Protein 4U19 (pdb70)

Nearest PDB structures (foldseek):
  4u19-assembly1_C  TM=1.004E+00  e=5.621E-50  Homo sapiens
  2f6q-assembly1_C  TM=1.003E+00  e=1.097E-46  Homo sapiens
  2f6q-assembly1_A  TM=9.952E-01  e=5.423E-47  Homo sapiens
  4u18-assembly1_B  TM=1.002E+00  e=2.221E-46  Homo sapiens
  4u1a-assembly1_B  TM=1.001E+00  e=5.054E-46  Homo sapiens

Secondary structure (DSSP, 8-state):
----BSEEE-SSEEEEEETTEEEEEE--GGGTT-B-HHHHHHHHHHHHHHHHSS-SEEEEEESTT-SB--B-SS---PPPTTHHHHHHHHHHHHHHHHHHHHHT--S-EEEEE-S-EETHHHHGGGG-SEEEEETT-EEE--TGGGT----TTHHHHHHHHH-HHHHHHHHTT-PPEEHHHHHHTTS-SEEE-TTTHHHHHHHHHHHHTTS-HHHHHHHHHHHHGGGHHHHHHHHHHHHHHHHHHHTSHHHHHH-/---SSEEEEEETTEEEEEE--GGGTT-B-HHHHHHHHHHHHHHHHSS-SEEEEEESTT-SB--B-TT--TTHHHHHHHHHHHHHHHHHHHHHH--S-EEEEE-S-EETHHHHGGGG-SEEEEETT-EEE--TTTTT----TTHHHHHHHHH-HHHHHHHHTT-PPEEHHHHHHTTS-SEEE-TTTHHHHHHHHHHHHTTS-HHHHHHHHHHHHGGGHHHHHHHHHHHHHHHHHHTTSHHHHHHHHHHHT-/--SSEEEEEETTEEEEEE--GGGTT-B-HHHHHHHHHHHHHHHHSS-SEEEEEESTT-SB--B-S---TT-HHHHHHHHHHHHHHHHHHHHH--S-EEEEE-S-EETHHHHGGGGSSEEEEETT-EEE--GGGGT----TTHHHHHHHHH-HHHHHHHHTS-PPEEHHHHHHTTS-SEEE-HHHHHHHHHHHHHHHTTS-HHHHHHHHHHHHHHHHHHHHHHHHHHHHHHHHHHTSHHHHH-

Organism: Homo sapiens (NCBI:txid9606)

Structure (mmCIF, N/CA/C/O backbone):
data_4U19
#
_entry.id   4U19
#
_cell.length_a   47.609
_cell.length_b   123.690
_cell.length_c   128.933
_cell.angle_alpha   90.00
_cell.angle_beta   90.00
_cell.angle_gamma   90.00
#
_symmetry.space_group_name_H-M   'P 21 21 21'
#
loop_
_entity.id
_entity.type
_entity.pdbx_description
1 polymer 'Enoyl-CoA delta isomerase 2'
2 non-polymer 'CHLORIDE ION'
3 non-polymer 1,2-ETHANEDIOL
4 water water
#
loop_
_atom_site.group_PDB
_atom_site.id
_atom_site.type_symbol
_atom_site.label_atom_id
_atom_site.label_alt_id
_atom_site.label_comp_id
_atom_site.label_asym_id
_atom_site.label_entity_id
_atom_site.label_seq_id
_atom_site.pdbx_PDB_ins_code
_atom_site.Cartn_x
_atom_site.Cartn_y
_atom_site.Cartn_z
_atom_site.occupancy
_atom_site.B_iso_or_equiv
_atom_site.auth_seq_id
_atom_site.auth_comp_id
_atom_site.auth_asym_id
_atom_site.auth_atom_id
_atom_site.pdbx_PDB_model_num
ATOM 1 N N . GLU A 1 16 ? -28.395 -3.812 -3.795 1.00 86.65 95 GLU A N 1
ATOM 2 C CA . GLU A 1 16 ? -27.001 -4.292 -4.071 1.00 88.79 95 GLU A CA 1
ATOM 3 C C . GLU A 1 16 ? -25.937 -3.465 -3.344 1.00 83.17 95 GLU A C 1
ATOM 4 O O . GLU A 1 16 ? -26.065 -2.241 -3.181 1.00 84.56 95 GLU A O 1
ATOM 10 N N . ASN A 1 17 ? -24.867 -4.140 -2.951 1.00 70.19 96 ASN A N 1
ATOM 11 C CA . ASN A 1 17 ? -23.684 -3.466 -2.457 1.00 65.03 96 ASN A CA 1
ATOM 12 C C . ASN A 1 17 ? -22.450 -3.930 -3.262 1.00 56.41 96 ASN A C 1
ATOM 13 O O . ASN A 1 17 ? -21.421 -4.286 -2.699 1.00 49.11 96 ASN A O 1
ATOM 18 N N . LEU A 1 18 ? -22.550 -3.922 -4.585 1.00 50.85 97 LEU A N 1
ATOM 19 C CA . LEU A 1 18 ? -21.363 -4.178 -5.400 1.00 49.63 97 LEU A CA 1
ATOM 20 C C . LEU A 1 18 ? -20.537 -2.896 -5.572 1.00 40.58 97 LEU A C 1
ATOM 21 O O . LEU A 1 18 ? -21.048 -1.815 -5.521 1.00 39.42 97 LEU A O 1
ATOM 26 N N . TYR A 1 19 ? -19.235 -3.036 -5.701 1.00 34.90 98 TYR A N 1
ATOM 27 C CA . TYR A 1 19 ? -18.381 -1.915 -5.961 1.00 35.51 98 TYR A CA 1
ATOM 28 C C . TYR A 1 19 ? -17.156 -2.403 -6.745 1.00 32.65 98 TYR A C 1
ATOM 29 O O . TYR A 1 19 ? -16.920 -3.588 -6.825 1.00 32.00 98 TYR A O 1
ATOM 38 N N . PHE A 1 20 ? -16.343 -1.493 -7.216 1.00 30.16 99 PHE A N 1
ATOM 39 C CA . PHE A 1 20 ? -15.140 -1.843 -7.945 1.00 28.77 99 PHE A CA 1
ATOM 40 C C . PHE A 1 20 ? -13.927 -1.162 -7.333 1.00 27.85 99 PHE A C 1
ATOM 41 O O . PHE A 1 20 ? -13.799 0.084 -7.362 1.00 26.68 99 PHE A O 1
ATOM 49 N N . GLN A 1 21 ? -13.042 -1.980 -6.755 1.00 28.60 100 GLN A N 1
ATOM 50 C CA . GLN A 1 21 ? -11.872 -1.565 -5.978 1.00 27.68 100 GLN A CA 1
ATOM 51 C C . GLN A 1 21 ? -12.111 -0.749 -4.702 1.00 30.47 100 GLN A C 1
ATOM 52 O O . GLN A 1 21 ? -11.404 -0.978 -3.721 1.00 29.47 100 GLN A O 1
ATOM 58 N N . SER A 1 22 ? -12.982 0.263 -4.767 1.00 30.25 101 SER A N 1
ATOM 59 C CA . SER A 1 22 ? -13.285 1.165 -3.663 1.00 30.85 101 SER A CA 1
ATOM 60 C C . SER A 1 22 ? -14.743 1.471 -3.700 1.00 33.47 101 SER A C 1
ATOM 61 O O . SER A 1 22 ? -15.331 1.554 -4.796 1.00 31.04 101 SER A O 1
ATOM 64 N N . MET A 1 23 ? -15.344 1.627 -2.511 1.00 28.59 102 MET A N 1
ATOM 65 C CA . MET A 1 23 ? -16.787 1.917 -2.387 1.00 31.43 102 MET A CA 1
ATOM 66 C C . MET A 1 23 ? -16.845 3.224 -1.667 1.00 31.51 102 MET A C 1
ATOM 67 O O . MET A 1 23 ? -16.131 3.439 -0.651 1.00 29.54 102 MET A O 1
ATOM 72 N N . GLY A 1 24 ? -17.614 4.151 -2.226 1.00 29.70 103 GLY A N 1
ATOM 73 C CA . GLY A 1 24 ? -17.605 5.483 -1.692 1.00 29.78 103 GLY A CA 1
ATOM 74 C C . GLY A 1 24 ? -18.484 5.613 -0.477 1.00 29.96 103 GLY A C 1
ATOM 75 O O . GLY A 1 24 ? -19.591 5.177 -0.497 1.00 28.80 103 GLY A O 1
ATOM 76 N N . PHE A 1 25 ? -17.960 6.239 0.577 1.00 29.93 104 PHE A N 1
ATOM 77 C CA . PHE A 1 25 ? -18.758 6.541 1.745 1.00 29.71 104 PHE A CA 1
ATOM 78 C C . PHE A 1 25 ? -18.433 7.934 2.220 1.00 29.37 104 PHE A C 1
ATOM 79 O O . PHE A 1 25 ? -17.405 8.525 1.869 1.00 27.79 104 PHE A O 1
ATOM 87 N N . GLU A 1 26 ? -19.266 8.427 3.124 1.00 31.83 105 GLU A N 1
ATOM 88 C CA . GLU A 1 26 ? -19.017 9.731 3.674 1.00 32.26 105 GLU A CA 1
ATOM 89 C C . GLU A 1 26 ? -18.184 9.760 4.933 1.00 31.87 105 GLU A C 1
ATOM 90 O O . GLU A 1 26 ? -17.538 10.759 5.155 1.00 31.63 105 GLU A O 1
ATOM 96 N N . THR A 1 27 ? -18.172 8.673 5.742 1.00 31.31 106 THR A N 1
ATOM 97 C CA . THR A 1 27 ? -17.396 8.625 6.985 1.00 30.97 106 THR A CA 1
ATOM 98 C C . THR A 1 27 ? -16.316 7.509 7.009 1.00 29.80 106 THR A C 1
ATOM 99 O O . THR A 1 27 ? -15.476 7.450 7.928 1.00 30.06 106 THR A O 1
ATOM 103 N N . LEU A 1 28 ? -16.284 6.708 5.949 1.00 28.10 107 LEU A N 1
ATOM 104 C CA . LEU A 1 28 ? -15.325 5.625 5.768 1.00 26.73 107 LEU A CA 1
ATOM 105 C C . LEU A 1 28 ? -14.547 5.697 4.433 1.00 28.62 107 LEU A C 1
ATOM 106 O O . LEU A 1 28 ? -14.992 6.348 3.477 1.00 28.40 107 LEU A O 1
ATOM 111 N N . VAL A 1 29 ? -13.430 4.974 4.384 1.00 30.18 108 VAL A N 1
ATOM 112 C CA . VAL A 1 29 ? -12.717 4.612 3.154 1.00 28.25 108 VAL A CA 1
ATOM 113 C C . VAL A 1 29 ? -12.751 3.128 3.120 1.00 30.84 108 VAL A C 1
ATOM 114 O O . VAL A 1 29 ? -12.282 2.474 4.117 1.00 27.01 108 VAL A O 1
ATOM 118 N N . VAL A 1 30 ? -13.363 2.581 2.053 1.00 25.75 109 VAL A N 1
ATOM 119 C CA . VAL A 1 30 ? -13.558 1.128 1.877 1.00 27.37 109 VAL A CA 1
ATOM 120 C C . VAL A 1 30 ? -12.840 0.665 0.580 1.00 31.22 109 VAL A C 1
ATOM 121 O O . VAL A 1 30 ? -13.252 1.076 -0.521 1.00 28.14 109 VAL A O 1
ATOM 125 N N . THR A 1 31 ? -11.755 -0.109 0.688 1.00 29.68 110 THR A N 1
ATOM 126 C CA . THR A 1 31 ? -10.967 -0.526 -0.492 1.00 27.63 110 THR A CA 1
ATOM 127 C C . THR A 1 31 ? -10.727 -2.021 -0.444 1.00 36.20 110 THR A C 1
ATOM 128 O O . THR A 1 31 ? -10.701 -2.615 0.649 1.00 34.19 110 THR A O 1
ATOM 132 N N . SER A 1 32 ? -10.496 -2.646 -1.608 1.00 29.58 111 SER A N 1
ATOM 133 C CA . SER A 1 32 ? -10.271 -4.075 -1.674 1.00 29.69 111 SER A CA 1
ATOM 134 C C . SER A 1 32 ? -9.142 -4.391 -2.684 1.00 34.27 111 SER A C 1
ATOM 135 O O . SER A 1 32 ? -9.343 -4.221 -3.849 1.00 32.48 111 SER A O 1
ATOM 138 N N . GLU A 1 33 ? -7.955 -4.741 -2.185 1.00 31.31 112 GLU A N 1
ATOM 139 C CA . GLU A 1 33 ? -6.788 -5.109 -2.964 1.00 34.90 112 GLU A CA 1
ATOM 140 C C . GLU A 1 33 ? -6.058 -6.285 -2.226 1.00 36.04 112 GLU A C 1
ATOM 141 O O . GLU A 1 33 ? -6.117 -6.403 -0.969 1.00 32.66 112 GLU A O 1
ATOM 147 N N . ASP A 1 34 ? -5.326 -7.092 -2.985 1.00 37.79 113 ASP A N 1
ATOM 148 C CA . ASP A 1 34 ? -4.519 -8.213 -2.439 1.00 38.90 113 ASP A CA 1
ATOM 149 C C . ASP A 1 34 ? -5.350 -9.208 -1.613 1.00 37.19 113 ASP A C 1
ATOM 150 O O . ASP A 1 34 ? -4.856 -9.750 -0.606 1.00 39.31 113 ASP A O 1
ATOM 155 N N . GLY A 1 35 ? -6.587 -9.438 -2.044 1.00 30.75 114 GLY A N 1
ATOM 156 C CA . GLY A 1 35 ? -7.509 -10.360 -1.405 1.00 32.18 114 GLY A CA 1
ATOM 157 C C . GLY A 1 35 ? -8.084 -9.838 -0.051 1.00 31.86 114 GLY A C 1
ATOM 158 O O . GLY A 1 35 ? -8.693 -10.605 0.697 1.00 32.27 114 GLY A O 1
ATOM 159 N N . ILE A 1 36 ? -7.869 -8.559 0.264 1.00 33.14 115 ILE A N 1
ATOM 160 C CA . ILE A 1 36 ? -8.228 -7.963 1.571 1.00 30.53 115 ILE A CA 1
ATOM 161 C C . ILE A 1 36 ? -9.067 -6.718 1.396 1.00 30.00 115 ILE A C 1
ATOM 162 O O . ILE A 1 36 ? -8.624 -5.741 0.755 1.00 28.70 115 ILE A O 1
ATOM 167 N N . THR A 1 37 ? -10.261 -6.750 1.972 1.00 26.83 116 THR A N 1
ATOM 168 C CA . THR A 1 37 ? -11.117 -5.581 2.038 1.00 27.24 116 THR A CA 1
ATOM 169 C C . THR A 1 37 ? -10.811 -4.821 3.306 1.00 27.86 116 THR A C 1
ATOM 170 O O . THR A 1 37 ? -10.878 -5.407 4.436 1.00 25.26 116 THR A O 1
ATOM 174 N N . LYS A 1 38 ? -10.461 -3.553 3.156 1.00 23.59 117 LYS A N 1
ATOM 175 C CA . LYS A 1 38 ? -10.034 -2.723 4.221 1.00 28.28 117 LYS A CA 1
ATOM 176 C C . LYS A 1 38 ? -11.100 -1.676 4.477 1.00 30.52 117 LYS A C 1
ATOM 177 O O . LYS A 1 38 ? -11.417 -0.874 3.597 1.00 31.41 117 LYS A O 1
ATOM 183 N N . ILE A 1 39 ? -11.694 -1.731 5.661 1.00 25.77 118 ILE A N 1
ATOM 184 C CA . ILE A 1 39 ? -12.687 -0.727 6.109 1.00 27.79 118 ILE A CA 1
ATOM 185 C C . ILE A 1 39 ? -12.027 0.203 7.078 1.00 28.28 118 ILE A C 1
ATOM 186 O O . ILE A 1 39 ? -11.577 -0.231 8.161 1.00 28.96 118 ILE A O 1
ATOM 191 N N . MET A 1 40 ? -11.910 1.472 6.687 1.00 26.18 119 MET A N 1
ATOM 192 C CA . MET A 1 40 ? -11.150 2.457 7.441 1.00 27.90 119 MET A CA 1
ATOM 193 C C . MET A 1 40 ? -12.068 3.573 7.968 1.00 29.94 119 MET A C 1
ATOM 194 O O . MET A 1 40 ? -12.735 4.263 7.207 1.00 29.92 119 MET A O 1
ATOM 199 N N . PHE A 1 41 ? -12.118 3.752 9.280 1.00 27.18 120 PHE A N 1
ATOM 200 C CA . PHE A 1 41 ? -12.867 4.908 9.813 1.00 27.47 120 PHE A CA 1
ATOM 201 C C . PHE A 1 41 ? -12.150 6.139 9.322 1.00 26.01 120 PHE A C 1
ATOM 202 O O . PHE A 1 41 ? -10.925 6.195 9.369 1.00 25.14 120 PHE A O 1
ATOM 210 N N . ASN A 1 42 ? -12.931 7.105 8.878 1.00 28.44 121 ASN A N 1
ATOM 211 C CA . ASN A 1 42 ? -12.411 8.297 8.282 1.00 30.73 121 ASN A CA 1
ATOM 212 C C . ASN A 1 42 ? -13.118 9.580 8.759 1.00 33.03 121 ASN A C 1
ATOM 213 O O . ASN A 1 42 ? -13.533 10.409 7.940 1.00 31.86 121 ASN A O 1
ATOM 218 N N . ARG A 1 43 ? -13.186 9.780 10.073 1.00 32.75 122 ARG A N 1
ATOM 219 C CA . ARG A 1 43 ? -13.431 11.111 10.634 1.00 28.45 122 ARG A CA 1
ATOM 220 C C . ARG A 1 43 ? -12.296 11.512 11.508 1.00 30.57 122 ARG A C 1
ATOM 221 O O . ARG A 1 43 ? -12.465 11.784 12.706 1.00 32.13 122 ARG A O 1
ATOM 229 N N . PRO A 1 44 ? -11.105 11.607 10.908 1.00 32.13 123 PRO A N 1
ATOM 230 C CA . PRO A 1 44 ? -9.898 11.764 11.678 1.00 33.73 123 PRO A CA 1
ATOM 231 C C . PRO A 1 44 ? -9.816 13.041 12.508 1.00 38.64 123 PRO A C 1
ATOM 232 O O . PRO A 1 44 ? -9.193 13.047 13.572 1.00 40.95 123 PRO A O 1
ATOM 236 N N . LYS A 1 45 ? -10.489 14.098 12.089 1.00 39.56 124 LYS A N 1
ATOM 237 C CA . LYS A 1 45 ? -10.511 15.340 12.877 1.00 43.85 124 LYS A CA 1
ATOM 238 C C . LYS A 1 45 ? -11.235 15.120 14.198 1.00 41.76 124 LYS A C 1
ATOM 239 O O . LYS A 1 45 ? -10.869 15.720 15.192 1.00 43.11 124 LYS A O 1
ATOM 245 N N . LYS A 1 46 ? -12.260 14.261 14.170 1.00 37.64 125 LYS A N 1
ATOM 246 C CA . LYS A 1 46 ? -13.064 13.891 15.324 1.00 38.36 125 LYS A CA 1
ATOM 247 C C . LYS A 1 46 ? -12.655 12.573 16.040 1.00 38.19 125 LYS A C 1
ATOM 248 O O . LYS A 1 46 ? -13.487 11.953 16.693 1.00 36.96 125 LYS A O 1
ATOM 254 N N . LYS A 1 47 ? -11.375 12.214 15.963 1.00 31.89 126 LYS A N 1
ATOM 255 C CA . LYS A 1 47 ? -10.821 10.951 16.453 1.00 35.40 126 LYS A CA 1
ATOM 256 C C . LYS A 1 47 ? -11.607 9.716 15.998 1.00 31.18 126 LYS A C 1
ATOM 257 O O . LYS A 1 47 ? -11.733 8.775 16.738 1.00 29.29 126 LYS A O 1
ATOM 263 N N . ASN A 1 48 ? -12.111 9.733 14.772 1.00 27.23 127 ASN A N 1
ATOM 264 C CA . ASN A 1 48 ? -12.899 8.655 14.245 1.00 28.20 127 ASN A CA 1
ATOM 265 C C . ASN A 1 48 ? -14.073 8.265 15.140 1.00 29.45 127 ASN A C 1
ATOM 266 O O . ASN A 1 48 ? -14.503 7.109 15.155 1.00 26.93 127 ASN A O 1
ATOM 271 N N . ALA A 1 49 ? -14.677 9.287 15.750 1.00 31.97 128 ALA A N 1
ATOM 272 C CA . ALA A 1 49 ? -15.896 9.149 16.536 1.00 28.47 128 ALA A CA 1
ATOM 273 C C . ALA A 1 49 ? -16.974 8.619 15.679 1.00 28.38 128 ALA A C 1
ATOM 274 O O . ALA A 1 49 ? -17.099 9.021 14.510 1.00 27.72 128 ALA A O 1
ATOM 276 N N . ILE A 1 50 ? -17.780 7.688 16.223 1.00 27.36 129 ILE A N 1
ATOM 277 C CA . ILE A 1 50 ? -18.781 7.008 15.468 1.00 25.16 129 ILE A CA 1
ATOM 278 C C . ILE A 1 50 ? -20.144 7.664 15.652 1.00 30.34 129 ILE A C 1
ATOM 279 O O . ILE A 1 50 ? -20.751 7.577 16.744 1.00 30.98 129 ILE A O 1
ATOM 284 N N . ASN A 1 51 ? -20.634 8.359 14.600 1.00 29.51 130 ASN A N 1
ATOM 285 C CA . ASN A 1 51 ? -21.936 8.987 14.657 1.00 31.86 130 ASN A CA 1
ATOM 286 C C . ASN A 1 51 ? -22.928 8.099 13.998 1.00 31.47 130 ASN A C 1
ATOM 287 O O . ASN A 1 51 ? -22.594 7.029 13.498 1.00 31.35 130 ASN A O 1
ATOM 292 N N . THR A 1 52 ? -24.175 8.500 14.045 1.00 30.65 131 THR A N 1
ATOM 293 C CA . THR A 1 52 ? -25.253 7.732 13.418 1.00 31.98 131 THR A CA 1
ATOM 294 C C . THR A 1 52 ? -24.946 7.393 11.997 1.00 31.64 131 THR A C 1
ATOM 295 O O . THR A 1 52 ? -25.106 6.250 11.590 1.00 33.20 131 THR A O 1
ATOM 299 N N . GLU A 1 53 ? -24.501 8.383 11.227 1.00 31.02 132 GLU A N 1
ATOM 300 C CA . GLU A 1 53 ? -24.111 8.094 9.845 1.00 31.31 132 GLU A CA 1
ATOM 301 C C . GLU A 1 53 ? -23.048 6.938 9.766 1.00 29.60 132 GLU A C 1
ATOM 302 O O . GLU A 1 53 ? -23.205 6.015 8.981 1.00 29.79 132 GLU A O 1
ATOM 308 N N . MET A 1 54 ? -21.994 6.988 10.589 1.00 30.80 133 MET A N 1
ATOM 309 C CA . MET A 1 54 ? -21.010 5.913 10.581 1.00 28.28 133 MET A CA 1
ATOM 310 C C . MET A 1 54 ? -21.487 4.530 11.025 1.00 30.26 133 MET A C 1
ATOM 311 O O . MET A 1 54 ? -21.021 3.534 10.416 1.00 30.77 133 MET A O 1
ATOM 316 N N . TYR A 1 55 ? -22.402 4.425 12.016 1.00 26.16 134 TYR A N 1
ATOM 317 C CA . TYR A 1 55 ? -23.068 3.127 12.336 1.00 28.33 134 TYR A CA 1
ATOM 318 C C . TYR A 1 55 ? -23.680 2.496 11.085 1.00 28.46 134 TYR A C 1
ATOM 319 O O . TYR A 1 55 ? -23.474 1.311 10.814 1.00 30.37 134 TYR A O 1
ATOM 328 N N . HIS A 1 56 ? -24.438 3.273 10.333 1.00 27.01 135 HIS A N 1
ATOM 329 C CA . HIS A 1 56 ? -25.082 2.771 9.144 1.00 28.40 135 HIS A CA 1
ATOM 330 C C . HIS A 1 56 ? -24.095 2.454 8.018 1.00 24.60 135 HIS A C 1
ATOM 331 O O . HIS A 1 56 ? -24.249 1.466 7.326 1.00 30.00 135 HIS A O 1
ATOM 338 N N . GLU A 1 57 ? -23.091 3.282 7.832 1.00 27.09 136 GLU A N 1
ATOM 339 C CA . GLU A 1 57 ? -22.165 3.038 6.742 1.00 28.67 136 GLU A CA 1
ATOM 340 C C . GLU A 1 57 ? -21.332 1.799 7.049 1.00 30.58 136 GLU A C 1
ATOM 341 O O . GLU A 1 57 ? -21.082 0.995 6.164 1.00 30.74 136 GLU A O 1
ATOM 347 N N . ILE A 1 58 ? -20.946 1.620 8.322 1.00 29.77 137 ILE A N 1
ATOM 348 C CA . ILE A 1 58 ? -20.224 0.425 8.734 1.00 25.50 137 ILE A CA 1
ATOM 349 C C . ILE A 1 58 ? -21.027 -0.803 8.475 1.00 21.87 137 ILE A C 1
ATOM 350 O O . ILE A 1 58 ? -20.502 -1.764 7.940 1.00 27.15 137 ILE A O 1
ATOM 355 N N . MET A 1 59 ? -22.281 -0.840 8.840 1.00 24.20 138 MET A N 1
ATOM 356 C CA . MET A 1 59 ? -23.091 -1.999 8.527 1.00 28.00 138 MET A CA 1
ATOM 357 C C . MET A 1 59 ? -23.163 -2.237 7.018 1.00 29.53 138 MET A C 1
ATOM 358 O O . MET A 1 59 ? -23.171 -3.390 6.572 1.00 26.45 138 MET A O 1
ATOM 363 N N . ARG A 1 60 ? -23.234 -1.155 6.239 1.00 31.60 139 ARG A N 1
ATOM 364 C CA . ARG A 1 60 ? -23.195 -1.296 4.766 1.00 34.78 139 ARG A CA 1
ATOM 365 C C . ARG A 1 60 ? -21.872 -1.849 4.264 1.00 31.03 139 ARG A C 1
ATOM 366 O O . ARG A 1 60 ? -21.832 -2.708 3.398 1.00 28.04 139 ARG A O 1
ATOM 374 N N . ALA A 1 61 ? -20.788 -1.377 4.838 1.00 27.77 140 ALA A N 1
ATOM 375 C CA . ALA A 1 61 ? -19.478 -1.824 4.421 1.00 28.92 140 ALA A CA 1
ATOM 376 C C . ALA A 1 61 ? -19.281 -3.305 4.749 1.00 34.44 140 ALA A C 1
ATOM 377 O O . ALA A 1 61 ? -18.727 -4.067 3.921 1.00 30.36 140 ALA A O 1
ATOM 379 N N . LEU A 1 62 ? -19.766 -3.729 5.928 1.00 31.29 141 LEU A N 1
ATOM 380 C CA . LEU A 1 62 ? -19.701 -5.142 6.289 1.00 31.60 141 LEU A CA 1
ATOM 381 C C . LEU A 1 62 ? -20.536 -5.986 5.363 1.00 31.07 141 LEU A C 1
ATOM 382 O O . LEU A 1 62 ? -20.134 -7.082 5.042 1.00 30.47 141 LEU A O 1
ATOM 387 N N . LYS A 1 63 ? -21.711 -5.522 4.971 1.00 32.93 142 LYS A N 1
ATOM 388 C CA . LYS A 1 63 ? -22.518 -6.280 4.035 1.00 36.40 142 LYS A CA 1
ATOM 389 C C . LYS A 1 63 ? -21.736 -6.423 2.707 1.00 32.48 142 LYS A C 1
ATOM 390 O O . LYS A 1 63 ? -21.582 -7.512 2.208 1.00 33.28 142 LYS A O 1
ATOM 396 N N . ALA A 1 64 ? -21.166 -5.328 2.211 1.00 33.98 143 ALA A N 1
ATOM 397 C CA . ALA A 1 64 ? -20.277 -5.322 1.005 1.00 32.80 143 ALA A CA 1
ATOM 398 C C . ALA A 1 64 ? -19.102 -6.283 1.125 1.00 32.15 143 ALA A C 1
ATOM 399 O O . ALA A 1 64 ? -18.835 -7.082 0.219 1.00 31.53 143 ALA A O 1
ATOM 401 N N . ALA A 1 65 ? -18.398 -6.224 2.249 1.00 30.18 144 ALA A N 1
ATOM 402 C CA . ALA A 1 65 ? -17.303 -7.097 2.469 1.00 28.99 144 ALA A CA 1
ATOM 403 C C . ALA A 1 65 ? -17.712 -8.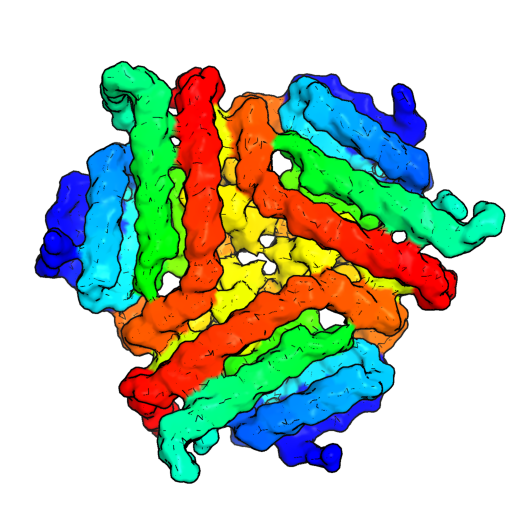526 2.541 1.00 31.24 144 ALA A C 1
ATOM 404 O O . ALA A 1 65 ? -16.925 -9.360 2.131 1.00 33.08 144 ALA A O 1
ATOM 406 N N . SER A 1 66 ? -18.891 -8.860 3.067 1.00 32.66 145 SER A N 1
ATOM 407 C CA . SER A 1 66 ? -19.187 -10.295 3.203 1.00 35.75 145 SER A CA 1
ATOM 408 C C . SER A 1 66 ? -19.441 -10.905 1.837 1.00 37.35 145 SER A C 1
ATOM 409 O O . SER A 1 66 ? -19.347 -12.115 1.686 1.00 36.41 145 SER A O 1
ATOM 412 N N . LYS A 1 67 ? -19.776 -10.062 0.865 1.00 36.90 146 LYS A N 1
ATOM 413 C CA . LYS A 1 67 ? -20.169 -10.515 -0.465 1.00 40.41 146 LYS A CA 1
ATOM 414 C C . LYS A 1 67 ? -19.147 -10.285 -1.531 1.00 38.69 146 LYS A C 1
ATOM 415 O O . LYS A 1 67 ? -19.368 -10.704 -2.628 1.00 46.30 146 LYS A O 1
ATOM 421 N N . ASP A 1 68 ? -18.036 -9.615 -1.248 1.00 37.32 147 ASP A N 1
ATOM 422 C CA . ASP A 1 68 ? -17.052 -9.330 -2.318 1.00 37.49 147 ASP A CA 1
ATOM 423 C C . ASP A 1 68 ? -16.094 -10.520 -2.427 1.00 40.28 147 ASP A C 1
ATOM 424 O O . ASP A 1 68 ? -16.321 -11.545 -1.753 1.00 38.59 147 ASP A O 1
ATOM 429 N N . ASP A 1 69 ? -15.031 -10.388 -3.222 1.00 37.12 148 ASP A N 1
ATOM 430 C CA . ASP A 1 69 ? -14.050 -11.491 -3.390 1.00 40.97 148 ASP A CA 1
ATOM 431 C C . ASP A 1 69 ? -12.856 -11.475 -2.429 1.00 36.48 148 ASP A C 1
ATOM 432 O O . ASP A 1 69 ? -11.937 -12.244 -2.602 1.00 36.92 148 ASP A O 1
ATOM 437 N N . SER A 1 70 ? -12.865 -10.600 -1.430 1.00 32.38 149 SER A N 1
ATOM 438 C CA . SER A 1 70 ? -11.844 -10.630 -0.433 1.00 32.17 149 SER A CA 1
ATOM 439 C C . SER A 1 70 ? -11.824 -11.985 0.282 1.00 27.93 149 SER A C 1
ATOM 440 O O . SER A 1 70 ? -12.843 -12.713 0.430 1.00 27.93 149 SER A O 1
ATOM 443 N N . ILE A 1 71 ? -10.656 -12.278 0.794 1.00 29.95 150 ILE A N 1
ATOM 444 C CA . ILE A 1 71 ? -10.486 -13.504 1.595 1.00 33.13 150 ILE A CA 1
ATOM 445 C C . ILE A 1 71 ? -10.631 -13.114 3.090 1.00 32.09 150 ILE A C 1
ATOM 446 O O . ILE A 1 71 ? -11.199 -13.872 3.889 1.00 32.31 150 ILE A O 1
ATOM 451 N N . ILE A 1 72 ? -10.074 -11.942 3.423 1.00 30.85 151 ILE A N 1
ATOM 452 C CA . ILE A 1 72 ? -9.990 -11.424 4.774 1.00 31.02 151 ILE A CA 1
ATOM 453 C C . ILE A 1 72 ? -10.512 -9.980 4.759 1.00 30.09 151 ILE A C 1
ATOM 454 O O . ILE A 1 72 ? -10.313 -9.269 3.746 1.00 27.87 151 ILE A O 1
ATOM 459 N N . THR A 1 73 ? -11.099 -9.528 5.867 1.00 25.97 152 THR A N 1
ATOM 460 C CA . THR A 1 73 ? -11.571 -8.139 6.028 1.00 27.65 152 THR A CA 1
ATOM 461 C C . THR A 1 73 ? -10.925 -7.461 7.262 1.00 30.90 152 THR A C 1
ATOM 462 O O . THR A 1 73 ? -10.768 -8.105 8.322 1.00 27.66 152 THR A O 1
ATOM 466 N N . VAL A 1 74 ? -10.519 -6.205 7.099 1.00 25.91 153 VAL A N 1
ATOM 467 C CA . VAL A 1 74 ? -9.799 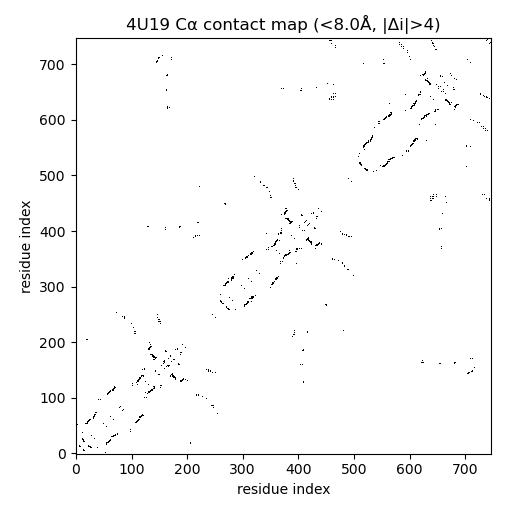-5.448 8.113 1.00 27.83 153 VAL A CA 1
ATOM 468 C C . VAL A 1 74 ? -10.659 -4.229 8.515 1.00 29.44 153 VAL A C 1
ATOM 469 O O . VAL A 1 74 ? -11.275 -3.553 7.659 1.00 25.73 153 VAL A O 1
ATOM 473 N N . LEU A 1 75 ? -10.703 -3.936 9.801 1.00 26.29 154 LEU A N 1
ATOM 474 C CA . LEU A 1 75 ? -11.240 -2.640 10.251 1.00 26.79 154 LEU A CA 1
ATOM 475 C C . LEU A 1 75 ? -10.071 -1.899 10.820 1.00 26.13 154 LEU A C 1
ATOM 476 O O . LEU A 1 75 ? -9.238 -2.496 11.535 1.00 27.16 154 LEU A O 1
ATOM 481 N N . THR A 1 76 ? -9.940 -0.617 10.499 1.00 21.71 155 THR A N 1
ATOM 482 C CA . THR A 1 76 ? -8.823 0.169 10.961 1.00 23.37 155 THR A CA 1
ATOM 483 C C . THR A 1 76 ? -9.247 1.624 10.945 1.00 24.75 155 THR A C 1
ATOM 484 O O . THR A 1 76 ? -10.320 1.915 10.480 1.00 24.54 155 THR A O 1
ATOM 488 N N . GLY A 1 77 ? -8.474 2.501 11.569 1.00 27.24 156 GLY A N 1
ATOM 489 C CA . GLY A 1 77 ? -8.805 3.938 11.558 1.00 29.99 156 GLY A CA 1
ATOM 490 C C . GLY A 1 77 ? -7.797 4.798 10.783 1.00 31.26 156 GLY A C 1
ATOM 491 O O . GLY A 1 77 ? -6.625 4.493 10.766 1.00 30.38 156 GLY A O 1
ATOM 492 N N . ASN A 1 78 ? -8.265 5.911 10.217 1.00 35.94 157 ASN A N 1
ATOM 493 C CA . ASN A 1 78 ? -7.368 6.879 9.629 1.00 36.00 157 ASN A CA 1
ATOM 494 C C . ASN A 1 78 ? -6.800 7.815 10.694 1.00 38.39 157 ASN A C 1
ATOM 495 O O . ASN A 1 78 ? -7.507 8.247 11.616 1.00 35.59 157 ASN A O 1
ATOM 500 N N . GLY A 1 79 ? -5.542 8.169 10.551 1.00 34.76 158 GLY A N 1
ATOM 501 C CA . GLY A 1 79 ? -4.954 9.202 11.377 1.00 34.76 158 GLY A CA 1
ATOM 502 C C . GLY A 1 79 ? -4.416 8.623 12.685 1.00 37.44 158 GLY A C 1
ATOM 503 O O . GLY A 1 79 ? -3.993 7.477 12.741 1.00 36.63 158 GLY A O 1
ATOM 504 N N . ASP A 1 80 ? -4.438 9.419 13.742 1.00 38.70 159 ASP A N 1
ATOM 505 C CA . ASP A 1 80 ? -3.788 9.035 14.975 1.00 39.13 159 ASP A CA 1
ATOM 506 C C . ASP A 1 80 ? -4.593 8.064 15.855 1.00 38.11 159 ASP A C 1
ATOM 507 O O . ASP A 1 80 ? -4.049 7.559 16.833 1.00 34.92 159 ASP A O 1
ATOM 512 N N . TYR A 1 81 ? -5.873 7.870 15.560 1.00 35.45 160 TYR A N 1
ATOM 513 C CA . TYR A 1 81 ? -6.791 7.149 16.481 1.00 36.77 160 TYR A CA 1
ATOM 514 C C . TYR A 1 81 ? -7.384 6.030 15.706 1.00 33.33 160 TYR A C 1
ATOM 515 O O . TYR A 1 81 ? -7.574 6.143 14.469 1.00 32.79 160 TYR A O 1
ATOM 524 N N . TYR A 1 82 ? -7.660 4.931 16.387 1.00 29.38 161 TYR A N 1
ATOM 525 C CA . TYR A 1 82 ? -8.500 3.917 15.794 1.00 25.60 161 TYR A CA 1
ATOM 526 C C . TYR A 1 82 ? -9.901 4.485 15.875 1.00 30.08 161 TYR A C 1
ATOM 527 O O . TYR A 1 82 ? -10.477 4.841 14.869 1.00 28.25 161 TYR A O 1
ATOM 536 N N . SER A 1 83 ? -10.437 4.652 17.080 1.00 27.37 162 SER A N 1
ATOM 537 C CA . SER A 1 83 ? -11.762 5.263 17.204 1.00 28.55 162 SER A CA 1
ATOM 538 C C . SER A 1 83 ? -12.024 5.680 18.624 1.00 29.64 162 SER A C 1
ATOM 539 O O . SER A 1 83 ? -11.751 4.890 19.537 1.00 26.37 162 SER A O 1
ATOM 542 N N . SER A 1 84 ? -12.556 6.893 18.822 1.00 29.05 163 SER A N 1
ATOM 543 C CA . SER A 1 84 ? -12.974 7.359 20.155 1.00 29.60 163 SER A CA 1
ATOM 544 C C . SER A 1 84 ? -14.317 6.798 20.542 1.00 30.31 163 SER A C 1
ATOM 545 O O . SER A 1 84 ? -14.884 7.196 21.559 1.00 26.86 163 SER A O 1
ATOM 548 N N . GLY A 1 85 ? -14.843 5.862 19.753 1.00 27.50 164 GLY A N 1
ATOM 549 C CA . GLY A 1 85 ? -16.136 5.294 19.999 1.00 28.44 164 GLY A CA 1
ATOM 550 C C . GLY A 1 85 ? -17.312 6.211 19.736 1.00 33.04 164 GLY A C 1
ATOM 551 O O . GLY A 1 85 ? -17.227 7.139 18.915 1.00 32.00 164 GLY A O 1
ATOM 552 N N . ASN A 1 86 ? -18.414 5.975 20.445 1.00 29.24 165 ASN A N 1
ATOM 553 C CA . ASN A 1 86 ? -19.651 6.628 20.125 1.00 31.98 165 ASN A CA 1
ATOM 554 C C . ASN A 1 86 ? -19.475 8.140 20.191 1.00 30.84 165 ASN A C 1
ATOM 555 O O . ASN A 1 86 ? -18.797 8.636 21.041 1.00 30.20 165 ASN A O 1
ATOM 560 N N . ASP A 1 87 ? -20.035 8.857 19.229 1.00 28.88 166 ASP A N 1
ATOM 561 C CA . ASP A 1 87 ? -19.826 10.301 19.109 1.00 36.06 166 ASP A CA 1
ATOM 562 C C . ASP A 1 87 ? -20.828 10.983 20.038 1.00 34.92 166 ASP A C 1
ATOM 563 O O . ASP A 1 87 ? -22.027 10.905 19.814 1.00 38.18 166 ASP A O 1
ATOM 568 N N . LEU A 1 88 ? -20.345 11.628 21.083 1.00 38.90 167 LEU A N 1
ATOM 569 C CA . LEU A 1 88 ? -21.239 12.279 22.069 1.00 46.98 167 LEU A CA 1
ATOM 570 C C . LEU A 1 88 ? -21.608 13.712 21.692 1.00 49.55 167 LEU A C 1
ATOM 571 O O . LEU A 1 88 ? -22.473 14.290 22.319 1.00 58.40 167 LEU A O 1
ATOM 576 N N . THR A 1 89 ? -20.944 14.283 20.684 1.00 50.30 168 THR A N 1
ATOM 577 C CA . THR A 1 89 ? -21.365 15.568 20.111 1.00 57.96 168 THR A CA 1
ATOM 578 C C . THR A 1 89 ? -22.572 15.341 19.207 1.00 65.17 168 THR A C 1
ATOM 579 O O . THR A 1 89 ? -23.348 16.253 18.991 1.00 75.23 168 THR A O 1
ATOM 583 N N . ASN A 1 90 ? -22.743 14.121 18.697 1.00 73.23 169 ASN A N 1
ATOM 584 C CA . ASN A 1 90 ? -23.863 13.789 17.816 1.00 75.43 169 ASN A CA 1
ATOM 585 C C . ASN A 1 90 ? -25.210 13.883 18.564 1.00 81.82 169 ASN A C 1
ATOM 586 O O . ASN A 1 90 ? -25.780 12.868 18.977 1.00 85.20 169 ASN A O 1
ATOM 591 N N . PHE A 1 91 ? -25.698 15.116 18.736 1.00 82.57 170 PHE A N 1
ATOM 592 C CA . PHE A 1 91 ? -26.908 15.403 19.527 1.00 87.04 170 PHE A CA 1
ATOM 593 C C . PHE A 1 91 ? -28.115 15.281 18.630 1.00 81.59 170 PHE A C 1
ATOM 594 O O . PHE A 1 91 ? -28.117 15.832 17.533 1.00 82.37 170 PHE A O 1
ATOM 602 N N . THR A 1 92 ? -29.146 14.590 19.110 1.00 76.91 171 THR A N 1
ATOM 603 C CA . THR A 1 92 ? -30.282 14.203 18.271 1.00 69.97 171 THR A CA 1
ATOM 604 C C . THR A 1 92 ? -31.570 14.758 18.851 1.00 62.50 171 THR A C 1
ATOM 605 O O . THR A 1 92 ? -31.788 14.749 20.062 1.00 56.77 171 THR A O 1
ATOM 609 N N . ASP A 1 93 ? -32.431 15.237 17.969 1.00 55.76 172 ASP A N 1
ATOM 610 C CA . ASP A 1 93 ? -33.752 15.646 18.384 1.00 53.31 172 ASP A CA 1
ATOM 611 C C . ASP A 1 93 ? -34.549 14.507 19.001 1.00 51.00 172 ASP A C 1
ATOM 612 O O . ASP A 1 93 ? -34.329 13.319 18.723 1.00 50.69 172 ASP A O 1
ATOM 617 N N . ILE A 1 94 ? -35.463 14.895 19.867 1.00 41.95 173 ILE A N 1
ATOM 618 C CA . ILE A 1 94 ? -36.325 13.954 20.480 1.00 40.04 173 ILE A CA 1
ATOM 619 C C . ILE A 1 94 ? -37.493 13.704 19.521 1.00 46.60 173 ILE A C 1
ATOM 620 O O . ILE A 1 94 ? -38.067 14.651 18.967 1.00 41.84 173 ILE A O 1
ATOM 625 N N . PRO A 1 95 ? -37.814 12.420 19.279 1.00 44.06 174 PRO A N 1
ATOM 626 C CA . PRO A 1 95 ? -38.929 12.087 18.391 1.00 41.84 174 PRO A CA 1
ATOM 627 C C . PRO A 1 95 ? -40.250 12.099 19.170 1.00 40.72 174 PRO A C 1
ATOM 628 O O . PRO A 1 95 ? -40.239 12.214 20.406 1.00 41.88 174 PRO A O 1
ATOM 632 N N . PRO A 1 96 ? -41.375 11.951 18.457 1.00 45.07 175 PRO A N 1
ATOM 633 C CA . PRO A 1 96 ? -42.727 12.043 19.036 1.00 48.09 175 PRO A CA 1
ATOM 634 C C . PRO A 1 96 ? -42.965 11.207 20.307 1.00 53.13 175 PRO A C 1
ATOM 635 O O . PRO A 1 96 ? -43.547 11.718 21.278 1.00 62.78 175 PRO A O 1
ATOM 639 N N . GLY A 1 97 ? -42.501 9.966 20.347 1.00 44.58 176 GLY A N 1
ATOM 640 C CA . GLY A 1 97 ? -42.637 9.226 21.582 1.00 41.36 176 GLY A CA 1
ATOM 641 C C . GLY A 1 97 ? -41.652 9.592 22.679 1.00 40.32 176 GLY A C 1
ATOM 642 O O . GLY A 1 97 ? -41.527 8.826 23.646 1.00 36.62 176 GLY A O 1
ATOM 643 N N . GLY A 1 98 ? -40.925 10.713 22.552 1.00 34.96 177 GLY A N 1
ATOM 644 C CA . GLY A 1 98 ? -40.124 11.216 23.685 1.00 35.30 177 GLY A CA 1
ATOM 645 C C . GLY A 1 98 ? -38.718 10.592 23.798 1.00 39.24 177 GLY A C 1
ATOM 646 O O . GLY A 1 98 ? -38.256 9.789 22.930 1.00 33.48 177 GLY A O 1
ATOM 647 N N . VAL A 1 99 ? -38.007 10.963 24.850 1.00 36.03 178 VAL A N 1
ATOM 648 C CA . VAL A 1 99 ? -36.674 10.356 25.115 1.00 38.29 178 VAL A CA 1
ATOM 649 C C . VAL A 1 99 ? -36.759 8.833 25.249 1.00 35.92 178 VAL A C 1
ATOM 650 O O . VAL A 1 99 ? -35.857 8.138 24.859 1.00 38.59 178 VAL A O 1
ATOM 654 N N . GLU A 1 100 ? -37.853 8.322 25.789 1.00 40.66 179 GLU A N 1
ATOM 655 C CA . GLU A 1 100 ? -38.068 6.871 25.832 1.00 43.48 179 GLU A CA 1
ATOM 656 C C . GLU A 1 100 ? -37.989 6.215 24.452 1.00 40.97 179 GLU A C 1
ATOM 657 O O . GLU A 1 100 ? -37.286 5.189 24.269 1.00 34.59 179 GLU A O 1
ATOM 663 N N . GLU A 1 101 ? -38.756 6.767 23.513 1.00 34.66 180 GLU A N 1
ATOM 664 C CA . GLU A 1 101 ? -38.750 6.278 22.132 1.00 37.18 180 GLU A CA 1
ATOM 665 C C . GLU A 1 101 ? -37.350 6.447 21.538 1.00 35.44 180 GLU A C 1
ATOM 666 O O . GLU A 1 101 ? -36.848 5.567 20.824 1.00 35.87 180 GLU A O 1
ATOM 672 N N . LYS A 1 102 ? -36.707 7.563 21.847 1.00 33.97 181 LYS A N 1
ATOM 673 C CA . LYS A 1 102 ? -35.329 7.771 21.411 1.00 35.05 181 LYS A CA 1
ATOM 674 C C . LYS A 1 102 ? -34.324 6.691 21.923 1.00 32.53 181 LYS A C 1
ATOM 675 O O . LYS A 1 102 ? -33.449 6.223 21.144 1.00 29.79 181 LYS A O 1
ATOM 681 N N . ALA A 1 103 ? -34.392 6.376 23.228 1.00 30.02 182 ALA A N 1
ATOM 682 C CA . ALA A 1 103 ? -33.579 5.298 23.837 1.00 30.74 182 ALA A CA 1
ATOM 683 C C . ALA A 1 103 ? -33.898 3.926 23.130 1.00 34.18 182 ALA A C 1
ATOM 684 O O . ALA A 1 103 ? -32.978 3.159 22.843 1.00 33.10 182 ALA A O 1
ATOM 686 N N . LYS A 1 104 ? -35.172 3.651 22.822 1.00 32.09 183 LYS A N 1
ATOM 687 C CA . LYS A 1 104 ? -35.572 2.398 22.118 1.00 32.85 183 LYS A CA 1
ATOM 688 C C . LYS A 1 104 ? -34.992 2.337 20.730 1.00 31.85 183 LYS A C 1
ATOM 689 O O . LYS A 1 104 ? -34.398 1.330 20.347 1.00 31.88 183 LYS A O 1
ATOM 695 N N . ASN A 1 105 ? -35.191 3.407 19.969 1.00 30.62 184 ASN A N 1
ATOM 696 C CA . ASN A 1 105 ? -34.570 3.553 18.652 1.00 32.48 184 ASN A CA 1
ATOM 697 C C . ASN A 1 105 ? -33.072 3.313 18.642 1.00 30.29 184 ASN A C 1
ATOM 698 O O . ASN A 1 105 ? -32.582 2.585 17.794 1.00 29.91 184 ASN A O 1
ATOM 703 N N . ASN A 1 106 ? -32.358 3.946 19.562 1.00 28.94 185 ASN A N 1
ATOM 704 C CA . ASN A 1 106 ? -30.933 3.769 19.663 1.00 28.95 185 ASN A CA 1
ATOM 705 C C . ASN A 1 106 ? -30.516 2.355 20.040 1.00 28.87 185 ASN A C 1
ATOM 706 O O . ASN A 1 106 ? -29.537 1.852 19.508 1.00 27.02 185 ASN A O 1
ATOM 711 N N . ALA A 1 107 ? -31.300 1.714 20.901 1.00 28.59 186 ALA A N 1
ATOM 712 C CA . ALA A 1 107 ? -31.065 0.336 21.322 1.00 30.33 186 ALA A CA 1
ATOM 713 C C . ALA A 1 107 ? -31.231 -0.642 20.176 1.00 31.22 186 ALA A C 1
ATOM 714 O O . ALA A 1 107 ? -30.456 -1.614 20.093 1.00 26.70 186 ALA A O 1
ATOM 716 N N . VAL A 1 108 ? -32.240 -0.400 19.325 1.00 31.90 187 VAL A N 1
ATOM 717 C CA . VAL A 1 108 ? -32.490 -1.247 18.164 1.00 32.49 187 VAL A CA 1
ATOM 718 C C . VAL A 1 108 ? -31.306 -1.107 17.194 1.00 33.40 187 VAL A C 1
ATOM 719 O O . VAL A 1 108 ? -30.815 -2.109 16.669 1.00 28.94 187 VAL A O 1
ATOM 723 N N . LEU A 1 109 ? -30.812 0.116 17.024 1.00 30.93 188 LEU A N 1
ATOM 724 C CA . LEU A 1 109 ? -29.713 0.340 16.119 1.00 31.79 188 LEU A CA 1
ATOM 725 C C . LEU A 1 109 ? -28.407 -0.315 16.626 1.00 33.14 188 LEU A C 1
ATOM 726 O O . LEU A 1 109 ? -27.648 -0.918 15.832 1.00 28.97 188 LEU A O 1
ATOM 731 N N . LEU A 1 110 ? -28.069 -0.111 17.898 1.00 26.67 189 LEU A N 1
ATOM 732 C CA . LEU A 1 110 ? -26.913 -0.789 18.455 1.00 27.53 189 LEU A CA 1
ATOM 733 C C . LEU A 1 110 ? -26.987 -2.321 18.316 1.00 24.62 189 LEU A C 1
ATOM 734 O O . LEU A 1 110 ? -26.041 -2.924 17.915 1.00 28.53 189 LEU A O 1
ATOM 739 N N . ARG A 1 111 ? -28.129 -2.911 18.602 1.00 24.97 190 ARG A N 1
ATOM 740 C CA . ARG A 1 111 ? -28.333 -4.350 18.548 1.00 28.07 190 ARG A CA 1
ATOM 741 C C . ARG A 1 111 ? -28.061 -4.832 17.139 1.00 29.53 190 ARG A C 1
ATOM 742 O O . ARG A 1 111 ? -27.407 -5.835 16.886 1.00 24.41 190 ARG A O 1
ATOM 750 N N . GLU A 1 112 ? -28.579 -4.080 16.189 1.00 26.82 191 GLU A N 1
ATOM 751 C CA . GLU A 1 112 ? -28.386 -4.439 14.812 1.00 28.73 191 GLU A CA 1
ATOM 752 C C . GLU A 1 112 ? -26.928 -4.295 14.368 1.00 24.05 191 GLU A C 1
ATOM 753 O O . GLU A 1 112 ? -26.398 -5.198 13.730 1.00 29.11 191 GLU A O 1
ATOM 759 N N . PHE A 1 113 ? -26.261 -3.215 14.776 1.00 22.85 192 PHE A N 1
ATOM 760 C CA . PHE A 1 113 ? -24.860 -2.982 14.477 1.00 23.19 192 PHE A CA 1
ATOM 761 C C . PHE A 1 113 ? -23.971 -4.126 15.027 1.00 25.46 192 PHE A C 1
ATOM 762 O O . PHE A 1 113 ? -23.142 -4.742 14.296 1.00 25.60 192 PHE A O 1
ATOM 770 N N . VAL A 1 114 ? -24.181 -4.478 16.296 1.00 25.62 193 VAL A N 1
ATOM 771 C CA . VAL A 1 114 ? -23.367 -5.539 16.925 1.00 25.23 193 VAL A CA 1
ATOM 772 C C . VAL A 1 114 ? -23.655 -6.849 16.227 1.00 28.15 193 VAL A C 1
ATOM 773 O O . VAL A 1 114 ? -22.748 -7.649 16.001 1.00 25.76 193 VAL A O 1
ATOM 777 N N . GLY A 1 115 ? -24.932 -7.089 15.913 1.00 27.26 194 GLY A N 1
ATOM 778 C CA . GLY A 1 115 ? -25.353 -8.280 15.209 1.00 28.10 194 GLY A CA 1
ATOM 779 C C . GLY A 1 115 ? -24.600 -8.518 13.885 1.00 27.49 194 GLY A C 1
ATOM 780 O O . GLY A 1 115 ? -24.298 -9.640 13.555 1.00 30.56 194 GLY A O 1
ATOM 781 N N . CYS A 1 116 ? -24.241 -7.463 13.181 1.00 29.48 195 CYS A N 1
ATOM 782 C CA . CYS A 1 116 ? -23.430 -7.551 11.949 1.00 30.04 195 CYS A CA 1
ATOM 783 C C . CYS A 1 116 ? -22.012 -8.103 12.210 1.00 32.73 195 CYS A C 1
ATOM 784 O O . CYS A 1 116 ? -21.439 -8.821 11.371 1.00 28.09 195 CYS A O 1
ATOM 787 N N . PHE A 1 117 ? -21.450 -7.805 13.385 1.00 29.58 196 PHE A N 1
ATOM 788 C CA . PHE A 1 117 ? -20.174 -8.359 13.733 1.00 28.00 196 PHE A CA 1
ATOM 789 C C . PHE A 1 117 ? -20.288 -9.791 14.165 1.00 28.30 196 PHE A C 1
ATOM 790 O O . PHE A 1 117 ? -19.403 -10.597 13.861 1.00 27.89 196 PHE A O 1
ATOM 798 N N . ILE A 1 118 ? -21.314 -10.091 14.945 1.00 23.70 197 ILE A N 1
ATOM 799 C CA . ILE A 1 118 ? -21.592 -11.463 15.326 1.00 24.45 197 ILE A CA 1
ATOM 800 C C . ILE A 1 118 ? -21.678 -12.376 14.098 1.00 27.15 197 ILE A C 1
ATOM 801 O O . ILE A 1 118 ? -21.110 -13.473 14.115 1.00 25.55 197 ILE A O 1
ATOM 806 N N . ASP A 1 119 ? -22.393 -11.919 13.064 1.00 27.38 198 ASP A N 1
ATOM 807 C CA . ASP A 1 119 ? -22.647 -12.709 11.901 1.00 30.47 198 ASP A CA 1
ATOM 808 C C . ASP A 1 119 ? -21.637 -12.602 10.745 1.00 29.91 198 ASP A C 1
ATOM 809 O O . ASP A 1 119 ? -21.829 -13.249 9.720 1.00 32.45 198 ASP A O 1
ATOM 814 N N . PHE A 1 120 ? -20.608 -11.788 10.847 1.00 27.31 199 PHE A N 1
ATOM 815 C CA . PHE A 1 120 ? -19.733 -11.611 9.734 1.00 26.68 199 PHE A CA 1
ATOM 816 C C . PHE A 1 120 ? -18.944 -12.920 9.394 1.00 29.88 199 PHE A C 1
ATOM 817 O O . PHE A 1 120 ? -18.251 -13.533 10.250 1.00 24.91 199 PHE A O 1
ATOM 825 N N . PRO A 1 121 ? -19.071 -13.378 8.130 1.00 29.69 200 PRO A N 1
ATOM 826 C CA . PRO A 1 121 ? -18.624 -14.786 7.876 1.00 31.93 200 PRO A CA 1
ATOM 827 C C . PRO A 1 121 ? -17.141 -14.957 7.481 1.00 32.84 200 PRO A C 1
ATOM 828 O O . PRO A 1 121 ? -16.645 -16.071 7.462 1.00 36.26 200 PRO A O 1
ATOM 832 N N . LYS A 1 122 ? -16.416 -13.890 7.184 1.00 28.72 201 LYS A N 1
ATOM 833 C CA . LYS A 1 122 ? -15.010 -14.062 6.801 1.00 30.33 201 LYS A CA 1
ATOM 834 C C . LYS A 1 122 ? -14.106 -13.679 7.955 1.00 31.60 201 LYS A C 1
ATOM 835 O O . LYS A 1 122 ? -14.542 -12.995 8.874 1.00 31.60 201 LYS A O 1
ATOM 841 N N . PRO A 1 123 ? -12.842 -14.114 7.925 1.00 29.33 202 PRO A N 1
ATOM 842 C CA . PRO A 1 123 ? -11.915 -13.684 8.951 1.00 29.53 202 PRO A CA 1
ATOM 843 C C . PRO A 1 123 ? -11.895 -12.151 9.006 1.00 28.81 202 PRO A C 1
ATOM 844 O O . PRO A 1 123 ? -11.875 -11.463 7.942 1.00 25.99 202 PRO A O 1
ATOM 848 N N . LEU A 1 124 ? -12.053 -11.642 10.219 1.00 27.16 203 LEU A N 1
ATOM 849 C CA . LEU A 1 124 ? -12.205 -10.226 10.453 1.00 25.77 203 LEU A CA 1
ATOM 850 C C . LEU A 1 124 ? -11.127 -9.787 11.420 1.00 26.56 203 LEU A C 1
ATOM 851 O O . LEU A 1 124 ? -11.002 -10.285 12.573 1.00 27.01 203 LEU A O 1
ATOM 856 N N . ILE A 1 125 ? -10.308 -8.868 10.943 1.00 22.22 204 ILE A N 1
ATOM 857 C CA . ILE A 1 125 ? -9.158 -8.452 11.631 1.00 24.45 204 ILE A CA 1
ATOM 858 C C . ILE A 1 125 ? -9.203 -6.992 11.955 1.00 24.97 204 ILE A C 1
ATOM 859 O O . ILE A 1 125 ? -9.512 -6.168 11.092 1.00 26.32 204 ILE A O 1
ATOM 864 N N . ALA A 1 126 ? -8.768 -6.659 13.162 1.00 23.34 205 ALA A N 1
ATOM 865 C CA . ALA A 1 126 ? -8.651 -5.294 13.565 1.00 26.67 205 ALA A CA 1
ATOM 866 C C . ALA A 1 126 ? -7.233 -4.850 13.509 1.00 26.36 205 ALA A C 1
ATOM 867 O O . ALA A 1 126 ? -6.368 -5.499 14.093 1.00 26.31 205 ALA A O 1
ATOM 869 N N . VAL A 1 127 ? -6.984 -3.706 12.869 1.00 24.65 206 VAL A N 1
ATOM 870 C CA . VAL A 1 127 ? -5.599 -3.139 12.814 1.00 24.23 206 VAL A CA 1
ATOM 871 C C . VAL A 1 127 ? -5.705 -1.895 13.633 1.00 25.95 206 VAL A C 1
ATOM 872 O O . VAL A 1 127 ? -6.275 -0.873 13.179 1.00 27.40 206 VAL A O 1
ATOM 876 N N . VAL A 1 128 ? -5.218 -1.966 14.887 1.00 25.63 207 VAL A N 1
ATOM 877 C CA . VAL A 1 128 ? -5.528 -0.936 15.834 1.00 26.31 207 VAL A CA 1
ATOM 878 C C . VAL A 1 128 ? -4.354 0.029 15.831 1.00 27.55 207 VAL A C 1
ATOM 879 O O . VAL A 1 128 ? -3.346 -0.172 16.507 1.00 26.76 207 VAL A O 1
ATOM 883 N N . ASN A 1 129 ? -4.534 1.118 15.081 1.00 31.22 208 ASN A N 1
ATOM 884 C CA . ASN A 1 129 ? -3.447 2.047 14.749 1.00 32.06 208 ASN A CA 1
ATOM 885 C C . ASN A 1 129 ? -3.143 3.070 15.857 1.00 31.44 208 ASN A C 1
ATOM 886 O O . ASN A 1 129 ? -2.065 3.588 15.896 1.00 33.78 208 ASN A O 1
ATOM 891 N N . GLY A 1 130 ? -4.068 3.302 16.789 1.00 27.57 209 GLY A N 1
ATOM 892 C CA . GLY A 1 130 ? -3.925 4.304 17.841 1.00 29.68 209 GLY A CA 1
ATOM 893 C C . GLY A 1 130 ? -5.019 4.063 18.892 1.00 30.59 209 GLY A C 1
ATOM 894 O O . GLY A 1 130 ? -5.663 3.007 18.889 1.00 29.79 209 GLY A O 1
ATOM 895 N N . PRO A 1 131 ? -5.254 5.043 19.758 1.00 30.78 210 PRO A N 1
ATOM 896 C CA . PRO A 1 131 ? -6.261 4.826 20.822 1.00 32.10 210 PRO A CA 1
ATOM 897 C C . PRO A 1 131 ? -7.619 4.385 20.337 1.00 29.08 210 PRO A C 1
ATOM 898 O O . PRO A 1 131 ? -8.081 4.820 19.269 1.00 27.40 210 PRO A O 1
ATOM 902 N N . ALA A 1 132 ? -8.219 3.487 21.112 1.00 24.96 211 ALA A N 1
ATOM 903 C CA . ALA A 1 132 ? -9.537 2.891 20.839 1.00 22.39 211 ALA A CA 1
ATOM 904 C C . ALA A 1 132 ? -10.356 3.005 22.129 1.00 23.61 211 ALA A C 1
ATOM 905 O O . ALA A 1 132 ? -9.828 2.752 23.261 1.00 25.76 211 ALA A O 1
ATOM 907 N N . VAL A 1 133 ? -11.596 3.444 21.999 1.00 23.55 212 VAL A N 1
ATOM 908 C CA . VAL A 1 133 ? -12.489 3.732 23.149 1.00 27.28 212 VAL A CA 1
ATOM 909 C C . VAL A 1 133 ? -13.857 3.110 22.897 1.00 26.76 212 VAL A C 1
ATOM 910 O O . VAL A 1 133 ? -14.378 3.109 21.755 1.00 26.23 212 VAL A O 1
ATOM 914 N N . GLY A 1 134 ? -14.461 2.572 23.948 1.00 26.52 213 GLY A N 1
ATOM 915 C CA . GLY A 1 134 ? -15.870 2.224 23.885 1.00 22.44 213 GLY A CA 1
ATOM 916 C C . GLY A 1 134 ? -16.289 1.063 23.050 1.00 22.29 213 GLY A C 1
ATOM 917 O O . GLY A 1 134 ? -15.712 -0.034 23.120 1.00 24.32 213 GLY A O 1
ATOM 918 N N . ILE A 1 135 ? -17.327 1.274 22.247 1.00 24.29 214 ILE A N 1
ATOM 919 C CA . ILE A 1 135 ? -17.864 0.232 21.397 1.00 26.25 214 ILE A CA 1
ATOM 920 C C . ILE A 1 135 ? -16.791 -0.315 20.418 1.00 28.02 214 ILE A C 1
ATOM 921 O O . ILE A 1 135 ? -16.829 -1.521 20.095 1.00 24.70 214 ILE A O 1
ATOM 926 N N . SER A 1 136 ? -15.777 0.512 20.085 1.00 24.85 215 SER A N 1
ATOM 927 C CA . SER A 1 136 ? -14.758 0.068 19.143 1.00 27.31 215 SER A CA 1
ATOM 928 C C . SER A 1 136 ? -13.802 -0.892 19.858 1.00 28.15 215 SER A C 1
ATOM 929 O O . SER A 1 136 ? -13.146 -1.717 19.209 1.00 27.02 215 SER A O 1
ATOM 932 N N . VAL A 1 137 ? -13.716 -0.770 21.187 1.00 25.05 216 VAL A N 1
ATOM 933 C CA . VAL A 1 137 ? -13.000 -1.762 21.974 1.00 25.71 216 VAL A CA 1
ATOM 934 C C . VAL A 1 137 ? -13.837 -3.020 22.267 1.00 25.08 216 VAL A C 1
ATOM 935 O O . VAL A 1 137 ? -13.318 -4.097 22.133 1.00 24.80 216 VAL A O 1
ATOM 939 N N . THR A 1 138 ? -15.086 -2.894 22.687 1.00 23.14 217 THR A N 1
ATOM 940 C CA . THR A 1 138 ? -15.860 -4.049 23.053 1.00 26.70 217 THR A CA 1
ATOM 941 C C . THR A 1 138 ? -16.069 -4.973 21.884 1.00 26.47 217 THR A C 1
ATOM 942 O O . THR A 1 138 ? -16.056 -6.189 22.049 1.00 26.18 217 THR A O 1
ATOM 946 N N . LEU A 1 139 ? -16.221 -4.405 20.686 1.00 28.26 218 LEU A N 1
ATOM 947 C CA . LEU A 1 139 ? -16.388 -5.241 19.498 1.00 30.02 218 LEU A CA 1
ATOM 948 C C . LEU A 1 139 ? -15.203 -6.143 19.249 1.00 27.14 218 LEU A C 1
ATOM 949 O O . LEU A 1 139 ? -15.365 -7.202 18.619 1.00 25.79 218 LEU A O 1
ATOM 954 N N . LEU A 1 140 ? -14.046 -5.805 19.820 1.00 24.59 219 LEU A N 1
ATOM 955 C CA . LEU A 1 140 ? -12.857 -6.612 19.579 1.00 26.05 219 LEU A CA 1
ATOM 956 C C . LEU A 1 140 ? -12.963 -8.067 20.018 1.00 24.71 219 LEU A C 1
ATOM 957 O O . LEU A 1 140 ? -12.261 -8.944 19.517 1.00 23.65 219 LEU A O 1
ATOM 962 N N . GLY A 1 141 ? -13.854 -8.326 20.956 1.00 25.32 220 GLY A N 1
ATOM 963 C CA . GLY A 1 141 ? -14.170 -9.676 21.365 1.00 25.88 220 GLY A CA 1
ATOM 964 C C . GLY A 1 141 ? -14.889 -10.509 20.353 1.00 28.17 220 GLY A C 1
ATOM 965 O O . GLY A 1 141 ? -14.987 -11.703 20.532 1.00 28.77 220 GLY A O 1
ATOM 966 N N . LEU A 1 142 ? -15.389 -9.903 19.280 1.00 28.18 221 LEU A N 1
ATOM 967 C CA . LEU A 1 142 ? -16.036 -10.629 18.198 1.00 26.47 221 LEU A CA 1
ATOM 968 C C . LEU A 1 142 ? -15.124 -10.773 17.000 1.00 27.99 221 LEU A C 1
ATOM 969 O O . LEU A 1 142 ? -15.527 -11.357 15.992 1.00 29.09 221 LEU A O 1
ATOM 974 N N . PHE A 1 143 ? -13.902 -10.262 17.097 1.00 26.21 222 PHE A N 1
ATOM 975 C CA . PHE A 1 143 ? -12.997 -10.303 15.964 1.00 25.94 222 PHE A CA 1
ATOM 976 C C . PHE A 1 143 ? -12.199 -11.589 15.958 1.00 27.03 222 PHE A C 1
ATOM 977 O O . PHE A 1 143 ? -12.040 -12.238 16.968 1.00 26.67 222 PHE A O 1
ATOM 985 N N . ASP A 1 144 ? -11.627 -11.923 14.826 1.00 24.61 223 ASP A N 1
ATOM 986 C CA . ASP A 1 144 ? -10.785 -13.127 14.758 1.00 26.46 223 ASP A CA 1
ATOM 987 C C . ASP A 1 144 ? -9.357 -12.868 15.110 1.00 30.07 223 ASP A C 1
ATOM 988 O O . ASP A 1 144 ? -8.726 -13.724 15.710 1.00 32.12 223 ASP A O 1
ATOM 993 N N . ALA A 1 145 ? -8.838 -11.692 14.765 1.00 26.78 224 ALA A N 1
ATOM 994 C CA . ALA A 1 145 ? -7.487 -11.291 15.179 1.00 26.09 224 ALA A CA 1
ATOM 995 C C . ALA A 1 145 ? -7.457 -9.790 15.376 1.00 25.13 224 ALA A C 1
ATOM 996 O O . ALA A 1 145 ? -8.304 -9.054 14.825 1.00 24.82 224 ALA A O 1
ATOM 998 N N . VAL A 1 146 ? -6.510 -9.329 16.176 1.00 24.37 225 VAL A N 1
ATOM 999 C CA . VAL A 1 146 ? -6.424 -7.934 16.492 1.00 25.24 225 VAL A CA 1
ATOM 1000 C C . VAL A 1 146 ? -4.947 -7.612 16.559 1.00 27.64 225 VAL A C 1
ATOM 1001 O O . VAL A 1 146 ? -4.234 -8.163 17.410 1.00 30.01 225 VAL A O 1
ATOM 1005 N N . TYR A 1 147 ? -4.461 -6.753 15.661 1.00 25.32 226 TYR A N 1
ATOM 1006 C CA . TYR A 1 147 ? -3.083 -6.310 15.717 1.00 26.57 226 TYR A CA 1
ATOM 1007 C C . TYR A 1 147 ? -2.987 -4.874 16.162 1.00 28.39 226 TYR A C 1
ATOM 1008 O O . TYR A 1 147 ? -3.761 -4.050 15.719 1.00 29.77 226 TYR A O 1
ATOM 1017 N N . ALA A 1 148 ? -2.041 -4.549 17.052 1.00 28.40 227 ALA A N 1
ATOM 1018 C CA . ALA A 1 148 ? -1.992 -3.208 17.621 1.00 29.66 227 ALA A CA 1
ATOM 1019 C C . ALA A 1 148 ? -0.632 -2.604 17.531 1.00 32.43 227 ALA A C 1
ATOM 1020 O O . ALA A 1 148 ? 0.366 -3.277 17.805 1.00 33.36 227 ALA A O 1
ATOM 1022 N N . SER A 1 149 ? -0.635 -1.300 17.293 1.00 32.06 228 SER A N 1
ATOM 1023 C CA . SER A 1 149 ? 0.520 -0.460 17.549 1.00 31.43 228 SER A CA 1
ATOM 1024 C C . SER A 1 149 ? 0.790 -0.337 19.036 1.00 33.90 228 SER A C 1
ATOM 1025 O O . SER A 1 149 ? -0.149 -0.324 19.861 1.00 33.31 228 SER A O 1
ATOM 1028 N N . ASP A 1 150 ? 2.059 -0.211 19.401 1.00 33.80 229 ASP A N 1
ATOM 1029 C CA . ASP A 1 150 ? 2.376 -0.021 20.793 1.00 39.91 229 ASP A CA 1
ATOM 1030 C C . ASP A 1 150 ? 1.915 1.325 21.311 1.00 39.31 229 ASP A C 1
ATOM 1031 O O . ASP A 1 150 ? 1.912 1.542 22.505 1.00 39.85 229 ASP A O 1
ATOM 1036 N N . ARG A 1 151 ? 1.453 2.211 20.456 1.00 39.55 230 ARG A N 1
ATOM 1037 C CA . ARG A 1 151 ? 0.785 3.381 21.004 1.00 43.45 230 ARG A CA 1
ATOM 1038 C C . ARG A 1 151 ? -0.752 3.293 21.018 1.00 38.60 230 ARG A C 1
ATOM 1039 O O . ARG A 1 151 ? -1.413 4.233 21.420 1.00 35.38 230 ARG A O 1
ATOM 1047 N N . ALA A 1 152 ? -1.333 2.165 20.602 1.00 34.21 231 ALA A N 1
ATOM 1048 C CA . ALA A 1 152 ? -2.746 2.001 20.819 1.00 31.80 231 ALA A CA 1
ATOM 1049 C C . ALA A 1 152 ? -2.951 1.831 22.331 1.00 32.25 231 ALA A C 1
ATOM 1050 O O . ALA A 1 152 ? -2.103 1.286 23.058 1.00 31.62 231 ALA A O 1
ATOM 1052 N N . THR A 1 153 ? -4.089 2.302 22.777 1.00 32.68 232 THR A N 1
ATOM 1053 C CA . THR A 1 153 ? -4.595 2.044 24.116 1.00 32.46 232 THR A CA 1
ATOM 1054 C C . THR A 1 153 ? -6.037 1.581 23.995 1.00 30.22 232 THR A C 1
ATOM 1055 O O . THR A 1 153 ? -6.691 1.795 22.964 1.00 26.64 232 THR A O 1
ATOM 1059 N N . PHE A 1 154 ? -6.567 0.998 25.079 1.00 30.23 233 PHE A N 1
ATOM 1060 C CA . PHE A 1 154 ? -7.934 0.440 25.057 1.00 27.00 233 PHE A CA 1
ATOM 1061 C C . PHE A 1 154 ? -8.649 0.854 26.328 1.00 29.19 233 PHE A C 1
ATOM 1062 O O . PHE A 1 154 ? -8.202 0.518 27.430 1.00 25.04 233 PHE A O 1
ATOM 1070 N N . HIS A 1 155 ? -9.812 1.485 26.164 1.00 28.67 234 HIS A N 1
ATOM 1071 C CA . HIS A 1 155 ? -10.533 2.120 27.255 1.00 27.74 234 HIS A CA 1
ATOM 1072 C C . HIS A 1 155 ? -12.034 1.902 27.064 1.00 27.02 234 HIS A C 1
ATOM 1073 O O . HIS A 1 155 ? -12.550 2.216 26.001 1.00 29.38 234 HIS A O 1
ATOM 1080 N N . THR A 1 156 ? -12.724 1.378 28.091 1.00 23.40 235 THR A N 1
ATOM 1081 C CA . THR A 1 156 ? -14.170 1.199 28.071 1.00 25.91 235 THR A CA 1
ATOM 1082 C C . THR A 1 156 ? -14.812 1.908 29.308 1.00 30.18 235 THR A C 1
ATOM 1083 O O . THR A 1 156 ? -15.192 1.277 30.291 1.00 27.17 235 THR A O 1
ATOM 1087 N N . PRO A 1 157 ? -14.933 3.240 29.260 1.00 32.33 236 PRO A N 1
ATOM 1088 C CA . PRO A 1 157 ? -15.325 3.986 30.478 1.00 30.31 236 PRO A CA 1
ATOM 1089 C C . PRO A 1 157 ? -16.830 4.116 30.655 1.00 30.51 236 PRO A C 1
ATOM 1090 O O . PRO A 1 157 ? -17.321 5.172 31.046 1.00 33.53 236 PRO A O 1
ATOM 1094 N N . PHE A 1 158 ? -17.537 3.021 30.451 1.00 30.16 237 PHE A N 1
ATOM 1095 C CA . PHE A 1 158 ? -18.999 2.919 30.526 1.00 31.95 237 PHE A CA 1
ATOM 1096 C C . PHE A 1 158 ? -19.513 3.397 31.872 1.00 28.73 237 PHE A C 1
ATOM 1097 O O . PHE A 1 158 ? -20.404 4.226 31.896 1.00 30.10 237 PHE A O 1
ATOM 1105 N N . SER A 1 159 ? -18.942 2.911 32.971 1.00 28.50 238 SER A N 1
ATOM 1106 C CA A SER A 1 159 ? -19.457 3.291 34.300 0.50 27.71 238 SER A CA 1
ATOM 1107 C CA B SER A 1 159 ? -19.393 3.290 34.330 0.50 28.83 238 SER A CA 1
ATOM 1108 C C . SER A 1 159 ? -19.334 4.798 34.574 1.00 27.98 238 SER A C 1
ATOM 1109 O O . SER A 1 159 ? -20.269 5.397 35.138 1.00 28.71 238 SER A O 1
ATOM 1114 N N . HIS A 1 160 ? -18.247 5.416 34.119 1.00 30.51 239 HIS A N 1
ATOM 1115 C CA A HIS A 1 160 ? -18.012 6.853 34.241 0.50 33.37 239 HIS A CA 1
ATOM 1116 C CA B HIS A 1 160 ? -18.037 6.863 34.278 0.50 32.94 239 HIS A CA 1
ATOM 1117 C C . HIS A 1 160 ? -19.144 7.645 33.562 1.00 36.23 239 HIS A C 1
ATOM 1118 O O . HIS A 1 160 ? -19.532 8.730 34.006 1.00 34.14 239 HIS A O 1
ATOM 1131 N N . LEU A 1 161 ? -19.721 7.073 32.516 1.00 34.62 240 LEU A N 1
ATOM 1132 C CA . LEU A 1 161 ? -20.811 7.730 31.757 1.00 38.88 240 LEU A CA 1
ATOM 1133 C C . LEU A 1 161 ? -22.173 7.281 32.191 1.00 35.14 240 LEU A C 1
ATOM 1134 O O . LEU A 1 161 ? -23.154 7.655 31.553 1.00 36.27 240 LEU A O 1
ATOM 1139 N N . GLY A 1 162 ? -22.233 6.473 33.252 1.00 30.68 241 GLY A N 1
ATOM 1140 C CA . GLY A 1 162 ? -23.499 6.051 33.826 1.00 33.54 241 GLY A CA 1
ATOM 1141 C C . GLY A 1 162 ? -24.174 4.939 33.036 1.00 34.73 241 GLY A C 1
ATOM 1142 O O . GLY A 1 162 ? -25.331 4.652 33.225 1.00 37.01 241 GLY A O 1
ATOM 1143 N N . GLN A 1 163 ? -23.390 4.263 32.211 1.00 34.26 242 GLN A N 1
ATOM 1144 C CA . GLN A 1 163 ? -23.869 3.191 31.361 1.00 36.37 242 GLN A CA 1
ATOM 1145 C C . GLN A 1 163 ? -23.317 1.805 31.721 1.00 33.23 242 GLN A C 1
ATOM 1146 O O . GLN A 1 163 ? -22.549 1.653 32.679 1.00 34.62 242 GLN A O 1
ATOM 1152 N N . SER A 1 164 ? -23.717 0.825 30.904 1.00 28.84 243 SER A N 1
ATOM 1153 C CA . SER A 1 164 ? -23.410 -0.557 31.053 1.00 28.95 243 SER A CA 1
ATOM 1154 C C . SER A 1 164 ? -22.731 -1.127 29.744 1.00 30.46 243 SER A C 1
ATOM 1155 O O . SER A 1 164 ? -22.765 -0.481 28.714 1.00 28.71 243 SER A O 1
ATOM 1158 N N . PRO A 1 165 ? -22.102 -2.314 29.805 1.00 27.93 244 PRO A N 1
ATOM 1159 C CA . PRO A 1 165 ? -21.332 -2.833 28.673 1.00 27.36 244 PRO A CA 1
ATOM 1160 C C . PRO A 1 165 ? -22.179 -3.216 27.443 1.00 27.95 244 PRO A C 1
ATOM 1161 O O . PRO A 1 165 ? -23.354 -3.571 27.543 1.00 28.05 244 PRO A O 1
ATOM 1165 N N . GLU A 1 166 ? -21.555 -3.141 26.293 1.00 23.96 245 GLU A N 1
ATOM 1166 C CA . GLU A 1 166 ? -22.210 -3.561 25.100 1.00 25.70 245 GLU A CA 1
ATOM 1167 C C . GLU A 1 166 ? -21.177 -4.292 24.193 1.00 23.49 245 GLU A C 1
ATOM 1168 O O . GLU A 1 166 ? -20.018 -4.632 24.630 1.00 24.98 245 GLU A O 1
ATOM 1174 N N . GLY A 1 167 ? -21.589 -4.589 22.967 1.00 22.41 246 GLY A N 1
ATOM 1175 C CA . GLY A 1 167 ? -20.708 -5.248 22.026 1.00 22.60 246 GLY A CA 1
ATOM 1176 C C . GLY A 1 167 ? -20.522 -6.722 22.368 1.00 22.06 246 GLY A C 1
ATOM 1177 O O . GLY A 1 167 ? -19.616 -7.346 21.849 1.00 22.22 246 GLY A O 1
ATOM 1178 N N . CYS A 1 168 ? -21.372 -7.281 23.244 1.00 24.18 247 CYS A N 1
ATOM 1179 C CA . CYS A 1 168 ? -21.210 -8.619 23.850 1.00 23.26 247 CYS A CA 1
ATOM 1180 C C . CYS A 1 168 ? -20.080 -8.737 24.883 1.00 22.70 247 CYS A C 1
ATOM 1181 O O . CYS A 1 168 ? -19.815 -9.845 25.357 1.00 22.51 247 CYS A O 1
ATOM 1184 N N . SER A 1 169 ? -19.425 -7.638 25.208 1.00 21.83 248 SER A N 1
ATOM 1185 C CA . SER A 1 169 ? -18.335 -7.603 26.167 1.00 20.78 248 SER A CA 1
ATOM 1186 C C . SER A 1 169 ? -18.729 -8.140 27.553 1.00 22.69 248 SER A C 1
ATOM 1187 O O . SER A 1 169 ? -17.883 -8.659 28.250 1.00 22.72 248 SER A O 1
ATOM 1190 N N . SER A 1 170 ? -20.003 -8.038 27.949 1.00 24.05 249 SER A N 1
ATOM 1191 C CA . SER A 1 170 ? -20.410 -8.527 29.290 1.00 25.45 249 SER A CA 1
ATOM 1192 C C . SER A 1 170 ? -20.203 -10.060 29.359 1.00 26.50 249 SER A C 1
ATOM 1193 O O . SER A 1 170 ? -20.006 -10.610 30.439 1.00 26.62 249 SER A O 1
ATOM 1196 N N . TYR A 1 171 ? -20.197 -10.700 28.193 1.00 26.20 250 TYR A N 1
ATOM 1197 C CA . TYR A 1 171 ? -19.907 -12.161 28.040 1.00 28.04 250 TYR A CA 1
ATOM 1198 C C . TYR A 1 171 ? -18.481 -12.461 27.619 1.00 27.84 250 TYR A C 1
ATOM 1199 O O . TYR A 1 171 ? -17.728 -13.258 28.279 1.00 25.92 250 TYR A O 1
ATOM 1208 N N . THR A 1 172 ? -18.036 -11.797 26.560 1.00 24.78 251 THR A N 1
ATOM 1209 C CA . THR A 1 172 ? -16.723 -12.101 26.020 1.00 23.80 251 THR A CA 1
ATOM 1210 C C . THR A 1 172 ? -15.551 -11.647 26.866 1.00 24.08 251 THR A C 1
ATOM 1211 O O . THR A 1 172 ? -14.537 -12.348 26.961 1.00 22.24 251 THR A O 1
ATOM 1215 N N . PHE A 1 173 ? -15.617 -10.467 27.459 1.00 22.83 252 PHE A N 1
ATOM 1216 C CA . PHE A 1 173 ? -14.416 -10.004 28.156 1.00 23.21 252 PHE A CA 1
ATOM 1217 C C . PHE A 1 173 ? -13.969 -10.857 29.358 1.00 23.64 252 PHE A C 1
ATOM 1218 O O . PHE A 1 173 ? -12.800 -11.134 29.470 1.00 25.10 252 PHE A O 1
ATOM 1226 N N . PRO A 1 174 ? -14.903 -11.280 30.237 1.00 24.98 253 PRO A N 1
ATOM 1227 C CA . PRO A 1 174 ? -14.566 -12.148 31.357 1.00 26.04 253 PRO A CA 1
ATOM 1228 C C . PRO A 1 174 ? -13.975 -13.417 30.906 1.00 26.65 253 PRO A C 1
ATOM 1229 O O . PRO A 1 174 ? -13.060 -13.875 31.562 1.00 26.30 253 PRO A O 1
ATOM 1233 N N . LYS A 1 175 ? -14.490 -13.955 29.802 1.00 27.66 254 LYS A N 1
ATOM 1234 C CA . LYS A 1 175 ? -13.999 -15.227 29.283 1.00 32.00 254 LYS A CA 1
ATOM 1235 C C . LYS A 1 175 ? -12.626 -15.084 28.669 1.00 29.78 254 LYS A C 1
ATOM 1236 O O . LYS A 1 175 ? -11.821 -15.961 28.796 1.00 28.43 254 LYS A O 1
ATOM 1242 N N . ILE A 1 176 ? -12.357 -13.947 28.009 1.00 25.94 255 ILE A N 1
ATOM 1243 C CA . ILE A 1 176 ? -11.099 -13.762 27.274 1.00 26.72 255 ILE A CA 1
ATOM 1244 C C . ILE A 1 176 ? -10.011 -13.344 28.251 1.00 28.94 255 ILE A C 1
ATOM 1245 O O . ILE A 1 176 ? -8.897 -13.854 28.203 1.00 26.97 255 ILE A O 1
ATOM 1250 N N . MET A 1 177 ? -10.327 -12.379 29.116 1.00 26.56 256 MET A N 1
ATOM 1251 C CA . MET A 1 177 ? -9.340 -11.719 29.981 1.00 25.66 256 MET A CA 1
ATOM 1252 C C . MET A 1 177 ? -9.204 -12.317 31.417 1.00 26.01 256 MET A C 1
ATOM 1253 O O . MET A 1 177 ? -8.231 -11.996 32.115 1.00 26.76 256 MET A O 1
ATOM 1258 N N . SER A 1 178 ? -10.176 -13.126 31.819 1.00 25.34 257 SER A N 1
ATOM 1259 C CA . SER A 1 178 ? -10.484 -13.515 33.236 1.00 25.97 257 SER A CA 1
ATOM 1260 C C . SER A 1 178 ? -11.384 -12.480 33.885 1.00 25.57 257 SER A C 1
ATOM 1261 O O . SER A 1 178 ? -11.273 -11.291 33.581 1.00 27.83 257 SER A O 1
ATOM 1264 N N . PRO A 1 179 ? -12.314 -12.907 34.767 1.00 25.99 258 PRO A N 1
ATOM 1265 C CA . PRO A 1 179 ? -13.125 -11.936 35.485 1.00 26.53 258 PRO A CA 1
ATOM 1266 C C . PRO A 1 179 ? -12.306 -10.917 36.229 1.00 25.17 258 PRO A C 1
ATOM 1267 O O . PRO A 1 179 ? -12.607 -9.765 36.188 1.00 28.18 258 PRO A O 1
ATOM 1271 N N . ALA A 1 180 ? -11.217 -11.313 36.861 1.00 26.29 259 ALA A N 1
ATOM 1272 C CA . ALA A 1 180 ? -10.476 -10.368 37.666 1.00 25.74 259 ALA A CA 1
ATOM 1273 C C . ALA A 1 180 ? -9.791 -9.235 36.884 1.00 35.02 259 ALA A C 1
ATOM 1274 O O . ALA A 1 180 ? -9.515 -8.179 37.487 1.00 36.05 259 ALA A O 1
ATOM 1276 N N . LYS A 1 181 ? -9.484 -9.455 35.591 1.00 33.50 260 LYS A N 1
ATOM 1277 C CA . LYS A 1 181 ? -8.997 -8.394 34.697 1.00 32.70 260 LYS A CA 1
ATOM 1278 C C . LYS A 1 181 ? -10.157 -7.696 33.966 1.00 28.80 260 LYS A C 1
ATOM 1279 O O . LYS A 1 181 ? -10.136 -6.478 33.795 1.00 29.63 260 LYS A O 1
ATOM 1285 N N . ALA A 1 182 ? -11.187 -8.423 33.562 1.00 24.35 261 ALA A N 1
ATOM 1286 C CA . ALA A 1 182 ? -12.295 -7.786 32.877 1.00 25.74 261 ALA A CA 1
ATOM 1287 C C . ALA A 1 182 ? -13.035 -6.741 33.748 1.00 29.98 261 ALA A C 1
ATOM 1288 O O . ALA A 1 182 ? -13.544 -5.717 33.252 1.00 26.60 261 ALA A O 1
ATOM 1290 N N . THR A 1 183 ? -13.102 -7.006 35.051 1.00 27.89 262 THR A N 1
ATOM 1291 C CA . THR A 1 183 ? -13.756 -6.086 35.914 1.00 26.74 262 THR A CA 1
ATOM 1292 C C . THR A 1 183 ? -13.127 -4.739 35.899 1.00 25.05 262 THR A C 1
ATOM 1293 O O . THR A 1 183 ? -13.831 -3.724 35.837 1.00 24.61 262 THR A O 1
ATOM 1297 N N . GLU A 1 184 ? -11.815 -4.697 36.063 1.00 24.75 263 GLU A N 1
ATOM 1298 C CA . GLU A 1 184 ? -11.114 -3.434 36.065 1.00 27.39 263 GLU A CA 1
ATOM 1299 C C . GLU A 1 184 ? -11.377 -2.647 34.803 1.00 27.57 263 GLU A C 1
ATOM 1300 O O . GLU A 1 184 ? -11.556 -1.444 34.838 1.00 24.75 263 GLU A O 1
ATOM 1306 N N . MET A 1 185 ? -11.498 -3.340 33.686 1.00 30.61 264 MET A N 1
ATOM 1307 C CA . MET A 1 185 ? -11.678 -2.617 32.456 1.00 29.60 264 MET A CA 1
ATOM 1308 C C . MET A 1 185 ? -13.119 -2.174 32.236 1.00 27.48 264 MET A C 1
ATOM 1309 O O . MET A 1 185 ? -13.394 -0.973 31.957 1.00 29.47 264 MET A O 1
ATOM 1314 N N . LEU A 1 186 ? -14.040 -3.096 32.426 1.00 24.25 265 LEU A N 1
ATOM 1315 C CA . LEU A 1 186 ? -15.442 -2.883 32.124 1.00 27.24 265 LEU A CA 1
ATOM 1316 C C . LEU A 1 186 ? -16.236 -2.164 33.219 1.00 29.77 265 LEU A C 1
ATOM 1317 O O . LEU A 1 186 ? -17.169 -1.415 32.917 1.00 31.76 265 LEU A O 1
ATOM 1322 N N . ILE A 1 187 ? -15.944 -2.467 34.478 1.00 27.67 266 ILE A N 1
ATOM 1323 C CA . ILE A 1 187 ? -16.777 -1.904 35.556 1.00 29.94 266 ILE A CA 1
ATOM 1324 C C . ILE A 1 187 ? -16.123 -0.647 36.091 1.00 29.39 266 ILE A C 1
ATOM 1325 O O . ILE A 1 187 ? -16.825 0.342 36.397 1.00 31.77 266 ILE A O 1
ATOM 1330 N N . PHE A 1 188 ? -14.807 -0.661 36.160 1.00 26.99 267 PHE A N 1
ATOM 1331 C CA . PHE A 1 188 ? -14.058 0.436 36.748 1.00 30.30 267 PHE A CA 1
ATOM 1332 C C . PHE A 1 188 ? -13.315 1.303 35.773 1.00 33.33 267 PHE A C 1
ATOM 1333 O O . PHE A 1 188 ? -12.678 2.233 36.195 1.00 36.68 267 PHE A O 1
ATOM 1341 N N . GLY A 1 189 ? -13.395 1.053 34.472 1.00 31.39 268 GLY A N 1
ATOM 1342 C CA . GLY A 1 189 ? -12.904 2.049 33.512 1.00 29.12 268 GLY A CA 1
ATOM 1343 C C . GLY A 1 189 ? -11.428 2.195 33.433 1.00 28.93 268 GLY A C 1
ATOM 1344 O O . GLY A 1 189 ? -10.932 3.233 33.068 1.00 31.40 268 GLY A O 1
ATOM 1345 N N . LYS A 1 190 ? -10.689 1.148 33.714 1.00 28.69 269 LYS A N 1
ATOM 1346 C CA . LYS A 1 190 ? -9.275 1.256 33.582 1.00 33.52 269 LYS A CA 1
ATOM 1347 C C . LYS A 1 190 ? -8.871 1.166 32.115 1.00 34.04 269 LYS A C 1
ATOM 1348 O O . LYS A 1 190 ? -9.392 0.352 31.373 1.00 31.55 269 LYS A O 1
ATOM 1354 N N . LYS A 1 191 ? -7.932 2.019 31.737 1.00 32.29 270 LYS A N 1
ATOM 1355 C CA . LYS A 1 191 ? -7.432 2.116 30.367 1.00 34.50 270 LYS A CA 1
ATOM 1356 C C . LYS A 1 191 ? -6.251 1.225 30.199 1.00 27.98 270 LYS A C 1
ATOM 1357 O O . LYS A 1 191 ? -5.376 1.259 31.008 1.00 33.14 270 LYS A O 1
ATOM 1363 N N . LEU A 1 192 ? -6.237 0.345 29.210 1.00 28.60 271 LEU A N 1
ATOM 1364 C CA . LEU A 1 192 ? -5.102 -0.557 29.042 1.00 29.70 271 LEU A CA 1
ATOM 1365 C C . LEU A 1 192 ? -4.113 -0.087 28.013 1.00 32.35 271 LEU A C 1
ATOM 1366 O O . LEU A 1 192 ? -4.514 0.473 26.994 1.00 27.95 271 LEU A O 1
ATOM 1371 N N . THR A 1 193 ? -2.842 -0.415 28.215 1.00 31.49 272 THR A N 1
ATOM 1372 C CA . THR A 1 193 ? -1.855 -0.226 27.140 1.00 32.73 272 THR A CA 1
ATOM 1373 C C . THR A 1 193 ? -2.007 -1.356 26.176 1.00 31.83 272 THR A C 1
ATOM 1374 O O . THR A 1 193 ? -2.665 -2.360 26.474 1.00 27.63 272 THR A O 1
ATOM 1378 N N . ALA A 1 194 ? -1.340 -1.237 25.033 1.00 31.14 273 ALA A N 1
ATOM 1379 C CA . ALA A 1 194 ? -1.349 -2.287 24.062 1.00 29.55 273 ALA A CA 1
ATOM 1380 C C . ALA A 1 194 ? -0.744 -3.575 24.621 1.00 28.93 273 ALA A C 1
ATOM 1381 O O . ALA A 1 194 ? -1.271 -4.654 24.423 1.00 28.39 273 ALA A O 1
ATOM 1383 N N . GLY A 1 195 ? 0.377 -3.455 25.310 1.00 33.23 274 GLY A N 1
ATOM 1384 C CA . GLY A 1 195 ? 1.001 -4.588 26.030 1.00 33.39 274 GLY A CA 1
ATOM 1385 C C . GLY A 1 195 ? 0.050 -5.280 27.014 1.00 30.74 274 GLY A C 1
ATOM 1386 O O . GLY A 1 195 ? -0.048 -6.450 26.993 1.00 31.94 274 GLY A O 1
ATOM 1387 N N . GLU A 1 196 ? -0.684 -4.525 27.829 1.00 31.90 275 GLU A N 1
ATOM 1388 C CA . GLU A 1 196 ? -1.699 -5.121 28.714 1.00 31.19 275 GLU A CA 1
ATOM 1389 C C . GLU A 1 196 ? -2.809 -5.785 27.940 1.00 28.01 275 GLU A C 1
ATOM 1390 O O . GLU A 1 196 ? -3.193 -6.892 28.274 1.00 28.38 275 GLU A O 1
ATOM 1396 N N . ALA A 1 197 ? -3.350 -5.115 26.913 1.00 28.06 276 ALA A N 1
ATOM 1397 C CA . ALA A 1 197 ? -4.418 -5.709 26.131 1.00 27.54 276 ALA A CA 1
ATOM 1398 C C . ALA A 1 197 ? -3.988 -7.015 25.521 1.00 27.05 276 ALA A C 1
ATOM 1399 O O . ALA A 1 197 ? -4.780 -7.924 25.461 1.00 27.98 276 ALA A O 1
ATOM 1401 N N . CYS A 1 198 ? -2.697 -7.152 25.150 1.00 28.47 277 CYS A N 1
ATOM 1402 C CA . CYS A 1 198 ? -2.154 -8.384 24.525 1.00 28.81 277 CYS A CA 1
ATOM 1403 C C . CYS A 1 198 ? -1.917 -9.474 25.564 1.00 25.92 277 CYS A C 1
ATOM 1404 O O . CYS A 1 198 ? -2.327 -10.613 25.396 1.00 26.54 277 CYS A O 1
ATOM 1407 N N . ALA A 1 199 ? -1.324 -9.085 26.682 1.00 29.09 278 ALA A N 1
ATOM 1408 C CA . ALA A 1 199 ? -1.249 -9.972 27.842 1.00 31.86 278 ALA A CA 1
ATOM 1409 C C . ALA A 1 199 ? -2.629 -10.493 28.242 1.00 31.66 278 ALA A C 1
ATOM 1410 O O . ALA A 1 199 ? -2.743 -11.624 28.581 1.00 29.90 278 ALA A O 1
ATOM 1412 N N . GLN A 1 200 ? -3.684 -9.682 28.167 1.00 29.40 279 GLN A N 1
ATOM 1413 C CA . GLN A 1 200 ? -4.982 -10.118 28.673 1.00 29.87 279 GLN A CA 1
ATOM 1414 C C . GLN A 1 200 ? -5.883 -10.771 27.638 1.00 30.11 279 GLN A C 1
ATOM 1415 O O . GLN A 1 200 ? -7.068 -11.016 27.900 1.00 30.98 279 GLN A O 1
ATOM 1421 N N . GLY A 1 201 ? -5.333 -11.040 26.466 1.00 25.07 280 GLY A N 1
ATOM 1422 C CA . GLY A 1 201 ? -6.029 -11.786 25.432 1.00 25.48 280 GLY A CA 1
ATOM 1423 C C . GLY A 1 201 ? -6.817 -11.053 24.372 1.00 24.70 280 GLY A C 1
ATOM 1424 O O . GLY A 1 201 ? -7.374 -11.688 23.453 1.00 27.88 280 GLY A O 1
ATOM 1425 N N . LEU A 1 202 ? -6.932 -9.729 24.481 1.00 28.54 281 LEU A N 1
ATOM 1426 C CA . LEU A 1 202 ? -7.778 -8.989 23.555 1.00 27.70 281 LEU A CA 1
ATOM 1427 C C . LEU A 1 202 ? -7.035 -8.724 22.188 1.00 27.12 281 LEU A C 1
ATOM 1428 O O . LEU A 1 202 ? -7.629 -8.569 21.151 1.00 25.12 281 LEU A O 1
ATOM 1433 N N . VAL A 1 203 ? -5.736 -8.613 22.282 1.00 26.10 282 VAL A N 1
ATOM 1434 C CA . VAL A 1 203 ? -4.861 -8.294 21.182 1.00 26.17 282 VAL A CA 1
ATOM 1435 C C . VAL A 1 203 ? -4.037 -9.521 20.834 1.00 27.15 282 VAL A C 1
ATOM 1436 O O . VAL A 1 203 ? -3.517 -10.215 21.697 1.00 27.38 282 VAL A O 1
ATOM 1440 N N . THR A 1 204 ? -3.920 -9.772 19.547 1.00 28.54 283 THR A N 1
ATOM 1441 C CA . THR A 1 204 ? -3.144 -10.899 19.021 1.00 28.44 283 THR A CA 1
ATOM 1442 C C . THR A 1 204 ? -1.657 -10.604 19.192 1.00 29.46 283 THR A C 1
ATOM 1443 O O . THR A 1 204 ? -0.912 -11.381 19.805 1.00 26.87 283 THR A O 1
ATOM 1447 N N . GLU A 1 205 ? -1.221 -9.485 18.658 1.00 27.13 284 GLU A N 1
ATOM 1448 C CA . GLU A 1 205 ? 0.164 -9.102 18.744 1.00 27.32 284 GLU A CA 1
ATOM 1449 C C . GLU A 1 205 ? 0.329 -7.577 18.686 1.00 27.43 284 GLU A C 1
ATOM 1450 O O . GLU A 1 205 ? -0.461 -6.888 18.030 1.00 27.64 284 GLU A O 1
ATOM 1456 N N . VAL A 1 206 ? 1.316 -7.052 19.414 1.00 25.23 285 VAL A N 1
ATOM 1457 C CA . VAL A 1 206 ? 1.674 -5.639 19.409 1.00 31.34 285 VAL A CA 1
ATOM 1458 C C . VAL A 1 206 ? 2.990 -5.449 18.581 1.00 37.14 285 VAL A C 1
ATOM 1459 O O . VAL A 1 206 ? 3.900 -6.258 18.675 1.00 36.07 285 VAL A O 1
ATOM 1463 N N . PHE A 1 207 ? 3.092 -4.372 17.818 1.00 35.28 286 PHE A N 1
ATOM 1464 C CA . PHE A 1 207 ? 4.324 -4.045 17.044 1.00 36.20 286 PHE A CA 1
ATOM 1465 C C . PHE A 1 207 ? 4.773 -2.629 17.360 1.00 37.37 286 PHE A C 1
ATOM 1466 O O . PHE A 1 207 ? 3.940 -1.798 17.662 1.00 39.70 286 PHE A O 1
ATOM 1474 N N . PRO A 1 208 ? 6.082 -2.318 17.254 1.00 42.55 287 PRO A N 1
ATOM 1475 C CA . PRO A 1 208 ? 6.468 -0.903 17.410 1.00 39.69 287 PRO A CA 1
ATOM 1476 C C . PRO A 1 208 ? 5.747 0.024 16.408 1.00 39.02 287 PRO A C 1
ATOM 1477 O O . PRO A 1 208 ? 5.553 -0.331 15.233 1.00 37.29 287 PRO A O 1
ATOM 1481 N N . ASP A 1 209 ? 5.348 1.201 16.860 1.00 35.99 288 ASP A N 1
ATOM 1482 C CA . ASP A 1 209 ? 4.548 2.087 15.988 1.00 43.48 288 ASP A CA 1
ATOM 1483 C C . ASP A 1 209 ? 5.206 2.397 14.636 1.00 44.40 288 ASP A C 1
ATOM 1484 O O . ASP A 1 209 ? 4.513 2.549 13.625 1.00 45.43 288 ASP A O 1
ATOM 1489 N N . SER A 1 210 ? 6.532 2.496 14.635 1.00 41.76 289 SER A N 1
ATOM 1490 C CA . SER A 1 210 ? 7.291 2.996 13.468 1.00 45.04 289 SER A CA 1
ATOM 1491 C C . SER A 1 210 ? 7.309 1.983 12.355 1.00 46.73 289 SER A C 1
ATOM 1492 O O . SER A 1 210 ? 7.253 2.340 11.183 1.00 52.49 289 SER A O 1
ATOM 1495 N N . THR A 1 211 ? 7.344 0.707 12.695 1.00 50.11 290 THR A N 1
ATOM 1496 C CA . THR A 1 211 ? 7.172 -0.315 11.669 1.00 46.62 290 THR A CA 1
ATOM 1497 C C . THR A 1 211 ? 5.856 -1.061 11.749 1.00 46.25 290 THR A C 1
ATOM 1498 O O . THR A 1 211 ? 5.700 -2.038 11.019 1.00 38.89 290 THR A O 1
ATOM 1502 N N . PHE A 1 212 ? 4.910 -0.607 12.597 1.00 38.08 291 PHE A N 1
ATOM 1503 C CA . PHE A 1 212 ? 3.575 -1.245 12.677 1.00 37.19 291 PHE A CA 1
ATOM 1504 C C . PHE A 1 212 ? 2.917 -1.549 11.319 1.00 36.80 291 PHE A C 1
ATOM 1505 O O . PHE A 1 212 ? 2.580 -2.697 11.059 1.00 33.41 291 PHE A O 1
ATOM 1513 N N . GLN A 1 213 ? 2.677 -0.546 10.477 1.00 35.12 292 GLN A N 1
ATOM 1514 C CA . GLN A 1 213 ? 1.864 -0.803 9.265 1.00 39.19 292 GLN A CA 1
ATOM 1515 C C . GLN A 1 213 ? 2.559 -1.790 8.347 1.00 39.52 292 GLN A C 1
ATOM 1516 O O . GLN A 1 213 ? 1.933 -2.650 7.740 1.00 38.08 292 GLN A O 1
ATOM 1522 N N . LYS A 1 214 ? 3.870 -1.635 8.226 1.00 45.85 293 LYS A N 1
ATOM 1523 C CA . LYS A 1 214 ? 4.647 -2.517 7.340 1.00 47.45 293 LYS A CA 1
ATOM 1524 C C . LYS A 1 214 ? 4.449 -3.974 7.772 1.00 45.38 293 LYS A C 1
ATOM 1525 O O . LYS A 1 214 ? 4.037 -4.843 6.983 1.00 35.78 293 LYS A O 1
ATOM 1531 N N . GLU A 1 215 ? 4.687 -4.212 9.060 1.00 44.21 294 GLU A N 1
ATOM 1532 C CA . GLU A 1 215 ? 4.738 -5.603 9.556 1.00 45.02 294 GLU A CA 1
ATOM 1533 C C . GLU A 1 215 ? 3.384 -6.289 9.487 1.00 39.53 294 GLU A C 1
ATOM 1534 O O . GLU A 1 215 ? 3.312 -7.454 9.139 1.00 36.58 294 GLU A O 1
ATOM 1540 N N . VAL A 1 216 ? 2.326 -5.551 9.830 1.00 35.28 295 VAL A N 1
ATOM 1541 C CA . VAL A 1 216 ? 0.991 -6.111 9.838 1.00 34.07 295 VAL A CA 1
ATOM 1542 C C . VAL A 1 216 ? 0.524 -6.378 8.444 1.00 29.64 295 VAL A C 1
ATOM 1543 O O . VAL A 1 216 ? -0.027 -7.432 8.149 1.00 27.73 295 VAL A O 1
ATOM 1547 N N . TRP A 1 217 ? 0.681 -5.413 7.560 1.00 32.91 296 TRP A N 1
ATOM 1548 C CA . TRP A 1 217 ? 0.210 -5.650 6.180 1.00 29.79 296 TRP A CA 1
ATOM 1549 C C . TRP A 1 217 ? 0.999 -6.750 5.462 1.00 31.00 296 TRP A C 1
ATOM 1550 O O . TRP A 1 217 ? 0.413 -7.527 4.691 1.00 31.23 296 TRP A O 1
ATOM 1561 N N . THR A 1 218 ? 2.264 -6.923 5.811 1.00 34.42 297 THR A N 1
ATOM 1562 C CA . THR A 1 218 ? 3.077 -8.037 5.222 1.00 36.21 297 THR A CA 1
ATOM 1563 C C . THR A 1 218 ? 2.456 -9.348 5.635 1.00 35.41 297 THR A C 1
ATOM 1564 O O . THR A 1 218 ? 2.216 -10.237 4.870 1.00 32.71 297 THR A O 1
ATOM 1568 N N . ARG A 1 219 ? 2.135 -9.439 6.914 1.00 38.70 298 ARG A N 1
ATOM 1569 C CA . ARG A 1 219 ? 1.481 -10.612 7.438 1.00 33.63 298 ARG A CA 1
ATOM 1570 C C . ARG A 1 219 ? 0.097 -10.808 6.832 1.00 28.40 298 ARG A C 1
ATOM 1571 O O . ARG A 1 219 ? -0.262 -11.903 6.370 1.00 31.13 298 ARG A O 1
ATOM 1579 N N . LEU A 1 220 ? -0.729 -9.781 6.820 1.00 29.11 299 LEU A N 1
ATOM 1580 C CA . LEU A 1 220 ? -2.082 -10.013 6.281 1.00 28.12 299 LEU A CA 1
ATOM 1581 C C . LEU A 1 220 ? -2.110 -10.440 4.807 1.00 29.34 299 LEU A C 1
ATOM 1582 O O . LEU A 1 220 ? -2.960 -11.237 4.371 1.00 27.99 299 LEU A O 1
ATOM 1587 N N . LYS A 1 221 ? -1.206 -9.872 4.020 1.00 33.19 300 LYS A N 1
ATOM 1588 C CA . LYS A 1 221 ? -1.162 -10.204 2.598 1.00 37.63 300 LYS A CA 1
ATOM 1589 C C . LYS A 1 221 ? -0.763 -11.640 2.422 1.00 34.24 300 LYS A C 1
ATOM 1590 O O . LYS A 1 221 ? -1.315 -12.298 1.567 1.00 37.83 300 LYS A O 1
ATOM 1596 N N . ALA A 1 222 ? 0.159 -12.137 3.263 1.00 33.98 301 ALA A N 1
ATOM 1597 C CA . ALA A 1 222 ? 0.465 -13.582 3.313 1.00 33.87 301 ALA A CA 1
ATOM 1598 C C . ALA A 1 222 ? -0.756 -14.450 3.678 1.00 35.14 301 ALA A C 1
ATOM 1599 O O . ALA A 1 222 ? -1.134 -15.406 2.948 1.00 32.44 301 ALA A O 1
ATOM 1601 N N . PHE A 1 223 ? -1.408 -14.109 4.791 1.00 33.76 302 PHE A N 1
ATOM 1602 C CA . PHE A 1 223 ? -2.615 -14.835 5.167 1.00 32.39 302 PHE A CA 1
ATOM 1603 C C . PHE A 1 223 ? -3.616 -14.877 4.044 1.00 30.02 302 PHE A C 1
ATOM 1604 O O . PHE A 1 223 ? -4.303 -15.871 3.879 1.00 32.27 302 PHE A O 1
ATOM 1612 N N . ALA A 1 224 ? -3.778 -13.773 3.299 1.00 31.64 303 ALA A N 1
ATOM 1613 C CA . ALA A 1 224 ? -4.842 -13.765 2.277 1.00 32.32 303 ALA A CA 1
ATOM 1614 C C . ALA A 1 224 ? -4.545 -14.717 1.116 1.00 36.04 303 ALA A C 1
ATOM 1615 O O . ALA A 1 224 ? -5.438 -14.999 0.319 1.00 34.87 303 ALA A O 1
ATOM 1617 N N . LYS A 1 225 ? -3.301 -15.192 1.014 1.00 36.07 304 LYS A N 1
ATOM 1618 C CA . LYS A 1 225 ? -2.954 -16.203 0.008 1.00 39.01 304 LYS A CA 1
ATOM 1619 C C . LYS A 1 225 ? -3.203 -17.631 0.450 1.00 41.66 304 LYS A C 1
ATOM 1620 O O . LYS A 1 225 ? -2.852 -18.555 -0.296 1.00 36.75 304 LYS A O 1
ATOM 1626 N N . LEU A 1 226 ? -3.756 -17.850 1.653 1.00 40.76 305 LEU A N 1
ATOM 1627 C CA . LEU A 1 226 ? -4.050 -19.211 2.131 1.00 37.05 305 LEU A CA 1
ATOM 1628 C C . LEU A 1 226 ? -5.300 -19.730 1.469 1.00 36.86 305 LEU A C 1
ATOM 1629 O O . LEU A 1 226 ? -6.102 -18.943 0.983 1.00 37.59 305 LEU A O 1
ATOM 1634 N N . PRO A 1 227 ? -5.464 -21.068 1.405 1.00 37.75 306 PRO A N 1
ATOM 1635 C CA . PRO A 1 227 ? -6.620 -21.649 0.721 1.00 37.56 306 PRO A CA 1
ATOM 1636 C C . PRO A 1 227 ? -7.887 -20.941 1.191 1.00 43.98 306 PRO A C 1
ATOM 1637 O O . PRO A 1 227 ? -8.234 -21.012 2.369 1.00 42.46 306 PRO A O 1
ATOM 1641 N N . PRO A 1 228 ? -8.541 -20.195 0.287 1.00 45.35 307 PRO A N 1
ATOM 1642 C CA . PRO A 1 228 ? -9.609 -19.269 0.680 1.00 41.83 307 PRO A CA 1
ATOM 1643 C C . PRO A 1 228 ? -10.804 -19.902 1.358 1.00 42.62 307 PRO A C 1
ATOM 1644 O O . PRO A 1 228 ? -11.335 -19.332 2.337 1.00 42.85 307 PRO A O 1
ATOM 1648 N N . ASN A 1 229 ? -11.241 -21.057 0.867 1.00 38.42 308 ASN A N 1
ATOM 1649 C CA . ASN A 1 229 ? -12.436 -21.656 1.419 1.00 39.25 308 ASN A CA 1
ATOM 1650 C C . ASN A 1 229 ? -12.130 -22.303 2.782 1.00 42.26 308 ASN A C 1
ATOM 1651 O O . ASN A 1 229 ? -12.957 -22.289 3.674 1.00 39.41 308 ASN A O 1
ATOM 1656 N N . ALA A 1 230 ? -10.954 -22.901 2.915 1.00 36.71 309 ALA A N 1
ATOM 1657 C CA . ALA A 1 230 ? -10.551 -23.468 4.196 1.00 35.66 309 ALA A CA 1
ATOM 1658 C C . ALA A 1 230 ? -10.547 -22.397 5.303 1.00 36.60 309 ALA A C 1
ATOM 1659 O O . ALA A 1 230 ? -11.031 -22.662 6.396 1.00 34.93 309 ALA A O 1
ATOM 1661 N N . LEU A 1 231 ? -10.019 -21.209 5.012 1.00 33.33 310 LEU A N 1
ATOM 1662 C CA . LEU A 1 231 ? -10.068 -20.101 5.957 1.00 38.28 310 LEU A CA 1
ATOM 1663 C C . LEU A 1 231 ? -11.470 -19.872 6.463 1.00 37.92 310 LEU A C 1
ATOM 1664 O O . LEU A 1 231 ? -11.711 -19.857 7.663 1.00 35.79 310 LEU A O 1
ATOM 1669 N N . ARG A 1 232 ? -12.376 -19.710 5.521 1.00 41.49 311 ARG A N 1
ATOM 1670 C CA . ARG A 1 232 ? -13.769 -19.456 5.788 1.00 42.28 311 ARG A CA 1
ATOM 1671 C C . ARG A 1 232 ? -14.484 -20.571 6.518 1.00 37.04 311 ARG A C 1
ATOM 1672 O O . ARG A 1 232 ? -15.256 -20.338 7.437 1.00 36.00 311 ARG A O 1
ATOM 1680 N N . ILE A 1 233 ? -14.292 -21.790 6.078 1.00 33.70 312 ILE A N 1
ATOM 1681 C CA . ILE A 1 233 ? -14.947 -22.926 6.749 1.00 32.67 312 ILE A CA 1
ATOM 1682 C C . ILE A 1 233 ? -14.409 -23.128 8.181 1.00 30.59 312 ILE A C 1
ATOM 1683 O O . ILE A 1 233 ? -15.152 -23.459 9.080 1.00 28.86 312 ILE A O 1
ATOM 1688 N N . SER A 1 234 ? -13.117 -22.953 8.383 1.00 29.59 313 SER A N 1
ATOM 1689 C CA . SER A 1 234 ? -12.565 -23.064 9.747 1.00 32.75 313 SER A CA 1
ATOM 1690 C C . SER A 1 234 ? -13.160 -21.969 10.680 1.00 33.55 313 SER A C 1
ATOM 1691 O O . SER A 1 234 ? -13.512 -22.243 11.821 1.00 30.90 313 SER A O 1
ATOM 1694 N N . LYS A 1 235 ? -13.242 -20.729 10.206 1.00 32.90 314 LYS A N 1
ATOM 1695 C CA . LYS A 1 235 ? -13.880 -19.720 11.033 1.00 33.62 314 LYS A CA 1
ATOM 1696 C C . LYS A 1 235 ? -15.311 -20.121 11.356 1.00 31.49 314 LYS A C 1
ATOM 1697 O O . LYS A 1 235 ? -15.780 -19.972 12.503 1.00 33.67 314 LYS A O 1
ATOM 1703 N N . GLU A 1 236 ? -15.999 -20.699 10.384 1.00 31.15 315 GLU A N 1
ATOM 1704 C CA . GLU A 1 236 ? -17.376 -21.074 10.590 1.00 31.40 315 GLU A CA 1
ATOM 1705 C C . GLU A 1 236 ? -17.499 -22.185 11.645 1.00 31.20 315 GLU A C 1
ATOM 1706 O O . GLU A 1 236 ? -18.413 -22.158 12.468 1.00 30.36 315 GLU A O 1
ATOM 1712 N N . VAL A 1 237 ? -16.622 -23.195 11.599 1.00 29.91 316 VAL A N 1
ATOM 1713 C CA . VAL A 1 237 ? -16.668 -24.255 12.607 1.00 31.22 316 VAL A CA 1
ATOM 1714 C C . VAL A 1 237 ? -16.367 -23.735 14.029 1.00 29.71 316 VAL A C 1
ATOM 1715 O O . VAL A 1 237 ? -16.906 -24.236 14.977 1.00 29.71 316 VAL A O 1
ATOM 1719 N N . ILE A 1 238 ? -15.442 -22.779 14.145 1.00 32.50 317 ILE A N 1
ATOM 1720 C CA . ILE A 1 238 ? -15.177 -22.050 15.423 1.00 31.81 317 ILE A CA 1
ATOM 1721 C C . ILE A 1 238 ? -16.388 -21.190 15.908 1.00 32.57 317 ILE A C 1
ATOM 1722 O O . ILE A 1 238 ? -16.787 -21.239 17.059 1.00 32.31 317 ILE A O 1
ATOM 1727 N N . ARG A 1 239 ? -17.008 -20.443 15.009 1.00 34.53 318 ARG A N 1
ATOM 1728 C CA . ARG A 1 239 ? -17.934 -19.364 15.417 1.00 35.09 318 ARG A CA 1
ATOM 1729 C C . ARG A 1 239 ? -19.363 -19.758 15.372 1.00 33.53 318 ARG A C 1
ATOM 1730 O O . ARG A 1 239 ? -20.172 -19.222 16.120 1.00 32.85 318 ARG A O 1
ATOM 1738 N N . LYS A 1 240 ? -19.733 -20.666 14.469 1.00 36.21 319 LYS A N 1
ATOM 1739 C CA . LYS A 1 240 ? -21.164 -20.885 14.245 1.00 36.47 319 LYS A CA 1
ATOM 1740 C C . LYS A 1 240 ? -21.932 -21.307 15.502 1.00 35.33 319 LYS A C 1
ATOM 1741 O O . LYS A 1 240 ? -22.988 -20.747 15.803 1.00 38.05 319 LYS A O 1
ATOM 1747 N N . ARG A 1 241 ? -21.428 -22.283 16.228 1.00 30.63 320 ARG A N 1
ATOM 1748 C CA . ARG A 1 241 ? -22.131 -22.745 17.412 1.00 32.33 320 ARG A CA 1
ATOM 1749 C C . ARG A 1 241 ? -22.295 -21.691 18.538 1.00 29.13 320 ARG A C 1
ATOM 1750 O O . ARG A 1 241 ? -23.083 -21.916 19.418 1.00 30.57 320 ARG A O 1
ATOM 1758 N N . GLU A 1 242 ? -21.564 -20.586 18.528 1.00 30.63 321 GLU A N 1
ATOM 1759 C CA . GLU A 1 242 ? -21.672 -19.582 19.580 1.00 33.55 321 GLU A CA 1
ATOM 1760 C C . GLU A 1 242 ? -22.655 -18.446 19.212 1.00 32.31 321 GLU A C 1
ATOM 1761 O O . GLU A 1 242 ? -23.068 -17.682 20.084 1.00 29.75 321 GLU A O 1
ATOM 1767 N N . ARG A 1 243 ? -22.995 -18.299 17.935 1.00 29.90 322 ARG A N 1
ATOM 1768 C CA . ARG A 1 243 ? -23.683 -17.102 17.498 1.00 28.34 322 ARG A CA 1
ATOM 1769 C C . ARG A 1 243 ? -25.014 -16.875 18.232 1.00 30.43 322 ARG A C 1
ATOM 1770 O O . ARG A 1 243 ? -25.393 -15.735 18.470 1.00 28.15 322 ARG A O 1
ATOM 1778 N N . GLU A 1 244 ? -25.746 -17.951 18.504 1.00 32.62 323 GLU A N 1
ATOM 1779 C CA . GLU A 1 244 ? -27.035 -17.867 19.138 1.00 32.29 323 GLU A CA 1
ATOM 1780 C C . GLU A 1 244 ? -26.892 -17.229 20.519 1.00 29.25 323 GLU A C 1
ATOM 1781 O O . GLU A 1 244 ? -27.622 -16.319 20.879 1.00 31.55 323 GLU A O 1
ATOM 1787 N N . LYS A 1 245 ? -25.940 -17.698 21.281 1.00 27.59 324 LYS A N 1
ATOM 1788 C CA . LYS A 1 245 ? -25.676 -17.114 22.560 1.00 30.20 324 LYS A CA 1
ATOM 1789 C C . LYS A 1 245 ? -25.243 -15.661 22.449 1.00 27.66 324 LYS A C 1
ATOM 1790 O O . LYS A 1 245 ? -25.723 -14.843 23.220 1.00 26.79 324 LYS A O 1
ATOM 1796 N N . LEU A 1 246 ? -24.320 -15.361 21.528 1.00 24.40 325 LEU A N 1
ATOM 1797 C CA . LEU A 1 246 ? -23.871 -13.981 21.314 1.00 26.06 325 LEU A CA 1
ATOM 1798 C C . LEU A 1 246 ? -25.031 -13.051 21.006 1.00 27.95 325 LEU A C 1
ATOM 1799 O O . LEU A 1 246 ? -25.066 -11.935 21.539 1.00 27.14 325 LEU A O 1
ATOM 1804 N N . HIS A 1 247 ? -25.951 -13.487 20.136 1.00 27.83 326 HIS A N 1
ATOM 1805 C CA . HIS A 1 247 ? -27.116 -12.705 19.793 1.00 27.94 326 HIS A CA 1
ATOM 1806 C C . HIS A 1 247 ? -27.967 -12.430 21.031 1.00 28.45 326 HIS A C 1
ATOM 1807 O O . HIS A 1 247 ? -28.473 -11.318 21.225 1.00 27.47 326 HIS A O 1
ATOM 1814 N N . ALA A 1 248 ? -28.142 -13.442 21.862 1.00 32.23 327 ALA A N 1
ATOM 1815 C CA . ALA A 1 248 ? -28.908 -13.275 23.071 1.00 30.62 327 ALA A CA 1
ATOM 1816 C C . ALA A 1 248 ? -28.161 -12.328 24.034 1.00 29.83 327 ALA A C 1
ATOM 1817 O O . ALA A 1 248 ? -28.776 -11.494 24.700 1.00 27.86 327 ALA A O 1
ATOM 1819 N N . VAL A 1 249 ? -26.848 -12.455 24.130 1.00 26.34 328 VAL A N 1
ATOM 1820 C CA . VAL A 1 249 ? -26.123 -11.549 24.998 1.00 27.90 328 VAL A CA 1
ATOM 1821 C C . VAL A 1 249 ? -26.304 -10.067 24.551 1.00 25.93 328 VAL A C 1
ATOM 1822 O O . VAL A 1 249 ? -26.627 -9.188 25.361 1.00 22.04 328 VAL A O 1
ATOM 1826 N N . ASN A 1 250 ? -26.121 -9.826 23.254 1.00 27.28 329 ASN A N 1
ATOM 1827 C CA . ASN A 1 250 ? -26.304 -8.507 22.655 1.00 29.24 329 ASN A CA 1
ATOM 1828 C C . ASN A 1 250 ? -27.692 -7.946 22.963 1.00 27.93 329 ASN A C 1
ATOM 1829 O O . ASN A 1 250 ? -27.821 -6.786 23.343 1.00 26.47 329 ASN A O 1
ATOM 1834 N N . ALA A 1 251 ? -28.725 -8.758 22.774 1.00 28.12 330 ALA A N 1
ATOM 1835 C CA . ALA A 1 251 ? -30.089 -8.305 23.031 1.00 27.98 330 ALA A CA 1
ATOM 1836 C C . ALA A 1 251 ? -30.275 -7.902 24.494 1.00 29.34 330 ALA A C 1
ATOM 1837 O O . ALA A 1 251 ? -30.881 -6.861 24.769 1.00 27.87 330 ALA A O 1
ATOM 1839 N N . GLU A 1 252 ? -29.713 -8.685 25.407 1.00 26.97 331 GLU A N 1
ATOM 1840 C CA . GLU A 1 252 ? -29.802 -8.406 26.820 1.00 29.22 331 GLU A CA 1
ATOM 1841 C C . GLU A 1 252 ? -29.019 -7.128 27.141 1.00 25.68 331 GLU A C 1
ATOM 1842 O O . GLU A 1 252 ? -29.566 -6.251 27.802 1.00 25.97 331 GLU A O 1
ATOM 1848 N N . GLU A 1 253 ? -27.811 -6.943 26.593 1.00 26.22 332 GLU A N 1
ATOM 1849 C CA . GLU A 1 253 ? -27.061 -5.692 26.846 1.00 24.96 332 GLU A CA 1
ATOM 1850 C C . GLU A 1 253 ? -27.801 -4.448 26.354 1.00 25.58 332 GLU A C 1
ATOM 1851 O O . GLU A 1 253 ? -27.826 -3.405 27.030 1.00 27.17 332 GLU A O 1
ATOM 1857 N N . CYS A 1 254 ? -28.405 -4.556 25.169 1.00 26.21 333 CYS A N 1
ATOM 1858 C CA . CYS A 1 254 ? -29.176 -3.467 24.602 1.00 26.82 333 CYS A CA 1
ATOM 1859 C C . CYS A 1 254 ? -30.442 -3.139 25.414 1.00 24.70 333 CYS A C 1
ATOM 1860 O O . CYS A 1 254 ? -30.765 -1.976 25.584 1.00 26.27 333 CYS A O 1
ATOM 1863 N N . ASN A 1 255 ? -31.157 -4.137 25.889 1.00 28.26 334 ASN A N 1
ATOM 1864 C CA A ASN A 1 255 ? -32.268 -3.880 26.796 0.50 29.19 334 ASN A CA 1
ATOM 1865 C CA B ASN A 1 255 ? -32.271 -3.916 26.810 0.50 28.85 334 ASN A CA 1
ATOM 1866 C C . ASN A 1 255 ? -31.806 -3.154 28.060 1.00 30.51 334 ASN A C 1
ATOM 1867 O O . ASN A 1 255 ? -32.411 -2.159 28.446 1.00 31.88 334 ASN A O 1
ATOM 1876 N N . VAL A 1 256 ? -30.684 -3.568 28.664 1.00 31.58 335 VAL A N 1
ATOM 1877 C CA . VAL A 1 256 ? -30.173 -2.891 29.899 1.00 29.68 335 VAL A CA 1
ATOM 1878 C C . VAL A 1 256 ? -29.793 -1.434 29.679 1.00 32.57 335 VAL A C 1
ATOM 1879 O O . VAL A 1 256 ? -30.147 -0.520 30.453 1.00 30.65 335 VAL A O 1
ATOM 1883 N N . LEU A 1 257 ? -29.105 -1.215 28.574 1.00 30.44 336 LEU A N 1
ATOM 1884 C CA . LEU A 1 257 ? -28.589 0.076 28.213 1.00 29.57 336 LEU A CA 1
ATOM 1885 C C . LEU A 1 257 ? -29.707 1.068 27.865 1.00 31.06 336 LEU A C 1
ATOM 1886 O O . LEU A 1 257 ? -29.620 2.256 28.110 1.00 29.91 336 LEU A O 1
ATOM 1891 N N . GLN A 1 258 ? -30.781 0.545 27.326 1.00 33.25 337 GLN A N 1
ATOM 1892 C CA . GLN A 1 258 ? -31.934 1.325 27.035 1.00 31.29 337 GLN A CA 1
ATOM 1893 C C . GLN A 1 258 ? -32.470 1.994 28.310 1.00 39.45 337 GLN A C 1
ATOM 1894 O O . GLN A 1 258 ? -32.828 3.206 28.290 1.00 36.97 337 GLN A O 1
ATOM 1900 N N . GLY A 1 259 ? -32.517 1.224 29.408 1.00 35.21 338 GLY A N 1
ATOM 1901 C CA . GLY A 1 259 ? -32.811 1.770 30.732 1.00 35.42 338 GLY A CA 1
ATOM 1902 C C . GLY A 1 259 ? -31.745 2.726 31.281 1.00 35.73 338 GLY A C 1
ATOM 1903 O O . GLY A 1 259 ? -32.090 3.754 31.795 1.00 40.37 338 GLY A O 1
ATOM 1904 N N . ARG A 1 260 ? -30.461 2.418 31.137 1.00 34.49 339 ARG A N 1
ATOM 1905 C CA . ARG A 1 260 ? -29.356 3.287 31.628 1.00 33.90 339 ARG A CA 1
ATOM 1906 C C . ARG A 1 260 ? -29.297 4.657 30.932 1.00 38.63 339 ARG A C 1
ATOM 1907 O O . ARG A 1 260 ? -28.952 5.652 31.542 1.00 37.23 339 ARG A O 1
ATOM 1915 N N . TRP A 1 261 ? -29.621 4.689 29.647 1.00 38.67 340 TRP A N 1
ATOM 1916 C CA . TRP A 1 261 ? -29.632 5.956 28.923 1.00 42.23 340 TRP A CA 1
ATOM 1917 C C . TRP A 1 261 ? -30.700 6.917 29.425 1.00 40.29 340 TRP A C 1
ATOM 1918 O O . TRP A 1 261 ? -30.545 8.102 29.266 1.00 43.74 340 TRP A O 1
ATOM 1929 N N . LEU A 1 262 ? -31.759 6.409 30.037 1.00 41.80 341 LEU A N 1
ATOM 1930 C CA . LEU A 1 262 ? -32.805 7.236 30.632 1.00 42.74 341 LEU A CA 1
ATOM 1931 C C . LEU A 1 262 ? -32.495 7.607 32.085 1.00 46.82 341 LEU A C 1
ATOM 1932 O O . LEU A 1 262 ? -33.212 8.396 32.662 1.00 47.03 341 LEU A O 1
ATOM 1937 N N . SER A 1 263 ? -31.442 7.044 32.683 1.00 42.17 342 SER A N 1
ATOM 1938 C CA . SER A 1 263 ? -31.138 7.289 34.092 1.00 42.50 342 SER A CA 1
ATOM 1939 C C . SER A 1 263 ? -30.470 8.675 34.355 1.00 44.70 342 SER A C 1
ATOM 1940 O O . SER A 1 263 ? -29.762 9.263 33.500 1.00 41.50 342 SER A O 1
ATOM 1943 N N . ASP A 1 264 ? -30.650 9.148 35.589 1.00 50.23 343 ASP A N 1
ATOM 1944 C CA . ASP A 1 264 ? -29.961 10.340 36.090 1.00 51.45 343 ASP A CA 1
ATOM 1945 C C . ASP A 1 264 ? -28.476 10.271 35.888 1.00 50.83 343 ASP A C 1
ATOM 1946 O O . ASP A 1 264 ? -27.847 11.241 35.413 1.00 48.28 343 ASP A O 1
ATOM 1951 N N . GLU A 1 265 ? -27.885 9.123 36.244 1.00 42.40 344 GLU A N 1
ATOM 1952 C CA . GLU A 1 265 ? -26.438 9.045 36.220 1.00 40.75 344 GLU A CA 1
ATOM 1953 C C . GLU A 1 265 ? -25.967 9.255 34.814 1.00 39.35 344 GLU A C 1
ATOM 1954 O O . GLU A 1 265 ? -24.924 9.871 34.605 1.00 41.58 344 GLU A O 1
ATOM 1960 N N . CYS A 1 266 ? -26.723 8.710 33.846 1.00 38.04 345 CYS A N 1
ATOM 1961 C CA . CYS A 1 266 ? -26.333 8.838 32.475 1.00 42.77 345 CYS A CA 1
ATOM 1962 C C . CYS A 1 266 ? -26.489 10.291 32.020 1.00 47.14 345 CYS A C 1
ATOM 1963 O O . CYS A 1 266 ? -25.581 10.838 31.398 1.00 42.92 345 CYS A O 1
ATOM 1966 N N . THR A 1 267 ? -27.631 10.907 32.310 1.00 53.43 346 THR A N 1
ATOM 1967 C CA . THR A 1 267 ? -27.820 12.325 31.969 1.00 64.09 346 THR A CA 1
ATOM 1968 C C . THR A 1 267 ? -26.650 13.176 32.467 1.00 68.34 346 THR A C 1
ATOM 1969 O O . THR A 1 267 ? -25.934 13.787 31.661 1.00 71.13 346 THR A O 1
ATOM 1973 N N . ASN A 1 268 ? -26.457 13.166 33.795 1.00 71.80 347 ASN A N 1
ATOM 1974 C CA . ASN A 1 268 ? -25.464 13.996 34.478 1.00 68.20 347 ASN A CA 1
ATOM 1975 C C . ASN A 1 268 ? -24.093 13.847 33.869 1.00 74.38 347 ASN A C 1
ATOM 1976 O O . ASN A 1 268 ? -23.360 14.828 33.744 1.00 74.29 347 ASN A O 1
ATOM 1981 N N . ALA A 1 269 ? -23.755 12.611 33.494 1.00 73.41 348 ALA A N 1
ATOM 1982 C CA . ALA A 1 269 ? -22.434 12.284 32.975 1.00 73.71 348 ALA A CA 1
ATOM 1983 C C . ALA A 1 269 ? -22.096 12.947 31.626 1.00 78.33 348 ALA A C 1
ATOM 1984 O O . ALA A 1 269 ? -20.973 13.395 31.434 1.00 78.34 348 ALA A O 1
ATOM 1986 N N . ALA A 1 270 ? -23.050 12.981 30.693 1.00 79.97 349 ALA A N 1
ATOM 1987 C CA . ALA A 1 270 ? -22.827 13.496 29.325 1.00 83.75 349 ALA A CA 1
ATOM 1988 C C . ALA A 1 270 ? -21.390 13.987 29.010 1.00 82.80 349 ALA A C 1
ATOM 1989 O O . ALA A 1 270 ? -21.174 15.098 28.501 1.00 79.28 349 ALA A O 1
ATOM 1991 N N . MET B 1 23 ? -3.834 -57.170 22.260 1.00 83.81 102 MET B N 1
ATOM 1992 C CA . MET B 1 23 ? -2.741 -56.799 23.212 1.00 83.53 102 MET B CA 1
ATOM 1993 C C . MET B 1 23 ? -1.385 -57.128 22.572 1.00 79.39 102 MET B C 1
ATOM 1994 O O . MET B 1 23 ? -1.199 -58.243 22.128 1.00 84.00 102 MET B O 1
ATOM 1999 N N . GLY B 1 24 ? -0.456 -56.160 22.522 1.00 76.15 103 GLY B N 1
ATOM 2000 C CA . GLY B 1 24 ? 0.838 -56.260 21.762 1.00 66.11 103 GLY B CA 1
ATOM 2001 C C . GLY B 1 24 ? 0.850 -55.163 20.680 1.00 60.12 103 GLY B C 1
ATOM 2002 O O . GLY B 1 24 ? -0.085 -55.097 19.897 1.00 58.84 103 GLY B O 1
ATOM 2003 N N . PHE B 1 25 ? 1.857 -54.285 20.629 1.00 48.79 104 PHE B N 1
ATOM 2004 C CA . PHE B 1 25 ? 1.744 -53.049 19.812 1.00 43.89 104 PHE B CA 1
ATOM 2005 C C . PHE B 1 25 ? 2.800 -52.868 18.732 1.00 46.37 104 PHE B C 1
ATOM 2006 O O . PHE B 1 25 ? 4.001 -52.822 19.013 1.00 44.38 104 PHE B O 1
ATOM 2014 N N . GLU B 1 26 ? 2.341 -52.668 17.501 1.00 47.89 105 GLU B N 1
ATOM 2015 C CA . GLU B 1 26 ? 3.236 -52.298 16.387 1.00 50.82 105 GLU B CA 1
ATOM 2016 C C . GLU B 1 26 ? 3.771 -50.879 16.423 1.00 53.50 105 GLU B C 1
ATOM 2017 O O . GLU B 1 26 ? 4.926 -50.655 16.050 1.00 49.94 105 GLU B O 1
ATOM 2023 N N . THR B 1 27 ? 2.932 -49.894 16.775 1.00 46.51 106 THR B N 1
ATOM 2024 C CA . THR B 1 27 ? 3.358 -48.480 16.615 1.00 46.04 106 THR B CA 1
ATOM 2025 C C . THR B 1 27 ? 3.592 -47.741 17.951 1.00 45.42 106 THR B C 1
ATOM 2026 O O . THR B 1 27 ? 4.080 -46.622 17.962 1.00 40.83 106 THR B O 1
ATOM 2030 N N . LEU B 1 28 ? 3.258 -48.387 19.065 1.00 43.19 107 LEU B N 1
ATOM 2031 C CA . LEU B 1 28 ? 3.455 -47.826 20.428 1.00 42.99 107 LEU B CA 1
ATOM 2032 C C . LEU B 1 28 ? 4.332 -48.724 21.314 1.00 43.32 107 LEU B C 1
ATOM 2033 O O . LEU B 1 28 ? 4.322 -49.931 21.151 1.00 43.51 107 LEU B O 1
ATOM 2038 N N . VAL B 1 29 ? 4.989 -48.123 22.295 1.00 40.23 108 VAL B N 1
ATOM 2039 C CA . VAL B 1 29 ? 5.516 -48.816 23.458 1.00 37.54 108 VAL B CA 1
ATOM 2040 C C . VAL B 1 29 ? 4.737 -48.391 24.718 1.00 40.96 108 VAL B C 1
ATOM 2041 O O . VAL B 1 29 ? 4.854 -47.240 25.153 1.00 37.85 108 VAL B O 1
ATOM 2045 N N . VAL B 1 30 ? 3.995 -49.321 25.327 1.00 37.93 109 VAL B N 1
ATOM 2046 C CA . VAL B 1 30 ? 3.212 -49.050 26.538 1.00 37.70 109 VAL B CA 1
ATOM 2047 C C . VAL B 1 30 ? 3.811 -49.765 27.738 1.00 43.44 109 VAL B C 1
ATOM 2048 O O . VAL B 1 30 ? 3.919 -51.010 27.711 1.00 43.78 109 VAL B O 1
ATOM 2052 N N . THR B 1 31 ? 4.241 -48.987 28.738 1.00 37.73 110 THR B N 1
ATOM 2053 C CA . THR B 1 31 ? 4.772 -49.461 30.008 1.00 38.56 110 THR B CA 1
ATOM 2054 C C . THR B 1 31 ? 3.968 -48.883 31.160 1.00 42.48 110 THR B C 1
ATOM 2055 O O . THR B 1 31 ? 3.215 -47.902 31.017 1.00 37.62 110 THR B O 1
ATOM 2059 N N . SER B 1 32 ? 4.160 -49.477 32.317 1.00 37.17 111 SER B N 1
ATOM 2060 C CA . SER B 1 32 ? 3.446 -49.095 33.495 1.00 39.25 111 SER B CA 1
ATOM 2061 C C . SER B 1 32 ? 4.274 -49.311 34.776 1.00 45.01 111 SER B C 1
ATOM 2062 O O . SER B 1 32 ? 4.620 -50.434 35.115 1.00 39.53 111 SER B O 1
ATOM 2065 N N . GLU B 1 33 ? 4.597 -48.237 35.482 1.00 44.90 112 GLU B N 1
ATOM 2066 C CA . GLU B 1 33 ? 5.318 -48.345 36.748 1.00 50.52 112 GLU B CA 1
ATOM 2067 C C . GLU B 1 33 ? 5.216 -47.084 37.629 1.00 47.98 112 GLU B C 1
ATOM 2068 O O . GLU B 1 33 ? 4.888 -46.005 37.155 1.00 47.07 112 GLU B O 1
ATOM 2074 N N . ASP B 1 34 ? 5.500 -47.224 38.916 1.00 44.04 113 ASP B N 1
ATOM 2075 C CA . ASP B 1 34 ? 5.424 -46.095 39.858 1.00 43.92 113 ASP B CA 1
ATOM 2076 C C . ASP B 1 34 ? 4.048 -45.403 39.794 1.00 42.49 113 ASP B C 1
ATOM 2077 O O . ASP B 1 34 ? 3.936 -44.195 40.059 1.00 44.81 113 ASP B O 1
ATOM 2082 N N . GLY B 1 35 ? 3.020 -46.173 39.415 1.00 36.60 114 GLY B N 1
ATOM 2083 C CA . GLY B 1 35 ? 1.636 -45.699 39.391 1.00 39.08 114 GLY B CA 1
ATOM 2084 C C . GLY B 1 35 ? 1.268 -44.896 38.139 1.00 36.86 114 GLY B C 1
ATOM 2085 O O . GLY B 1 35 ? 0.195 -44.252 38.112 1.00 35.88 114 GLY B O 1
ATOM 2086 N N . ILE B 1 36 ? 2.133 -44.986 37.121 1.00 34.88 115 ILE B N 1
ATOM 2087 C CA . ILE B 1 36 ? 2.048 -44.256 35.849 1.00 32.95 115 ILE B CA 1
ATOM 2088 C C . ILE B 1 36 ? 2.109 -45.193 34.647 1.00 35.99 115 ILE B C 1
ATOM 2089 O O . ILE B 1 36 ? 3.082 -45.967 34.477 1.00 35.27 115 ILE B O 1
ATOM 2094 N N . THR B 1 37 ? 1.051 -45.171 33.846 1.00 32.37 116 THR B N 1
ATOM 2095 C CA . THR B 1 37 ? 1.031 -45.855 32.573 1.00 33.16 116 THR B CA 1
ATOM 2096 C C . THR B 1 37 ? 1.510 -44.866 31.504 1.00 37.40 116 THR B C 1
ATOM 2097 O O . THR B 1 37 ? 0.883 -43.796 31.296 1.00 33.54 116 THR B O 1
ATOM 2101 N N . LYS B 1 38 ? 2.620 -45.238 30.837 1.00 32.39 117 LYS B N 1
ATOM 2102 C CA . LYS B 1 38 ? 3.280 -44.454 29.793 1.00 35.08 117 LYS B CA 1
ATOM 2103 C C . LYS B 1 38 ? 3.016 -45.050 28.396 1.00 36.95 117 LYS B C 1
ATOM 2104 O O . LYS B 1 38 ? 3.420 -46.192 28.118 1.00 34.80 117 LYS B O 1
ATOM 2110 N N . ILE B 1 39 ? 2.337 -44.285 27.535 1.00 30.33 118 ILE B N 1
ATOM 2111 C CA . ILE B 1 39 ? 2.035 -44.660 26.174 1.00 29.92 118 ILE B CA 1
ATOM 2112 C C . ILE B 1 39 ? 2.923 -43.856 25.239 1.00 36.09 118 ILE B C 1
ATOM 2113 O O . ILE B 1 39 ? 2.790 -42.610 25.148 1.00 36.97 118 ILE B O 1
ATOM 2118 N N . MET B 1 40 ? 3.851 -44.529 24.562 1.00 31.22 119 MET B N 1
ATOM 2119 C CA . MET B 1 40 ? 4.820 -43.821 23.779 1.00 35.65 119 MET B CA 1
ATOM 2120 C C . MET B 1 40 ? 4.714 -44.088 22.280 1.00 38.10 119 MET B C 1
ATOM 2121 O O . MET B 1 40 ? 4.792 -45.230 21.838 1.00 37.63 119 MET B O 1
ATOM 2126 N N . PHE B 1 41 ? 4.546 -43.021 21.507 1.00 36.89 120 PHE B N 1
ATOM 2127 C CA . PHE B 1 41 ? 4.479 -43.119 20.046 1.00 39.03 120 PHE B CA 1
ATOM 2128 C C . PHE B 1 41 ? 5.831 -43.686 19.592 1.00 38.27 120 PHE B C 1
ATOM 2129 O O . PHE B 1 41 ? 6.881 -43.219 20.031 1.00 38.75 120 PHE B O 1
ATOM 2137 N N . ASN B 1 42 ? 5.790 -44.669 18.705 1.00 41.19 121 ASN B N 1
ATOM 2138 C CA . ASN B 1 42 ? 7.009 -45.410 18.343 1.00 45.67 121 ASN B CA 1
ATOM 2139 C C . ASN B 1 42 ? 7.182 -45.659 16.853 1.00 46.82 121 ASN B C 1
ATOM 2140 O O . ASN B 1 42 ? 7.356 -46.802 16.438 1.00 51.97 121 ASN B O 1
ATOM 2145 N N . ARG B 1 43 ? 7.163 -44.585 16.058 1.00 42.44 122 ARG B N 1
ATOM 2146 C CA . ARG B 1 43 ? 7.568 -44.636 14.660 1.00 37.82 122 ARG B CA 1
ATOM 2147 C C . ARG B 1 43 ? 8.512 -43.519 14.467 1.00 36.65 122 ARG B C 1
ATOM 2148 O O . ARG B 1 43 ? 8.261 -42.646 13.664 1.00 41.44 122 ARG B O 1
ATOM 2156 N N . PRO B 1 44 ? 9.605 -43.511 15.209 1.00 37.27 123 PRO B N 1
ATOM 2157 C CA . PRO B 1 44 ? 10.481 -42.343 15.162 1.00 42.10 123 PRO B CA 1
ATOM 2158 C C . PRO B 1 44 ? 11.173 -42.065 13.836 1.00 49.04 123 PRO B C 1
ATOM 2159 O O . PRO B 1 44 ? 11.737 -40.982 13.670 1.00 49.75 123 PRO B O 1
ATOM 2163 N N . LYS B 1 45 ? 11.163 -43.021 12.918 1.00 45.04 124 LYS B N 1
ATOM 2164 C CA . LYS B 1 45 ? 11.760 -42.791 11.617 1.00 50.33 124 LYS B CA 1
ATOM 2165 C C . LYS B 1 45 ? 10.789 -42.040 10.696 1.00 54.20 124 LYS B C 1
ATOM 2166 O O . LYS B 1 45 ? 11.173 -41.546 9.629 1.00 47.38 124 LYS B O 1
ATOM 2172 N N . LYS B 1 46 ? 9.537 -41.934 11.137 1.00 50.56 125 LYS B N 1
ATOM 2173 C CA . LYS B 1 46 ? 8.537 -41.119 10.465 1.00 51.64 125 LYS B CA 1
ATOM 2174 C C . LYS B 1 46 ? 8.115 -39.948 11.354 1.00 47.08 125 LYS B C 1
ATOM 2175 O O . LYS B 1 46 ? 6.998 -39.459 11.194 1.00 47.30 125 LYS B O 1
ATOM 2181 N N . LYS B 1 47 ? 8.976 -39.542 12.294 1.00 45.10 126 LYS B N 1
ATOM 2182 C CA . LYS B 1 47 ? 8.686 -38.454 13.228 1.00 45.07 126 LYS B CA 1
ATOM 2183 C C . LYS B 1 47 ? 7.376 -38.727 14.004 1.00 40.70 126 LYS B C 1
ATOM 2184 O O . LYS B 1 47 ? 6.550 -37.813 14.201 1.00 39.21 126 LYS B O 1
ATOM 2190 N N . ASN B 1 48 ? 7.170 -39.990 14.346 1.00 34.18 127 ASN B N 1
ATOM 2191 C CA . ASN B 1 48 ? 5.962 -40.506 15.012 1.00 34.86 127 ASN B CA 1
ATOM 2192 C C . ASN B 1 48 ? 4.651 -40.123 14.351 1.00 39.47 127 ASN B C 1
ATOM 2193 O O . ASN B 1 48 ? 3.647 -39.918 15.031 1.00 37.39 127 ASN B O 1
ATOM 2198 N N . ALA B 1 49 ? 4.656 -40.060 13.024 1.00 37.03 128 ALA B N 1
ATOM 2199 C CA . ALA B 1 49 ? 3.416 -39.871 12.280 1.00 40.04 128 ALA B CA 1
ATOM 2200 C C . ALA B 1 49 ? 2.374 -40.881 12.651 1.00 39.26 128 ALA B C 1
ATOM 2201 O O . ALA B 1 49 ? 2.665 -42.045 12.884 1.00 41.99 128 ALA B O 1
ATOM 2203 N N . ILE B 1 50 ? 1.124 -40.453 12.699 1.00 38.31 129 ILE B N 1
ATOM 2204 C CA . ILE B 1 50 ? 0.057 -41.328 13.154 1.00 34.51 129 ILE B CA 1
ATOM 2205 C C . ILE B 1 50 ? -0.644 -41.929 11.975 1.00 38.36 129 ILE B C 1
ATOM 2206 O O . ILE B 1 50 ? -1.331 -41.259 11.257 1.00 36.15 129 ILE B O 1
ATOM 2211 N N . ASN B 1 51 ? -0.454 -43.228 11.781 1.00 39.85 130 ASN B N 1
ATOM 2212 C CA . ASN B 1 51 ? -1.066 -43.899 10.667 1.00 41.68 130 ASN B CA 1
ATOM 2213 C C . ASN B 1 51 ? -2.268 -44.603 11.188 1.00 41.39 130 ASN B C 1
ATOM 2214 O O . ASN B 1 51 ? -2.491 -44.607 12.409 1.00 41.65 130 ASN B O 1
ATOM 2219 N N . THR B 1 52 ? -3.067 -45.159 10.280 1.00 42.80 131 THR B N 1
ATOM 2220 C CA . THR B 1 52 ? -4.330 -45.822 10.646 1.00 38.80 131 THR B CA 1
ATOM 2221 C C . THR B 1 52 ? -4.121 -46.819 11.744 1.00 42.33 131 THR B C 1
ATOM 2222 O O . THR B 1 52 ? -4.931 -46.934 12.653 1.00 42.01 131 THR B O 1
ATOM 2226 N N . GLU B 1 53 ? -3.024 -47.552 11.658 1.00 48.59 132 GLU B N 1
ATOM 2227 C CA . GLU B 1 53 ? -2.728 -48.546 12.670 1.00 51.86 132 GLU B CA 1
ATOM 2228 C C . GLU B 1 53 ? -2.532 -47.834 14.033 1.00 48.37 132 GLU B C 1
ATOM 2229 O O . GLU B 1 53 ? -3.062 -48.278 15.066 1.00 43.63 132 GLU B O 1
ATOM 2235 N N . MET B 1 54 ? -1.784 -46.735 14.052 1.00 43.01 133 MET B N 1
ATOM 2236 C CA . MET B 1 54 ? -1.565 -46.052 15.338 1.00 41.31 133 MET B CA 1
ATOM 2237 C C . MET B 1 54 ? -2.870 -45.478 15.938 1.00 40.31 133 MET B C 1
ATOM 2238 O O . MET B 1 54 ? -3.010 -45.467 17.150 1.00 37.82 133 MET B O 1
ATOM 2243 N N . TYR B 1 55 ? -3.841 -45.068 15.104 1.00 43.21 134 TYR B N 1
ATOM 2244 C CA . TYR B 1 55 ? -5.169 -44.632 15.617 1.00 40.80 134 TYR B CA 1
ATOM 2245 C C . TYR B 1 55 ? -5.783 -45.705 16.446 1.00 42.28 134 TYR B C 1
ATOM 2246 O O . TYR B 1 55 ? -6.192 -45.446 17.580 1.00 37.52 134 TYR B O 1
ATOM 2255 N N . HIS B 1 56 ? -5.888 -46.911 15.870 1.00 39.95 135 HIS B N 1
ATOM 2256 C CA . HIS B 1 56 ? -6.515 -48.023 16.565 1.00 37.03 135 HIS B CA 1
ATOM 2257 C C . HIS B 1 56 ? -5.717 -48.433 17.793 1.00 33.80 135 HIS B C 1
ATOM 2258 O O . HIS B 1 56 ? -6.313 -48.718 18.822 1.00 32.39 135 HIS B O 1
ATOM 2265 N N . GLU B 1 57 ? -4.378 -48.448 17.699 1.00 31.51 136 GLU B N 1
ATOM 2266 C CA . GLU B 1 57 ? -3.548 -48.784 18.860 1.00 32.99 136 GLU B CA 1
ATOM 2267 C C . GLU B 1 57 ? -3.697 -47.791 20.031 1.00 39.03 136 GLU B C 1
ATOM 2268 O O . GLU B 1 57 ? -3.719 -48.200 21.226 1.00 33.87 136 GLU B O 1
ATOM 2274 N N . ILE B 1 58 ? -3.738 -46.489 19.712 1.00 35.59 137 ILE B N 1
ATOM 2275 C CA . ILE B 1 58 ? -3.809 -45.503 20.779 1.00 33.04 137 ILE B CA 1
ATOM 2276 C C . ILE B 1 58 ? -5.111 -45.738 21.507 1.00 30.12 137 ILE B C 1
ATOM 2277 O O . ILE B 1 58 ? -5.121 -45.752 22.715 1.00 31.71 137 ILE B O 1
ATOM 2282 N N . MET B 1 59 ? -6.201 -45.973 20.782 1.00 30.02 138 MET B N 1
ATOM 2283 C CA . MET B 1 59 ? -7.509 -46.256 21.411 1.00 33.55 138 MET B CA 1
ATOM 2284 C C . MET B 1 59 ? -7.518 -47.506 22.309 1.00 36.02 138 MET B C 1
ATOM 2285 O O . MET B 1 59 ? -8.077 -47.515 23.423 1.00 35.25 138 MET B O 1
ATOM 2290 N N . ARG B 1 60 ? -6.894 -48.580 21.840 1.00 40.40 139 ARG B N 1
ATOM 2291 C CA . ARG B 1 60 ? -6.739 -49.802 22.688 1.00 39.96 139 ARG B CA 1
ATOM 2292 C C . ARG B 1 60 ? -5.838 -49.481 23.858 1.00 29.84 139 ARG B C 1
ATOM 2293 O O . ARG B 1 60 ? -6.070 -49.920 24.948 1.00 28.56 139 ARG B O 1
ATOM 2301 N N . ALA B 1 61 ? -4.778 -48.727 23.650 1.00 30.96 140 ALA B N 1
ATOM 2302 C CA . ALA B 1 61 ? -3.918 -48.430 24.817 1.00 32.07 140 ALA B CA 1
ATOM 2303 C C . ALA B 1 61 ? -4.636 -47.618 25.919 1.00 35.57 140 ALA B C 1
ATOM 2304 O O . ALA B 1 61 ? -4.404 -47.805 27.105 1.00 30.19 140 ALA B O 1
ATOM 2306 N N . LEU B 1 62 ? -5.527 -46.711 25.497 1.00 35.53 141 LEU B N 1
ATOM 2307 C CA . LEU B 1 62 ? -6.189 -45.784 26.402 1.00 33.58 141 LEU B CA 1
ATOM 2308 C C . LEU B 1 62 ? -7.267 -46.528 27.109 1.00 33.07 141 LEU B C 1
ATOM 2309 O O . LEU B 1 62 ? -7.508 -46.339 28.324 1.00 33.72 141 LEU B O 1
ATOM 2314 N N . LYS B 1 63 ? -7.954 -47.370 26.353 1.00 31.71 142 LYS B N 1
ATOM 2315 C CA . LYS B 1 63 ? -8.892 -48.320 26.978 1.00 34.70 142 LYS B CA 1
ATOM 2316 C C . LYS B 1 63 ? -8.242 -49.156 28.101 1.00 35.24 142 LYS B C 1
ATOM 2317 O O . LYS B 1 63 ? -8.779 -49.258 29.185 1.00 33.76 142 LYS B O 1
ATOM 2323 N N . ALA B 1 64 ? -7.068 -49.732 27.839 1.00 34.47 143 ALA B N 1
ATOM 2324 C CA . ALA B 1 64 ? -6.397 -50.540 28.869 1.00 38.97 143 ALA B CA 1
ATOM 2325 C C . ALA B 1 64 ? -5.921 -49.675 30.015 1.00 36.14 143 ALA B C 1
ATOM 2326 O O . ALA B 1 64 ? -6.093 -50.035 31.182 1.00 33.02 143 ALA B O 1
ATOM 2328 N N . ALA B 1 65 ? -5.306 -48.534 29.689 1.00 36.38 144 ALA B N 1
ATOM 2329 C CA . ALA B 1 65 ? -4.823 -47.636 30.759 1.00 33.45 144 ALA B CA 1
ATOM 2330 C C . ALA B 1 65 ? -5.966 -47.186 31.670 1.00 36.30 144 ALA B C 1
ATOM 2331 O O . ALA B 1 65 ? -5.769 -46.992 32.887 1.00 36.09 144 ALA B O 1
ATOM 2333 N N . SER B 1 66 ? -7.169 -47.042 31.105 1.00 35.01 145 SER B N 1
ATOM 2334 C CA . SER B 1 66 ? -8.341 -46.615 31.872 1.00 36.01 145 SER B CA 1
ATOM 2335 C C . SER B 1 66 ? -8.769 -47.683 32.871 1.00 37.92 145 SER B C 1
ATOM 2336 O O . SER B 1 66 ? -9.405 -47.379 33.877 1.00 40.26 145 SER B O 1
ATOM 2339 N N . LYS B 1 67 ? -8.417 -48.932 32.610 1.00 40.07 146 LYS B N 1
ATOM 2340 C CA . LYS B 1 67 ? -8.776 -50.011 33.523 1.00 45.64 146 LYS B CA 1
ATOM 2341 C C . LYS B 1 67 ? -7.625 -50.522 34.358 1.00 47.22 146 LYS B C 1
ATOM 2342 O O . LYS B 1 67 ? -7.857 -51.290 35.298 1.00 47.03 146 LYS B O 1
ATOM 2348 N N . ASP B 1 68 ? -6.390 -50.141 34.031 1.00 40.72 147 ASP B N 1
ATOM 2349 C CA . ASP B 1 68 ? -5.262 -50.696 34.793 1.00 39.27 147 ASP B CA 1
ATOM 2350 C C . ASP B 1 68 ? -5.180 -50.054 36.152 1.00 37.06 147 ASP B C 1
ATOM 2351 O O . ASP B 1 68 ? -6.054 -49.258 36.518 1.00 36.16 147 ASP B O 1
ATOM 2356 N N . ASP B 1 69 ? -4.175 -50.403 36.937 1.00 35.11 148 ASP B N 1
ATOM 2357 C CA . ASP B 1 69 ? -4.109 -49.862 38.306 1.00 36.62 148 ASP B CA 1
ATOM 2358 C C . ASP B 1 69 ? -3.191 -48.644 38.458 1.00 32.68 148 ASP B C 1
ATOM 2359 O O . ASP B 1 69 ? -2.806 -48.301 39.576 1.00 31.91 148 ASP B O 1
ATOM 2364 N N . SER B 1 70 ? -2.819 -48.032 37.334 1.00 33.36 149 SER B N 1
ATOM 2365 C CA . SER B 1 70 ? -2.099 -46.748 37.352 1.00 33.77 149 SER B CA 1
ATOM 2366 C C . SER B 1 70 ? -3.014 -45.640 37.826 1.00 34.47 149 SER B C 1
ATOM 2367 O O . SER B 1 70 ? -4.231 -45.671 37.612 1.00 37.09 149 SER B O 1
ATOM 2370 N N . ILE B 1 71 ? -2.402 -44.631 38.416 1.00 33.48 150 ILE B N 1
ATOM 2371 C CA . ILE B 1 71 ? -3.111 -43.448 38.881 1.00 37.20 150 ILE B CA 1
ATOM 2372 C C . ILE B 1 71 ? -3.143 -42.367 37.776 1.00 34.47 150 ILE B C 1
ATOM 2373 O O . ILE B 1 71 ? -4.142 -41.670 37.599 1.00 36.63 150 ILE B O 1
ATOM 2378 N N . ILE B 1 72 ? -2.051 -42.259 37.030 1.00 30.94 151 ILE B N 1
ATOM 2379 C CA . ILE B 1 72 ? -1.826 -41.218 36.008 1.00 33.90 151 ILE B CA 1
ATOM 2380 C C . ILE B 1 72 ? -1.479 -41.920 34.738 1.00 31.18 151 ILE B C 1
ATOM 2381 O O . ILE B 1 72 ? -0.824 -42.983 34.810 1.00 26.44 151 ILE B O 1
ATOM 2386 N N . THR B 1 73 ? -1.897 -41.371 33.593 1.00 26.49 152 THR B N 1
ATOM 2387 C CA . THR B 1 73 ? -1.493 -41.891 32.310 1.00 30.09 152 THR B CA 1
ATOM 2388 C C . THR B 1 73 ? -0.748 -40.774 31.543 1.00 30.19 152 THR B C 1
ATOM 2389 O O . THR B 1 73 ? -1.181 -39.621 31.566 1.00 30.10 152 THR B O 1
ATOM 2393 N N . VAL B 1 74 ? 0.333 -41.128 30.862 1.00 29.36 153 VAL B N 1
ATOM 2394 C CA . VAL B 1 74 ? 1.183 -40.224 30.109 1.00 29.72 153 VAL B CA 1
ATOM 2395 C C . VAL B 1 74 ? 1.274 -40.637 28.639 1.00 33.71 153 VAL B C 1
ATOM 2396 O O . VAL B 1 74 ? 1.273 -41.829 28.311 1.00 30.04 153 VAL B O 1
ATOM 2400 N N . LEU B 1 75 ? 1.307 -39.640 27.749 1.00 30.23 154 LEU B N 1
ATOM 2401 C CA . LEU B 1 75 ? 1.518 -39.865 26.354 1.00 30.49 154 LEU B CA 1
ATOM 2402 C C . LEU B 1 75 ? 2.728 -39.097 25.956 1.00 32.74 154 LEU B C 1
ATOM 2403 O O . LEU B 1 75 ? 2.845 -37.917 26.281 1.00 32.06 154 LEU B O 1
ATOM 2408 N N . THR B 1 76 ? 3.619 -39.740 25.214 1.00 29.20 155 THR B N 1
ATOM 2409 C CA . THR B 1 76 ? 4.849 -39.067 24.803 1.00 33.40 155 THR B CA 1
ATOM 2410 C C . THR B 1 76 ? 5.292 -39.721 23.501 1.00 32.82 155 THR B C 1
ATOM 2411 O O . THR B 1 76 ? 4.658 -40.660 23.057 1.00 31.05 155 THR B O 1
ATOM 2415 N N . GLY B 1 77 ? 6.340 -39.189 22.908 1.00 34.81 156 GLY B N 1
ATOM 2416 C CA . GLY B 1 77 ? 6.846 -39.684 21.634 1.00 37.56 156 GLY B CA 1
ATOM 2417 C C . GLY B 1 77 ? 8.283 -40.139 21.798 1.00 38.08 156 GLY B C 1
ATOM 2418 O O . GLY B 1 77 ? 8.996 -39.662 22.650 1.00 35.56 156 GLY B O 1
ATOM 2419 N N . ASN B 1 78 ? 8.667 -41.103 20.989 1.00 43.11 157 ASN B N 1
ATOM 2420 C CA . ASN B 1 78 ? 9.992 -41.674 21.006 1.00 47.52 157 ASN B CA 1
ATOM 2421 C C . ASN B 1 78 ? 10.895 -40.899 20.052 1.00 43.26 157 ASN B C 1
ATOM 2422 O O . ASN B 1 78 ? 10.525 -40.605 18.922 1.00 45.87 157 ASN B O 1
ATOM 2427 N N . GLY B 1 79 ? 12.081 -40.555 20.517 1.00 43.93 158 GLY B N 1
ATOM 2428 C CA . GLY B 1 79 ? 13.095 -39.958 19.661 1.00 52.21 158 GLY B CA 1
ATOM 2429 C C . GLY B 1 79 ? 12.964 -38.457 19.674 1.00 53.26 158 GLY B C 1
ATOM 2430 O O . GLY B 1 79 ? 12.788 -37.868 20.719 1.00 53.96 158 GLY B O 1
ATOM 2431 N N . ASP B 1 80 ? 13.034 -37.842 18.511 1.00 50.39 159 ASP B N 1
ATOM 2432 C CA . ASP B 1 80 ? 13.138 -36.401 18.454 1.00 51.43 159 ASP B CA 1
ATOM 2433 C C . ASP B 1 80 ? 11.822 -35.620 18.408 1.00 43.58 159 ASP B C 1
ATOM 2434 O O . ASP B 1 80 ? 11.810 -34.459 18.805 1.00 40.82 159 ASP B O 1
ATOM 2439 N N . TYR B 1 81 ? 10.756 -36.259 17.922 1.00 41.72 160 TYR B N 1
ATOM 2440 C CA . TYR B 1 81 ? 9.421 -35.677 17.775 1.00 42.67 160 TYR B CA 1
ATOM 2441 C C . TYR B 1 81 ? 8.461 -36.213 18.798 1.00 40.99 160 TYR B C 1
ATOM 2442 O O . TYR B 1 81 ? 8.601 -37.360 19.259 1.00 38.37 160 TYR B O 1
ATOM 2451 N N . TYR B 1 82 ? 7.455 -35.393 19.116 1.00 32.26 161 TYR B N 1
ATOM 2452 C CA . TYR B 1 82 ? 6.312 -35.865 19.848 1.00 30.75 161 TYR B CA 1
ATOM 2453 C C . TYR B 1 82 ? 5.549 -36.609 18.778 1.00 32.15 161 TYR B C 1
ATOM 2454 O O . TYR B 1 82 ? 5.404 -37.848 18.772 1.00 31.45 161 TYR B O 1
ATOM 2463 N N . SER B 1 83 ? 5.121 -35.844 17.800 1.00 34.72 162 SER B N 1
ATOM 2464 C CA . SER B 1 83 ? 4.434 -36.406 16.674 1.00 33.76 162 SER B CA 1
ATOM 2465 C C . SER B 1 83 ? 4.270 -35.405 15.572 1.00 36.52 162 SER B C 1
ATOM 2466 O O . SER B 1 83 ? 3.874 -34.266 15.819 1.00 37.96 162 SER B O 1
ATOM 2469 N N . SER B 1 84 ? 4.589 -35.800 14.346 1.00 35.81 163 SER B N 1
ATOM 2470 C CA . SER B 1 84 ? 4.318 -34.949 13.187 1.00 37.17 163 SER B CA 1
ATOM 2471 C C . SER B 1 84 ? 2.811 -35.073 12.783 1.00 36.63 163 SER B C 1
ATOM 2472 O O . SER B 1 84 ? 2.385 -34.552 11.763 1.00 37.30 163 SER B O 1
ATOM 2475 N N . GLY B 1 85 ? 2.012 -35.807 13.549 1.00 38.58 164 GLY B N 1
ATOM 2476 C CA . GLY B 1 85 ? 0.586 -35.838 13.322 1.00 35.66 164 GLY B CA 1
ATOM 2477 C C . GLY B 1 85 ? 0.198 -36.817 12.243 1.00 42.58 164 GLY B C 1
ATOM 2478 O O . GLY B 1 85 ? 0.932 -37.766 11.982 1.00 40.08 164 GLY B O 1
ATOM 2479 N N . ASN B 1 86 ? -0.969 -36.627 11.636 1.00 41.38 165 ASN B N 1
ATOM 2480 C CA . ASN B 1 86 ? -1.431 -37.576 10.652 1.00 45.73 165 ASN B CA 1
ATOM 2481 C C . ASN B 1 86 ? -0.474 -37.944 9.537 1.00 46.64 165 ASN B C 1
ATOM 2482 O O . ASN B 1 86 ? 0.208 -37.079 8.962 1.00 44.57 165 ASN B O 1
ATOM 2487 N N . ASP B 1 87 ? -0.433 -39.249 9.264 1.00 46.88 166 ASP B N 1
ATOM 2488 C CA . ASP B 1 87 ? 0.373 -39.794 8.191 1.00 47.05 166 ASP B CA 1
ATOM 2489 C C . ASP B 1 87 ? -0.364 -39.614 6.876 1.00 42.14 166 ASP B C 1
ATOM 2490 O O . ASP B 1 87 ? -1.404 -40.206 6.683 1.00 38.72 166 ASP B O 1
ATOM 2495 N N . LEU B 1 88 ? 0.195 -38.804 5.970 1.00 52.33 167 LEU B N 1
ATOM 2496 C CA . LEU B 1 88 ? -0.421 -38.520 4.649 1.00 61.12 167 LEU B CA 1
ATOM 2497 C C . LEU B 1 88 ? -0.434 -39.708 3.662 1.00 62.04 167 LEU B C 1
ATOM 2498 O O . LEU B 1 88 ? -1.204 -39.695 2.699 1.00 70.92 167 LEU B O 1
ATOM 2503 N N . THR B 1 89 ? 0.392 -40.727 3.908 1.00 62.99 168 THR B N 1
ATOM 2504 C CA . THR B 1 89 ? 0.306 -42.023 3.197 1.00 62.94 168 THR B CA 1
ATOM 2505 C C . THR B 1 89 ? -1.079 -42.661 3.297 1.00 67.47 168 THR B C 1
ATOM 2506 O O . THR B 1 89 ? -1.502 -43.346 2.369 1.00 80.65 168 THR B O 1
ATOM 2510 N N . ASN B 1 90 ? -1.779 -42.426 4.414 1.00 69.89 169 ASN B N 1
ATOM 2511 C CA . ASN B 1 90 ? -3.142 -42.938 4.628 1.00 68.58 169 ASN B CA 1
ATOM 2512 C C . ASN B 1 90 ? -4.022 -42.725 3.396 1.00 76.18 169 ASN B C 1
ATOM 2513 O O . ASN B 1 90 ? -5.075 -42.085 3.479 1.00 70.12 169 ASN B O 1
ATOM 2518 N N . PRO B 1 95 ? -11.120 -47.306 -1.178 1.00 103.65 174 PRO B N 1
ATOM 2519 C CA . PRO B 1 95 ? -11.169 -48.603 -1.839 1.00 101.67 174 PRO B CA 1
ATOM 2520 C C . PRO B 1 95 ? -12.611 -49.080 -2.189 1.00 103.26 174 PRO B C 1
ATOM 2521 O O . PRO B 1 95 ? -13.058 -48.793 -3.295 1.00 96.17 174 PRO B O 1
ATOM 2525 N N . PRO B 1 96 ? -13.354 -49.756 -1.271 1.00 109.26 175 PRO B N 1
ATOM 2526 C CA . PRO B 1 96 ? -14.538 -50.454 -1.825 1.00 112.17 175 PRO B CA 1
ATOM 2527 C C . PRO B 1 96 ? -15.671 -49.560 -2.391 1.00 104.66 175 PRO B C 1
ATOM 2528 O O . PRO B 1 96 ? -16.331 -49.953 -3.359 1.00 104.15 175 PRO B O 1
ATOM 2532 N N . GLY B 1 97 ? -15.892 -48.388 -1.792 1.00 99.06 176 GLY B N 1
ATOM 2533 C CA . GLY B 1 97 ? -16.845 -47.390 -2.319 1.00 90.56 176 GLY B CA 1
ATOM 2534 C C . GLY B 1 97 ? -16.153 -46.105 -2.756 1.00 83.48 176 GLY B C 1
ATOM 2535 O O . GLY B 1 97 ? -16.757 -45.017 -2.707 1.00 78.00 176 GLY B O 1
ATOM 2536 N N . GLY B 1 98 ? -14.887 -46.237 -3.179 1.00 71.82 177 GLY B N 1
ATOM 2537 C CA . GLY B 1 98 ? -14.057 -45.109 -3.599 1.00 69.95 177 GLY B CA 1
ATOM 2538 C C . GLY B 1 98 ? -13.807 -44.066 -2.516 1.00 72.38 177 GLY B C 1
ATOM 2539 O O . GLY B 1 98 ? -14.033 -44.311 -1.318 1.00 71.16 177 GLY B O 1
ATOM 2540 N N . VAL B 1 99 ? -13.364 -42.890 -2.961 1.00 72.77 178 VAL B N 1
ATOM 2541 C CA . VAL B 1 99 ? -13.047 -41.757 -2.074 1.00 73.18 178 VAL B CA 1
ATOM 2542 C C . VAL B 1 99 ? -14.227 -41.216 -1.253 1.00 71.51 178 VAL B C 1
ATOM 2543 O O . VAL B 1 99 ? -14.013 -40.474 -0.304 1.00 73.70 178 VAL B O 1
ATOM 2547 N N . GLU B 1 100 ? -15.454 -41.581 -1.615 1.00 76.48 179 GLU B N 1
ATOM 2548 C CA . GLU B 1 100 ? -16.641 -41.094 -0.923 1.00 75.07 179 GLU B CA 1
ATOM 2549 C C . GLU B 1 100 ? -16.745 -41.849 0.378 1.00 74.51 179 GLU B C 1
ATOM 2550 O O . GLU B 1 100 ? -16.609 -41.270 1.462 1.00 60.95 179 GLU B O 1
ATOM 2556 N N . GLU B 1 101 ? -16.941 -43.157 0.267 1.00 75.13 180 GLU B N 1
ATOM 2557 C CA . GLU B 1 101 ? -17.064 -44.023 1.437 1.00 78.11 180 GLU B CA 1
ATOM 2558 C C . GLU B 1 101 ? -15.767 -44.073 2.318 1.00 75.97 180 GLU B C 1
ATOM 2559 O O . GLU B 1 101 ? -15.855 -44.415 3.503 1.00 77.78 180 GLU B O 1
ATOM 2565 N N . LYS B 1 102 ? -14.597 -43.707 1.770 1.00 67.74 181 LYS B N 1
ATOM 2566 C CA . LYS B 1 102 ? -13.334 -43.691 2.537 1.00 66.80 181 LYS B CA 1
ATOM 2567 C C . LYS B 1 102 ? -13.254 -42.513 3.563 1.00 70.25 181 LYS B C 1
ATOM 2568 O O . LYS B 1 102 ? -12.984 -42.713 4.761 1.00 54.55 181 LYS B O 1
ATOM 2574 N N . ALA B 1 103 ? -13.453 -41.294 3.057 1.00 62.74 182 ALA B N 1
ATOM 2575 C CA . ALA B 1 103 ? -13.598 -40.098 3.884 1.00 60.64 182 ALA B CA 1
ATOM 2576 C C . ALA B 1 103 ? -14.660 -40.309 4.990 1.00 59.77 182 ALA B C 1
ATOM 2577 O O . ALA B 1 103 ? -14.530 -39.805 6.103 1.00 51.07 182 ALA B O 1
ATOM 2579 N N . LYS B 1 104 ? -15.712 -41.052 4.672 1.00 58.13 183 LYS B N 1
ATOM 2580 C CA . LYS B 1 104 ? -16.690 -41.473 5.675 1.00 60.30 183 LYS B CA 1
ATOM 2581 C C . LYS B 1 104 ? -16.081 -42.343 6.769 1.00 54.70 183 LYS B C 1
ATOM 2582 O O . LYS B 1 104 ? -16.400 -42.165 7.926 1.00 56.48 183 LYS B O 1
ATOM 2588 N N . ASN B 1 105 ? -15.232 -43.293 6.388 1.00 49.25 184 ASN B N 1
ATOM 2589 C CA . ASN B 1 105 ? -14.638 -44.220 7.339 1.00 52.51 184 ASN B CA 1
ATOM 2590 C C . ASN B 1 105 ? -13.635 -43.507 8.200 1.00 43.74 184 ASN B C 1
ATOM 2591 O O . ASN B 1 105 ? -13.586 -43.708 9.384 1.00 47.96 184 ASN B O 1
ATOM 2596 N N . ASN B 1 106 ? -12.827 -42.692 7.566 1.00 41.62 185 ASN B N 1
ATOM 2597 C CA . ASN B 1 106 ? -11.860 -41.918 8.268 1.00 43.81 185 ASN B CA 1
ATOM 2598 C C . ASN B 1 106 ? -12.472 -40.907 9.291 1.00 39.72 185 ASN B C 1
ATOM 2599 O O . ASN B 1 106 ? -11.882 -40.640 10.306 1.00 40.73 185 ASN B O 1
ATOM 2604 N N . ALA B 1 107 ? -13.603 -40.302 8.942 1.00 41.08 186 ALA B N 1
ATOM 2605 C CA . ALA B 1 107 ? -14.323 -39.363 9.812 1.00 40.64 186 ALA B CA 1
ATOM 2606 C C . ALA B 1 107 ? -14.981 -40.106 10.987 1.00 41.68 186 ALA B C 1
ATOM 2607 O O . ALA B 1 107 ? -15.009 -39.596 12.110 1.00 36.37 186 ALA B O 1
ATOM 2609 N N . VAL B 1 108 ? -15.493 -41.312 10.730 1.00 39.56 187 VAL B N 1
ATOM 2610 C CA . VAL B 1 108 ? -15.969 -42.198 11.802 1.00 39.44 187 VAL B CA 1
ATOM 2611 C C . VAL B 1 108 ? -14.828 -42.605 12.772 1.00 38.80 187 VAL B C 1
ATOM 2612 O O . VAL B 1 108 ? -15.022 -42.621 13.962 1.00 40.80 187 VAL B O 1
ATOM 2616 N N . LEU B 1 109 ? -13.648 -42.901 12.248 1.00 37.42 188 LEU B N 1
ATOM 2617 C CA . LEU B 1 109 ? -12.518 -43.285 13.062 1.00 39.94 188 LEU B CA 1
ATOM 2618 C C . LEU B 1 109 ? -11.960 -42.076 13.826 1.00 39.30 188 LEU B C 1
ATOM 2619 O O . LEU B 1 109 ? -11.511 -42.201 14.954 1.00 35.69 188 LEU B O 1
ATOM 2624 N N . LEU B 1 110 ? -11.856 -40.947 13.136 1.00 37.59 189 LEU B N 1
ATOM 2625 C CA . LEU B 1 110 ? -11.408 -39.727 13.796 1.00 36.88 189 LEU B CA 1
ATOM 2626 C C . LEU B 1 110 ? -12.318 -39.455 14.975 1.00 34.34 189 LEU B C 1
ATOM 2627 O O . LEU B 1 110 ? -11.854 -39.284 16.076 1.00 31.80 189 LEU B O 1
ATOM 2632 N N . ARG B 1 111 ? -13.617 -39.460 14.739 1.00 35.77 190 ARG B N 1
ATOM 2633 C CA . ARG B 1 111 ? -14.574 -39.234 15.789 1.00 38.70 190 ARG B CA 1
ATOM 2634 C C . ARG B 1 111 ? -14.429 -40.138 17.001 1.00 39.92 190 ARG B C 1
ATOM 2635 O O . ARG B 1 111 ? -14.536 -39.680 18.171 1.00 33.06 190 ARG B O 1
ATOM 2643 N N . GLU B 1 112 ? -14.208 -41.424 16.749 1.00 33.35 191 GLU B N 1
ATOM 2644 C CA . GLU B 1 112 ? -14.052 -42.383 17.851 1.00 37.23 191 GLU B CA 1
ATOM 2645 C C . GLU B 1 112 ? -12.765 -42.162 18.588 1.00 28.80 191 GLU B C 1
ATOM 2646 O O . GLU B 1 112 ? -12.719 -42.269 19.784 1.00 28.67 191 GLU B O 1
ATOM 2652 N N . PHE B 1 113 ? -11.732 -41.843 17.845 1.00 27.91 192 PHE B N 1
ATOM 2653 C CA . PHE B 1 113 ? -10.432 -41.573 18.404 1.00 30.59 192 PHE B CA 1
ATOM 2654 C C . PHE B 1 113 ? -10.490 -40.377 19.378 1.00 29.94 192 PHE B C 1
ATOM 2655 O O . PHE B 1 113 ? -10.092 -40.456 20.553 1.00 27.97 192 PHE B O 1
ATOM 2663 N N . VAL B 1 114 ? -11.068 -39.295 18.893 1.00 27.93 193 VAL B N 1
ATOM 2664 C CA . VAL B 1 114 ? -11.162 -38.070 19.717 1.00 27.58 193 VAL B CA 1
ATOM 2665 C C . VAL B 1 114 ? -12.037 -38.331 20.930 1.00 28.25 193 VAL B C 1
ATOM 2666 O O . VAL B 1 114 ? -11.721 -37.923 22.042 1.00 27.89 193 VAL B O 1
ATOM 2670 N N . GLY B 1 115 ? -13.095 -39.094 20.736 1.00 28.19 194 GLY B N 1
ATOM 2671 C CA . GLY B 1 115 ? -13.962 -39.507 21.844 1.00 26.56 194 GLY B CA 1
ATOM 2672 C C . GLY B 1 115 ? -13.326 -40.229 23.023 1.00 27.01 194 GLY B C 1
ATOM 2673 O O . GLY B 1 115 ? -13.756 -40.030 24.157 1.00 28.41 194 GLY B O 1
ATOM 2674 N N . CYS B 1 116 ? -12.282 -41.016 22.781 1.00 28.99 195 CYS B N 1
ATOM 2675 C CA . CYS B 1 116 ? -11.510 -41.651 23.863 1.00 32.71 195 CYS B CA 1
ATOM 2676 C C . CYS B 1 116 ? -10.745 -40.668 24.763 1.00 30.94 195 CYS B C 1
ATOM 2677 O O . CYS B 1 116 ? -10.652 -40.865 25.971 1.00 31.11 195 CYS B O 1
ATOM 2680 N N . PHE B 1 117 ? -10.201 -39.621 24.167 1.00 29.49 196 PHE B N 1
ATOM 2681 C CA . PHE B 1 117 ? -9.626 -38.544 24.933 1.00 28.83 196 PHE B CA 1
ATOM 2682 C C . PHE B 1 117 ? -10.695 -37.794 25.734 1.00 28.92 196 PHE B C 1
ATOM 2683 O O . PHE B 1 117 ? -10.544 -37.621 26.926 1.00 33.03 196 PHE B O 1
ATOM 2691 N N . ILE B 1 118 ? -11.790 -37.408 25.101 1.00 27.45 197 ILE B N 1
ATOM 2692 C CA . ILE B 1 118 ? -12.882 -36.751 25.822 1.00 28.92 197 ILE B CA 1
ATOM 2693 C C . ILE B 1 118 ? -13.289 -37.573 27.033 1.00 31.51 197 ILE B C 1
ATOM 2694 O O . ILE B 1 118 ? -13.618 -37.002 28.068 1.00 29.15 197 ILE B O 1
ATOM 2699 N N . ASP B 1 119 ? -13.326 -38.906 26.920 1.00 31.27 198 ASP B N 1
ATOM 2700 C CA . ASP B 1 119 ? -13.921 -39.694 27.998 1.00 33.99 198 ASP B CA 1
ATOM 2701 C C . ASP B 1 119 ? -12.922 -40.271 28.973 1.00 34.29 198 ASP B C 1
ATOM 2702 O O . ASP B 1 119 ? -13.313 -40.898 29.953 1.00 35.06 198 ASP B O 1
ATOM 2707 N N . PHE B 1 120 ? -11.632 -40.089 28.711 1.00 30.74 199 PHE B N 1
ATOM 2708 C CA . PHE B 1 120 ? -10.648 -40.732 29.518 1.00 31.12 199 PHE B CA 1
ATOM 2709 C C . PHE B 1 120 ? -10.743 -40.293 30.982 1.00 31.89 199 PHE B C 1
ATOM 2710 O O . PHE B 1 120 ? -10.786 -39.106 31.273 1.00 32.64 199 PHE B O 1
ATOM 2718 N N . PRO B 1 121 ? -10.817 -41.257 31.905 1.00 31.65 200 PRO B N 1
ATOM 2719 C CA . PRO B 1 121 ? -11.213 -40.915 33.272 1.00 29.15 200 PRO B CA 1
ATOM 2720 C C . PRO B 1 121 ? -10.118 -40.625 34.273 1.00 29.61 200 PRO B C 1
ATOM 2721 O O . PRO B 1 121 ? -10.386 -40.104 35.325 1.00 35.65 200 PRO B O 1
ATOM 2725 N N . LYS B 1 122 ? -8.888 -40.897 33.959 1.00 29.31 201 LYS B N 1
ATOM 2726 C CA . LYS B 1 122 ? -7.848 -40.680 34.920 1.00 30.47 201 LYS B CA 1
ATOM 2727 C C . LYS B 1 122 ? -7.089 -39.435 34.483 1.00 28.40 201 LYS B C 1
ATOM 2728 O O . LYS B 1 122 ? -7.246 -39.042 33.339 1.00 26.41 201 LYS B O 1
ATOM 2734 N N . PRO B 1 123 ? -6.253 -38.841 35.375 1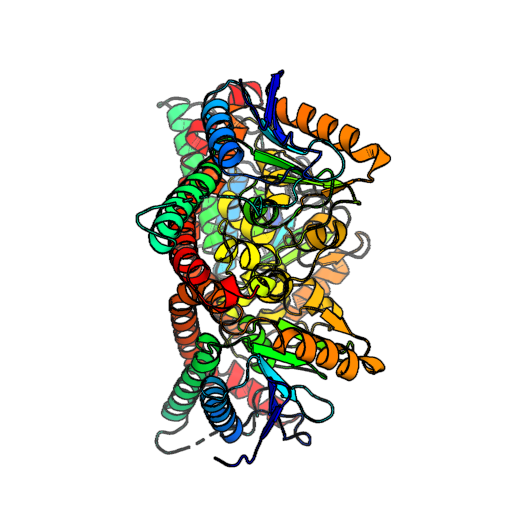.00 25.99 202 PRO B N 1
ATOM 2735 C CA . PRO B 1 123 ? -5.427 -37.729 34.885 1.00 27.03 202 PRO B CA 1
ATOM 2736 C C . PRO B 1 123 ? -4.553 -38.138 33.701 1.00 30.86 202 PRO B C 1
ATOM 2737 O O . PRO B 1 123 ? -3.791 -39.131 33.772 1.00 30.55 202 PRO B O 1
ATOM 2741 N N . LEU B 1 124 ? -4.696 -37.378 32.625 1.00 26.38 203 LEU B N 1
ATOM 2742 C CA . LEU B 1 124 ? -4.015 -37.625 31.359 1.00 26.51 203 LEU B CA 1
ATOM 2743 C C . LEU B 1 124 ? -3.005 -36.509 31.099 1.00 29.22 203 LEU B C 1
ATOM 2744 O O . LEU B 1 124 ? -3.396 -35.330 30.987 1.00 26.17 203 LEU B O 1
ATOM 2749 N N . ILE B 1 125 ? -1.721 -36.878 31.016 1.00 25.95 204 ILE B N 1
ATOM 2750 C CA . ILE B 1 125 ? -0.620 -35.933 30.839 1.00 27.45 204 ILE B CA 1
ATOM 2751 C C . ILE B 1 125 ? 0.167 -36.129 29.572 1.00 27.65 204 ILE B C 1
ATOM 2752 O O . ILE B 1 125 ? 0.492 -37.259 29.228 1.00 29.27 204 ILE B O 1
ATOM 2757 N N . ALA B 1 126 ? 0.479 -35.025 28.875 1.00 24.86 205 ALA B N 1
ATOM 2758 C CA . ALA B 1 126 ? 1.340 -35.048 27.708 1.00 24.60 205 ALA B CA 1
ATOM 2759 C C . ALA B 1 126 ? 2.720 -34.650 28.097 1.00 30.01 205 ALA B C 1
ATOM 2760 O O . ALA B 1 126 ? 2.962 -33.637 28.808 1.00 30.43 205 ALA B O 1
ATOM 2762 N N . VAL B 1 127 ? 3.661 -35.464 27.645 1.00 28.74 206 VAL B N 1
ATOM 2763 C CA . VAL B 1 127 ? 5.063 -35.157 27.841 1.00 32.04 206 VAL B CA 1
ATOM 2764 C C . VAL B 1 127 ? 5.599 -34.882 26.431 1.00 34.11 206 VAL B C 1
ATOM 2765 O O . VAL B 1 127 ? 5.885 -35.811 25.635 1.00 30.20 206 VAL B O 1
ATOM 2769 N N . VAL B 1 128 ? 5.672 -33.588 26.108 1.00 33.04 207 VAL B N 1
ATOM 2770 C CA . VAL B 1 128 ? 5.924 -33.173 24.732 1.00 34.87 207 VAL B CA 1
ATOM 2771 C C . VAL B 1 128 ? 7.428 -32.981 24.550 1.00 35.41 207 VAL B C 1
ATOM 2772 O O . VAL B 1 128 ? 8.009 -31.939 24.831 1.00 30.72 207 VAL B O 1
ATOM 2776 N N . ASN B 1 129 ? 8.034 -34.034 24.028 1.00 37.39 208 ASN B N 1
ATOM 2777 C CA . ASN B 1 129 ? 9.497 -34.167 23.962 1.00 37.19 208 ASN B CA 1
ATOM 2778 C C . ASN B 1 129 ? 10.133 -33.403 22.772 1.00 39.27 208 ASN B C 1
ATOM 2779 O O . ASN B 1 129 ? 11.301 -33.037 22.818 1.00 39.89 208 ASN B O 1
ATOM 2784 N N . GLY B 1 130 ? 9.355 -33.159 21.722 1.00 36.84 209 GLY B N 1
ATOM 2785 C CA . GLY B 1 130 ? 9.802 -32.287 20.628 1.00 36.85 209 GLY B CA 1
ATOM 2786 C C . GLY B 1 130 ? 8.598 -31.816 19.841 1.00 37.25 209 GLY B C 1
ATOM 2787 O O . GLY B 1 130 ? 7.492 -31.784 20.382 1.00 36.60 209 GLY B O 1
ATOM 2788 N N . PRO B 1 131 ? 8.792 -31.465 18.564 1.00 37.88 210 PRO B N 1
ATOM 2789 C CA . PRO B 1 131 ? 7.710 -30.923 17.721 1.00 37.05 210 PRO B CA 1
ATOM 2790 C C . PRO B 1 131 ? 6.458 -31.756 17.616 1.00 35.33 210 PRO B C 1
ATOM 2791 O O . PRO B 1 131 ? 6.499 -32.982 17.492 1.00 37.27 210 PRO B O 1
ATOM 2795 N N . ALA B 1 132 ? 5.334 -31.052 17.737 1.00 31.19 211 ALA B N 1
ATOM 2796 C CA . ALA B 1 132 ? 4.047 -31.641 17.642 1.00 27.74 211 ALA B CA 1
ATOM 2797 C C . ALA B 1 132 ? 3.325 -30.920 16.519 1.00 25.81 211 ALA B C 1
ATOM 2798 O O . ALA B 1 132 ? 3.450 -29.700 16.339 1.00 29.42 211 ALA B O 1
ATOM 2800 N N . VAL B 1 133 ? 2.512 -31.643 15.813 1.00 29.49 212 VAL B N 1
ATOM 2801 C CA . VAL B 1 133 ? 1.792 -31.131 14.680 1.00 32.00 212 VAL B CA 1
ATOM 2802 C C . VAL B 1 133 ? 0.435 -31.772 14.610 1.00 33.69 212 VAL B C 1
ATOM 2803 O O . VAL B 1 133 ? 0.295 -32.914 14.958 1.00 32.66 212 VAL B O 1
ATOM 2807 N N . GLY B 1 134 ? -0.557 -31.010 14.115 1.00 35.24 213 GLY B N 1
ATOM 2808 C CA . GLY B 1 134 ? -1.841 -31.560 13.652 1.00 30.60 213 GLY B CA 1
ATOM 2809 C C . GLY B 1 134 ? -2.648 -32.036 14.824 1.00 31.32 213 GLY B C 1
ATOM 2810 O O . GLY B 1 134 ? -2.637 -31.403 15.908 1.00 32.85 213 GLY B O 1
ATOM 2811 N N . ILE B 1 135 ? -3.249 -33.212 14.657 1.00 31.36 214 ILE B N 1
ATOM 2812 C CA . ILE B 1 135 ? -4.070 -33.854 15.702 1.00 31.35 214 ILE B CA 1
ATOM 2813 C C . ILE B 1 135 ? -3.318 -34.038 17.027 1.00 31.08 214 ILE B C 1
ATOM 2814 O O . ILE B 1 135 ? -3.922 -33.987 18.094 1.00 30.32 214 ILE B O 1
ATOM 2819 N N . SER B 1 136 ? -2.004 -34.164 16.983 1.00 30.45 215 SER B N 1
ATOM 2820 C CA . SER B 1 136 ? -1.258 -34.305 18.241 1.00 31.77 215 SER B CA 1
ATOM 2821 C C . SER B 1 136 ? -1.252 -33.044 19.108 1.00 28.98 215 SER B C 1
ATOM 2822 O O . SER B 1 136 ? -1.104 -33.110 20.325 1.00 30.68 215 SER B O 1
ATOM 2825 N N . VAL B 1 137 ? -1.427 -31.909 18.449 1.00 27.90 216 VAL B N 1
ATOM 2826 C CA . VAL B 1 137 ? -1.525 -30.613 19.084 1.00 28.34 216 VAL B CA 1
ATOM 2827 C C . VAL B 1 137 ? -2.923 -30.348 19.546 1.00 27.55 216 VAL B C 1
ATOM 2828 O O . VAL B 1 137 ? -3.114 -30.013 20.681 1.00 26.69 216 VAL B O 1
ATOM 2832 N N . THR B 1 138 ? -3.898 -30.521 18.672 1.00 30.30 217 THR B N 1
ATOM 2833 C CA . THR B 1 138 ? -5.257 -30.207 19.009 1.00 29.20 217 THR B CA 1
ATOM 2834 C C . THR B 1 138 ? -5.789 -31.051 20.165 1.00 32.63 217 THR B C 1
ATOM 2835 O O . THR B 1 138 ? -6.532 -30.537 21.010 1.00 30.27 217 THR B O 1
ATOM 2839 N N . LEU B 1 139 ? -5.400 -32.324 20.246 1.00 27.54 218 LEU B N 1
ATOM 2840 C CA . LEU B 1 139 ? -5.814 -33.121 21.373 1.00 28.69 218 LEU B CA 1
ATOM 2841 C C . LEU B 1 139 ? -5.370 -32.565 22.744 1.00 27.46 218 LEU B C 1
ATOM 2842 O O . LEU B 1 139 ? -5.970 -32.883 23.778 1.00 24.68 218 LEU B O 1
ATOM 2847 N N . LEU B 1 140 ? -4.348 -31.716 22.756 1.00 28.34 219 LEU B N 1
ATOM 2848 C CA . LEU B 1 140 ? -3.827 -31.213 24.015 1.00 28.12 219 LEU B CA 1
ATOM 2849 C C . LEU B 1 140 ? -4.853 -30.388 24.784 1.00 28.98 219 LEU B C 1
ATOM 2850 O O . LEU B 1 140 ? -4.740 -30.293 26.004 1.00 24.98 219 LEU B O 1
ATOM 2855 N N . GLY B 1 141 ? -5.884 -29.870 24.108 1.00 27.58 220 GLY B N 1
ATOM 2856 C CA . GLY B 1 141 ? -6.979 -29.165 24.786 1.00 27.55 220 GLY B CA 1
ATOM 2857 C C . GLY B 1 141 ? -7.820 -30.087 25.612 1.00 30.15 220 GLY B C 1
ATOM 2858 O O . GLY B 1 141 ? -8.657 -29.628 26.392 1.00 29.88 220 GLY B O 1
ATOM 2859 N N . LEU B 1 142 ? -7.612 -31.408 25.466 1.00 30.38 221 LEU B N 1
ATOM 2860 C CA . LEU B 1 142 ? -8.377 -32.407 26.223 1.00 29.55 221 LEU B CA 1
ATOM 2861 C C . LEU B 1 142 ? -7.530 -33.054 27.281 1.00 29.10 221 LEU B C 1
ATOM 2862 O O . LEU B 1 142 ? -7.983 -33.933 27.957 1.00 29.18 221 LEU B O 1
ATOM 2867 N N . PHE B 1 143 ? -6.298 -32.640 27.409 1.00 27.36 222 PHE B N 1
ATOM 2868 C CA . PHE B 1 143 ? -5.412 -33.217 28.444 1.00 26.42 222 PHE B CA 1
ATOM 2869 C C . PHE B 1 143 ? -5.518 -32.477 29.745 1.00 28.18 222 PHE B C 1
ATOM 2870 O O . PHE B 1 143 ? -6.036 -31.372 29.785 1.00 27.36 222 PHE B O 1
ATOM 2878 N N . ASP B 1 144 ? -5.047 -33.083 30.823 1.00 26.83 223 ASP B N 1
ATOM 2879 C CA . ASP B 1 144 ? -5.110 -32.473 32.121 1.00 28.14 223 ASP B CA 1
ATOM 2880 C C . ASP B 1 144 ? -3.953 -31.594 32.408 1.00 28.52 223 ASP B C 1
ATOM 2881 O O . ASP B 1 144 ? -4.148 -30.470 32.940 1.00 28.31 223 ASP B O 1
ATOM 2886 N N . ALA B 1 145 ? -2.763 -32.064 32.010 1.00 26.79 224 ALA B N 1
ATOM 2887 C CA . ALA B 1 145 ? -1.566 -31.287 32.062 1.00 26.03 224 ALA B CA 1
ATOM 2888 C C . ALA B 1 145 ? -0.705 -31.575 30.859 1.00 25.33 224 ALA B C 1
ATOM 2889 O O . ALA B 1 145 ? -0.776 -32.672 30.260 1.00 27.13 224 ALA B O 1
ATOM 2891 N N . VAL B 1 146 ? 0.171 -30.637 30.534 1.00 25.27 225 VAL B N 1
ATOM 2892 C CA . VAL B 1 146 ? 1.032 -30.732 29.367 1.00 25.73 225 VAL B CA 1
ATOM 2893 C C . VAL B 1 146 ? 2.421 -30.169 29.707 1.00 29.77 225 VAL B C 1
ATOM 2894 O O . VAL B 1 146 ? 2.568 -28.978 30.028 1.00 28.80 225 VAL B O 1
ATOM 2898 N N . TYR B 1 147 ? 3.469 -30.998 29.648 1.00 27.59 226 TYR B N 1
ATOM 2899 C CA . TYR B 1 147 ? 4.801 -30.504 29.986 1.00 27.38 226 TYR B CA 1
ATOM 2900 C C . TYR B 1 147 ? 5.624 -30.597 28.752 1.00 30.41 226 TYR B C 1
ATOM 2901 O O . TYR B 1 147 ? 5.587 -31.622 28.116 1.00 30.20 226 TYR B O 1
ATOM 2910 N N . ALA B 1 148 ? 6.353 -29.518 28.405 1.00 30.27 227 ALA B N 1
ATOM 2911 C CA . ALA B 1 148 ? 7.105 -29.448 27.166 1.00 30.71 227 ALA B CA 1
ATOM 2912 C C . ALA B 1 148 ? 8.602 -29.193 27.392 1.00 32.92 227 ALA B C 1
ATOM 2913 O O . ALA B 1 148 ? 8.972 -28.461 28.285 1.00 32.11 227 ALA B O 1
ATOM 2915 N N . SER B 1 149 ? 9.449 -29.787 26.535 1.00 35.25 228 SER B N 1
ATOM 2916 C CA . SER B 1 149 ? 10.824 -29.370 26.414 1.00 35.82 228 SER B CA 1
ATOM 2917 C C . SER B 1 149 ? 10.834 -28.032 25.672 1.00 35.56 228 SER B C 1
ATOM 2918 O O . SER B 1 149 ? 10.038 -27.816 24.745 1.00 32.34 228 SER B O 1
ATOM 2921 N N . ASP B 1 150 ? 11.770 -27.152 26.012 1.00 34.52 229 ASP B N 1
ATOM 2922 C CA . ASP B 1 150 ? 11.919 -25.933 25.226 1.00 38.28 229 ASP B CA 1
ATOM 2923 C C . ASP B 1 150 ? 12.275 -26.169 23.731 1.00 41.96 229 ASP B C 1
ATOM 2924 O O . ASP B 1 150 ? 12.220 -25.256 22.927 1.00 45.16 229 ASP B O 1
ATOM 2929 N N . ARG B 1 151 ? 12.574 -27.402 23.355 1.00 39.09 230 ARG B N 1
ATOM 2930 C CA . ARG B 1 151 ? 12.771 -27.765 21.970 1.00 43.68 230 ARG B CA 1
ATOM 2931 C C . ARG B 1 151 ? 11.465 -28.055 21.277 1.00 38.74 230 ARG B C 1
ATOM 2932 O O . ARG B 1 151 ? 11.437 -28.157 20.075 1.00 41.45 230 ARG B O 1
ATOM 2940 N N . ALA B 1 152 ? 10.385 -28.265 22.036 1.00 35.79 231 ALA B N 1
ATOM 2941 C CA . ALA B 1 152 ? 9.094 -28.616 21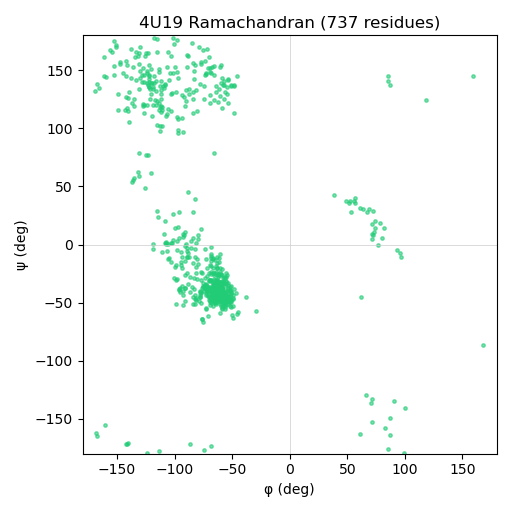.457 1.00 31.93 231 ALA B CA 1
ATOM 2942 C C . ALA B 1 152 ? 8.505 -27.395 20.775 1.00 30.97 231 ALA B C 1
ATOM 2943 O O . ALA B 1 152 ? 8.748 -26.274 21.231 1.00 34.74 231 ALA B O 1
ATOM 2945 N N . THR B 1 153 ? 7.774 -27.622 19.680 1.00 32.97 232 THR B N 1
ATOM 2946 C CA . THR B 1 153 ? 6.968 -26.592 19.003 1.00 33.92 232 THR B CA 1
ATOM 2947 C C . THR B 1 153 ? 5.609 -27.106 18.693 1.00 31.92 232 THR B C 1
ATOM 2948 O O . THR B 1 153 ? 5.390 -28.298 18.693 1.00 32.66 232 THR B O 1
ATOM 2952 N N . PHE B 1 154 ? 4.687 -26.214 18.346 1.00 31.16 233 PHE B N 1
ATOM 2953 C CA . PHE B 1 154 ? 3.310 -26.592 18.158 1.00 27.33 233 PHE B CA 1
ATOM 2954 C C . PHE B 1 154 ? 2.778 -25.936 16.937 1.00 30.14 233 PHE B C 1
ATOM 2955 O O . PHE B 1 154 ? 2.758 -24.693 16.830 1.00 33.32 233 PHE B O 1
ATOM 2963 N N . HIS B 1 155 ? 2.317 -26.770 16.033 1.00 31.74 234 HIS B N 1
ATOM 2964 C CA . HIS B 1 155 ? 1.902 -26.319 14.739 1.00 33.03 234 HIS B CA 1
ATOM 2965 C C . HIS B 1 155 ? 0.646 -27.063 14.315 1.00 29.16 234 HIS B C 1
ATOM 2966 O O . HIS B 1 155 ? 0.625 -28.283 14.313 1.00 32.13 234 HIS B O 1
ATOM 2973 N N . THR B 1 156 ? -0.393 -26.312 13.952 1.00 27.08 235 THR B N 1
ATOM 2974 C CA . THR B 1 156 ? -1.621 -26.844 13.363 1.00 30.08 235 THR B CA 1
ATOM 2975 C C . THR B 1 156 ? -1.921 -26.202 11.989 1.00 37.75 235 THR B C 1
ATOM 2976 O O . THR B 1 156 ? -2.836 -25.361 11.834 1.00 37.47 235 THR B O 1
ATOM 2980 N N . PRO B 1 157 ? -1.188 -26.647 10.942 1.00 39.09 236 PRO B N 1
ATOM 2981 C CA . PRO B 1 157 ? -1.292 -25.980 9.638 1.00 39.00 236 PRO B CA 1
ATOM 2982 C C . PRO B 1 157 ? -2.489 -26.425 8.787 1.00 39.95 236 PRO B C 1
ATOM 2983 O O . PRO B 1 157 ? -2.366 -26.543 7.574 1.00 40.69 236 PRO B O 1
ATOM 2987 N N . PHE B 1 158 ? -3.631 -26.642 9.418 1.00 37.28 237 PHE B N 1
ATOM 2988 C CA . PHE B 1 158 ? -4.832 -27.119 8.781 1.00 38.06 237 PHE B CA 1
ATOM 2989 C C . PHE B 1 158 ? -5.238 -26.329 7.546 1.00 41.93 237 PHE B C 1
ATOM 2990 O O . PHE B 1 158 ? -5.710 -26.925 6.573 1.00 39.85 237 PHE B O 1
ATOM 2998 N N . SER B 1 159 ? -5.147 -24.992 7.599 1.00 37.18 238 SER B N 1
ATOM 2999 C CA . SER B 1 159 ? -5.610 -24.187 6.472 1.00 37.52 238 SER B CA 1
ATOM 3000 C C . SER B 1 159 ? -4.731 -24.405 5.213 1.00 34.85 238 SER B C 1
ATOM 3001 O O . SER B 1 159 ? -5.249 -24.628 4.115 1.00 37.03 238 SER B O 1
ATOM 3004 N N . HIS B 1 160 ? -3.416 -24.245 5.392 1.00 40.28 239 HIS B N 1
ATOM 3005 C CA . HIS B 1 160 ? -2.341 -24.606 4.426 1.00 47.89 239 HIS B CA 1
ATOM 3006 C C . HIS B 1 160 ? -2.680 -25.915 3.711 1.00 42.74 239 HIS B C 1
ATOM 3007 O O . HIS B 1 160 ? -2.598 -25.991 2.509 1.00 42.46 239 HIS B O 1
ATOM 3014 N N . LEU B 1 161 ? -3.135 -26.907 4.460 1.00 43.65 240 LEU B N 1
ATOM 3015 C CA . LEU B 1 161 ? -3.557 -28.210 3.908 1.00 42.60 240 LEU B CA 1
ATOM 3016 C C . LEU B 1 161 ? -4.977 -28.268 3.323 1.00 40.39 240 LEU B C 1
ATOM 3017 O O . LEU B 1 161 ? -5.456 -29.339 2.899 1.00 38.74 240 LEU B O 1
ATOM 3022 N N . GLY B 1 162 ? -5.687 -27.151 3.328 1.00 40.51 241 GLY B N 1
ATOM 3023 C CA . GLY B 1 162 ? -7.064 -27.155 2.804 1.00 39.86 241 GLY B CA 1
ATOM 3024 C C . GLY B 1 162 ? -8.080 -27.826 3.709 1.00 41.18 241 GLY B C 1
ATOM 3025 O O . GLY B 1 162 ? -9.164 -28.226 3.245 1.00 42.69 241 GLY B O 1
ATOM 3026 N N . GLN B 1 163 ? -7.741 -27.955 4.998 1.00 40.29 242 GLN B N 1
ATOM 3027 C CA . GLN B 1 163 ? -8.597 -28.660 5.956 1.00 42.78 242 GLN B CA 1
ATOM 3028 C C . GLN B 1 163 ? -9.143 -27.723 7.050 1.00 41.74 242 GLN B C 1
ATOM 3029 O O . GLN B 1 163 ? -8.800 -26.538 7.100 1.00 40.99 242 GLN B O 1
ATOM 3035 N N . SER B 1 164 ? -9.980 -28.301 7.921 1.00 38.21 243 SER B N 1
ATOM 3036 C CA . SER B 1 164 ? -10.590 -27.599 9.048 1.00 35.74 243 SER B CA 1
ATOM 3037 C C . SER B 1 164 ? -10.155 -28.223 10.409 1.00 37.26 243 SER B C 1
ATOM 3038 O O . SER B 1 164 ? -9.422 -29.222 10.438 1.00 36.33 243 SER B O 1
ATOM 3041 N N . PRO B 1 165 ? -10.603 -27.637 11.541 1.00 35.47 244 PRO B N 1
ATOM 3042 C CA . PRO B 1 165 ? -10.054 -28.139 12.800 1.00 32.47 244 PRO B CA 1
ATOM 3043 C C . PRO B 1 165 ? -10.729 -29.349 13.354 1.00 31.35 244 PRO B C 1
ATOM 3044 O O . PRO B 1 165 ? -11.894 -29.634 13.039 1.00 34.36 244 PRO B O 1
ATOM 3048 N N . GLU B 1 166 ? -9.968 -30.080 14.165 1.00 31.07 245 GLU B N 1
ATOM 3049 C CA . GLU B 1 166 ? -10.464 -31.259 14.867 1.00 33.22 245 GLU B CA 1
ATOM 3050 C C . GLU B 1 166 ? -9.881 -31.379 16.281 1.00 29.40 245 GLU B C 1
ATOM 3051 O O . GLU B 1 166 ? -9.200 -30.445 16.764 1.00 27.00 245 GLU B O 1
ATOM 3057 N N . GLY B 1 167 ? -10.136 -32.516 16.936 1.00 27.67 246 GLY B N 1
ATOM 3058 C CA . GLY B 1 167 ? -9.677 -32.716 18.321 1.00 28.77 246 GLY B CA 1
ATOM 3059 C C . GLY B 1 167 ? -10.442 -31.866 19.321 1.00 28.10 246 GLY B C 1
ATOM 3060 O O . GLY B 1 167 ? -10.088 -31.842 20.508 1.00 27.99 246 GLY B O 1
ATOM 3061 N N . CYS B 1 168 ? -11.525 -31.220 18.848 1.00 27.30 247 CYS B N 1
ATOM 3062 C CA . CYS B 1 168 ? -12.319 -30.297 19.638 1.00 27.98 247 CYS B CA 1
ATOM 3063 C C . CYS B 1 168 ? -11.660 -28.924 19.716 1.00 27.96 247 CYS B C 1
ATOM 3064 O O . CYS B 1 168 ? -12.197 -28.037 20.394 1.00 27.12 247 CYS B O 1
ATOM 3067 N N . SER B 1 169 ? -10.553 -28.725 18.994 1.00 26.13 248 SER B N 1
ATOM 3068 C CA . SER B 1 169 ? -9.825 -27.464 19.030 1.00 26.65 248 SER B CA 1
ATOM 3069 C C . SER B 1 169 ? -10.692 -26.251 18.628 1.00 26.05 248 SER B C 1
ATOM 3070 O O . SER B 1 169 ? -10.385 -25.118 19.026 1.00 25.79 248 SER B O 1
ATOM 3073 N N . SER B 1 170 ? -11.701 -26.442 17.773 1.00 25.03 249 SER B N 1
ATOM 3074 C CA . SER B 1 170 ? -12.563 -25.314 17.339 1.00 26.51 249 SER B CA 1
ATOM 3075 C C . SER B 1 170 ? -13.292 -24.651 18.541 1.00 28.38 249 SER B C 1
ATOM 3076 O O . SER B 1 170 ? -13.525 -23.447 18.526 1.00 29.16 249 SER B O 1
ATOM 3079 N N . TYR B 1 171 ? -13.603 -25.458 19.531 1.00 27.03 250 TYR B N 1
ATOM 3080 C CA . TYR B 1 171 ? -14.156 -25.050 20.818 1.00 27.49 250 TYR B CA 1
ATOM 3081 C C . TYR B 1 171 ? -13.084 -24.769 21.870 1.00 28.09 250 TYR B C 1
ATOM 3082 O O . TYR B 1 171 ? -13.095 -23.732 22.517 1.00 27.89 250 TYR B O 1
ATOM 3091 N N . THR B 1 172 ? -12.127 -25.668 22.042 1.00 24.33 251 THR B N 1
ATOM 3092 C CA . THR B 1 172 ? -11.228 -25.573 23.143 1.00 22.53 251 THR B CA 1
ATOM 3093 C C . THR B 1 172 ? -10.155 -24.531 23.043 1.00 23.83 251 THR B C 1
ATOM 3094 O O . THR B 1 172 ? -9.799 -23.911 24.059 1.00 24.74 251 THR B O 1
ATOM 3098 N N . PHE B 1 173 ? -9.616 -24.319 21.850 1.00 22.26 252 PHE B N 1
ATOM 3099 C CA . PHE B 1 173 ? -8.529 -23.394 21.711 1.00 24.42 252 PHE B CA 1
ATOM 3100 C C . PHE B 1 173 ? -8.949 -21.936 21.879 1.00 23.85 252 PHE B C 1
ATOM 3101 O O . PHE B 1 173 ? -8.224 -21.187 22.508 1.00 26.27 252 PHE B O 1
ATOM 3109 N N . PRO B 1 174 ? -10.110 -21.526 21.343 1.00 27.27 253 PRO B N 1
ATOM 3110 C CA . PRO B 1 174 ? -10.449 -20.113 21.659 1.00 28.27 253 PRO B CA 1
ATOM 3111 C C . PRO B 1 174 ? -10.653 -19.853 23.158 1.00 30.13 253 PRO B C 1
ATOM 3112 O O . PRO B 1 174 ? -10.294 -18.781 23.651 1.00 29.07 253 PRO B O 1
ATOM 3116 N N . LYS B 1 175 ? -11.148 -20.862 23.874 1.00 29.52 254 LYS B N 1
ATOM 3117 C CA . LYS B 1 175 ? -11.368 -20.720 25.295 1.00 32.14 254 LYS B CA 1
ATOM 3118 C C . LYS B 1 175 ? -10.101 -20.744 26.086 1.00 32.00 254 LYS B C 1
ATOM 3119 O O . LYS B 1 175 ? -9.997 -20.044 27.070 1.00 34.91 254 LYS B O 1
ATOM 3125 N N . ILE B 1 176 ? -9.145 -21.580 25.682 1.00 28.61 255 ILE B N 1
ATOM 3126 C CA . ILE B 1 176 ? -7.899 -21.676 26.394 1.00 25.90 255 ILE B CA 1
ATOM 3127 C C . ILE B 1 176 ? -6.954 -20.528 26.085 1.00 27.37 255 ILE B C 1
ATOM 3128 O O . ILE B 1 176 ? -6.212 -20.039 26.986 1.00 25.30 255 ILE B O 1
ATOM 3133 N N . MET B 1 177 ? -6.907 -20.133 24.809 1.00 26.67 256 MET B N 1
ATOM 3134 C CA . MET B 1 177 ? -5.856 -19.265 24.343 1.00 28.29 256 MET B CA 1
ATOM 3135 C C . MET B 1 177 ? -6.316 -17.815 24.162 1.00 27.64 256 MET B C 1
ATOM 3136 O O . MET B 1 177 ? -5.453 -16.942 24.097 1.00 30.48 256 MET B O 1
ATOM 3141 N N . SER B 1 178 ? -7.622 -17.606 24.141 1.00 25.53 257 SER B N 1
ATOM 3142 C CA . SER B 1 178 ? -8.277 -16.388 23.638 1.00 28.72 257 SER B CA 1
ATOM 3143 C C . SER B 1 178 ? -8.508 -16.512 22.123 1.00 28.18 257 SER B C 1
ATOM 3144 O O . SER B 1 178 ? -7.621 -17.019 21.409 1.00 26.95 257 SER B O 1
ATOM 3147 N N . PRO B 1 179 ? -9.693 -16.099 21.633 1.00 26.73 258 PRO B N 1
ATOM 3148 C CA . PRO B 1 179 ? -9.942 -16.057 20.201 1.00 28.65 258 PRO B CA 1
ATOM 3149 C C . PRO B 1 179 ? -8.861 -15.441 19.384 1.00 27.84 258 PRO B C 1
ATOM 3150 O O . PRO B 1 179 ? -8.508 -16.006 18.361 1.00 34.41 258 PRO B O 1
ATOM 3154 N N . ALA B 1 180 ? -8.287 -14.337 19.858 1.00 29.07 259 ALA B N 1
ATOM 3155 C CA . ALA B 1 180 ? -7.245 -13.598 19.153 1.00 31.50 259 ALA B CA 1
ATOM 3156 C C . ALA B 1 180 ? -5.959 -14.380 18.920 1.00 38.73 259 ALA B C 1
ATOM 3157 O O . ALA B 1 180 ? -5.256 -14.109 17.935 1.00 37.59 259 ALA B O 1
ATOM 3159 N N . LYS B 1 181 ? -5.634 -15.300 19.839 1.00 30.95 260 LYS B N 1
ATOM 3160 C CA . LYS B 1 181 ? -4.461 -16.149 19.684 1.00 32.18 260 LYS B CA 1
ATOM 3161 C C . LYS B 1 181 ? -4.813 -17.449 19.031 1.00 30.32 260 LYS B C 1
ATOM 3162 O O . LYS B 1 181 ? -4.050 -17.941 18.226 1.00 36.25 260 LYS B O 1
ATOM 3168 N N . ALA B 1 182 ? -5.987 -18.006 19.322 1.00 28.30 261 ALA B N 1
ATOM 3169 C CA . ALA B 1 182 ? -6.389 -19.248 18.698 1.00 29.43 261 ALA B CA 1
ATOM 3170 C C . ALA B 1 182 ? -6.465 -19.130 17.163 1.00 31.63 261 ALA B C 1
ATOM 3171 O O . ALA B 1 182 ? -6.154 -20.077 16.439 1.00 31.48 261 ALA B O 1
ATOM 3173 N N . THR B 1 183 ? -6.885 -17.965 16.693 1.00 30.20 262 THR B N 1
ATOM 3174 C CA . THR B 1 183 ? -7.031 -17.687 15.304 1.00 30.43 262 THR B CA 1
ATOM 3175 C C . THR B 1 183 ? -5.708 -17.816 14.582 1.00 29.26 262 THR B C 1
ATOM 3176 O O . THR B 1 183 ? -5.648 -18.465 13.529 1.00 29.09 262 THR B O 1
ATOM 3180 N N . GLU B 1 184 ? -4.675 -17.190 15.125 1.00 30.07 263 GLU B N 1
ATOM 3181 C CA . GLU B 1 184 ? -3.371 -17.246 14.514 1.00 35.43 263 GLU B CA 1
ATOM 3182 C C . GLU B 1 184 ? -2.910 -18.697 14.381 1.00 35.13 263 GLU B C 1
ATOM 3183 O O . GLU B 1 184 ? -2.261 -19.045 13.403 1.00 32.11 263 GLU B O 1
ATOM 3189 N N . MET B 1 185 ? -3.311 -19.554 15.303 1.00 32.80 264 MET B N 1
ATOM 3190 C CA . MET B 1 185 ? -2.863 -20.935 15.248 1.00 31.42 264 MET B CA 1
ATOM 3191 C C . MET B 1 185 ? -3.660 -21.757 14.308 1.00 29.69 264 MET B C 1
ATOM 3192 O O . MET B 1 185 ? -3.091 -22.426 13.434 1.00 30.93 264 MET B O 1
ATOM 3197 N N . LEU B 1 186 ? -4.976 -21.691 14.476 1.00 28.45 265 LEU B N 1
ATOM 3198 C CA . LEU B 1 186 ? -5.888 -22.627 13.881 1.00 30.44 265 LEU B CA 1
ATOM 3199 C C . LEU B 1 186 ? -6.241 -22.223 12.448 1.00 34.53 265 LEU B C 1
ATOM 3200 O O . LEU B 1 186 ? -6.428 -23.064 11.560 1.00 34.46 265 LEU B O 1
ATOM 3205 N N . ILE B 1 187 ? -6.354 -20.924 12.227 1.00 33.60 266 ILE B N 1
ATOM 3206 C CA . ILE B 1 187 ? -6.795 -20.432 10.928 1.00 32.88 266 ILE B CA 1
ATOM 3207 C C . ILE B 1 187 ? -5.603 -20.092 10.060 1.00 30.76 266 ILE B C 1
ATOM 3208 O O . ILE B 1 187 ? -5.619 -20.368 8.868 1.00 32.94 266 ILE B O 1
ATOM 3213 N N . PHE B 1 188 ? -4.591 -19.478 10.643 1.00 30.94 267 PHE B N 1
ATOM 3214 C CA . PHE B 1 188 ? -3.489 -18.891 9.893 1.00 31.55 267 PHE B CA 1
ATOM 3215 C C . PHE B 1 188 ? -2.176 -19.700 10.036 1.00 33.95 267 PHE B C 1
ATOM 3216 O O . PHE B 1 188 ? -1.190 -19.297 9.524 1.00 36.09 267 PHE B O 1
ATOM 3224 N N . GLY B 1 189 ? -2.170 -20.815 10.765 1.00 35.91 268 GLY B N 1
ATOM 3225 C CA . GLY B 1 189 ? -1.032 -21.706 10.789 1.00 32.78 268 GLY B CA 1
ATOM 3226 C C . GLY B 1 189 ? 0.230 -21.211 11.451 1.00 36.24 268 GLY B C 1
ATOM 3227 O O . GLY B 1 189 ? 1.306 -21.644 11.087 1.00 38.34 268 GLY B O 1
ATOM 3228 N N . LYS B 1 190 ? 0.126 -20.348 12.453 1.00 34.80 269 LYS B N 1
ATOM 3229 C CA . LYS B 1 190 ? 1.318 -19.952 13.194 1.00 37.90 269 LYS B CA 1
ATOM 3230 C C . LYS B 1 190 ? 1.828 -21.120 14.002 1.00 38.57 269 LYS B C 1
ATOM 3231 O O . LYS B 1 190 ? 1.094 -21.714 14.773 1.00 36.28 269 LYS B O 1
ATOM 3237 N N . LYS B 1 191 ? 3.106 -21.399 13.841 1.00 39.91 270 LYS B N 1
ATOM 3238 C CA . LYS B 1 191 ? 3.824 -22.354 14.660 1.00 40.34 270 LYS B CA 1
ATOM 3239 C C . LYS B 1 191 ? 4.319 -21.698 15.950 1.00 39.02 270 LYS B C 1
ATOM 3240 O O . LYS B 1 191 ? 5.019 -20.694 15.920 1.00 42.88 270 LYS B O 1
ATOM 3246 N N . LEU B 1 192 ? 3.961 -22.280 17.095 1.00 36.98 271 LEU B N 1
ATOM 3247 C CA . LEU B 1 192 ? 4.333 -21.718 18.365 1.00 32.15 271 LEU B CA 1
ATOM 3248 C C . LEU B 1 192 ? 5.572 -22.349 18.964 1.00 32.76 271 LEU B C 1
ATOM 3249 O O . LEU B 1 192 ? 5.742 -23.536 18.911 1.00 32.87 271 LEU B O 1
ATOM 3254 N N . THR B 1 193 ? 6.403 -21.556 19.613 1.00 30.29 272 THR B N 1
ATOM 3255 C CA . THR B 1 193 ? 7.420 -22.114 20.455 1.00 34.70 272 THR B CA 1
ATOM 3256 C C . THR B 1 193 ? 6.746 -22.678 21.710 1.00 34.74 272 THR B C 1
ATOM 3257 O O . THR B 1 193 ? 5.538 -22.409 21.984 1.00 34.99 272 THR B O 1
ATOM 3261 N N . ALA B 1 194 ? 7.536 -23.440 22.453 1.00 33.78 273 ALA B N 1
ATOM 3262 C CA . ALA B 1 194 ? 7.132 -24.017 23.722 1.00 34.05 273 ALA B CA 1
ATOM 3263 C C . ALA B 1 194 ? 6.765 -22.902 24.663 1.00 33.31 273 ALA B C 1
ATOM 3264 O O . ALA B 1 194 ? 5.753 -22.969 25.334 1.00 31.64 273 ALA B O 1
ATOM 3266 N N . GLY B 1 195 ? 7.574 -21.852 24.687 1.00 35.17 274 GLY B N 1
ATOM 3267 C CA . GLY B 1 195 ? 7.314 -20.682 25.543 1.00 35.47 274 GLY B CA 1
ATOM 3268 C C . GLY B 1 195 ? 6.014 -19.953 25.237 1.00 31.11 274 GLY B C 1
ATOM 3269 O O . GLY B 1 195 ? 5.290 -19.550 26.151 1.00 34.62 274 GLY B O 1
ATOM 3270 N N . GLU B 1 196 ? 5.689 -19.845 23.964 1.00 31.83 275 GLU B N 1
ATOM 3271 C CA . GLU B 1 196 ? 4.417 -19.251 23.514 1.00 32.40 275 GLU B CA 1
ATOM 3272 C C . GLU B 1 196 ? 3.153 -20.114 23.861 1.00 32.85 275 GLU B C 1
ATOM 3273 O O . GLU B 1 196 ? 2.125 -19.635 24.387 1.00 32.11 275 GLU B O 1
ATOM 3279 N N . ALA B 1 197 ? 3.265 -21.396 23.576 1.00 27.93 276 ALA B N 1
ATOM 3280 C CA . ALA B 1 197 ? 2.224 -22.346 23.919 1.00 30.80 276 ALA B CA 1
ATOM 3281 C C . ALA B 1 197 ? 1.958 -22.302 25.404 1.00 27.28 276 ALA B C 1
ATOM 3282 O O . ALA B 1 197 ? 0.832 -22.329 25.790 1.00 27.43 276 ALA B O 1
ATOM 3284 N N . CYS B 1 198 ? 2.992 -22.160 26.234 1.00 28.32 277 CYS B N 1
ATOM 3285 C CA . CYS B 1 198 ? 2.833 -22.104 27.675 1.00 30.15 277 CYS B CA 1
ATOM 3286 C C . CYS B 1 198 ? 2.153 -20.791 28.109 1.00 32.48 277 CYS B C 1
ATOM 3287 O O . CYS B 1 198 ? 1.206 -20.795 28.925 1.00 28.43 277 CYS B O 1
ATOM 3290 N N . ALA B 1 199 ? 2.625 -19.686 27.533 1.00 34.61 278 ALA B N 1
ATOM 3291 C CA . ALA B 1 199 ? 2.032 -18.353 27.760 1.00 37.62 278 ALA B CA 1
ATOM 3292 C C . ALA B 1 199 ? 0.594 -18.321 27.334 1.00 33.03 278 ALA B C 1
ATOM 3293 O O . ALA B 1 199 ? -0.215 -17.724 28.004 1.00 33.54 278 ALA B O 1
ATOM 3295 N N . GLN B 1 200 ? 0.247 -19.030 26.283 1.00 32.92 279 GLN B N 1
ATOM 3296 C CA . GLN B 1 200 ? -1.124 -19.048 25.800 1.00 30.01 279 GLN B CA 1
ATOM 3297 C C . GLN B 1 200 ? -2.013 -20.145 26.368 1.00 32.16 279 GLN B C 1
ATOM 3298 O O . GLN B 1 200 ? -3.088 -20.358 25.872 1.00 32.50 279 GLN B O 1
ATOM 3304 N N . GLY B 1 201 ? -1.572 -20.861 27.392 1.00 27.93 280 GLY B N 1
ATOM 3305 C CA . GLY B 1 201 ? -2.486 -21.747 28.112 1.00 27.55 280 GLY B CA 1
ATOM 3306 C C . GLY B 1 201 ? -2.471 -23.208 27.697 1.00 27.94 280 GLY B C 1
ATOM 3307 O O . GLY B 1 201 ? -3.064 -24.038 28.361 1.00 26.38 280 GLY B O 1
ATOM 3308 N N . LEU B 1 202 ? -1.810 -23.519 26.587 1.00 29.90 281 LEU B N 1
ATOM 3309 C CA . LEU B 1 202 ? -1.817 -24.876 26.067 1.00 31.11 281 LEU B CA 1
ATOM 3310 C C . LEU B 1 202 ? -0.931 -25.783 26.872 1.00 27.55 281 LEU B C 1
ATOM 3311 O O . LEU B 1 202 ? -1.192 -26.968 26.966 1.00 27.97 281 LEU B O 1
ATOM 3316 N N . VAL B 1 203 ? 0.150 -25.230 27.385 1.00 27.58 282 VAL B N 1
ATOM 3317 C CA . VAL B 1 203 ? 1.185 -26.002 28.019 1.00 29.44 282 VAL B CA 1
ATOM 3318 C C . VAL B 1 203 ? 1.228 -25.580 29.438 1.00 28.49 282 VAL B C 1
ATOM 3319 O O . VAL B 1 203 ? 1.161 -24.398 29.714 1.00 27.33 282 VAL B O 1
ATOM 3323 N N . THR B 1 204 ? 1.428 -26.549 30.345 1.00 26.71 283 THR B N 1
ATOM 3324 C CA . THR B 1 204 ? 1.577 -26.286 31.766 1.00 25.72 283 THR B CA 1
ATOM 3325 C C . THR B 1 204 ? 2.868 -25.582 32.104 1.00 27.03 283 THR B C 1
ATOM 3326 O O . THR B 1 204 ? 2.893 -24.554 32.834 1.00 28.20 283 THR B O 1
ATOM 3330 N N . GLU B 1 205 ? 3.953 -26.138 31.641 1.00 28.77 284 GLU B N 1
ATOM 3331 C CA . GLU B 1 205 ? 5.295 -25.677 32.029 1.00 32.52 284 GLU B CA 1
ATOM 3332 C C . GLU B 1 205 ? 6.293 -26.197 30.995 1.00 33.00 284 GLU B C 1
ATOM 3333 O O . GLU B 1 205 ? 6.116 -27.282 30.433 1.00 31.47 284 GLU B O 1
ATOM 3339 N N . VAL B 1 206 ? 7.303 -25.392 30.725 1.00 32.36 285 VAL B N 1
ATOM 3340 C CA . VAL B 1 206 ? 8.334 -25.705 29.745 1.00 34.92 285 VAL B CA 1
ATOM 3341 C C . VAL B 1 206 ? 9.604 -25.909 30.540 1.00 35.78 285 VAL B C 1
ATOM 3342 O O . VAL B 1 206 ? 9.799 -25.248 31.553 1.00 35.16 285 VAL B O 1
ATOM 3346 N N . PHE B 1 207 ? 10.418 -26.883 30.149 1.00 33.77 286 PHE B N 1
ATOM 3347 C CA . PHE B 1 207 ? 11.674 -27.128 30.836 1.00 36.86 286 PHE B CA 1
ATOM 3348 C C . PHE B 1 207 ? 12.786 -27.161 29.816 1.00 34.81 286 PHE B C 1
ATOM 3349 O O . PHE B 1 207 ? 12.565 -27.628 28.694 1.00 35.63 286 PHE B O 1
ATOM 3357 N N . PRO B 1 208 ? 13.992 -26.676 30.198 1.00 40.31 287 PRO B N 1
ATOM 3358 C CA . PRO B 1 208 ? 15.201 -26.894 29.363 1.00 45.82 287 PRO B CA 1
ATOM 3359 C C . PRO B 1 208 ? 15.342 -28.371 28.946 1.00 42.12 287 PRO B C 1
ATOM 3360 O O . PRO B 1 208 ? 15.113 -29.274 29.775 1.00 41.62 287 PRO B O 1
ATOM 3364 N N . ASP B 1 209 ? 15.696 -28.583 27.685 1.00 39.06 288 ASP B N 1
ATOM 3365 C CA . ASP B 1 209 ? 15.696 -29.901 27.083 1.00 43.94 288 ASP B CA 1
ATOM 3366 C C . ASP B 1 209 ? 16.581 -30.869 27.806 1.00 44.21 288 ASP B C 1
ATOM 3367 O O . ASP B 1 209 ? 16.280 -32.055 27.832 1.00 42.17 288 ASP B O 1
ATOM 3372 N N . SER B 1 210 ? 17.660 -30.365 28.391 1.00 48.16 289 SER B N 1
ATOM 3373 C CA . SER B 1 210 ? 18.636 -31.213 29.051 1.00 50.22 289 SER B CA 1
ATOM 3374 C C . SER B 1 210 ? 18.126 -31.764 30.387 1.00 48.13 289 SER B C 1
ATOM 3375 O O . SER B 1 210 ? 18.548 -32.842 30.813 1.00 50.07 289 SER B O 1
ATOM 3378 N N . THR B 1 211 ? 17.246 -31.034 31.058 1.00 44.79 290 THR B N 1
ATOM 3379 C CA . THR B 1 211 ? 16.679 -31.495 32.326 1.00 44.75 290 THR B CA 1
ATOM 3380 C C . THR B 1 211 ? 15.228 -31.985 32.247 1.00 42.99 290 THR B C 1
ATOM 3381 O O . THR B 1 211 ? 14.667 -32.430 33.242 1.00 43.35 290 THR B O 1
ATOM 3385 N N . PHE B 1 212 ? 14.652 -31.951 31.054 1.00 44.88 291 PHE B N 1
ATOM 3386 C CA . PHE B 1 212 ? 13.224 -32.099 30.868 1.00 39.97 291 PHE B CA 1
ATOM 3387 C C . PHE B 1 212 ? 12.710 -33.444 31.434 1.00 42.00 291 PHE B C 1
ATOM 3388 O O . PHE B 1 212 ? 11.813 -33.491 32.303 1.00 36.74 291 PHE B O 1
ATOM 3396 N N . GLN B 1 213 ? 13.330 -34.526 30.978 1.00 41.75 292 GLN B N 1
ATOM 3397 C CA . GLN B 1 213 ? 12.923 -35.875 31.350 1.00 39.82 292 GLN B CA 1
ATOM 3398 C C . GLN B 1 213 ? 12.966 -36.062 32.829 1.00 41.65 292 GLN B C 1
ATOM 3399 O O . GLN B 1 213 ? 11.999 -36.537 33.407 1.00 42.04 292 GLN B O 1
ATOM 3405 N N . LYS B 1 214 ? 14.076 -35.670 33.446 1.00 44.72 293 LYS B N 1
ATOM 3406 C CA . LYS B 1 214 ? 14.229 -35.859 34.851 1.00 44.56 293 LYS B CA 1
ATOM 3407 C C . LYS B 1 214 ? 13.245 -34.996 35.640 1.00 43.15 293 LYS B C 1
ATOM 3408 O O . LYS B 1 214 ? 12.592 -35.471 36.586 1.00 44.84 293 LYS B O 1
ATOM 3414 N N . GLU B 1 215 ? 13.130 -33.728 35.266 1.00 42.32 294 GLU B N 1
ATOM 3415 C CA . GLU B 1 215 ? 12.233 -32.821 35.966 1.00 41.50 294 GLU B CA 1
ATOM 3416 C C . GLU B 1 215 ? 10.762 -33.264 35.902 1.00 39.64 294 GLU B C 1
ATOM 3417 O O . GLU B 1 215 ? 10.057 -33.276 36.903 1.00 39.44 294 GLU B O 1
ATOM 3423 N N . VAL B 1 216 ? 10.328 -33.691 34.725 1.00 36.96 295 VAL B N 1
ATOM 3424 C CA . VAL B 1 216 ? 8.956 -34.100 34.525 1.00 38.40 295 VAL B CA 1
ATOM 3425 C C . VAL B 1 216 ? 8.642 -35.372 35.278 1.00 36.72 295 VAL B C 1
ATOM 3426 O O . VAL B 1 216 ? 7.676 -35.426 36.071 1.00 33.47 295 VAL B O 1
ATOM 3430 N N . TRP B 1 217 ? 9.485 -36.378 35.095 1.00 34.74 296 TRP B N 1
ATOM 3431 C CA . TRP B 1 217 ? 9.225 -37.674 35.736 1.00 38.44 296 TRP B CA 1
ATOM 3432 C C . TRP B 1 217 ? 9.292 -37.658 37.244 1.00 35.81 296 TRP B C 1
ATOM 3433 O O . TRP B 1 217 ? 8.522 -38.374 37.885 1.00 34.63 296 TRP B O 1
ATOM 3444 N N . THR B 1 218 ? 10.163 -36.828 37.812 1.00 35.98 297 THR B N 1
ATOM 3445 C CA . THR B 1 218 ? 10.185 -36.618 39.260 1.00 38.67 297 THR B CA 1
ATOM 3446 C C . THR B 1 218 ? 8.854 -36.075 39.757 1.00 38.21 297 THR B C 1
ATOM 3447 O O . THR B 1 218 ? 8.310 -36.536 40.757 1.00 37.69 297 THR B O 1
ATOM 3451 N N . ARG B 1 219 ? 8.337 -35.081 39.040 1.00 35.27 298 ARG B N 1
ATOM 3452 C CA . ARG B 1 219 ? 7.068 -34.478 39.401 1.00 35.15 298 ARG B CA 1
ATOM 3453 C C . ARG B 1 219 ? 5.938 -35.468 39.265 1.00 32.00 298 ARG B C 1
ATOM 3454 O O . ARG B 1 219 ? 5.139 -35.628 40.183 1.00 27.54 298 ARG B O 1
ATOM 3462 N N . LEU B 1 220 ? 5.881 -36.123 38.105 1.00 33.87 299 LEU B N 1
ATOM 3463 C CA . LEU B 1 220 ? 4.826 -37.092 37.841 1.00 34.49 299 LEU B CA 1
ATOM 3464 C C . LEU B 1 220 ? 4.834 -38.238 38.875 1.00 35.15 299 LEU B C 1
ATOM 3465 O O . LEU B 1 220 ? 3.767 -38.707 39.305 1.00 30.69 299 LEU B O 1
ATOM 3470 N N . LYS B 1 221 ? 6.034 -38.661 39.281 1.00 36.97 300 LYS B N 1
ATOM 3471 C CA . LYS B 1 221 ? 6.175 -39.726 40.286 1.00 37.27 300 LYS B CA 1
ATOM 3472 C C . LYS B 1 221 ? 5.643 -39.287 41.635 1.00 36.73 300 LYS B C 1
ATOM 3473 O O . LYS B 1 221 ? 5.007 -40.089 42.298 1.00 36.48 300 LYS B O 1
ATOM 3479 N N . ALA B 1 222 ? 5.873 -38.030 42.021 1.00 38.69 301 ALA B N 1
ATOM 3480 C CA . ALA B 1 222 ? 5.250 -37.458 43.233 1.00 38.14 301 ALA B CA 1
ATOM 3481 C C . ALA B 1 222 ? 3.757 -37.341 43.121 1.00 37.19 301 ALA B C 1
ATOM 3482 O O . ALA B 1 222 ? 3.047 -37.640 44.074 1.00 40.89 301 ALA B O 1
ATOM 3484 N N . PHE B 1 223 ? 3.274 -36.914 41.950 1.00 35.61 302 PHE B N 1
ATOM 3485 C CA . PHE B 1 223 ? 1.844 -36.799 41.715 1.00 32.47 302 PHE B CA 1
ATOM 3486 C C . PHE B 1 223 ? 1.137 -38.133 41.914 1.00 33.38 302 PHE B C 1
ATOM 3487 O O . PHE B 1 223 ? 0.062 -38.184 42.493 1.00 31.77 302 PHE B O 1
ATOM 3495 N N . ALA B 1 224 ? 1.733 -39.206 41.379 1.00 33.61 303 ALA B N 1
ATOM 3496 C CA . ALA B 1 224 ? 1.161 -40.557 41.448 1.00 34.15 303 ALA B CA 1
ATOM 3497 C C . ALA B 1 224 ? 1.025 -41.089 42.864 1.00 37.45 303 ALA B C 1
ATOM 3498 O O . ALA B 1 224 ? 0.389 -42.113 43.059 1.00 38.01 303 ALA B O 1
ATOM 3500 N N . LYS B 1 225 ? 1.616 -40.401 43.830 1.00 37.17 304 LYS B N 1
ATOM 3501 C CA . LYS B 1 225 ? 1.495 -40.771 45.233 1.00 38.12 304 LYS B CA 1
ATOM 3502 C C . LYS B 1 225 ? 0.408 -40.055 45.980 1.00 36.58 304 LYS B C 1
ATOM 3503 O O . LYS B 1 225 ? 0.149 -40.384 47.104 1.00 35.88 304 LYS B O 1
ATOM 3509 N N . LEU B 1 226 ? -0.248 -39.088 45.369 1.00 37.39 305 LEU B N 1
ATOM 3510 C CA . LEU B 1 226 ? -1.379 -38.465 46.004 1.00 35.95 305 LEU B CA 1
ATOM 3511 C C . LEU B 1 226 ? -2.571 -39.439 46.069 1.00 39.28 305 LEU B C 1
ATOM 3512 O O . LEU B 1 226 ? -2.630 -40.383 45.307 1.00 40.05 305 LEU B O 1
ATOM 3517 N N . PRO B 1 227 ? -3.548 -39.164 46.947 1.00 37.07 306 PRO B N 1
ATOM 3518 C CA . PRO B 1 227 ? -4.670 -40.041 47.146 1.00 39.08 306 PRO B CA 1
ATOM 3519 C C . PRO B 1 227 ? -5.496 -40.283 45.880 1.00 38.47 306 PRO B C 1
ATOM 3520 O O . PRO B 1 227 ? -6.108 -39.359 45.361 1.00 35.47 306 PRO B O 1
ATOM 3524 N N . PRO B 1 228 ? -5.545 -41.545 45.426 1.00 37.00 307 PRO B N 1
ATOM 3525 C CA . PRO B 1 228 ? -5.907 -41.802 44.035 1.00 34.00 307 PRO B CA 1
ATOM 3526 C C . PRO B 1 228 ? -7.343 -41.561 43.724 1.00 34.13 307 PRO B C 1
ATOM 3527 O O . PRO B 1 228 ? -7.616 -41.052 42.640 1.00 35.89 307 PRO B O 1
ATOM 3531 N N . ASN B 1 229 ? -8.246 -41.894 44.648 1.00 33.34 308 ASN B N 1
ATOM 3532 C CA . ASN B 1 229 ? -9.647 -41.582 44.488 1.00 34.64 308 ASN B CA 1
ATOM 3533 C C . ASN B 1 229 ? -9.909 -40.046 44.453 1.00 32.46 308 ASN B C 1
ATOM 3534 O O . ASN B 1 229 ? -10.699 -39.590 43.646 1.00 36.63 308 ASN B O 1
ATOM 3539 N N . ALA B 1 230 ? -9.246 -39.293 45.316 1.00 34.10 309 ALA B N 1
ATOM 3540 C CA . ALA B 1 230 ? -9.302 -37.813 45.256 1.00 32.57 309 ALA B CA 1
ATOM 3541 C C . ALA B 1 230 ? -8.826 -37.290 43.907 1.00 30.09 309 ALA B C 1
ATOM 3542 O O . ALA B 1 230 ? -9.494 -36.435 43.311 1.00 29.97 309 ALA B O 1
ATOM 3544 N N . LEU B 1 231 ? -7.714 -37.817 43.382 1.00 31.20 310 LEU B N 1
ATOM 3545 C CA . LEU B 1 231 ? -7.284 -37.443 42.018 1.00 32.18 310 LEU B CA 1
ATOM 3546 C C . LEU B 1 231 ? -8.344 -37.718 40.962 1.00 33.73 310 LEU B C 1
ATOM 3547 O O . LEU B 1 231 ? -8.686 -36.855 40.165 1.00 33.60 310 LEU B O 1
ATOM 3552 N N . ARG B 1 232 ? -8.866 -38.951 40.969 1.00 32.49 311 ARG B N 1
ATOM 3553 C CA A ARG B 1 232 ? -9.834 -39.374 39.979 0.50 33.91 311 ARG B CA 1
ATOM 3554 C CA B ARG B 1 232 ? -9.856 -39.417 40.015 0.50 32.78 311 ARG B CA 1
ATOM 3555 C C . ARG B 1 232 ? -11.168 -38.635 40.099 1.00 29.97 311 ARG B C 1
ATOM 3556 O O . ARG B 1 232 ? -11.768 -38.259 39.089 1.00 29.41 311 ARG B O 1
ATOM 3571 N N . ILE B 1 233 ? -11.633 -38.440 41.311 1.00 29.61 312 ILE B N 1
ATOM 3572 C CA . ILE B 1 233 ? -12.910 -37.796 41.529 1.00 32.58 312 ILE B CA 1
ATOM 3573 C C . ILE B 1 233 ? -12.877 -36.255 41.259 1.00 29.40 312 ILE B C 1
ATOM 3574 O O . ILE B 1 233 ? -13.838 -35.707 40.766 1.00 28.30 312 ILE B O 1
ATOM 3579 N N . SER B 1 234 ? -11.776 -35.613 41.631 1.00 29.29 313 SER B N 1
ATOM 3580 C CA . SER B 1 234 ? -11.477 -34.207 41.247 1.00 29.39 313 SER B CA 1
ATOM 3581 C C . SER B 1 234 ? -11.549 -34.017 39.758 1.00 27.89 313 SER B C 1
ATOM 3582 O O . SER B 1 234 ? -12.186 -33.102 39.323 1.00 29.32 313 SER B O 1
ATOM 3585 N N . LYS B 1 235 ? -10.976 -34.944 38.979 1.00 28.69 314 LYS B N 1
ATOM 3586 C CA . LYS B 1 235 ? -10.985 -34.849 37.549 1.00 28.13 314 LYS B CA 1
ATOM 3587 C C . LYS B 1 235 ? -12.378 -34.984 37.052 1.00 29.66 314 LYS B C 1
ATOM 3588 O O . LYS B 1 235 ? -12.800 -34.224 36.141 1.00 27.28 314 LYS B O 1
ATOM 3594 N N . GLU B 1 236 ? -13.093 -35.933 37.652 1.00 28.47 315 GLU B N 1
ATOM 3595 C CA . GLU B 1 236 ? -14.472 -36.158 37.311 1.00 32.31 315 GLU B CA 1
ATOM 3596 C C . GLU B 1 236 ? -15.371 -34.929 37.580 1.00 26.89 315 GLU B C 1
ATOM 3597 O O . GLU B 1 236 ? -16.227 -34.612 36.748 1.00 30.90 315 GLU B O 1
ATOM 3603 N N . VAL B 1 237 ? -15.231 -34.262 38.714 1.00 27.14 316 VAL B N 1
ATOM 3604 C CA . VAL B 1 237 ? -16.077 -33.115 38.978 1.00 32.70 316 VAL B CA 1
ATOM 3605 C C . VAL B 1 237 ? -15.742 -31.943 38.017 1.00 29.66 316 VAL B C 1
ATOM 3606 O O . VAL B 1 237 ? -16.620 -31.185 37.619 1.00 31.07 316 VAL B O 1
ATOM 3610 N N . ILE B 1 238 ? -14.478 -31.860 37.609 1.00 29.29 317 ILE B N 1
ATOM 3611 C CA . ILE B 1 238 ? -14.027 -30.901 36.579 1.00 30.23 317 ILE B CA 1
ATOM 3612 C C . ILE B 1 238 ? -14.596 -31.224 35.179 1.00 32.11 317 ILE B C 1
ATOM 3613 O O . ILE B 1 238 ? -15.119 -30.343 34.520 1.00 32.69 317 ILE B O 1
ATOM 3618 N N . ARG B 1 239 ? -14.513 -32.481 34.729 1.00 29.50 318 ARG B N 1
ATOM 3619 C CA . ARG B 1 239 ? -14.696 -32.789 33.326 1.00 31.15 318 ARG B CA 1
ATOM 3620 C C . ARG B 1 239 ? -16.052 -33.256 32.945 1.00 29.13 318 ARG B C 1
ATOM 3621 O O . ARG B 1 239 ? -16.502 -33.066 31.795 1.00 29.40 318 ARG B O 1
ATOM 3629 N N . LYS B 1 240 ? -16.725 -33.906 33.871 1.00 31.23 319 LYS B N 1
ATOM 3630 C CA . LYS B 1 240 ? -17.929 -34.651 33.502 1.00 33.73 319 LYS B CA 1
ATOM 3631 C C . LYS B 1 240 ? -18.955 -33.790 32.828 1.00 36.01 319 LYS B C 1
ATOM 3632 O O . LYS B 1 240 ? -19.510 -34.159 31.772 1.00 35.87 319 LYS B O 1
ATOM 3638 N N . ARG B 1 241 ? -19.211 -32.612 33.398 1.00 35.41 320 ARG B N 1
ATOM 3639 C CA . ARG B 1 241 ? -20.319 -31.781 32.901 1.00 31.41 320 ARG B CA 1
ATOM 3640 C C . ARG B 1 241 ? -20.006 -31.160 31.561 1.00 31.47 320 ARG B C 1
ATOM 3641 O O . ARG B 1 241 ? -20.882 -30.603 30.913 1.00 33.59 320 ARG B O 1
ATOM 3649 N N . GLU B 1 242 ? -18.757 -31.220 31.140 1.00 34.39 321 GLU B N 1
ATOM 3650 C CA . GLU B 1 242 ? -18.377 -30.670 29.833 1.00 33.83 321 GLU B CA 1
ATOM 3651 C C . GLU B 1 242 ? -18.397 -31.687 28.695 1.00 32.03 321 GLU B C 1
ATOM 3652 O O . GLU B 1 242 ? -18.440 -31.300 27.547 1.00 29.71 321 GLU B O 1
ATOM 3658 N N . ARG B 1 243 ? -18.340 -32.981 29.013 1.00 33.25 322 ARG B N 1
ATOM 3659 C CA . ARG B 1 243 ? -18.186 -34.045 28.020 1.00 31.02 322 ARG B CA 1
ATOM 3660 C C . ARG B 1 243 ? -19.222 -34.068 26.882 1.00 31.66 322 ARG B C 1
ATOM 3661 O O . ARG B 1 243 ? -18.867 -34.268 25.723 1.00 29.85 322 ARG B O 1
ATOM 3669 N N . GLU B 1 244 ? -20.484 -33.894 27.229 1.00 32.17 323 GLU B N 1
ATOM 3670 C CA . GLU B 1 244 ? -21.570 -33.828 26.237 1.00 36.49 323 GLU B CA 1
ATOM 3671 C C . GLU B 1 244 ? -21.282 -32.820 25.140 1.00 33.71 323 GLU B C 1
ATOM 3672 O O . GLU B 1 244 ? -21.323 -33.131 23.937 1.00 32.16 323 GLU B O 1
ATOM 3678 N N . LYS B 1 245 ? -20.979 -31.603 25.568 1.00 30.35 324 LYS B N 1
ATOM 3679 C CA . LYS B 1 245 ? -20.607 -30.544 24.680 1.00 32.96 324 LYS B CA 1
ATOM 3680 C C . LYS B 1 245 ? -19.410 -30.924 23.805 1.00 26.42 324 LYS B C 1
ATOM 3681 O O . LYS B 1 245 ? -19.405 -30.673 22.613 1.00 25.13 324 LYS B O 1
ATOM 3687 N N . LEU B 1 246 ? -18.377 -31.461 24.418 1.00 26.47 325 LEU B N 1
ATOM 3688 C CA . LEU B 1 246 ? -17.191 -31.864 23.691 1.00 24.24 325 LEU B CA 1
ATOM 3689 C C . LEU B 1 246 ? -17.519 -32.889 22.600 1.00 25.53 325 LEU B C 1
ATOM 3690 O O . LEU B 1 246 ? -17.051 -32.777 21.454 1.00 24.84 325 LEU B O 1
ATOM 3695 N N . HIS B 1 247 ? -18.319 -33.894 22.957 1.00 28.95 326 HIS B N 1
ATOM 3696 C CA . HIS B 1 247 ? -18.757 -34.929 21.994 1.00 31.57 326 HIS B CA 1
ATOM 3697 C C . HIS B 1 247 ? -19.550 -34.302 20.873 1.00 32.73 326 HIS B C 1
ATOM 3698 O O . HIS B 1 247 ? -19.363 -34.666 19.727 1.00 34.80 326 HIS B O 1
ATOM 3705 N N . ALA B 1 248 ? -20.368 -33.291 21.159 1.00 33.97 327 ALA B N 1
ATOM 3706 C CA . ALA B 1 248 ? -21.081 -32.596 20.062 1.00 33.56 327 ALA B CA 1
ATOM 3707 C C . ALA B 1 248 ? -20.131 -31.847 19.133 1.00 34.95 327 ALA B C 1
ATOM 3708 O O . ALA B 1 248 ? -20.310 -31.848 17.906 1.00 31.78 327 ALA B O 1
ATOM 3710 N N . VAL B 1 249 ? -19.115 -31.193 19.722 1.00 32.72 328 VAL B N 1
ATOM 3711 C CA . VAL B 1 249 ? -18.155 -30.398 18.978 1.00 29.08 328 VAL B CA 1
ATOM 3712 C C . VAL B 1 249 ? -17.344 -31.314 18.077 1.00 27.84 328 VAL B C 1
ATOM 3713 O O . VAL B 1 249 ? -17.129 -31.002 16.909 1.00 29.56 328 VAL B O 1
ATOM 3717 N N . ASN B 1 250 ? -16.889 -32.434 18.638 1.00 29.36 329 ASN B N 1
ATOM 3718 C CA . ASN B 1 250 ? -16.189 -33.496 17.894 1.00 28.84 329 ASN B CA 1
ATOM 3719 C C . ASN B 1 250 ? -16.970 -33.958 16.677 1.00 29.43 329 ASN B C 1
ATOM 3720 O O . ASN B 1 250 ? -16.435 -33.920 15.543 1.00 31.41 329 ASN B O 1
ATOM 3725 N N . ALA B 1 251 ? -18.253 -34.260 16.896 1.00 29.23 330 ALA B N 1
ATOM 3726 C CA . ALA B 1 251 ? -19.147 -34.713 15.797 1.00 33.02 330 ALA B CA 1
ATOM 3727 C C . ALA B 1 251 ? -19.296 -33.691 14.720 1.00 30.39 330 ALA B C 1
ATOM 3728 O O . ALA B 1 251 ? -19.172 -34.012 13.544 1.00 34.22 330 ALA B O 1
ATOM 3730 N N . GLU B 1 252 ? -19.499 -32.448 15.103 1.00 29.51 331 GLU B N 1
ATOM 3731 C CA . GLU B 1 252 ? -19.642 -31.357 14.131 1.00 32.32 331 GLU B CA 1
ATOM 3732 C C . GLU B 1 252 ? -18.319 -31.149 13.335 1.00 33.27 331 GLU B C 1
ATOM 3733 O O . GLU B 1 252 ? -18.325 -30.926 12.114 1.00 31.22 331 GLU B O 1
ATOM 3739 N N . GLU B 1 253 ? -17.176 -31.228 14.008 1.00 29.96 332 GLU B N 1
ATOM 3740 C CA . GLU B 1 253 ? -15.878 -31.017 13.368 1.00 29.78 332 GLU B CA 1
ATOM 3741 C C . GLU B 1 253 ? -15.551 -32.104 12.315 1.00 29.26 332 GLU B C 1
ATOM 3742 O O . GLU B 1 253 ? -14.925 -31.800 11.260 1.00 29.96 332 GLU B O 1
ATOM 3748 N N . CYS B 1 254 ? -15.926 -33.333 12.649 1.00 31.31 333 CYS B N 1
ATOM 3749 C CA . CYS B 1 254 ? -15.664 -34.514 11.793 1.00 32.73 333 CYS B CA 1
ATOM 3750 C C . CYS B 1 254 ? -16.566 -34.462 10.551 1.00 32.73 333 CYS B C 1
ATOM 3751 O O . CYS B 1 254 ? -16.107 -34.721 9.425 1.00 36.46 333 CYS B O 1
ATOM 3754 N N . ASN B 1 255 ? -17.807 -34.045 10.741 1.00 35.31 334 ASN B N 1
ATOM 3755 C CA . ASN B 1 255 ? -18.691 -33.771 9.606 1.00 36.84 334 ASN B CA 1
ATOM 3756 C C . ASN B 1 255 ? -18.142 -32.773 8.605 1.00 39.91 334 ASN B C 1
ATOM 3757 O O . ASN B 1 255 ? -18.153 -33.002 7.410 1.00 40.57 334 ASN B O 1
ATOM 3762 N N . VAL B 1 256 ? -17.617 -31.668 9.081 1.00 36.56 335 VAL B N 1
ATOM 3763 C CA . VAL B 1 256 ? -17.091 -30.656 8.195 1.00 38.80 335 VAL B CA 1
ATOM 3764 C C . VAL B 1 256 ? -15.866 -31.169 7.511 1.00 38.18 335 VAL B C 1
ATOM 3765 O O . VAL B 1 256 ? -15.592 -30.881 6.328 1.00 35.38 335 VAL B O 1
ATOM 3769 N N . LEU B 1 257 ? -15.082 -31.902 8.276 1.00 38.85 336 LEU B N 1
ATOM 3770 C CA . LEU B 1 257 ? -13.776 -32.313 7.823 1.00 38.40 336 LEU B CA 1
ATOM 3771 C C . LEU B 1 257 ? -13.971 -33.427 6.771 1.00 40.52 336 LEU B C 1
ATOM 3772 O O . LEU B 1 257 ? -13.234 -33.505 5.780 1.00 40.37 336 LEU B O 1
ATOM 3777 N N . GLN B 1 258 ? -14.992 -34.253 6.966 1.00 40.02 337 GLN B N 1
ATOM 3778 C CA . GLN B 1 258 ? -15.375 -35.234 5.949 1.00 43.49 337 GLN B CA 1
ATOM 3779 C C . GLN B 1 258 ? -15.563 -34.600 4.564 1.00 47.34 337 GLN B C 1
ATOM 3780 O O . GLN B 1 258 ? -15.221 -35.215 3.546 1.00 56.73 337 GLN B O 1
ATOM 3786 N N . GLY B 1 259 ? -16.093 -33.376 4.518 1.00 44.87 338 GLY B N 1
ATOM 3787 C CA . GLY B 1 259 ? -16.240 -32.635 3.281 1.00 39.32 338 GLY B CA 1
ATOM 3788 C C . GLY B 1 259 ? -14.941 -32.027 2.786 1.00 47.74 338 GLY B C 1
ATOM 3789 O O . GLY B 1 259 ? -14.592 -32.136 1.597 1.00 46.11 338 GLY B O 1
ATOM 3790 N N . ARG B 1 260 ? -14.245 -31.323 3.677 1.00 41.54 339 ARG B N 1
ATOM 3791 C CA . ARG B 1 260 ? -12.955 -30.722 3.357 1.00 43.86 339 ARG B CA 1
ATOM 3792 C C . ARG B 1 260 ? -11.963 -31.680 2.654 1.00 47.39 339 ARG B C 1
ATOM 3793 O O . ARG B 1 260 ? -11.196 -31.268 1.772 1.00 45.76 339 ARG B O 1
ATOM 3801 N N . TRP B 1 261 ? -11.975 -32.946 3.085 1.00 47.02 340 TRP B N 1
ATOM 3802 C CA . TRP B 1 261 ? -11.132 -33.979 2.503 1.00 47.97 340 TRP B CA 1
ATOM 3803 C C . TRP B 1 261 ? -11.470 -34.265 1.012 1.00 53.36 340 TRP B C 1
ATOM 3804 O O . TRP B 1 261 ? -10.644 -34.866 0.304 1.00 54.37 340 TRP B O 1
ATOM 3815 N N . LEU B 1 262 ? -12.656 -33.858 0.552 1.00 48.20 341 LEU B N 1
ATOM 3816 C CA . LEU B 1 262 ? -13.062 -34.053 -0.840 1.00 51.97 341 LEU B CA 1
ATOM 3817 C C . LEU B 1 262 ? -13.091 -32.747 -1.628 1.00 53.60 341 LEU B C 1
ATOM 3818 O O . LEU B 1 262 ? -13.709 -32.692 -2.682 1.00 56.45 341 LEU B O 1
ATOM 3823 N N . SER B 1 263 ? -12.393 -31.721 -1.151 1.00 44.27 342 SER B N 1
ATOM 3824 C CA . SER B 1 263 ? -12.355 -30.448 -1.823 1.00 45.10 342 SER B CA 1
ATOM 3825 C C . SER B 1 263 ? -11.075 -30.321 -2.642 1.00 43.89 342 SER B C 1
ATOM 3826 O O . SER B 1 263 ? -10.068 -30.916 -2.326 1.00 45.08 342 SER B O 1
ATOM 3829 N N . ASP B 1 264 ? -11.150 -29.530 -3.699 1.00 46.95 343 ASP B N 1
ATOM 3830 C CA . ASP B 1 264 ? -9.995 -29.159 -4.527 1.00 53.59 343 ASP B CA 1
ATOM 3831 C C . ASP B 1 264 ? -8.822 -28.631 -3.697 1.00 51.92 343 ASP B C 1
ATOM 3832 O O . ASP B 1 264 ? -7.670 -28.935 -4.001 1.00 45.55 343 ASP B O 1
ATOM 3837 N N . GLU B 1 265 ? -9.093 -27.807 -2.674 1.00 49.83 344 GLU B N 1
ATOM 3838 C CA . GLU B 1 265 ? -7.978 -27.211 -1.902 1.00 45.97 344 GLU B CA 1
ATOM 3839 C C . GLU B 1 265 ? -7.171 -28.251 -1.137 1.00 44.91 344 GLU B C 1
ATOM 3840 O O . GLU B 1 265 ? -5.967 -28.086 -0.993 1.00 48.33 344 GLU B O 1
ATOM 3846 N N . CYS B 1 266 ? -7.852 -29.287 -0.623 1.00 50.55 345 CYS B N 1
ATOM 3847 C CA . CYS B 1 266 ? -7.234 -30.395 0.124 1.00 55.20 345 CYS B CA 1
ATOM 3848 C C . CYS B 1 266 ? -6.567 -31.428 -0.840 1.00 55.20 345 CYS B C 1
ATOM 3849 O O . CYS B 1 266 ? -5.403 -31.846 -0.617 1.00 48.71 345 CYS B O 1
ATOM 3852 N N . THR B 1 267 ? -7.322 -31.830 -1.863 1.00 53.52 346 THR B N 1
ATOM 3853 C CA . THR B 1 267 ? -6.863 -32.777 -2.906 1.00 61.83 346 THR B CA 1
ATOM 3854 C C . THR B 1 267 ? -5.521 -32.289 -3.401 1.00 65.25 346 THR B C 1
ATOM 3855 O O . THR B 1 267 ? -4.479 -32.934 -3.220 1.00 63.96 346 THR B O 1
ATOM 3859 N N . ASN B 1 268 ? -5.596 -31.098 -3.974 1.00 69.67 347 ASN B N 1
ATOM 3860 C CA . ASN B 1 268 ? -4.475 -30.292 -4.392 1.00 70.93 347 ASN B CA 1
ATOM 3861 C C . ASN B 1 268 ? -3.356 -30.062 -3.335 1.00 72.46 347 ASN B C 1
ATOM 3862 O O . ASN B 1 268 ? -2.180 -30.211 -3.652 1.00 72.22 347 ASN B O 1
ATOM 3867 N N . ALA B 1 269 ? -3.683 -29.686 -2.095 1.00 64.03 348 ALA B N 1
ATOM 3868 C CA . ALA B 1 269 ? -2.618 -29.509 -1.094 1.00 70.60 348 ALA B CA 1
ATOM 3869 C C . ALA B 1 269 ? -1.896 -30.844 -0.766 1.00 75.43 348 ALA B C 1
ATOM 3870 O O . ALA B 1 269 ? -0.667 -30.864 -0.646 1.00 75.45 348 ALA B O 1
ATOM 3872 N N . ALA B 1 270 ? -2.658 -31.941 -0.621 1.00 70.50 349 ALA B N 1
ATOM 3873 C CA . ALA B 1 270 ? -2.098 -33.260 -0.256 1.00 67.67 349 ALA B CA 1
ATOM 3874 C C . ALA B 1 270 ? -1.118 -33.787 -1.309 1.00 76.46 349 ALA B C 1
ATOM 3875 O O . ALA B 1 270 ? -0.119 -34.431 -0.934 1.00 79.88 349 ALA B O 1
ATOM 3877 N N . VAL B 1 271 ? -1.392 -33.524 -2.600 1.00 74.03 350 VAL B N 1
ATOM 3878 C CA . VAL B 1 271 ? -0.420 -33.849 -3.676 1.00 78.47 350 VAL B CA 1
ATOM 3879 C C . VAL B 1 271 ? 0.889 -33.027 -3.558 1.00 80.36 350 VAL B C 1
ATOM 3880 O O . VAL B 1 271 ? 1.965 -33.543 -3.829 1.00 77.08 350 VAL B O 1
ATOM 3884 N N . ASN B 1 272 ? 0.803 -31.772 -3.121 1.00 88.45 351 ASN B N 1
ATOM 3885 C CA . ASN B 1 272 ? 2.011 -30.947 -2.898 1.00 95.40 351 ASN B CA 1
ATOM 3886 C C . ASN B 1 272 ? 2.844 -31.414 -1.704 1.00 95.21 351 ASN B C 1
ATOM 3887 O O . ASN B 1 272 ? 4.075 -31.258 -1.692 1.00 85.07 351 ASN B O 1
ATOM 3892 N N . PHE B 1 273 ? 2.164 -31.967 -0.698 1.00 94.12 352 PHE B N 1
ATOM 3893 C CA . PHE B 1 273 ? 2.833 -32.506 0.484 1.00 94.09 352 PHE B CA 1
ATOM 3894 C C . PHE B 1 273 ? 3.322 -33.927 0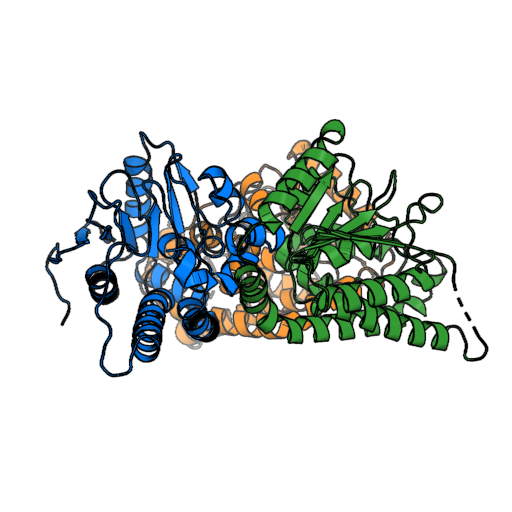.234 1.00 86.68 352 PHE B C 1
ATOM 3895 O O . PHE B 1 273 ? 4.337 -34.325 0.806 1.00 77.69 352 PHE B O 1
ATOM 3903 N N . LEU B 1 274 ? 2.642 -34.670 -0.645 1.00 82.72 353 LEU B N 1
ATOM 3904 C CA . LEU B 1 274 ? 3.241 -35.878 -1.225 1.00 83.15 353 LEU B CA 1
ATOM 3905 C C . LEU B 1 274 ? 4.656 -35.521 -1.738 1.00 79.43 353 LEU B C 1
ATOM 3906 O O . LEU B 1 274 ? 5.626 -36.230 -1.458 1.00 77.37 353 LEU B O 1
ATOM 3911 N N . SER B 1 275 ? 4.769 -34.396 -2.447 1.00 69.27 354 SER B N 1
ATOM 3912 C CA . SER B 1 275 ? 6.051 -33.953 -3.012 1.00 70.52 354 SER B CA 1
ATOM 3913 C C . SER B 1 275 ? 7.158 -33.541 -2.004 1.00 70.29 354 SER B C 1
ATOM 3914 O O . SER B 1 275 ? 8.338 -33.506 -2.379 1.00 57.84 354 SER B O 1
ATOM 3917 N N . ARG B 1 276 ? 6.786 -33.214 -0.758 1.00 67.69 355 ARG B N 1
ATOM 3918 C CA . ARG B 1 276 ? 7.771 -33.038 0.332 1.00 75.45 355 ARG B CA 1
ATOM 3919 C C . ARG B 1 276 ? 8.055 -34.377 1.018 1.00 75.63 355 ARG B C 1
ATOM 3920 O O . ARG B 1 276 ? 8.780 -34.436 2.015 1.00 80.43 355 ARG B O 1
ATOM 3928 N N . GLY C 1 24 ? -23.199 -7.592 66.181 1.00 57.97 103 GLY C N 1
ATOM 3929 C CA . GLY C 1 24 ? -21.954 -8.057 66.841 1.00 54.45 103 GLY C CA 1
ATOM 3930 C C . GLY C 1 24 ? -21.484 -9.357 66.205 1.00 53.00 103 GLY C C 1
ATOM 3931 O O . GLY C 1 24 ? -22.160 -10.371 66.260 1.00 59.63 103 GLY C O 1
ATOM 3932 N N . PHE C 1 25 ? -20.311 -9.340 65.605 1.00 44.02 104 PHE C N 1
ATOM 3933 C CA . PHE C 1 25 ? -19.703 -10.587 65.103 1.00 42.37 104 PHE C CA 1
ATOM 3934 C C . PHE C 1 25 ? -18.585 -11.034 66.051 1.00 40.34 104 PHE C C 1
ATOM 3935 O O . PHE C 1 25 ? -17.885 -10.188 66.654 1.00 44.59 104 PHE C O 1
ATOM 3943 N N . GLU C 1 26 ? -18.400 -12.343 66.174 1.00 38.11 105 GLU C N 1
ATOM 3944 C CA . GLU C 1 26 ? -17.366 -12.865 67.005 1.00 41.89 105 GLU C CA 1
ATOM 3945 C C . GLU C 1 26 ? -16.156 -13.251 66.176 1.00 39.81 105 GLU C C 1
ATOM 3946 O O . GLU C 1 26 ? -15.062 -13.352 66.726 1.00 37.14 105 GLU C O 1
ATOM 3952 N N . THR C 1 27 ? -16.315 -13.448 64.857 1.00 32.02 106 THR C N 1
ATOM 3953 C CA . THR C 1 27 ? -15.174 -13.892 64.037 1.00 33.35 106 THR C CA 1
ATOM 3954 C C . THR C 1 27 ? -14.763 -12.910 62.902 1.00 33.64 106 THR C C 1
ATOM 3955 O O . THR C 1 27 ? -13.819 -13.201 62.177 1.00 34.11 106 THR C O 1
ATOM 3959 N N . LEU C 1 28 ? -15.469 -11.781 62.783 1.00 30.27 107 LEU C N 1
ATOM 3960 C CA . LEU C 1 28 ? -15.250 -10.782 61.738 1.00 32.13 107 LEU C CA 1
ATOM 3961 C C . LEU C 1 28 ? -15.285 -9.427 62.380 1.00 31.41 107 LEU C C 1
ATOM 3962 O O . LEU C 1 28 ? -15.982 -9.247 63.399 1.00 28.84 107 LEU C O 1
ATOM 3967 N N . VAL C 1 29 ? -14.590 -8.494 61.761 1.00 29.79 108 VAL C N 1
ATOM 3968 C CA . VAL C 1 29 ? -14.764 -7.072 61.997 1.00 30.25 108 VAL C CA 1
ATOM 3969 C C . VAL C 1 29 ? -15.334 -6.461 60.696 1.00 31.81 108 VAL C C 1
ATOM 3970 O O . VAL C 1 29 ? -14.660 -6.452 59.670 1.00 32.40 108 VAL C O 1
ATOM 3974 N N . VAL C 1 30 ? -16.543 -5.942 60.777 1.00 30.23 109 VAL C N 1
ATOM 3975 C CA . VAL C 1 30 ? -17.332 -5.440 59.648 1.00 28.35 109 VAL C CA 1
ATOM 3976 C C . VAL C 1 30 ? -17.565 -3.940 59.868 1.00 31.34 109 VAL C C 1
ATOM 3977 O O . VAL C 1 30 ? -18.102 -3.524 60.909 1.00 29.14 109 VAL C O 1
ATOM 3981 N N . THR C 1 31 ? -17.179 -3.138 58.897 1.00 28.18 110 THR C N 1
ATOM 3982 C CA . THR C 1 31 ? -17.391 -1.704 58.949 1.00 27.29 110 THR C CA 1
ATOM 3983 C C . THR C 1 31 ? -17.988 -1.276 57.620 1.00 32.82 110 THR C C 1
ATOM 3984 O O . THR C 1 31 ? -17.876 -2.013 56.625 1.00 31.70 110 THR C O 1
ATOM 3988 N N . SER C 1 32 ? -18.586 -0.088 57.578 1.00 33.87 111 SER C N 1
ATOM 3989 C CA . SER C 1 32 ? -19.003 0.495 56.309 1.00 35.46 111 SER C CA 1
ATOM 3990 C C . SER C 1 32 ? -18.958 2.028 56.333 1.00 40.53 111 SER C C 1
ATOM 3991 O O . SER C 1 32 ? -19.449 2.676 57.249 1.00 42.83 111 SER C O 1
ATOM 3994 N N . GLU C 1 33 ? -18.319 2.599 55.333 1.00 40.70 112 GLU C N 1
ATOM 3995 C CA . GLU C 1 33 ? -18.248 4.027 55.249 1.00 44.80 112 GLU C CA 1
ATOM 3996 C C . GLU C 1 33 ? -17.924 4.464 53.837 1.00 41.78 112 GLU C C 1
ATOM 3997 O O . GLU C 1 33 ? -17.108 3.810 53.165 1.00 36.40 112 GLU C O 1
ATOM 4003 N N . ASP C 1 34 ? -18.516 5.590 53.425 1.00 38.82 113 ASP C N 1
ATOM 4004 C CA . ASP C 1 34 ? -18.164 6.245 52.155 1.00 40.58 113 ASP C CA 1
ATOM 4005 C C . ASP C 1 34 ? -18.338 5.289 50.975 1.00 34.64 113 ASP C C 1
ATOM 4006 O O . ASP C 1 34 ? -17.496 5.200 50.111 1.00 36.75 113 ASP C O 1
ATOM 4011 N N . GLY C 1 35 ? -19.400 4.510 51.021 1.00 31.92 114 GLY C N 1
ATOM 4012 C CA . GLY C 1 35 ? -19.723 3.558 50.000 1.00 33.87 114 GLY C CA 1
ATOM 4013 C C . GLY C 1 35 ? -18.919 2.250 49.967 1.00 35.95 114 GLY C C 1
ATOM 4014 O O . GLY C 1 35 ? -19.159 1.459 49.076 1.00 33.45 114 GLY C O 1
ATOM 4015 N N . ILE C 1 36 ? -17.950 2.031 50.875 1.00 30.29 115 ILE C N 1
ATOM 4016 C CA . ILE C 1 36 ? -17.273 0.707 50.966 1.00 28.70 115 ILE C CA 1
ATOM 4017 C C . ILE C 1 36 ? -17.615 -0.031 52.266 1.00 32.02 115 ILE C C 1
ATOM 4018 O O . ILE C 1 36 ? -17.445 0.514 53.366 1.00 28.70 115 ILE C O 1
ATOM 4023 N N . THR C 1 37 ? -18.111 -1.255 52.143 1.00 28.60 116 THR C N 1
ATOM 4024 C CA . THR C 1 37 ? -18.206 -2.149 53.274 1.00 28.75 116 THR C CA 1
ATOM 4025 C C . THR C 1 37 ? -16.969 -3.030 53.352 1.00 31.50 116 THR C C 1
ATOM 4026 O O . THR C 1 37 ? -16.577 -3.647 52.338 1.00 29.12 116 THR C O 1
ATOM 4030 N N . LYS C 1 38 ? -16.327 -3.076 54.532 1.00 25.44 117 LYS C N 1
ATOM 4031 C CA . LYS C 1 38 ? -15.093 -3.882 54.742 1.00 26.15 117 LYS C CA 1
ATOM 4032 C C . LYS C 1 38 ? -15.432 -5.038 55.702 1.00 27.61 117 LYS C C 1
ATOM 4033 O O . LYS C 1 38 ? -15.935 -4.802 56.843 1.00 26.72 117 LYS C O 1
ATOM 4039 N N . ILE C 1 39 ? -15.257 -6.272 55.207 1.00 23.19 118 ILE C N 1
ATOM 4040 C CA . ILE C 1 39 ? -15.460 -7.476 55.984 1.00 23.57 118 ILE C CA 1
ATOM 4041 C C . ILE C 1 39 ? -14.081 -8.044 56.250 1.00 26.74 118 ILE C C 1
ATOM 4042 O O . ILE C 1 39 ? -13.420 -8.524 55.312 1.00 26.16 118 ILE C O 1
ATOM 4047 N N . MET C 1 40 ? -13.629 -8.005 57.515 1.00 21.76 119 MET C N 1
ATOM 4048 C CA . MET C 1 40 ? -12.252 -8.459 57.879 1.00 22.83 119 MET C CA 1
ATOM 4049 C C . MET C 1 40 ? -12.262 -9.692 58.755 1.00 26.99 119 MET C C 1
ATOM 4050 O O . MET C 1 40 ? -12.915 -9.721 59.822 1.00 28.14 119 MET C O 1
ATOM 4055 N N . PHE C 1 41 ? -11.595 -10.753 58.266 1.00 25.10 120 PHE C N 1
ATOM 4056 C CA . PHE C 1 41 ? -11.503 -11.989 59.001 1.00 25.32 120 PHE C CA 1
ATOM 4057 C C . PHE C 1 41 ? -10.707 -11.649 60.271 1.00 23.85 120 PHE C C 1
ATOM 4058 O O . PHE C 1 41 ? -9.633 -11.074 60.198 1.00 25.16 120 PHE C O 1
ATOM 4066 N N . ASN C 1 42 ? -11.226 -12.066 61.408 1.00 25.83 121 ASN C N 1
ATOM 4067 C CA . ASN C 1 42 ? -10.616 -11.650 62.636 1.00 29.19 121 ASN C CA 1
ATOM 4068 C C . ASN C 1 42 ? -10.378 -12.835 63.597 1.00 31.25 121 ASN C C 1
ATOM 4069 O O . ASN C 1 42 ? -10.946 -12.865 64.691 1.00 30.72 121 ASN C O 1
ATOM 4074 N N . ARG C 1 43 ? -9.546 -13.797 63.169 1.00 28.33 122 ARG C N 1
ATOM 4075 C CA . ARG C 1 43 ? -9.033 -14.856 64.058 1.00 27.99 122 ARG C CA 1
ATOM 4076 C C . ARG C 1 43 ? -7.569 -14.982 63.780 1.00 26.58 122 ARG C C 1
ATOM 4077 O O . ARG C 1 43 ? -7.120 -16.059 63.340 1.00 31.21 122 ARG C O 1
ATOM 4085 N N . PRO C 1 44 ? -6.813 -13.886 63.928 1.00 27.19 123 PRO C N 1
ATOM 4086 C CA . PRO C 1 44 ? -5.450 -13.904 63.478 1.00 27.17 123 PRO C CA 1
ATOM 4087 C C . PRO C 1 44 ? -4.542 -14.928 64.187 1.00 33.35 123 PRO C C 1
ATOM 4088 O O . PRO C 1 44 ? -3.530 -15.350 63.620 1.00 37.73 123 PRO C O 1
ATOM 4092 N N . LYS C 1 45 ? -4.881 -15.303 65.408 1.00 33.98 124 LYS C N 1
ATOM 4093 C CA . LYS C 1 45 ? -4.099 -16.316 66.122 1.00 40.12 124 LYS C CA 1
ATOM 4094 C C . LYS C 1 45 ? -4.284 -17.693 65.502 1.00 38.80 124 LYS C C 1
ATOM 4095 O O . LYS C 1 45 ? -3.442 -18.531 65.657 1.00 43.03 124 LYS C O 1
ATOM 4101 N N . LYS C 1 46 ? -5.402 -17.907 64.813 1.00 37.14 125 LYS C N 1
ATOM 4102 C CA . LYS C 1 46 ? -5.647 -19.112 64.021 1.00 35.54 125 LYS C CA 1
ATOM 4103 C C . LYS C 1 46 ? -5.426 -18.876 62.510 1.00 37.12 125 LYS C C 1
ATOM 4104 O O . LYS C 1 46 ? -6.016 -19.562 61.680 1.00 32.63 125 LYS C O 1
ATOM 4110 N N . LYS C 1 47 ? -4.581 -17.911 62.169 1.00 38.35 126 LYS C N 1
ATOM 4111 C CA . LYS C 1 47 ? -4.430 -17.440 60.789 1.00 38.37 126 LYS C CA 1
ATOM 4112 C C . LYS C 1 47 ? -5.764 -17.361 60.000 1.00 34.46 126 LYS C C 1
ATOM 4113 O O . LYS C 1 47 ? -5.851 -17.763 58.837 1.00 35.18 126 LYS C O 1
ATOM 4119 N N . ASN C 1 48 ? -6.799 -16.856 60.651 1.00 30.01 127 ASN C N 1
ATOM 4120 C CA . ASN C 1 48 ? -8.073 -16.616 60.036 1.00 30.86 127 ASN C CA 1
ATOM 4121 C C . ASN C 1 48 ? -8.748 -17.873 59.479 1.00 34.89 127 ASN C C 1
ATOM 4122 O O . ASN C 1 48 ? -9.534 -17.812 58.525 1.00 27.64 127 ASN C O 1
ATOM 4127 N N . ALA C 1 49 ? -8.494 -19.017 60.122 1.00 31.06 128 ALA C N 1
ATOM 4128 C CA . ALA C 1 49 ? -9.237 -20.239 59.812 1.00 30.88 128 ALA C CA 1
ATOM 4129 C C . ALA C 1 49 ? -10.721 -20.058 59.980 1.00 30.14 128 ALA C C 1
ATOM 4130 O O . ALA C 1 49 ? -11.173 -19.424 60.917 1.00 30.25 128 ALA C O 1
ATOM 4132 N N . ILE C 1 50 ? -11.466 -20.594 59.024 1.00 30.51 129 ILE C N 1
ATOM 4133 C CA . ILE C 1 50 ? -12.857 -20.402 58.908 1.00 30.59 129 ILE C CA 1
ATOM 4134 C C . ILE C 1 50 ? -13.533 -21.561 59.619 1.00 32.90 129 ILE C C 1
ATOM 4135 O O . ILE C 1 50 ? -13.488 -22.681 59.130 1.00 34.85 129 ILE C O 1
ATOM 4140 N N . ASN C 1 51 ? -14.144 -21.282 60.783 1.00 35.75 130 ASN C N 1
ATOM 4141 C CA . ASN C 1 51 ? -14.805 -22.328 61.582 1.00 37.49 130 ASN C CA 1
ATOM 4142 C C . ASN C 1 51 ? -16.263 -22.190 61.319 1.00 33.92 130 ASN C C 1
ATOM 4143 O O . ASN C 1 51 ? -16.645 -21.303 60.577 1.00 34.71 130 ASN C O 1
ATOM 4148 N N . THR C 1 52 ? -17.095 -23.052 61.895 1.00 33.66 131 THR C N 1
ATOM 4149 C CA . THR C 1 52 ? -18.542 -23.022 61.604 1.00 39.46 131 THR C CA 1
ATOM 4150 C C . THR C 1 52 ? -19.157 -21.650 61.859 1.00 39.02 131 THR C C 1
ATOM 4151 O O . THR C 1 52 ? -19.987 -21.182 61.085 1.00 40.10 131 THR C O 1
ATOM 4155 N N . GLU C 1 53 ? -18.755 -21.006 62.946 1.00 38.98 132 GLU C N 1
ATOM 4156 C CA . GLU C 1 53 ? -19.280 -19.674 63.270 1.00 41.58 132 GLU C CA 1
ATOM 4157 C C . GLU C 1 53 ? -18.981 -18.614 62.173 1.00 35.93 132 GLU C C 1
ATOM 4158 O O . GLU C 1 53 ? -19.806 -17.782 61.870 1.00 34.80 132 GLU C O 1
ATOM 4164 N N . MET C 1 54 ? -17.773 -18.622 61.648 1.00 37.38 133 MET C N 1
ATOM 4165 C CA . MET C 1 54 ? -17.384 -17.644 60.618 1.00 34.22 133 MET C CA 1
ATOM 4166 C C . MET C 1 54 ? -18.166 -17.901 59.323 1.00 31.38 133 MET C C 1
ATOM 4167 O O . MET C 1 54 ? -18.646 -16.942 58.707 1.00 33.34 133 MET C O 1
ATOM 4172 N N . TYR C 1 55 ? -18.350 -19.174 58.948 1.00 32.84 134 TYR C N 1
ATOM 4173 C CA . TYR C 1 55 ? -19.292 -19.523 57.864 1.00 33.89 134 TYR C CA 1
ATOM 4174 C C . TYR C 1 55 ? -20.619 -18.782 58.012 1.00 35.50 134 TYR C C 1
ATOM 4175 O O . TYR C 1 55 ? -20.964 -18.005 57.124 1.00 36.05 134 TYR C O 1
ATOM 4184 N N . HIS C 1 56 ? -21.336 -18.943 59.150 1.00 34.22 135 HIS C N 1
ATOM 4185 C CA . HIS C 1 56 ? -22.616 -18.227 59.357 1.00 31.76 135 HIS C CA 1
ATOM 4186 C C . HIS C 1 56 ? -22.481 -16.710 59.372 1.00 28.58 135 HIS C C 1
ATOM 4187 O O . HIS C 1 56 ? -23.299 -15.989 58.871 1.00 32.34 135 HIS C O 1
ATOM 4194 N N . GLU C 1 57 ? -21.439 -16.217 59.990 1.00 28.37 136 GLU C N 1
ATOM 4195 C CA . GLU C 1 57 ? -21.272 -14.816 60.111 1.00 28.98 136 GLU C CA 1
ATOM 4196 C C . GLU C 1 57 ? -20.882 -14.149 58.779 1.00 31.04 136 GLU C C 1
ATOM 4197 O O . GLU C 1 57 ? -21.311 -13.015 58.504 1.00 32.11 136 GLU C O 1
ATOM 4203 N N . ILE C 1 58 ? -20.054 -14.821 57.972 1.00 28.19 137 ILE C N 1
ATOM 4204 C CA . ILE C 1 58 ? -19.729 -14.251 56.621 1.00 29.07 137 ILE C CA 1
ATOM 4205 C C . ILE C 1 58 ? -21.009 -14.127 55.833 1.00 27.25 137 ILE C C 1
ATOM 4206 O O . ILE C 1 58 ? -21.236 -13.090 55.202 1.00 30.51 137 ILE C O 1
ATOM 4211 N N . MET C 1 59 ? -21.882 -15.150 55.911 1.00 30.06 138 MET C N 1
ATOM 4212 C CA . MET C 1 59 ? -23.201 -15.129 55.238 1.00 30.57 138 MET C CA 1
ATOM 4213 C C . MET C 1 59 ? -24.095 -14.034 55.751 1.00 35.20 138 MET C C 1
ATOM 4214 O O . MET C 1 59 ? -24.775 -13.350 54.959 1.00 29.27 138 MET C O 1
ATOM 4219 N N . ARG C 1 60 ? -24.109 -13.844 57.070 1.00 32.94 139 ARG C N 1
ATOM 4220 C CA . ARG C 1 60 ? -24.833 -12.704 57.575 1.00 36.21 139 ARG C CA 1
ATOM 4221 C C . ARG C 1 60 ? -24.212 -11.382 57.115 1.00 32.83 139 ARG C C 1
ATOM 4222 O O . ARG C 1 60 ? -24.920 -10.489 56.720 1.00 29.95 139 ARG C O 1
ATOM 4230 N N . ALA C 1 61 ? -22.900 -11.232 57.179 1.00 33.40 140 ALA C N 1
ATOM 4231 C CA . ALA C 1 61 ? -22.297 -9.974 56.722 1.00 30.73 140 ALA C CA 1
ATOM 4232 C C . ALA C 1 61 ? -22.608 -9.699 55.235 1.00 31.89 140 ALA C C 1
ATOM 4233 O O . ALA C 1 61 ? -22.915 -8.565 54.850 1.00 34.75 140 ALA C O 1
ATOM 4235 N N . LEU C 1 62 ? -22.579 -10.736 54.408 1.00 33.74 141 LEU C N 1
ATOM 4236 C CA . LEU C 1 62 ? -22.819 -10.558 52.954 1.00 31.63 141 LEU C CA 1
ATOM 4237 C C . LEU C 1 62 ? -24.231 -10.189 52.673 1.00 31.60 141 LEU C C 1
ATOM 4238 O O . LEU C 1 62 ? -24.484 -9.349 51.829 1.00 31.70 141 LEU C O 1
ATOM 4243 N N . LYS C 1 63 ? -25.163 -10.803 53.402 1.00 33.96 142 LYS C N 1
ATOM 4244 C CA . LYS C 1 63 ? -26.579 -10.544 53.231 1.00 33.66 142 LYS C CA 1
ATOM 4245 C C . LYS C 1 63 ? -26.906 -9.112 53.626 1.00 32.63 142 LYS C C 1
ATOM 4246 O O . LYS C 1 63 ? -27.684 -8.489 52.939 1.00 31.79 142 LYS C O 1
ATOM 4252 N N . ALA C 1 64 ? -26.301 -8.611 54.707 1.00 32.15 143 ALA C N 1
ATOM 4253 C CA . ALA C 1 64 ? -26.421 -7.197 55.092 1.00 35.85 143 ALA C CA 1
ATOM 4254 C C . ALA C 1 64 ? -25.798 -6.290 54.051 1.00 39.73 143 ALA C C 1
ATOM 4255 O O . ALA C 1 64 ? -26.371 -5.259 53.658 1.00 39.95 143 ALA C O 1
ATOM 4257 N N . ALA C 1 65 ? -24.591 -6.650 53.616 1.00 40.75 144 ALA C N 1
ATOM 4258 C CA . ALA C 1 65 ? -23.891 -5.821 52.656 1.00 34.95 144 ALA C CA 1
ATOM 4259 C C . ALA C 1 65 ? -24.708 -5.758 51.346 1.00 35.42 144 ALA C C 1
ATOM 4260 O O . ALA C 1 65 ? -24.714 -4.749 50.673 1.00 34.17 144 ALA C O 1
ATOM 4262 N N . SER C 1 66 ? -25.448 -6.814 51.008 1.00 34.16 145 SER C N 1
ATOM 4263 C CA . SER C 1 66 ? -26.207 -6.799 49.767 1.00 37.80 145 SER C CA 1
ATOM 4264 C C . SER C 1 66 ? -27.296 -5.746 49.817 1.00 39.94 145 SER C C 1
ATOM 4265 O O . SER C 1 66 ? -27.713 -5.322 48.765 1.00 38.00 145 SER C O 1
ATOM 4268 N N . LYS C 1 67 ? -27.780 -5.380 51.019 1.00 41.42 146 LYS C N 1
ATOM 4269 C CA . LYS C 1 67 ? -28.826 -4.379 51.185 1.00 47.15 146 LYS C CA 1
ATOM 4270 C C . LYS C 1 67 ? -28.323 -3.045 51.714 1.00 45.22 146 LYS C C 1
ATOM 4271 O O . LYS C 1 67 ? -29.021 -2.086 51.658 1.00 47.81 146 LYS C O 1
ATOM 4277 N N . ASP C 1 68 ? -27.104 -2.958 52.198 1.00 47.71 147 ASP C N 1
ATOM 4278 C CA . ASP C 1 68 ? -26.636 -1.704 52.714 1.00 42.77 147 ASP C CA 1
ATOM 4279 C C . ASP C 1 68 ? -26.442 -0.639 51.616 1.00 45.68 147 ASP C C 1
ATOM 4280 O O . ASP C 1 68 ? -26.851 -0.818 50.463 1.00 41.07 147 ASP C O 1
ATOM 4285 N N . ASP C 1 69 ? -25.884 0.495 52.018 1.00 47.68 148 ASP C N 1
ATOM 4286 C CA . ASP C 1 69 ? -25.667 1.651 51.135 1.00 53.58 148 ASP C CA 1
ATOM 4287 C C . ASP C 1 69 ? -24.326 1.623 50.405 1.00 47.48 148 ASP C C 1
ATOM 4288 O O . ASP C 1 69 ? -24.072 2.498 49.596 1.00 46.74 148 ASP C O 1
ATOM 4293 N N . SER C 1 70 ? -23.488 0.613 50.676 1.00 40.03 149 SER C N 1
ATOM 4294 C CA . SER C 1 70 ? -22.181 0.511 50.065 1.00 34.83 149 SER C CA 1
ATOM 4295 C C . SER C 1 70 ? -22.367 0.284 48.564 1.00 30.41 149 SER C C 1
ATOM 4296 O O . SER C 1 70 ? -23.379 -0.214 48.118 1.00 29.33 149 SER C O 1
ATOM 4299 N N . ILE C 1 71 ? -21.364 0.703 47.831 1.00 30.23 150 ILE C N 1
ATOM 4300 C CA . ILE C 1 71 ? -21.223 0.531 46.408 1.00 36.05 150 ILE C CA 1
ATOM 4301 C C . ILE C 1 71 ? -20.408 -0.771 46.231 1.00 30.60 150 ILE C C 1
ATOM 4302 O O . ILE C 1 71 ? -20.758 -1.625 45.453 1.00 32.98 150 ILE C O 1
ATOM 4307 N N . ILE C 1 72 ? -19.363 -0.927 47.040 1.00 27.56 151 ILE C N 1
ATOM 4308 C CA . ILE C 1 72 ? -18.371 -1.975 46.930 1.00 28.90 151 ILE C CA 1
ATOM 4309 C C . ILE C 1 72 ? -18.195 -2.703 48.280 1.00 27.81 151 ILE C C 1
ATOM 4310 O O . ILE C 1 72 ? -18.178 -2.064 49.330 1.00 28.69 151 ILE C O 1
ATOM 4315 N N . THR C 1 73 ? -18.047 -4.023 48.248 1.00 27.35 152 THR C N 1
ATOM 4316 C CA . THR C 1 73 ? -17.832 -4.814 49.441 1.00 27.14 152 THR C CA 1
ATOM 4317 C C . THR C 1 73 ? -16.479 -5.498 49.316 1.00 29.08 152 THR C C 1
ATOM 4318 O O . THR C 1 73 ? -16.117 -6.041 48.244 1.00 27.39 152 THR C O 1
ATOM 4322 N N . VAL C 1 74 ? -15.698 -5.443 50.398 1.00 25.91 153 VAL C N 1
ATOM 4323 C CA . VAL C 1 74 ? -14.335 -5.936 50.397 1.00 26.49 153 VAL C CA 1
ATOM 4324 C C . VAL C 1 74 ? -14.172 -7.010 51.492 1.00 28.80 153 VAL C C 1
ATOM 4325 O O . VAL C 1 74 ? -14.700 -6.847 52.596 1.00 29.36 153 VAL C O 1
ATOM 4329 N N . LEU C 1 75 ? -13.507 -8.117 51.162 1.00 27.02 154 LEU C N 1
ATOM 4330 C CA . LEU C 1 75 ? -13.108 -9.140 52.131 1.00 26.05 154 LEU C CA 1
ATOM 4331 C C . LEU C 1 75 ? -11.611 -9.106 52.237 1.00 26.60 154 LEU C C 1
ATOM 4332 O O . LEU C 1 75 ? -10.941 -9.038 51.209 1.00 23.10 154 LEU C O 1
ATOM 4337 N N . THR C 1 76 ? -11.091 -9.108 53.478 1.00 24.51 155 THR C N 1
ATOM 4338 C CA . THR C 1 76 ? -9.640 -9.117 53.751 1.00 23.49 155 THR C CA 1
ATOM 4339 C C . THR C 1 76 ? -9.331 -9.816 55.081 1.00 23.34 155 THR C C 1
ATOM 4340 O O . THR C 1 76 ? -10.237 -10.114 55.844 1.00 25.48 155 THR C O 1
ATOM 4344 N N . GLY C 1 77 ? -8.075 -10.086 55.389 1.00 25.89 156 GLY C N 1
ATOM 4345 C CA . GLY C 1 77 ? -7.795 -10.795 56.658 1.00 27.42 156 GLY C CA 1
ATOM 4346 C C . GLY C 1 77 ? -6.942 -9.923 57.577 1.00 31.02 156 GLY C C 1
ATOM 4347 O O . GLY C 1 77 ? -6.063 -9.201 57.128 1.00 25.59 156 GLY C O 1
ATOM 4348 N N . ASN C 1 78 ? -7.200 -10.032 58.879 1.00 31.65 157 ASN C N 1
ATOM 4349 C CA . ASN C 1 78 ? -6.348 -9.410 59.909 1.00 26.54 157 ASN C CA 1
ATOM 4350 C C . ASN C 1 78 ? -5.027 -10.120 59.951 1.00 28.82 157 ASN C C 1
ATOM 4351 O O . ASN C 1 78 ? -4.945 -11.340 60.145 1.00 28.71 157 ASN C O 1
ATOM 4356 N N . GLY C 1 79 ? -3.954 -9.380 59.734 1.00 32.70 158 GLY C N 1
ATOM 4357 C CA . GLY C 1 79 ? -2.659 -9.875 60.129 1.00 34.01 158 GLY C CA 1
ATOM 4358 C C . GLY C 1 79 ? -1.885 -10.449 58.985 1.00 35.44 158 GLY C C 1
ATOM 4359 O O . GLY C 1 79 ? -1.911 -9.943 57.898 1.00 34.61 158 GLY C O 1
ATOM 4360 N N . ASP C 1 80 ? -1.209 -11.536 59.300 1.00 33.27 159 ASP C N 1
ATOM 4361 C CA . ASP C 1 80 ? -0.201 -12.215 58.502 1.00 37.73 159 ASP C CA 1
ATOM 4362 C C . ASP C 1 80 ? -0.809 -12.959 57.298 1.00 29.96 159 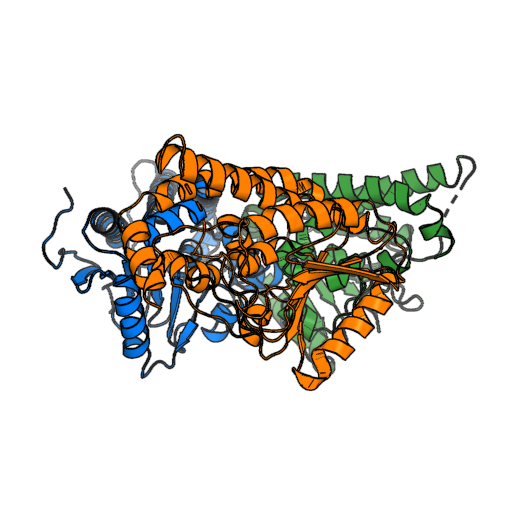ASP C C 1
ATOM 4363 O O . ASP C 1 80 ? -0.217 -12.985 56.215 1.00 28.36 159 ASP C O 1
ATOM 4368 N N . TYR C 1 81 ? -1.963 -13.564 57.532 1.00 28.15 160 TYR C N 1
ATOM 4369 C CA . TYR C 1 81 ? -2.623 -14.437 56.565 1.00 30.51 160 TYR C CA 1
ATOM 4370 C C . TYR C 1 81 ? -3.885 -13.780 56.129 1.00 30.29 160 TYR C C 1
ATOM 4371 O O . TYR C 1 81 ? -4.568 -13.090 56.929 1.00 28.33 160 TYR C O 1
ATOM 4380 N N . TYR C 1 82 ? -4.253 -14.054 54.876 1.00 24.07 161 TYR C N 1
ATOM 4381 C CA . TYR C 1 82 ? -5.639 -13.807 54.456 1.00 23.90 161 TYR C CA 1
ATOM 4382 C C . TYR C 1 82 ? -6.495 -14.832 55.129 1.00 25.52 161 TYR C C 1
ATOM 4383 O O . TYR C 1 82 ? -7.356 -14.497 55.945 1.00 29.50 161 TYR C O 1
ATOM 4392 N N . SER C 1 83 ? -6.255 -16.117 54.841 1.00 27.02 162 SER C N 1
ATOM 4393 C CA . SER C 1 83 ? -6.957 -17.156 55.539 1.00 27.08 162 SER C CA 1
ATOM 4394 C C . SER C 1 83 ? -6.341 -18.484 55.295 1.00 29.64 162 SER C C 1
ATOM 4395 O O . SER C 1 83 ? -5.910 -18.800 54.179 1.00 30.04 162 SER C O 1
ATOM 4398 N N . SER C 1 84 ? -6.236 -19.264 56.352 1.00 25.26 163 SER C N 1
ATOM 4399 C CA . SER C 1 84 ? -5.747 -20.642 56.223 1.00 28.27 163 SER C CA 1
ATOM 4400 C C . SER C 1 84 ? -6.834 -21.626 55.827 1.00 32.45 163 SER C C 1
ATOM 4401 O O . SER C 1 84 ? -6.558 -22.837 55.737 1.00 31.53 163 SER C O 1
ATOM 4404 N N . GLY C 1 85 ? -8.048 -21.151 55.525 1.00 34.60 164 GLY C N 1
ATOM 4405 C CA . GLY C 1 85 ? -9.102 -22.023 55.024 1.00 33.85 164 GLY C CA 1
ATOM 4406 C C . GLY C 1 85 ? -9.883 -22.653 56.166 1.00 36.14 164 GLY C C 1
ATOM 4407 O O . GLY C 1 85 ? -9.778 -22.176 57.301 1.00 33.34 164 GLY C O 1
ATOM 4408 N N . ASN C 1 86 ? -10.660 -23.712 55.880 1.00 33.99 165 ASN C N 1
ATOM 4409 C CA . ASN C 1 86 ? -11.498 -24.385 56.891 1.00 38.40 165 ASN C CA 1
ATOM 4410 C C . ASN C 1 86 ? -10.778 -24.700 58.168 1.00 35.89 165 ASN C C 1
ATOM 4411 O O . ASN C 1 86 ? -9.650 -25.194 58.145 1.00 34.83 165 ASN C O 1
ATOM 4416 N N . ASP C 1 87 ? -11.450 -24.428 59.275 1.00 37.33 166 ASP C N 1
ATOM 4417 C CA . ASP C 1 87 ? -10.859 -24.707 60.574 1.00 40.22 166 ASP C CA 1
ATOM 4418 C C . ASP C 1 87 ? -10.919 -26.220 60.743 1.00 41.26 166 ASP C C 1
ATOM 4419 O O . ASP C 1 87 ? -11.987 -26.823 60.584 1.00 36.27 166 ASP C O 1
ATOM 4424 N N . LEU C 1 88 ? -9.787 -26.835 61.003 1.00 45.18 167 LEU C N 1
ATOM 4425 C CA . LEU C 1 88 ? -9.795 -28.294 61.127 1.00 60.45 167 LEU C CA 1
ATOM 4426 C C . LEU C 1 88 ? -10.531 -28.851 62.373 1.00 67.62 167 LEU C C 1
ATOM 4427 O O . LEU C 1 88 ? -10.651 -30.063 62.507 1.00 74.19 167 LEU C O 1
ATOM 4432 N N . THR C 1 89 ? -11.058 -27.993 63.250 1.00 72.13 168 THR C N 1
ATOM 4433 C CA . THR C 1 89 ? -11.756 -28.473 64.442 1.00 77.22 168 THR C CA 1
ATOM 4434 C C . THR C 1 89 ? -13.217 -28.126 64.448 1.00 84.39 168 THR C C 1
ATOM 4435 O O . THR C 1 89 ? -13.609 -26.984 64.741 1.00 76.96 168 THR C O 1
ATOM 4439 N N . ASN C 1 90 ? -14.013 -29.141 64.134 1.00 91.49 169 ASN C N 1
ATOM 4440 C CA . ASN C 1 90 ? -15.440 -29.124 64.407 1.00 94.84 169 ASN C CA 1
ATOM 4441 C C . ASN C 1 90 ? -16.062 -30.541 64.569 1.00 104.76 169 ASN C C 1
ATOM 4442 O O . ASN C 1 90 ? -15.413 -31.511 65.014 1.00 105.15 169 ASN C O 1
ATOM 4447 N N . PRO C 1 95 ? -21.894 -36.235 66.722 1.00 87.71 174 PRO C N 1
ATOM 4448 C CA . PRO C 1 95 ? -23.367 -36.174 66.741 1.00 97.17 174 PRO C CA 1
ATOM 4449 C C . PRO C 1 95 ? -24.049 -37.564 66.707 1.00 102.21 174 PRO C C 1
ATOM 4450 O O . PRO C 1 95 ? -23.541 -38.450 66.017 1.00 94.85 174 PRO C O 1
ATOM 4454 N N . PRO C 1 96 ? -25.210 -37.743 67.400 1.00 104.86 175 PRO C N 1
ATOM 4455 C CA . PRO C 1 96 ? -25.902 -39.061 67.438 1.00 104.56 175 PRO C CA 1
ATOM 4456 C C . PRO C 1 96 ? -26.185 -39.732 66.059 1.00 94.80 175 PRO C C 1
ATOM 4457 O O . PRO C 1 96 ? -25.957 -40.938 65.894 1.00 75.15 175 PRO C O 1
ATOM 4461 N N . GLY C 1 97 ? -26.672 -38.951 65.094 1.00 88.06 176 GLY C N 1
ATOM 4462 C CA . GLY C 1 97 ? -26.946 -39.438 63.741 1.00 81.02 176 GLY C CA 1
ATOM 4463 C C . GLY C 1 97 ? -25.681 -39.668 62.932 1.00 78.61 176 GLY C C 1
ATOM 4464 O O . GLY C 1 97 ? -25.753 -40.116 61.787 1.00 73.05 176 GLY C O 1
ATOM 4465 N N . GLY C 1 98 ? -24.528 -39.324 63.509 1.00 77.91 177 GLY C N 1
ATOM 4466 C CA . GLY C 1 98 ? -23.239 -39.855 63.061 1.00 75.15 177 GLY C CA 1
ATOM 4467 C C . GLY C 1 98 ? -22.410 -38.963 62.142 1.00 69.54 177 GLY C C 1
ATOM 4468 O O . GLY C 1 98 ? -22.809 -37.827 61.809 1.00 65.53 177 GLY C O 1
ATOM 4469 N N . VAL C 1 99 ? -21.253 -39.513 61.750 1.00 59.88 178 VAL C N 1
ATOM 4470 C CA . VAL C 1 99 ? -20.320 -38.893 60.798 1.00 61.29 178 VAL C CA 1
ATOM 4471 C C . VAL C 1 99 ? -21.020 -38.670 59.447 1.00 61.56 178 VAL C C 1
ATOM 4472 O O . VAL C 1 99 ? -20.654 -37.770 58.708 1.00 63.92 178 VAL C O 1
ATOM 4476 N N . GLU C 1 100 ? -22.045 -39.469 59.155 1.00 63.45 179 GLU C N 1
ATOM 4477 C CA . GLU C 1 100 ? -22.820 -39.335 57.925 1.00 67.84 179 GLU C CA 1
ATOM 4478 C C . GLU C 1 100 ? -23.794 -38.169 57.984 1.00 68.29 179 GLU C C 1
ATOM 4479 O O . GLU C 1 100 ? -24.098 -37.555 56.949 1.00 61.13 179 GLU C O 1
ATOM 4485 N N . GLU C 1 101 ? -24.288 -37.857 59.177 1.00 59.19 180 GLU C N 1
ATOM 4486 C CA . GLU C 1 101 ? -25.173 -36.725 59.300 1.00 63.33 180 GLU C CA 1
ATOM 4487 C C . GLU C 1 101 ? -24.427 -35.403 59.514 1.00 58.89 180 GLU C C 1
ATOM 4488 O O . GLU C 1 101 ? -24.930 -34.338 59.171 1.00 50.48 180 GLU C O 1
ATOM 4494 N N . LYS C 1 102 ? -23.249 -35.454 60.114 1.00 52.82 181 LYS C N 1
ATOM 4495 C CA . LYS C 1 102 ? -22.423 -34.256 60.185 1.00 55.26 181 LYS C CA 1
ATOM 4496 C C . LYS C 1 102 ? -21.981 -33.894 58.739 1.00 51.65 181 LYS C C 1
ATOM 4497 O O . LYS C 1 102 ? -21.848 -32.728 58.413 1.00 47.48 181 LYS C O 1
ATOM 4503 N N . ALA C 1 103 ? -21.783 -34.907 57.895 1.00 48.86 182 ALA C N 1
ATOM 4504 C CA . ALA C 1 103 ? -21.398 -34.720 56.484 1.00 55.55 182 ALA C CA 1
ATOM 4505 C C . ALA C 1 103 ? -22.493 -34.040 55.715 1.00 56.90 182 ALA C C 1
ATOM 4506 O O . ALA C 1 103 ? -22.231 -33.135 54.916 1.00 54.18 182 ALA C O 1
ATOM 4508 N N . LYS C 1 104 ? -23.721 -34.472 55.958 1.00 53.44 183 LYS C N 1
ATOM 4509 C CA . LYS C 1 104 ? -24.871 -33.901 55.289 1.00 57.47 183 LYS C CA 1
ATOM 4510 C C . LYS C 1 104 ? -25.053 -32.439 55.647 1.00 57.67 183 LYS C C 1
ATOM 4511 O O . LYS C 1 104 ? -25.237 -31.611 54.759 1.00 53.58 183 LYS C O 1
ATOM 4517 N N . ASN C 1 105 ? -25.027 -32.146 56.940 1.00 53.97 184 ASN C N 1
ATOM 4518 C CA . ASN C 1 105 ? -25.274 -30.802 57.444 1.00 52.82 184 ASN C CA 1
ATOM 4519 C C . ASN C 1 105 ? -24.131 -29.831 57.064 1.00 49.25 184 ASN C C 1
ATOM 4520 O O . ASN C 1 105 ? -24.366 -28.679 56.819 1.00 42.46 184 ASN C O 1
ATOM 4525 N N . ASN C 1 106 ? -22.893 -30.309 57.060 1.00 45.52 185 ASN C N 1
ATOM 4526 C CA . ASN C 1 106 ? -21.794 -29.539 56.534 1.00 44.69 185 ASN C CA 1
ATOM 4527 C C . ASN C 1 106 ? -21.883 -29.209 55.027 1.00 43.76 185 ASN C C 1
ATOM 4528 O O . ASN C 1 106 ? -21.445 -28.151 54.635 1.00 42.42 185 ASN C O 1
ATOM 4533 N N . ALA C 1 107 ? -22.392 -30.134 54.218 1.00 37.86 186 ALA C N 1
ATOM 4534 C CA . ALA C 1 107 ? -22.630 -29.914 52.797 1.00 41.08 186 ALA C CA 1
ATOM 4535 C C . ALA C 1 107 ? -23.746 -28.926 52.533 1.00 42.06 186 ALA C C 1
ATOM 4536 O O . ALA C 1 107 ? -23.690 -28.177 51.537 1.00 36.48 186 ALA C O 1
ATOM 4538 N N . VAL C 1 108 ? -24.805 -28.974 53.356 1.00 37.38 187 VAL C N 1
ATOM 4539 C CA . VAL C 1 108 ? -25.914 -28.048 53.215 1.00 34.43 187 VAL C CA 1
ATOM 4540 C C . VAL C 1 108 ? -25.358 -26.658 53.495 1.00 37.27 187 VAL C C 1
ATOM 4541 O O . VAL C 1 108 ? -25.691 -25.682 52.810 1.00 40.54 187 VAL C O 1
ATOM 4545 N N . LEU C 1 109 ? -24.506 -26.560 54.508 1.00 33.11 188 LEU C N 1
ATOM 4546 C CA . LEU C 1 109 ? -23.966 -25.269 54.896 1.00 34.81 188 LEU C CA 1
ATOM 4547 C C . LEU C 1 109 ? -22.946 -24.720 53.883 1.00 34.28 188 LEU C C 1
ATOM 4548 O O . LEU C 1 109 ? -22.906 -23.528 53.653 1.00 31.64 188 LEU C O 1
ATOM 4553 N N . LEU C 1 110 ? -22.094 -25.589 53.355 1.00 31.72 189 LEU C N 1
ATOM 4554 C CA . LEU C 1 110 ? -21.141 -25.153 52.352 1.00 34.37 189 LEU C CA 1
ATOM 4555 C C . LEU C 1 110 ? -21.878 -24.667 51.125 1.00 33.20 189 LEU C C 1
ATOM 4556 O O . LEU C 1 110 ? -21.517 -23.665 50.551 1.00 31.26 189 LEU C O 1
ATOM 4561 N N . ARG C 1 111 ? -22.885 -25.417 50.701 1.00 30.36 190 ARG C N 1
ATOM 4562 C CA . ARG C 1 111 ? -23.658 -25.048 49.546 1.00 34.52 190 ARG C CA 1
ATOM 4563 C C . ARG C 1 111 ? -24.316 -23.681 49.704 1.00 37.07 190 ARG C C 1
ATOM 4564 O O . ARG C 1 111 ? -24.315 -22.873 48.752 1.00 32.07 190 ARG C O 1
ATOM 4572 N N . GLU C 1 112 ? -24.886 -23.416 50.884 1.00 33.89 191 GLU C N 1
ATOM 4573 C CA . GLU C 1 112 ? -25.499 -22.115 51.126 1.00 34.98 191 GLU C CA 1
ATOM 4574 C C . GLU C 1 112 ? -24.481 -20.992 51.128 1.00 29.23 191 GLU C C 1
ATOM 4575 O O . GLU C 1 112 ? -24.776 -19.921 50.622 1.00 27.94 191 GLU C O 1
ATOM 4581 N N . PHE C 1 113 ? -23.326 -21.223 51.772 1.00 27.65 192 PHE C N 1
ATOM 4582 C CA . PHE C 1 113 ? -22.247 -20.263 51.900 1.00 28.35 192 PHE C CA 1
ATOM 4583 C C . PHE C 1 113 ? -21.735 -19.834 50.493 1.00 29.80 192 PHE C C 1
ATOM 4584 O O . PHE C 1 113 ? -21.737 -18.633 50.157 1.00 27.57 192 PHE C O 1
ATOM 4592 N N . VAL C 1 114 ? -21.350 -20.817 49.680 1.00 27.98 193 VAL C N 1
ATOM 4593 C CA . VAL C 1 114 ? -20.922 -20.543 48.280 1.00 27.53 193 VAL C CA 1
ATOM 4594 C C . VAL C 1 114 ? -22.032 -19.798 47.549 1.00 27.86 193 VAL C C 1
ATOM 4595 O O . VAL C 1 114 ? -21.759 -18.862 46.757 1.00 26.53 193 VAL C O 1
ATOM 4599 N N . GLY C 1 115 ? -23.276 -20.222 47.778 1.00 26.81 194 GLY C N 1
ATOM 4600 C CA . GLY C 1 115 ? -24.442 -19.574 47.153 1.00 28.14 194 GLY C CA 1
ATOM 4601 C C . GLY C 1 115 ? -24.487 -18.069 47.387 1.00 28.13 194 GLY C C 1
ATOM 4602 O O . GLY C 1 115 ? -24.908 -17.331 46.509 1.00 28.09 194 GLY C O 1
ATOM 4603 N N . CYS C 1 116 ? -24.009 -17.601 48.553 1.00 27.61 195 CYS C N 1
ATOM 4604 C CA . CYS C 1 116 ? -24.066 -16.161 48.876 1.00 29.25 195 CYS C CA 1
ATOM 4605 C C . CYS C 1 116 ? -23.096 -15.383 48.001 1.00 28.49 195 CYS C C 1
ATOM 4606 O O . CYS C 1 116 ? -23.331 -14.204 47.702 1.00 26.87 195 CYS C O 1
ATOM 4609 N N . PHE C 1 117 ? -21.996 -16.037 47.622 1.00 28.26 196 PHE C N 1
ATOM 4610 C CA . PHE C 1 117 ? -21.001 -15.424 46.730 1.00 26.31 196 PHE C CA 1
ATOM 4611 C C . PHE C 1 117 ? -21.469 -15.423 45.322 1.00 25.87 196 PHE C C 1
ATOM 4612 O O . PHE C 1 117 ? -21.233 -14.444 44.627 1.00 25.22 196 PHE C O 1
ATOM 4620 N N . ILE C 1 118 ? -22.100 -16.521 44.868 1.00 26.32 197 ILE C N 1
ATOM 4621 C CA . ILE C 1 118 ? -22.713 -16.580 43.520 1.00 25.90 197 ILE C CA 1
ATOM 4622 C C . ILE C 1 118 ? -23.733 -15.445 43.331 1.00 26.94 197 ILE C C 1
ATOM 4623 O O . ILE C 1 118 ? -23.816 -14.779 42.299 1.00 25.42 197 ILE C O 1
ATOM 4628 N N . ASP C 1 119 ? -24.529 -15.217 44.350 1.00 28.03 198 ASP C N 1
ATOM 4629 C CA . ASP C 1 119 ? -25.606 -14.258 44.277 1.00 26.57 198 ASP C CA 1
ATOM 4630 C C . ASP C 1 119 ? -25.258 -12.814 44.664 1.00 27.03 198 ASP C C 1
ATOM 4631 O O . ASP C 1 119 ? -26.055 -11.934 44.422 1.00 30.48 198 ASP C O 1
ATOM 4636 N N . PHE C 1 120 ? -24.093 -12.549 45.229 1.00 25.16 199 PHE C N 1
ATOM 4637 C CA . PHE C 1 120 ? -23.842 -11.239 45.790 1.00 26.74 199 PHE C CA 1
ATOM 4638 C C . PHE C 1 120 ? -23.922 -10.176 44.665 1.00 29.54 199 PHE C C 1
ATOM 4639 O O . PHE C 1 120 ? -23.204 -10.265 43.662 1.00 32.12 199 PHE C O 1
ATOM 4647 N N . PRO C 1 121 ? -24.803 -9.178 44.821 1.00 29.15 200 PRO C N 1
ATOM 4648 C CA . PRO C 1 121 ? -25.158 -8.358 43.644 1.00 28.59 200 PRO C CA 1
ATOM 4649 C C . PRO C 1 121 ? -24.318 -7.146 43.377 1.00 29.67 200 PRO C C 1
ATOM 4650 O O . PRO C 1 121 ? -24.509 -6.520 42.355 1.00 31.50 200 PRO C O 1
ATOM 4654 N N . LYS C 1 122 ? -23.386 -6.810 44.258 1.00 29.44 201 LYS C N 1
ATOM 4655 C CA . LYS C 1 122 ? -22.573 -5.644 44.078 1.00 29.62 201 LYS C CA 1
ATOM 4656 C C . LYS C 1 122 ? -21.109 -6.014 43.883 1.00 29.08 201 LYS C C 1
ATOM 4657 O O . LYS C 1 122 ? -20.732 -7.132 44.153 1.00 26.34 201 LYS C O 1
ATOM 4663 N N . PRO C 1 123 ? -20.289 -5.069 43.423 1.00 26.07 202 PRO C N 1
ATOM 4664 C CA . PRO C 1 123 ? -18.886 -5.403 43.254 1.00 27.29 202 PRO C CA 1
ATOM 4665 C C . PRO C 1 123 ? -18.239 -5.913 44.546 1.00 26.94 202 PRO C C 1
ATOM 4666 O O . PRO C 1 123 ? -18.378 -5.297 45.587 1.00 28.11 202 PRO C O 1
ATOM 4670 N N . LEU C 1 124 ? -17.540 -7.037 44.449 1.00 26.61 203 LEU C N 1
ATOM 4671 C CA . LEU C 1 124 ? -17.026 -7.809 45.567 1.00 22.46 203 LEU C CA 1
ATOM 4672 C C . LEU C 1 124 ? -15.561 -7.994 45.280 1.00 23.93 203 LEU C C 1
ATOM 4673 O O . LEU C 1 124 ? -15.191 -8.572 44.225 1.00 24.41 203 LEU C O 1
ATOM 4678 N N . ILE C 1 125 ? -14.737 -7.483 46.178 1.00 20.33 204 ILE C N 1
ATOM 4679 C CA . ILE C 1 125 ? -13.311 -7.418 46.020 1.00 21.75 204 ILE C CA 1
ATOM 4680 C C . ILE C 1 125 ? -12.541 -8.133 47.144 1.00 25.56 204 ILE C C 1
ATOM 4681 O O . ILE C 1 125 ? -12.905 -8.010 48.297 1.00 24.87 204 ILE C O 1
ATOM 4686 N N . ALA C 1 126 ? -11.507 -8.919 46.799 1.00 23.81 205 ALA C N 1
ATOM 4687 C CA . ALA C 1 126 ? -10.676 -9.576 47.777 1.00 24.99 205 ALA C CA 1
ATOM 4688 C C . ALA C 1 126 ? -9.405 -8.803 47.861 1.00 21.84 205 ALA C C 1
ATOM 4689 O O . ALA C 1 126 ? -8.752 -8.576 46.874 1.00 22.83 205 ALA C O 1
ATOM 4691 N N . VAL C 1 127 ? -9.006 -8.459 49.068 1.00 20.82 206 VAL C N 1
ATOM 4692 C CA . VAL C 1 127 ? -7.752 -7.818 49.327 1.00 22.45 206 VAL C CA 1
ATOM 4693 C C . VAL C 1 127 ? -6.917 -8.859 50.074 1.00 24.43 206 VAL C C 1
ATOM 4694 O O . VAL C 1 127 ? -7.092 -9.096 51.308 1.00 22.96 206 VAL C O 1
ATOM 4698 N N . VAL C 1 128 ? -6.002 -9.481 49.358 1.00 25.43 207 VAL C N 1
ATOM 4699 C CA . VAL C 1 128 ? -5.368 -10.679 49.863 1.00 25.79 207 VAL C CA 1
ATOM 4700 C C . VAL C 1 128 ? -4.039 -10.264 50.488 1.00 26.63 207 VAL C C 1
ATOM 4701 O O . VAL C 1 128 ? -3.044 -10.133 49.816 1.00 24.28 207 VAL C O 1
ATOM 4705 N N . ASN C 1 129 ? -4.085 -10.082 51.809 1.00 27.24 208 ASN C N 1
ATOM 4706 C CA . ASN C 1 129 ? -2.995 -9.456 52.522 1.00 31.32 208 ASN C CA 1
ATOM 4707 C C . ASN C 1 129 ? -1.845 -10.436 52.770 1.00 31.31 208 ASN C C 1
ATOM 4708 O O . ASN C 1 129 ? -0.764 -10.025 53.150 1.00 32.20 208 ASN C O 1
ATOM 4713 N N . GLY C 1 130 ? -2.109 -11.737 52.628 1.00 28.05 209 GLY C N 1
ATOM 4714 C CA . GLY C 1 130 ? -1.078 -12.745 52.855 1.00 29.37 209 GLY C CA 1
ATOM 4715 C C . GLY C 1 130 ? -1.539 -14.096 52.367 1.00 26.73 209 GLY C C 1
ATOM 4716 O O . GLY C 1 130 ? -2.513 -14.187 51.587 1.00 29.14 209 GLY C O 1
ATOM 4717 N N . PRO C 1 131 ? -0.881 -15.165 52.830 1.00 31.72 210 PRO C N 1
ATOM 4718 C CA . PRO C 1 131 ? -1.265 -16.504 52.359 1.00 27.85 210 PRO C CA 1
ATOM 4719 C C . PRO C 1 131 ? -2.735 -16.807 52.472 1.00 27.66 210 PRO C C 1
ATOM 4720 O O . PRO C 1 131 ? -3.378 -16.464 53.465 1.00 27.43 210 PRO C O 1
ATOM 4724 N N . ALA C 1 132 ? -3.256 -17.428 51.409 1.00 27.12 211 ALA C N 1
ATOM 4725 C CA . ALA C 1 132 ? -4.635 -17.882 51.300 1.00 24.72 211 ALA C CA 1
ATOM 4726 C C . ALA C 1 132 ? -4.630 -19.381 50.985 1.00 23.73 211 ALA C C 1
ATOM 4727 O O . ALA C 1 132 ? -3.889 -19.837 50.129 1.00 24.25 211 ALA C O 1
ATOM 4729 N N . VAL C 1 133 ? -5.538 -20.115 51.616 1.00 23.87 212 VAL C N 1
ATOM 4730 C CA . VAL C 1 133 ? -5.642 -21.536 51.490 1.00 24.25 212 VAL C CA 1
ATOM 4731 C C . VAL C 1 133 ? -7.094 -21.985 51.370 1.00 25.28 212 VAL C C 1
ATOM 4732 O O . VAL C 1 133 ? -8.018 -21.455 51.987 1.00 26.28 212 VAL C O 1
ATOM 4736 N N . GLY C 1 134 ? -7.263 -23.004 50.551 1.00 27.14 213 GLY C N 1
ATOM 4737 C CA . GLY C 1 134 ? -8.487 -23.804 50.499 1.00 28.20 213 GLY C CA 1
ATOM 4738 C C . GLY C 1 134 ? -9.639 -23.002 50.002 1.00 26.83 213 GLY C C 1
ATOM 4739 O O . GLY C 1 134 ? -9.517 -22.338 48.968 1.00 26.07 213 GLY C O 1
ATOM 4740 N N . ILE C 1 135 ? -10.748 -23.055 50.753 1.00 26.59 214 ILE C N 1
ATOM 4741 C CA . ILE C 1 135 ? -11.985 -22.453 50.360 1.00 27.71 214 ILE C CA 1
ATOM 4742 C C . ILE C 1 135 ? -11.859 -20.934 50.173 1.00 28.46 214 ILE C C 1
ATOM 4743 O O . ILE C 1 135 ? -12.591 -20.338 49.390 1.00 26.00 214 ILE C O 1
ATOM 4748 N N . SER C 1 136 ? -10.920 -20.317 50.859 1.00 26.86 215 SER C N 1
ATOM 4749 C CA . SER C 1 136 ? -10.703 -18.891 50.681 1.00 28.23 215 SER C CA 1
ATOM 4750 C C . SER C 1 136 ? -10.057 -18.581 49.316 1.00 27.94 215 SER C C 1
ATOM 4751 O O . SER C 1 136 ? -10.223 -17.474 48.807 1.00 28.50 215 SER C O 1
ATOM 4754 N N . VAL C 1 137 ? -9.293 -19.533 48.759 1.00 27.00 216 VAL C N 1
ATOM 4755 C CA . VAL C 1 137 ? -8.783 -19.449 47.389 1.00 23.84 216 VAL C CA 1
ATOM 4756 C C . VAL C 1 137 ? -9.845 -19.791 46.330 1.00 26.71 216 VAL C C 1
ATOM 4757 O O . VAL C 1 137 ? -9.996 -19.052 45.337 1.00 25.59 216 VAL C O 1
ATOM 4761 N N . THR C 1 138 ? -10.647 -20.844 46.535 1.00 25.99 217 THR C N 1
ATOM 4762 C CA . THR C 1 138 ? -11.566 -21.267 45.502 1.00 25.68 217 THR C CA 1
ATOM 4763 C C . THR C 1 138 ? -12.684 -20.242 45.251 1.00 26.53 217 THR C C 1
ATOM 4764 O O . THR C 1 138 ? -13.095 -20.036 44.128 1.00 27.37 217 THR C O 1
ATOM 4768 N N . LEU C 1 139 ? -13.197 -19.633 46.299 1.00 23.68 218 LEU C N 1
ATOM 4769 C CA . LEU C 1 139 ? -14.078 -18.532 46.149 1.00 26.71 218 LEU C CA 1
ATOM 4770 C C . LEU C 1 139 ? -13.589 -17.324 45.312 1.00 25.42 218 LEU C C 1
ATOM 4771 O O . LEU C 1 139 ? -14.406 -16.582 44.837 1.00 23.90 218 LEU C O 1
ATOM 4776 N N . LEU C 1 140 ? -12.276 -17.107 45.181 1.00 28.14 219 LEU C N 1
ATOM 4777 C CA . LEU C 1 140 ? -11.758 -16.012 44.377 1.00 26.55 219 LEU C CA 1
ATOM 4778 C C . LEU C 1 140 ? -12.292 -16.042 42.957 1.00 25.71 219 LEU C C 1
ATOM 4779 O O . LEU C 1 140 ? -12.410 -15.025 42.367 1.00 24.30 219 LEU C O 1
ATOM 4784 N N . GLY C 1 141 ? -12.668 -17.219 42.447 1.00 28.63 220 GLY C N 1
ATOM 4785 C CA . GLY C 1 141 ? -13.271 -17.320 41.117 1.00 28.53 220 GLY C CA 1
ATOM 4786 C C . GLY C 1 141 ? -14.629 -16.675 40.982 1.00 27.52 220 GLY C C 1
ATOM 4787 O O . GLY C 1 141 ? -15.110 -16.514 39.875 1.00 29.41 220 GLY C O 1
ATOM 4788 N N . LEU C 1 142 ? -15.262 -16.302 42.100 1.00 27.34 221 LEU C N 1
ATOM 4789 C CA . LEU C 1 142 ? -16.584 -15.663 42.137 1.00 26.50 221 LEU C CA 1
ATOM 4790 C C . LEU C 1 142 ? -16.509 -14.151 42.505 1.00 27.32 221 LEU C C 1
ATOM 4791 O O . LEU C 1 142 ? -17.527 -13.447 42.622 1.00 26.34 221 LEU C O 1
ATOM 4796 N N . PHE C 1 143 ? -15.303 -13.672 42.710 1.00 28.13 222 PHE C N 1
ATOM 4797 C CA . PHE C 1 143 ? -15.090 -12.259 43.079 1.00 27.14 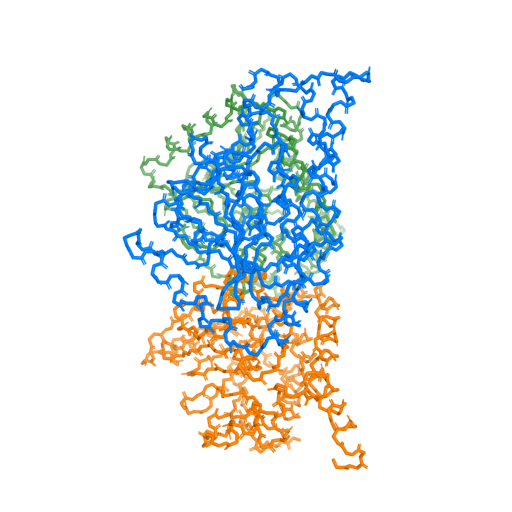222 PHE C CA 1
ATOM 4798 C C . PHE C 1 143 ? -14.945 -11.453 41.808 1.00 27.13 222 PHE C C 1
ATOM 4799 O O . PHE C 1 143 ? -14.560 -11.993 40.774 1.00 25.32 222 PHE C O 1
ATOM 4807 N N . ASP C 1 144 ? -15.297 -10.176 41.877 1.00 27.97 223 ASP C N 1
ATOM 4808 C CA . ASP C 1 144 ? -15.042 -9.240 40.771 1.00 25.38 223 ASP C CA 1
ATOM 4809 C C . ASP C 1 144 ? -13.629 -8.805 40.593 1.00 26.94 223 ASP C C 1
ATOM 4810 O O . ASP C 1 144 ? -13.161 -8.684 39.456 1.00 27.37 223 ASP C O 1
ATOM 4815 N N . ALA C 1 145 ? -12.910 -8.540 41.682 1.00 23.63 224 ALA C N 1
ATOM 4816 C CA . ALA C 1 145 ? -11.500 -8.222 41.586 1.00 20.71 224 ALA C CA 1
ATOM 4817 C C . ALA C 1 145 ? -10.783 -8.747 42.824 1.00 22.84 224 ALA C C 1
ATOM 4818 O O . ALA C 1 145 ? -11.400 -8.905 43.917 1.00 23.87 224 ALA C O 1
ATOM 4820 N N . VAL C 1 146 ? -9.484 -8.998 42.659 1.00 22.37 225 VAL C N 1
ATOM 4821 C CA . VAL C 1 146 ? -8.662 -9.610 43.670 1.00 22.06 225 VAL C CA 1
ATOM 4822 C C . VAL C 1 146 ? -7.328 -8.906 43.642 1.00 23.99 225 VAL C C 1
ATOM 4823 O O . VAL C 1 146 ? -6.614 -8.981 42.628 1.00 25.29 225 VAL C O 1
ATOM 4827 N N . TYR C 1 147 ? -6.977 -8.205 44.712 1.00 23.81 226 TYR C N 1
ATOM 4828 C CA . TYR C 1 147 ? -5.605 -7.556 44.818 1.00 24.36 226 TYR C CA 1
ATOM 4829 C C . TYR C 1 147 ? -4.754 -8.262 45.845 1.00 24.18 226 TYR C C 1
ATOM 4830 O O . TYR C 1 147 ? -5.240 -8.614 46.913 1.00 24.62 226 TYR C O 1
ATOM 4839 N N . ALA C 1 148 ? -3.496 -8.534 45.520 1.00 25.57 227 ALA C N 1
ATOM 4840 C CA . ALA C 1 148 ? -2.649 -9.296 46.388 1.00 26.37 227 ALA C CA 1
ATOM 4841 C C . ALA C 1 148 ? -1.352 -8.601 46.705 1.00 26.15 227 ALA C C 1
ATOM 4842 O O . ALA C 1 148 ? -0.743 -7.958 45.884 1.00 26.32 227 ALA C O 1
ATOM 4844 N N . SER C 1 149 ? -0.961 -8.726 47.958 1.00 27.65 228 SER C N 1
ATOM 4845 C CA . SER C 1 149 ? 0.377 -8.438 48.363 1.00 28.71 228 SER C CA 1
ATOM 4846 C C . SER C 1 149 ? 1.288 -9.457 47.698 1.00 30.56 228 SER C C 1
ATOM 4847 O O . SER C 1 149 ? 0.919 -10.640 47.543 1.00 30.27 228 SER C O 1
ATOM 4850 N N . ASP C 1 150 ? 2.490 -9.050 47.342 1.00 29.54 229 ASP C N 1
ATOM 4851 C CA . ASP C 1 150 ? 3.480 -10.011 46.911 1.00 31.25 229 ASP C CA 1
ATOM 4852 C C . ASP C 1 150 ? 3.883 -11.058 47.941 1.00 33.73 229 ASP C C 1
ATOM 4853 O O . ASP C 1 150 ? 4.519 -12.044 47.590 1.00 35.71 229 ASP C O 1
ATOM 4858 N N . ARG C 1 151 ? 3.509 -10.915 49.197 1.00 32.38 230 ARG C N 1
ATOM 4859 C CA . ARG C 1 151 ? 3.722 -12.056 50.087 1.00 37.76 230 ARG C CA 1
ATOM 4860 C C . ARG C 1 151 ? 2.505 -13.031 50.136 1.00 32.94 230 ARG C C 1
ATOM 4861 O O . ARG C 1 151 ? 2.513 -14.042 50.841 1.00 32.48 230 ARG C O 1
ATOM 4869 N N . ALA C 1 152 ? 1.452 -12.743 49.387 1.00 30.69 231 ALA C N 1
ATOM 4870 C CA . ALA C 1 152 ? 0.314 -13.667 49.346 1.00 29.18 231 ALA C CA 1
ATOM 4871 C C . ALA C 1 152 ? 0.724 -14.896 48.530 1.00 28.31 231 ALA C C 1
ATOM 4872 O O . ALA C 1 152 ? 1.541 -14.798 47.614 1.00 29.91 231 ALA C O 1
ATOM 4874 N N . THR C 1 153 ? 0.177 -16.046 48.910 1.00 29.08 232 THR C N 1
ATOM 4875 C CA . THR C 1 153 ? 0.320 -17.286 48.185 1.00 27.78 232 THR C CA 1
ATOM 4876 C C . THR C 1 153 ? -1.022 -17.898 48.104 1.00 25.95 232 THR C C 1
ATOM 4877 O O . THR C 1 153 ? -1.881 -17.583 48.900 1.00 24.70 232 THR C O 1
ATOM 4881 N N . PHE C 1 154 ? -1.196 -18.837 47.170 1.00 24.78 233 PHE C N 1
ATOM 4882 C CA . PHE C 1 154 ? -2.498 -19.398 46.892 1.00 23.05 233 PHE C CA 1
ATOM 4883 C C . PHE C 1 154 ? -2.326 -20.900 46.784 1.00 24.91 233 PHE C C 1
ATOM 4884 O O . PHE C 1 154 ? -1.522 -21.375 46.016 1.00 25.87 233 PHE C O 1
ATOM 4892 N N . HIS C 1 155 ? -3.006 -21.614 47.647 1.00 25.35 234 HIS C N 1
ATOM 4893 C CA . HIS C 1 155 ? -2.837 -23.050 47.763 1.00 28.41 234 HIS C CA 1
ATOM 4894 C C . HIS C 1 155 ? -4.190 -23.728 47.974 1.00 27.29 234 HIS C C 1
ATOM 4895 O O . HIS C 1 155 ? -4.954 -23.355 48.861 1.00 26.42 234 HIS C O 1
ATOM 4902 N N . THR C 1 156 ? -4.453 -24.773 47.202 1.00 26.31 235 THR C N 1
ATOM 4903 C CA . THR C 1 156 ? -5.669 -25.557 47.349 1.00 26.63 235 THR C CA 1
ATOM 4904 C C . THR C 1 156 ? -5.292 -27.042 47.398 1.00 29.45 235 THR C C 1
ATOM 4905 O O . THR C 1 156 ? -5.451 -27.736 46.413 1.00 26.97 235 THR C O 1
ATOM 4909 N N . PRO C 1 157 ? -4.824 -27.517 48.561 1.00 32.90 236 PRO C N 1
ATOM 4910 C CA . PRO C 1 157 ? -4.337 -28.871 48.685 1.00 37.26 236 PRO C CA 1
ATOM 4911 C C . PRO C 1 157 ? -5.423 -29.944 48.948 1.00 37.39 236 PRO C C 1
ATOM 4912 O O . PRO C 1 157 ? -5.093 -30.980 49.525 1.00 38.45 236 PRO C O 1
ATOM 4916 N N . PHE C 1 158 ? -6.672 -29.718 48.503 1.00 38.92 237 PHE C N 1
ATOM 4917 C CA . PHE C 1 158 ? -7.786 -30.723 48.485 1.00 44.16 237 PHE C CA 1
ATOM 4918 C C . PHE C 1 158 ? -7.379 -32.170 48.346 1.00 38.00 237 PHE C C 1
ATOM 4919 O O . PHE C 1 158 ? -7.778 -32.983 49.148 1.00 40.86 237 PHE C O 1
ATOM 4927 N N . SER C 1 159 ? -6.661 -32.447 47.256 1.00 38.96 238 SER C N 1
ATOM 4928 C CA . SER C 1 159 ? -6.179 -33.764 46.877 1.00 39.49 238 SER C CA 1
ATOM 4929 C C . SER C 1 159 ? -5.404 -34.430 47.979 1.00 38.02 238 SER C C 1
ATOM 4930 O O . SER C 1 159 ? -5.675 -35.607 48.293 1.00 37.49 238 SER C O 1
ATOM 4933 N N . HIS C 1 160 ? -4.476 -33.683 48.563 1.00 44.26 239 HIS C N 1
ATOM 4934 C CA . HIS C 1 160 ? -3.593 -34.160 49.652 1.00 46.78 239 HIS C CA 1
ATOM 4935 C C . HIS C 1 160 ? -4.395 -34.575 50.896 1.00 44.96 239 HIS C C 1
ATOM 4936 O O . HIS C 1 160 ? -3.934 -35.392 51.677 1.00 50.15 239 HIS C O 1
ATOM 4943 N N . LEU C 1 161 ? -5.584 -34.007 51.066 1.00 45.55 240 LEU C N 1
ATOM 4944 C CA . LEU C 1 161 ? -6.516 -34.332 52.170 1.00 42.94 240 LEU C CA 1
ATOM 4945 C C . LEU C 1 161 ? -7.633 -35.273 51.773 1.00 39.48 240 LEU C C 1
ATOM 4946 O O . LEU C 1 161 ? -8.613 -35.377 52.502 1.00 40.35 240 LEU C O 1
ATOM 4951 N N . GLY C 1 162 ? -7.520 -35.933 50.614 1.00 36.48 241 GLY C N 1
ATOM 4952 C CA . GLY C 1 162 ? -8.553 -36.849 50.160 1.00 38.14 241 GLY C CA 1
ATOM 4953 C C . GLY C 1 162 ? -9.901 -36.244 49.779 1.00 40.33 241 GLY C C 1
ATOM 4954 O O . GLY C 1 162 ? -10.939 -36.917 49.832 1.00 43.64 241 GLY C O 1
ATOM 4955 N N . GLN C 1 163 ? -9.884 -34.991 49.336 1.00 36.41 242 GLN C N 1
ATOM 4956 C CA . GLN C 1 163 ? -11.088 -34.252 49.048 1.00 34.62 242 GLN C CA 1
ATOM 4957 C C . GLN C 1 163 ? -11.089 -33.737 47.619 1.00 32.92 242 GLN C C 1
ATOM 4958 O O . GLN C 1 163 ? -10.191 -34.039 46.839 1.00 36.15 242 GLN C O 1
ATOM 4964 N N . SER C 1 164 ? -12.159 -33.028 47.284 1.00 32.24 243 SER C N 1
ATOM 4965 C CA . SER C 1 164 ? -12.426 -32.600 45.928 1.00 32.00 243 SER C CA 1
ATOM 4966 C C . SER C 1 164 ? -12.741 -31.072 45.955 1.00 32.59 243 SER C C 1
ATOM 4967 O O . SER C 1 164 ? -12.946 -30.475 47.035 1.00 31.96 243 SER C O 1
ATOM 4970 N N . PRO C 1 165 ? -12.809 -30.464 44.776 1.00 31.66 244 PRO C N 1
ATOM 4971 C CA . PRO C 1 165 ? -12.911 -29.000 44.725 1.00 31.54 244 PRO C CA 1
ATOM 4972 C C . PRO C 1 165 ? -14.234 -28.473 45.177 1.00 29.01 244 PRO C C 1
ATOM 4973 O O . PRO C 1 165 ? -15.267 -29.110 45.003 1.00 32.14 244 PRO C O 1
ATOM 4977 N N . GLU C 1 166 ? -14.208 -27.261 45.686 1.00 26.70 245 GLU C N 1
ATOM 4978 C CA . GLU C 1 166 ? -15.451 -26.560 45.948 1.00 30.65 245 GLU C CA 1
ATOM 4979 C C . GLU C 1 166 ? -15.335 -25.067 45.576 1.00 28.28 245 GLU C C 1
ATOM 4980 O O . GLU C 1 166 ? -14.369 -24.703 44.947 1.00 28.86 245 GLU C O 1
ATOM 4986 N N . GLY C 1 167 ? -16.334 -24.267 45.941 1.00 26.82 246 GLY C N 1
ATOM 4987 C CA . GLY C 1 167 ? -16.370 -22.853 45.641 1.00 28.55 246 GLY C CA 1
ATOM 4988 C C . GLY C 1 167 ? -16.616 -22.567 44.164 1.00 28.88 246 GLY C C 1
ATOM 4989 O O . GLY C 1 167 ? -16.356 -21.448 43.719 1.00 28.05 246 GLY C O 1
ATOM 4990 N N . CYS C 1 168 ? -17.122 -23.568 43.429 1.00 26.76 247 CYS C N 1
ATOM 4991 C CA . CYS C 1 168 ? -17.334 -23.527 41.952 1.00 25.54 247 CYS C CA 1
ATOM 4992 C C . CYS C 1 168 ? -16.028 -23.588 41.159 1.00 24.50 247 CYS C C 1
ATOM 4993 O O . CYS C 1 168 ? -16.063 -23.458 39.932 1.00 27.71 247 CYS C O 1
ATOM 4996 N N . SER C 1 169 ? -14.915 -23.836 41.844 1.00 23.51 248 SER C N 1
ATOM 4997 C CA . SER C 1 169 ? -13.599 -23.863 41.245 1.00 25.87 248 SER C CA 1
ATOM 4998 C C . SER C 1 169 ? -13.420 -24.974 40.211 1.00 26.17 248 SER C C 1
ATOM 4999 O O . SER C 1 169 ? -12.637 -24.822 39.279 1.00 26.64 248 SER C O 1
ATOM 5002 N N . SER C 1 170 ? -14.192 -26.048 40.329 1.00 24.65 249 SER C N 1
ATOM 5003 C CA . SER C 1 170 ? -14.175 -27.067 39.288 1.00 26.73 249 SER C CA 1
ATOM 5004 C C . SER C 1 170 ? -14.624 -26.596 37.932 1.00 26.13 249 SER C C 1
ATOM 5005 O O . SER C 1 170 ? -14.197 -27.191 36.930 1.00 28.01 249 SER C O 1
ATOM 5008 N N . TYR C 1 171 ? -15.488 -25.584 37.909 1.00 26.51 250 TYR C N 1
ATOM 5009 C CA . TYR C 1 171 ? -15.920 -24.870 36.697 1.00 28.45 250 TYR C CA 1
ATOM 5010 C C . TYR C 1 171 ? -15.045 -23.616 36.410 1.00 27.52 250 TYR C C 1
ATOM 5011 O O . TYR C 1 171 ? -14.470 -23.458 35.295 1.00 25.61 250 TYR C O 1
ATOM 5020 N N . THR C 1 172 ? -14.898 -22.756 37.419 1.00 26.49 251 THR C N 1
ATOM 5021 C CA . THR C 1 172 ? -14.159 -21.486 37.252 1.00 24.67 251 THR C CA 1
ATOM 5022 C C . THR C 1 172 ? -12.670 -21.570 37.032 1.00 23.90 251 THR C C 1
ATOM 5023 O O . THR C 1 172 ? -12.133 -20.794 36.195 1.00 26.14 251 THR C O 1
ATOM 5027 N N . PHE C 1 173 ? -11.955 -22.419 37.761 1.00 22.44 252 PHE C N 1
ATOM 5028 C CA . PHE C 1 173 ? -10.540 -22.422 37.635 1.00 21.10 252 PHE C CA 1
ATOM 5029 C C . PHE C 1 173 ? -10.087 -22.849 36.206 1.00 23.51 252 PHE C C 1
ATOM 5030 O O . PHE C 1 173 ? -9.251 -22.162 35.621 1.00 24.57 252 PHE C O 1
ATOM 5038 N N . PRO C 1 174 ? -10.633 -23.935 35.628 1.00 25.43 253 PRO C N 1
ATOM 5039 C CA . PRO C 1 174 ? -10.149 -24.244 34.254 1.00 26.91 253 PRO C CA 1
ATOM 5040 C C . PRO C 1 174 ? -10.410 -23.107 33.259 1.00 27.03 253 PRO C C 1
ATOM 5041 O O . PRO C 1 174 ? -9.574 -22.848 32.389 1.00 28.53 253 PRO C O 1
ATOM 5045 N N . LYS C 1 175 ? -11.515 -22.404 33.434 1.00 30.40 254 LYS C N 1
ATOM 5046 C CA . LYS C 1 175 ? -11.900 -21.329 32.532 1.00 30.16 254 LYS C CA 1
ATOM 5047 C C . LYS C 1 175 ? -11.075 -20.085 32.739 1.00 28.88 254 LYS C C 1
ATOM 5048 O O . LYS C 1 175 ? -10.727 -19.431 31.762 1.00 28.88 254 LYS C O 1
ATOM 5054 N N . ILE C 1 176 ? -10.700 -19.789 33.981 1.00 25.59 255 ILE C N 1
ATOM 5055 C CA . ILE C 1 176 ? -9.878 -18.612 34.269 1.00 25.58 255 ILE C CA 1
ATOM 5056 C C . ILE C 1 176 ? -8.447 -18.863 33.919 1.00 25.97 255 ILE C C 1
ATOM 5057 O O . ILE C 1 176 ? -7.821 -18.040 33.286 1.00 27.14 255 ILE C O 1
ATOM 5062 N N . MET C 1 177 ? -7.941 -20.030 34.310 1.00 24.33 256 MET C N 1
ATOM 5063 C CA . MET C 1 177 ? -6.507 -20.312 34.323 1.00 24.45 256 MET C CA 1
ATOM 5064 C C . MET C 1 177 ? -5.972 -21.103 33.108 1.00 26.64 256 MET C C 1
ATOM 5065 O O . MET C 1 177 ? -4.776 -21.125 32.878 1.00 29.06 256 MET C O 1
ATOM 5070 N N . SER C 1 178 ? -6.879 -21.750 32.385 1.00 27.64 257 SER C N 1
ATOM 5071 C CA . SER C 1 178 ? -6.619 -22.837 31.430 1.00 27.11 257 SER C CA 1
ATOM 5072 C C . SER C 1 178 ? -6.572 -24.169 32.183 1.00 25.56 257 SER C C 1
ATOM 5073 O O . SER C 1 178 ? -6.056 -24.265 33.323 1.00 25.46 257 SER C O 1
ATOM 5076 N N . PRO C 1 179 ? -7.142 -25.209 31.578 1.00 25.75 258 PRO C N 1
ATOM 5077 C CA . PRO C 1 179 ? -7.098 -26.546 32.125 1.00 26.16 258 PRO C CA 1
ATOM 5078 C C . PRO C 1 179 ? -5.687 -26.971 32.529 1.00 26.60 258 PRO C C 1
ATOM 5079 O O . PRO C 1 179 ? -5.461 -27.436 33.659 1.00 28.12 258 PRO C O 1
ATOM 5083 N N . ALA C 1 180 ? -4.727 -26.729 31.646 1.00 28.32 259 ALA C N 1
ATOM 5084 C CA . ALA C 1 180 ? -3.353 -27.084 31.895 1.00 30.34 259 ALA C CA 1
ATOM 5085 C C . ALA C 1 180 ? -2.766 -26.486 33.160 1.00 32.69 259 ALA C C 1
ATOM 5086 O O . ALA C 1 180 ? -1.875 -27.104 33.778 1.00 35.06 259 ALA C O 1
ATOM 5088 N N . LYS C 1 181 ? -3.260 -25.329 33.572 1.00 30.41 260 LYS C N 1
ATOM 5089 C CA . LYS C 1 181 ? -2.766 -24.697 34.818 1.00 33.74 260 LYS C CA 1
ATOM 5090 C C . LYS C 1 181 ? -3.643 -25.006 36.026 1.00 29.63 260 LYS C C 1
ATOM 5091 O O . LYS C 1 181 ? -3.166 -25.232 37.144 1.00 32.18 260 LYS C O 1
ATOM 5097 N N . ALA C 1 182 ? -4.932 -25.032 35.800 1.00 28.04 261 ALA C N 1
ATOM 5098 C CA . ALA C 1 182 ? -5.871 -25.340 36.855 1.00 28.34 261 ALA C CA 1
ATOM 5099 C C . ALA C 1 182 ? -5.636 -26.734 37.424 1.00 28.80 261 ALA C C 1
ATOM 5100 O O . ALA C 1 182 ? -5.805 -26.947 38.610 1.00 29.12 261 ALA C O 1
ATOM 5102 N N . THR C 1 183 ? -5.223 -27.667 36.584 1.00 27.55 262 THR C N 1
ATOM 5103 C CA . THR C 1 183 ? -4.908 -29.038 37.023 1.00 27.54 262 THR C CA 1
ATOM 5104 C C . THR C 1 183 ? -3.852 -29.068 38.107 1.00 25.22 262 THR C C 1
ATOM 5105 O O . THR C 1 183 ? -4.034 -29.714 39.134 1.00 27.26 262 THR C O 1
ATOM 5109 N N . GLU C 1 184 ? -2.742 -28.386 37.855 1.00 27.85 263 GLU C N 1
ATOM 5110 C CA . GLU C 1 184 ? -1.700 -28.280 38.800 1.00 31.14 263 GLU C CA 1
ATOM 5111 C C . GLU C 1 184 ? -2.136 -27.773 40.175 1.00 32.71 263 GLU C C 1
ATOM 5112 O O . GLU C 1 184 ? -1.678 -28.318 41.181 1.00 31.77 263 GLU C O 1
ATOM 5118 N N . MET C 1 185 ? -3.073 -26.832 40.207 1.00 29.92 264 MET C N 1
ATOM 5119 C CA . MET C 1 185 ? -3.560 -26.297 41.481 1.00 30.07 264 MET C CA 1
ATOM 5120 C C . MET C 1 185 ? -4.632 -27.118 42.127 1.00 28.14 264 MET C C 1
ATOM 5121 O O . MET C 1 185 ? -4.602 -27.358 43.337 1.00 30.33 264 MET C O 1
ATOM 5126 N N . LEU C 1 186 ? -5.610 -27.539 41.346 1.00 26.59 265 LEU C N 1
ATOM 5127 C CA . LEU C 1 186 ? -6.766 -28.200 41.907 1.00 30.46 265 LEU C CA 1
ATOM 5128 C C . LEU C 1 186 ? -6.526 -29.705 42.169 1.00 34.10 265 LEU C C 1
ATOM 5129 O O . LEU C 1 186 ? -6.895 -30.205 43.182 1.00 34.50 265 LEU C O 1
ATOM 5134 N N . ILE C 1 187 ? -5.895 -30.398 41.233 1.00 35.36 266 ILE C N 1
ATOM 5135 C CA . ILE C 1 187 ? -5.772 -31.858 41.328 1.00 34.99 266 ILE C CA 1
ATOM 5136 C C . ILE C 1 187 ? -4.474 -32.186 42.023 1.00 35.19 266 ILE C C 1
ATOM 5137 O O . ILE C 1 187 ? -4.396 -33.134 42.794 1.00 35.20 266 ILE C O 1
ATOM 5142 N N . PHE C 1 188 ? -3.434 -31.444 41.693 1.00 34.58 267 PHE C N 1
ATOM 5143 C CA . PHE C 1 188 ? -2.140 -31.742 42.219 1.00 35.72 267 PHE C CA 1
ATOM 5144 C C . PHE C 1 188 ? -1.675 -30.819 43.361 1.00 36.76 267 PHE C C 1
ATOM 5145 O O . PHE C 1 188 ? -0.553 -30.974 43.800 1.00 34.31 267 PHE C O 1
ATOM 5153 N N . GLY C 1 189 ? -2.484 -29.852 43.800 1.00 33.63 268 GLY C N 1
ATOM 5154 C CA . GLY C 1 189 ? -2.134 -29.091 45.004 1.00 32.87 268 GLY C CA 1
ATOM 5155 C C . GLY C 1 189 ? -0.871 -28.245 44.936 1.00 32.90 268 GLY C C 1
ATOM 5156 O O . GLY C 1 189 ? -0.211 -27.997 45.957 1.00 33.25 268 GLY C O 1
ATOM 5157 N N . LYS C 1 190 ? -0.521 -27.748 43.758 1.00 30.52 269 LYS C N 1
ATOM 5158 C CA . LYS C 1 190 ? 0.620 -26.880 43.677 1.00 33.31 269 LYS C CA 1
ATOM 5159 C C . LYS C 1 190 ? 0.249 -25.487 44.259 1.00 30.31 269 LYS C C 1
ATOM 5160 O O . LYS C 1 190 ? -0.820 -24.935 43.987 1.00 30.28 269 LYS C O 1
ATOM 5166 N N . LYS C 1 191 ? 1.157 -24.949 45.051 1.00 29.08 270 LYS C N 1
ATOM 5167 C CA . LYS C 1 191 ? 1.018 -23.645 45.668 1.00 32.22 270 LYS C CA 1
ATOM 5168 C C . LYS C 1 191 ? 1.537 -22.554 44.752 1.00 33.24 270 LYS C C 1
ATOM 5169 O O . LYS C 1 191 ? 2.647 -22.645 44.223 1.00 35.77 270 LYS C O 1
ATOM 5175 N N . LEU C 1 192 ? 0.738 -21.510 44.534 1.00 31.25 271 LEU C N 1
ATOM 5176 C CA . LEU C 1 192 ? 1.175 -20.451 43.625 1.00 30.32 271 LEU C CA 1
ATOM 5177 C C . LEU C 1 192 ? 1.686 -19.252 44.383 1.00 29.09 271 LEU C C 1
ATOM 5178 O O . LEU C 1 192 ? 1.166 -18.903 45.447 1.00 27.85 271 LEU C O 1
ATOM 5183 N N . THR C 1 193 ? 2.646 -18.572 43.802 1.00 25.53 272 THR C N 1
ATOM 5184 C CA . THR C 1 193 ? 3.001 -17.243 44.264 1.00 27.55 272 THR C CA 1
ATOM 5185 C C . THR C 1 193 ? 1.950 -16.234 43.816 1.00 28.37 272 THR C C 1
ATOM 5186 O O . THR C 1 193 ? 1.085 -16.540 42.982 1.00 27.17 272 THR C O 1
ATOM 5190 N N . ALA C 1 194 ? 2.011 -15.030 44.394 1.00 28.00 273 ALA C N 1
ATOM 5191 C CA . ALA C 1 194 ? 1.150 -13.924 43.917 1.00 28.15 273 ALA C CA 1
ATOM 5192 C C . ALA C 1 194 ? 1.313 -13.679 42.441 1.00 25.97 273 ALA C C 1
ATOM 5193 O O . ALA C 1 194 ? 0.318 -13.566 41.726 1.00 25.19 273 ALA C O 1
ATOM 5195 N N . GLY C 1 195 ? 2.568 -13.581 41.984 1.00 27.24 274 GLY C N 1
ATOM 5196 C CA . GLY C 1 195 ? 2.859 -13.298 40.582 1.00 26.85 274 GLY C CA 1
ATOM 5197 C C . GLY C 1 195 ? 2.287 -14.351 39.662 1.00 27.62 274 GLY C C 1
ATOM 5198 O O . GLY C 1 195 ? 1.673 -14.064 38.661 1.00 28.44 274 GLY C O 1
ATOM 5199 N N . GLU C 1 196 ? 2.420 -15.603 40.036 1.00 29.90 275 GLU C N 1
ATOM 5200 C CA . GLU C 1 196 ? 1.858 -16.681 39.227 1.00 28.64 275 GLU C CA 1
ATOM 5201 C C . GLU C 1 196 ? 0.323 -16.650 39.194 1.00 26.39 275 GLU C C 1
ATOM 5202 O O . GLU C 1 196 ? -0.304 -16.831 38.144 1.00 23.38 275 GLU C O 1
ATOM 5208 N N . ALA C 1 197 ? -0.291 -16.388 40.338 1.00 29.49 276 ALA C N 1
ATOM 5209 C CA . ALA C 1 197 ? -1.755 -16.277 40.409 1.00 27.13 276 ALA C CA 1
ATOM 5210 C C . ALA C 1 197 ? -2.261 -15.135 39.563 1.00 26.60 276 ALA C C 1
ATOM 5211 O O . ALA C 1 197 ? -3.296 -15.264 38.912 1.00 25.50 276 ALA C O 1
ATOM 5213 N N . CYS C 1 198 ? -1.530 -14.008 39.556 1.00 25.27 277 CYS C N 1
ATOM 5214 C CA . CYS C 1 198 ? -1.849 -12.912 38.682 1.00 27.33 277 CYS C CA 1
ATOM 5215 C C . CYS C 1 198 ? -1.697 -13.255 37.165 1.00 26.16 277 CYS C C 1
ATOM 5216 O O . CYS C 1 198 ? -2.618 -13.003 36.390 1.00 25.03 277 CYS C O 1
ATOM 5219 N N . ALA C 1 199 ? -0.572 -13.851 36.787 1.00 27.35 278 ALA C N 1
ATOM 5220 C CA . ALA C 1 199 ? -0.325 -14.273 35.396 1.00 29.41 278 ALA C CA 1
ATOM 5221 C C . ALA C 1 199 ? -1.395 -15.276 34.971 1.00 30.01 278 ALA C C 1
ATOM 5222 O O . ALA C 1 199 ? -1.825 -15.256 33.834 1.00 27.58 278 ALA C O 1
ATOM 5224 N N . GLN C 1 200 ? -1.898 -16.098 35.893 1.00 29.39 279 GLN C N 1
ATOM 5225 C CA . GLN C 1 200 ? -2.880 -17.112 35.540 1.00 29.60 279 GLN C CA 1
ATOM 5226 C C . GLN C 1 200 ? -4.339 -16.676 35.697 1.00 28.99 279 GLN C C 1
ATOM 5227 O O . GLN C 1 200 ? -5.257 -17.485 35.526 1.00 33.59 279 GLN C O 1
ATOM 5233 N N . GLY C 1 201 ? -4.566 -15.399 35.999 1.00 26.31 280 GLY C N 1
ATOM 5234 C CA . GLY C 1 201 ? -5.912 -14.813 35.927 1.00 24.39 280 GLY C CA 1
ATOM 5235 C C . GLY C 1 201 ? -6.723 -14.763 37.223 1.00 23.89 280 GLY C C 1
ATOM 5236 O O . GLY C 1 201 ? -7.843 -14.268 37.212 1.00 26.35 280 GLY C O 1
ATOM 5237 N N . LEU C 1 202 ? -6.237 -15.381 38.302 1.00 24.94 281 LEU C N 1
ATOM 5238 C CA . LEU C 1 202 ? -6.963 -15.354 39.598 1.00 24.35 281 LEU C CA 1
ATOM 5239 C C . LEU C 1 202 ? -6.911 -14.027 40.293 1.00 23.00 281 LEU C C 1
ATOM 5240 O O . LEU C 1 202 ? -7.846 -13.666 41.012 1.00 24.19 281 LEU C O 1
ATOM 5245 N N . VAL C 1 203 ? -5.787 -13.350 40.123 1.00 25.66 282 VAL C N 1
ATOM 5246 C CA . VAL C 1 203 ? -5.474 -12.088 40.802 1.00 22.60 282 VAL C CA 1
ATOM 5247 C C . VAL C 1 203 ? -5.462 -10.943 39.762 1.00 23.58 282 VAL C C 1
ATOM 5248 O O . VAL C 1 203 ? -4.866 -11.099 38.687 1.00 21.63 282 VAL C O 1
ATOM 5252 N N . THR C 1 204 ? -6.184 -9.847 40.061 1.00 22.47 283 THR C N 1
ATOM 5253 C CA . THR C 1 204 ? -6.180 -8.648 39.289 1.00 23.89 283 THR C CA 1
ATOM 5254 C C . THR C 1 204 ? -4.793 -8.003 39.212 1.00 25.39 283 THR C C 1
ATOM 5255 O O . THR C 1 204 ? -4.225 -7.805 38.143 1.00 26.79 283 THR C O 1
ATOM 5259 N N . GLU C 1 205 ? -4.234 -7.665 40.349 1.00 26.00 284 GLU C N 1
ATOM 5260 C CA . GLU C 1 205 ? -2.904 -7.103 40.373 1.00 24.98 284 GLU C CA 1
ATOM 5261 C C . GLU C 1 205 ? -2.203 -7.401 41.697 1.00 24.57 284 GLU C C 1
ATOM 5262 O O . GLU C 1 205 ? -2.856 -7.599 42.737 1.00 25.47 284 GLU C O 1
ATOM 5268 N N . VAL C 1 206 ? -0.883 -7.445 41.652 1.00 25.53 285 VAL C N 1
ATOM 5269 C CA . VAL C 1 206 ? -0.022 -7.637 42.816 1.00 26.58 285 VAL C CA 1
ATOM 5270 C C . VAL C 1 206 ? 0.701 -6.328 43.142 1.00 26.97 285 VAL C C 1
ATOM 5271 O O . VAL C 1 206 ? 1.176 -5.674 42.250 1.00 26.67 285 VAL C O 1
ATOM 5275 N N . PHE C 1 207 ? 0.792 -5.990 44.419 1.00 28.29 286 PHE C N 1
ATOM 5276 C CA . PHE C 1 207 ? 1.494 -4.798 44.891 1.00 30.29 286 PHE C CA 1
ATOM 5277 C C . PHE C 1 207 ? 2.552 -5.195 45.910 1.00 31.88 286 PHE C C 1
ATOM 5278 O O . PHE C 1 207 ? 2.387 -6.191 46.650 1.00 31.11 286 PHE C O 1
ATOM 5286 N N . PRO C 1 208 ? 3.663 -4.429 45.969 1.00 33.71 287 PRO C N 1
ATOM 5287 C CA . PRO C 1 208 ? 4.664 -4.723 46.994 1.00 34.02 287 PRO C CA 1
ATOM 5288 C C . PRO C 1 208 ? 4.065 -4.630 48.392 1.00 30.15 287 PRO C C 1
ATOM 5289 O O . PRO C 1 208 ? 3.161 -3.781 48.672 1.00 32.84 287 PRO C O 1
ATOM 5293 N N . ASP C 1 209 ? 4.512 -5.514 49.264 1.00 31.17 288 ASP C N 1
ATOM 5294 C CA . ASP C 1 209 ? 3.856 -5.615 50.554 1.00 38.40 288 ASP C CA 1
ATOM 5295 C C . ASP C 1 209 ? 3.909 -4.297 51.329 1.00 38.55 288 ASP C C 1
ATOM 5296 O O . ASP C 1 209 ? 2.904 -3.905 51.922 1.00 34.43 288 ASP C O 1
ATOM 5301 N N . SER C 1 210 ? 5.046 -3.602 51.287 1.00 38.37 289 SER C N 1
ATOM 5302 C CA . SER C 1 210 ? 5.160 -2.364 52.063 1.00 45.10 289 SER C CA 1
ATOM 5303 C C . SER C 1 210 ? 4.183 -1.313 51.561 1.00 47.41 289 SER C C 1
ATOM 5304 O O . SER C 1 210 ? 3.687 -0.549 52.380 1.00 46.78 289 SER C O 1
ATOM 5307 N N . THR C 1 211 ? 3.838 -1.309 50.266 1.00 40.64 290 THR C N 1
ATOM 5308 C CA . THR C 1 211 ? 2.821 -0.363 49.764 1.00 42.95 290 THR C CA 1
ATOM 5309 C C . THR C 1 211 ? 1.402 -0.924 49.526 1.00 40.76 290 THR C C 1
ATOM 5310 O O . THR C 1 211 ? 0.526 -0.208 49.073 1.00 36.15 290 THR C O 1
ATOM 5314 N N . PHE C 1 212 ? 1.174 -2.194 49.857 1.00 39.52 291 PHE C N 1
ATOM 5315 C CA . PHE C 1 212 ? -0.057 -2.900 49.451 1.00 37.29 291 PHE C CA 1
ATOM 5316 C C . PHE C 1 212 ? -1.305 -2.174 49.920 1.00 33.76 291 PHE C C 1
ATOM 5317 O O . PHE C 1 212 ? -2.190 -1.844 49.134 1.00 28.73 291 PHE C O 1
ATOM 5325 N N . GLN C 1 213 ? -1.391 -1.920 51.216 1.00 30.95 292 GLN C N 1
ATOM 5326 C CA . GLN C 1 213 ? -2.593 -1.366 51.808 1.00 34.87 292 GLN C CA 1
ATOM 5327 C C . GLN C 1 213 ? -2.915 -0.013 51.179 1.00 35.53 292 GLN C C 1
ATOM 5328 O O . GLN C 1 213 ? -4.044 0.191 50.745 1.00 33.45 292 GLN C O 1
ATOM 5334 N N . LYS C 1 214 ? -1.924 0.879 51.054 1.00 38.02 293 LYS C N 1
ATOM 5335 C CA . LYS C 1 214 ? -2.166 2.177 50.437 1.00 39.71 293 LYS C CA 1
ATOM 5336 C C . LYS C 1 214 ? -2.597 2.092 48.998 1.00 38.92 293 LYS C C 1
ATOM 5337 O O . LYS C 1 214 ? -3.511 2.798 48.570 1.00 33.12 293 LYS C O 1
ATOM 5343 N N . GLU C 1 215 ? -1.898 1.273 48.221 1.00 36.76 294 GLU C N 1
ATOM 5344 C CA . GLU C 1 215 ? -2.263 1.116 46.791 1.00 36.23 294 GLU C CA 1
ATOM 5345 C C . GLU C 1 215 ? -3.700 0.609 46.618 1.00 33.80 294 GLU C C 1
ATOM 5346 O O . GLU C 1 215 ? -4.491 1.126 45.809 1.00 33.93 294 GLU C O 1
ATOM 5352 N N . VAL C 1 216 ? -4.081 -0.371 47.419 1.00 31.55 295 VAL C N 1
ATOM 5353 C CA . VAL C 1 216 ? -5.417 -0.896 47.270 1.00 27.77 295 VAL C CA 1
ATOM 5354 C C . VAL C 1 216 ? -6.480 0.071 47.703 1.00 30.08 295 VAL C C 1
ATOM 5355 O O . VAL C 1 216 ? -7.457 0.265 46.969 1.00 29.11 295 VAL C O 1
ATOM 5359 N N . TRP C 1 217 ? -6.355 0.662 48.902 1.00 29.23 296 TRP C N 1
ATOM 5360 C CA . TRP C 1 217 ? -7.469 1.493 49.401 1.00 31.02 296 TRP C CA 1
ATOM 5361 C C . TRP C 1 217 ? -7.637 2.775 48.609 1.00 31.69 296 TRP C C 1
ATOM 5362 O O . TRP C 1 217 ? -8.733 3.282 48.450 1.00 30.94 296 TRP C O 1
ATOM 5373 N N . THR C 1 218 ? -6.533 3.281 48.096 1.00 30.66 297 THR C N 1
ATOM 5374 C CA . THR C 1 218 ? -6.565 4.459 47.273 1.00 36.01 297 THR C CA 1
ATOM 5375 C C . THR C 1 218 ? -7.361 4.150 46.016 1.00 32.65 297 THR C C 1
ATOM 5376 O O . THR C 1 218 ? -8.216 4.892 45.625 1.00 31.12 297 THR C O 1
ATOM 5380 N N . ARG C 1 219 ? -7.109 2.999 45.407 1.00 30.77 298 ARG C N 1
ATOM 5381 C CA . ARG C 1 219 ? -7.872 2.583 44.226 1.00 28.27 298 ARG C CA 1
ATOM 5382 C C . ARG C 1 219 ? -9.323 2.358 44.521 1.00 25.62 298 ARG C C 1
ATOM 5383 O O . ARG C 1 219 ? -10.188 2.775 43.748 1.00 26.45 298 ARG C O 1
ATOM 5391 N N . LEU C 1 220 ? -9.635 1.676 45.628 1.00 26.59 299 LEU C N 1
ATOM 5392 C CA . LEU C 1 220 ? -11.036 1.362 45.934 1.00 28.29 299 LEU C CA 1
ATOM 5393 C C . LEU C 1 220 ? -11.846 2.601 46.298 1.00 30.65 299 LEU C C 1
ATOM 5394 O O . LEU C 1 220 ? -13.012 2.720 45.960 1.00 30.24 299 LEU C O 1
ATOM 5399 N N . LYS C 1 221 ? -11.240 3.521 47.017 1.00 30.76 300 LYS C N 1
ATOM 5400 C CA . LYS C 1 221 ? -11.872 4.789 47.257 1.00 30.55 300 LYS C CA 1
ATOM 5401 C C . LYS C 1 221 ? -12.202 5.524 45.969 1.00 31.27 300 LYS C C 1
ATOM 5402 O O . LYS C 1 221 ? -13.236 6.132 45.915 1.00 31.83 300 LYS C O 1
ATOM 5408 N N . ALA C 1 222 ? -11.312 5.516 44.967 1.00 30.98 301 ALA C N 1
ATOM 5409 C CA . ALA C 1 222 ? -11.630 6.090 43.654 1.00 33.93 301 ALA C CA 1
ATOM 5410 C C . ALA C 1 222 ? -12.774 5.331 42.962 1.00 30.85 301 ALA C C 1
ATOM 5411 O O . ALA C 1 222 ? -13.731 5.926 42.503 1.00 31.11 301 ALA C O 1
ATOM 5413 N N . PHE C 1 223 ? -12.733 4.005 42.993 1.00 28.59 302 PHE C N 1
ATOM 5414 C CA . PHE C 1 223 ? -13.795 3.216 42.415 1.00 28.67 302 PHE C CA 1
ATOM 5415 C C . PHE C 1 223 ? -15.118 3.498 43.065 1.00 29.16 302 PHE C C 1
ATOM 5416 O O . PHE C 1 223 ? -16.124 3.575 42.377 1.00 29.46 302 PHE C O 1
ATOM 5424 N N . ALA C 1 224 ? -15.139 3.640 44.397 1.00 28.55 303 ALA C N 1
ATOM 5425 C CA . ALA C 1 224 ? -16.401 3.923 45.073 1.00 29.79 303 ALA C CA 1
ATOM 5426 C C . ALA C 1 224 ? -16.987 5.306 44.732 1.00 32.01 303 ALA C C 1
ATOM 5427 O O . ALA C 1 224 ? -18.104 5.547 45.077 1.00 32.49 303 ALA C O 1
ATOM 5429 N N . LYS C 1 225 ? -16.243 6.196 44.088 1.00 33.14 304 LYS C N 1
ATOM 5430 C CA . LYS C 1 225 ? -16.825 7.448 43.621 1.00 38.38 304 LYS C CA 1
ATOM 5431 C C . LYS C 1 225 ? -17.504 7.336 42.237 1.00 35.82 304 LYS C C 1
ATOM 5432 O O . LYS C 1 225 ? -18.030 8.327 41.766 1.00 31.96 304 LYS C O 1
ATOM 5438 N N . LEU C 1 226 ? -17.455 6.176 41.572 1.00 33.16 305 LEU C N 1
ATOM 5439 C CA . LEU C 1 226 ? -18.102 6.007 40.284 1.00 30.36 305 LEU C CA 1
ATOM 5440 C C . LEU C 1 226 ? -19.606 5.927 40.448 1.00 36.00 305 LEU C C 1
ATOM 5441 O O . LEU C 1 226 ? -20.107 5.575 41.518 1.00 34.61 305 LEU C O 1
ATOM 5446 N N . PRO C 1 227 ? -20.365 6.227 39.364 1.00 35.29 306 PRO C N 1
ATOM 5447 C CA . PRO C 1 227 ? -21.812 6.189 39.468 1.00 32.54 306 PRO C CA 1
ATOM 5448 C C . PRO C 1 227 ? -22.292 4.860 39.996 1.00 35.54 306 PRO C C 1
ATOM 5449 O O . PRO C 1 227 ? -21.969 3.850 39.374 1.00 35.21 306 PRO C O 1
ATOM 5453 N N . PRO C 1 228 ? -23.041 4.829 41.153 1.00 40.30 307 PRO C N 1
ATOM 5454 C CA . PRO C 1 228 ? -23.263 3.532 41.824 1.00 36.80 307 PRO C CA 1
ATOM 5455 C C . PRO C 1 228 ? -24.234 2.562 41.178 1.00 36.40 307 PRO C C 1
ATOM 5456 O O . PRO C 1 228 ? -24.061 1.345 41.300 1.00 35.69 307 PRO C O 1
ATOM 5460 N N . ASN C 1 229 ? -25.298 3.045 40.578 1.00 33.41 308 ASN C N 1
ATOM 5461 C CA . ASN C 1 229 ? -26.219 2.158 39.947 1.00 32.14 308 ASN C CA 1
ATOM 5462 C C . ASN C 1 229 ? -25.579 1.541 38.679 1.00 29.94 308 ASN C C 1
ATOM 5463 O O . ASN C 1 229 ? -25.816 0.372 38.404 1.00 27.58 308 ASN C O 1
ATOM 5468 N N . ALA C 1 230 ? -24.786 2.329 37.956 1.00 30.10 309 ALA C N 1
ATOM 5469 C CA . ALA C 1 230 ? -23.977 1.821 36.840 1.00 30.52 309 ALA C CA 1
ATOM 5470 C C . ALA C 1 230 ? -23.050 0.685 37.246 1.00 30.10 309 ALA C C 1
ATOM 5471 O O . ALA C 1 230 ? -22.993 -0.321 36.543 1.00 27.74 309 ALA C O 1
ATOM 5473 N N . LEU C 1 231 ? -22.368 0.794 38.386 1.00 28.89 310 LEU C N 1
ATOM 5474 C CA . LEU C 1 231 ? -21.509 -0.311 38.822 1.00 31.51 310 LEU C CA 1
ATOM 5475 C C . LEU C 1 231 ? -22.267 -1.567 39.125 1.00 33.26 310 LEU C C 1
ATOM 5476 O O . LEU C 1 231 ? -21.810 -2.654 38.724 1.00 33.65 310 LEU C O 1
ATOM 5481 N N . ARG C 1 232 ? -23.395 -1.431 39.847 1.00 28.81 311 ARG C N 1
ATOM 5482 C CA . ARG C 1 232 ? -24.222 -2.570 40.181 1.00 29.57 311 ARG C CA 1
ATOM 5483 C C . ARG C 1 232 ? -24.870 -3.186 38.919 1.00 27.60 311 ARG C C 1
ATOM 5484 O O . ARG C 1 232 ? -24.970 -4.387 38.829 1.00 28.99 311 ARG C O 1
ATOM 5492 N N . ILE C 1 233 ? -25.344 -2.340 37.997 1.00 27.17 312 ILE C N 1
ATOM 5493 C CA . ILE C 1 233 ? -26.020 -2.798 36.781 1.00 28.42 312 ILE C CA 1
ATOM 5494 C C . ILE C 1 233 ? -25.013 -3.458 35.842 1.00 26.52 312 ILE C C 1
ATOM 5495 O O . ILE C 1 233 ? -25.319 -4.488 35.229 1.00 27.36 312 ILE C O 1
ATOM 5500 N N . SER C 1 234 ? -23.803 -2.914 35.769 1.00 27.86 313 SER C N 1
ATOM 5501 C CA . SER C 1 234 ? -22.766 -3.550 34.948 1.00 29.61 313 SER C CA 1
ATOM 5502 C C . SER C 1 234 ? -22.390 -4.925 35.512 1.00 29.40 313 SER C C 1
ATOM 5503 O O . SER C 1 234 ? -22.303 -5.905 34.772 1.00 29.10 313 SER C O 1
ATOM 5506 N N . LYS C 1 235 ? -22.243 -5.037 36.830 1.00 28.20 314 LYS C N 1
ATOM 5507 C CA . LYS C 1 235 ? -22.009 -6.347 37.401 1.00 27.79 314 LYS C CA 1
ATOM 5508 C C . LYS C 1 235 ? -23.145 -7.304 37.073 1.00 27.89 314 LYS C C 1
ATOM 5509 O O . LYS C 1 235 ? -22.911 -8.463 36.728 1.00 26.72 314 LYS C O 1
ATOM 5515 N N . GLU C 1 236 ? -24.363 -6.824 37.137 1.00 27.38 315 GLU C N 1
ATOM 5516 C CA . GLU C 1 236 ? -25.491 -7.695 36.963 1.00 31.78 315 GLU C CA 1
ATOM 5517 C C . GLU C 1 236 ? -25.588 -8.214 35.520 1.00 30.81 315 GLU C C 1
ATOM 5518 O O . GLU C 1 236 ? -25.922 -9.388 35.303 1.00 29.22 315 GLU C O 1
ATOM 5524 N N . VAL C 1 237 ? -25.303 -7.364 34.538 1.00 29.49 316 VAL C N 1
ATOM 5525 C CA . VAL C 1 237 ? -25.364 -7.817 33.155 1.00 28.67 316 VAL C CA 1
ATOM 5526 C C . VAL C 1 237 ? -24.231 -8.820 32.861 1.00 25.98 316 VAL C C 1
ATOM 5527 O O . VAL C 1 237 ? -24.383 -9.726 32.032 1.00 28.77 316 VAL C O 1
ATOM 5531 N N . ILE C 1 238 ? -23.112 -8.672 33.545 1.00 26.99 317 ILE C N 1
ATOM 5532 C CA . ILE C 1 238 ? -22.027 -9.651 33.448 1.00 26.58 317 ILE C CA 1
ATOM 5533 C C . ILE C 1 238 ? -22.396 -10.982 34.144 1.00 28.84 317 ILE C C 1
ATOM 5534 O O . ILE C 1 238 ? -22.123 -12.024 33.621 1.00 26.82 317 ILE C O 1
ATOM 5539 N N . ARG C 1 239 ? -23.003 -10.948 35.340 1.00 29.26 318 ARG C N 1
ATOM 5540 C CA . ARG C 1 239 ? -23.055 -12.111 36.223 1.00 31.50 318 ARG C CA 1
ATOM 5541 C C . ARG C 1 239 ? -24.371 -12.854 36.178 1.00 29.26 318 ARG C C 1
ATOM 5542 O O . ARG C 1 239 ? -24.412 -14.070 36.351 1.00 29.05 318 ARG C O 1
ATOM 5550 N N . LYS C 1 240 ? -25.445 -12.161 35.885 1.00 27.62 319 LYS C N 1
ATOM 5551 C CA . LYS C 1 240 ? -26.781 -12.797 35.974 1.00 33.03 319 LYS C CA 1
ATOM 5552 C C . LYS C 1 240 ? -26.957 -14.056 35.149 1.00 30.47 319 LYS C C 1
ATOM 5553 O O . LYS C 1 240 ? -27.476 -15.052 35.639 1.00 29.77 319 LYS C O 1
ATOM 5559 N N . ARG C 1 241 ? -26.546 -14.015 33.888 1.00 28.72 320 ARG C N 1
ATOM 5560 C CA . ARG C 1 241 ? -26.795 -15.130 32.991 1.00 29.23 320 ARG C CA 1
ATOM 5561 C C . ARG C 1 241 ? -26.013 -16.367 33.361 1.00 29.45 320 ARG C C 1
ATOM 5562 O O . ARG C 1 241 ? -26.297 -17.452 32.837 1.00 27.77 320 ARG C O 1
ATOM 5570 N N . GLU C 1 242 ? -24.965 -16.208 34.166 1.00 28.08 321 GLU C N 1
ATOM 5571 C CA . GLU C 1 242 ? -24.127 -17.342 34.625 1.00 31.28 321 GLU C CA 1
ATOM 5572 C C . GLU C 1 242 ? -24.590 -17.976 35.968 1.00 27.82 321 GLU C C 1
ATOM 5573 O O . GLU C 1 242 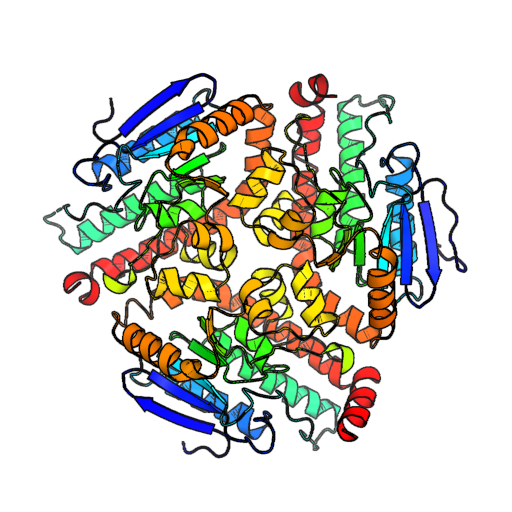? -24.139 -19.037 36.343 1.00 28.56 321 GLU C O 1
ATOM 5579 N N . ARG C 1 243 ? -25.450 -17.320 36.698 1.00 26.95 322 ARG C N 1
ATOM 5580 C CA . ARG C 1 243 ? -25.719 -17.776 38.081 1.00 30.21 322 ARG C CA 1
ATOM 5581 C C . ARG C 1 243 ? -26.331 -19.174 38.178 1.00 29.33 322 ARG C C 1
ATOM 5582 O O . ARG C 1 243 ? -25.953 -19.994 39.023 1.00 29.98 322 ARG C O 1
ATOM 5590 N N . GLU C 1 244 ? -27.266 -19.435 37.296 1.00 31.83 323 GLU C N 1
ATOM 5591 C CA . GLU C 1 244 ? -27.913 -20.722 37.279 1.00 34.53 323 GLU C CA 1
ATOM 5592 C C . GLU C 1 244 ? -26.896 -21.847 37.090 1.00 30.44 323 GLU C C 1
ATOM 5593 O O . GLU C 1 244 ? -26.964 -22.867 37.760 1.00 27.30 323 GLU C O 1
ATOM 5599 N N . LYS C 1 245 ? -25.944 -21.680 36.175 1.00 29.19 324 LYS C N 1
ATOM 5600 C CA . LYS C 1 245 ? -24.937 -22.674 36.007 1.00 29.98 324 LYS C CA 1
ATOM 5601 C C . LYS C 1 245 ? -24.028 -22.747 37.246 1.00 31.43 324 LYS C C 1
ATOM 5602 O O . LYS C 1 245 ? -23.630 -23.832 37.646 1.00 29.98 324 LYS C O 1
ATOM 5608 N N . LEU C 1 246 ? -23.650 -21.611 37.836 1.00 28.66 325 LEU C N 1
ATOM 5609 C CA . LEU C 1 246 ? -22.790 -21.671 39.033 1.00 26.55 325 LEU C CA 1
ATOM 5610 C C . LEU C 1 246 ? -23.492 -22.384 40.224 1.00 26.71 325 LEU C C 1
ATOM 5611 O O . LEU C 1 246 ? -22.872 -23.175 40.944 1.00 25.44 325 LEU C O 1
ATOM 5616 N N . HIS C 1 247 ? -24.758 -22.077 40.422 1.00 27.14 326 HIS C N 1
ATOM 5617 C CA . HIS C 1 247 ? -25.539 -22.744 41.466 1.00 30.84 326 HIS C CA 1
ATOM 5618 C C . HIS C 1 247 ? -25.592 -24.253 41.194 1.00 29.44 326 HIS C C 1
ATOM 5619 O O . HIS C 1 247 ? -25.446 -25.044 42.117 1.00 30.29 326 HIS C O 1
ATOM 5626 N N . ALA C 1 248 ? -25.728 -24.665 39.929 1.00 32.40 327 ALA C N 1
ATOM 5627 C CA . ALA C 1 248 ? -25.704 -26.141 39.621 1.00 32.77 327 ALA C CA 1
ATOM 5628 C C . ALA C 1 248 ? -24.318 -26.782 39.869 1.00 34.06 327 ALA C C 1
ATOM 5629 O O . ALA C 1 248 ? -24.209 -27.896 40.418 1.00 33.74 327 ALA C O 1
ATOM 5631 N N . VAL C 1 249 ? -23.267 -26.049 39.524 1.00 28.73 328 VAL C N 1
ATOM 5632 C CA . VAL C 1 249 ? -21.921 -26.470 39.816 1.00 27.72 328 VAL C CA 1
ATOM 5633 C C . VAL C 1 249 ? -21.678 -26.629 41.298 1.00 27.59 328 VAL C C 1
ATOM 5634 O O . VAL C 1 249 ? -21.076 -27.647 41.737 1.00 27.51 328 VAL C O 1
ATOM 5638 N N . ASN C 1 250 ? -22.120 -25.625 42.056 1.00 28.58 329 ASN C N 1
ATOM 5639 C CA . ASN C 1 250 ? -21.984 -25.629 43.495 1.00 27.65 329 ASN C CA 1
ATOM 5640 C C . ASN C 1 250 ? -22.694 -26.878 44.084 1.00 27.64 329 ASN C C 1
ATOM 5641 O O . ASN C 1 250 ? -22.124 -27.617 44.853 1.00 27.19 329 ASN C O 1
ATOM 5646 N N . ALA C 1 251 ? -23.923 -27.124 43.673 1.00 29.42 330 ALA C N 1
ATOM 5647 C CA . ALA C 1 251 ? -24.674 -28.316 44.167 1.00 32.97 330 ALA C CA 1
ATOM 5648 C C . ALA C 1 251 ? -23.983 -29.638 43.824 1.00 29.62 330 ALA C C 1
ATOM 5649 O O . ALA C 1 251 ? -23.880 -30.536 44.662 1.00 30.98 330 ALA C O 1
ATOM 5651 N N . GLU C 1 252 ? -23.453 -29.759 42.614 1.00 27.12 331 GLU C N 1
ATOM 5652 C CA . GLU C 1 252 ? -22.690 -30.955 42.250 1.00 30.51 331 GLU C CA 1
ATOM 5653 C C . GLU C 1 252 ? -21.420 -31.126 43.102 1.00 30.70 331 GLU C C 1
ATOM 5654 O O . GLU C 1 252 ? -21.136 -32.207 43.611 1.00 27.46 331 GLU C O 1
ATOM 5660 N N . GLU C 1 253 ? -20.670 -30.041 43.277 1.00 26.76 332 GLU C N 1
ATOM 5661 C CA . GLU C 1 253 ? -19.493 -30.069 44.128 1.00 26.54 332 GLU C CA 1
ATOM 5662 C C . GLU C 1 253 ? -19.762 -30.493 45.542 1.00 28.15 332 GLU C C 1
ATOM 5663 O O . GLU C 1 253 ? -18.988 -31.284 46.144 1.00 30.42 332 GLU C O 1
ATOM 5669 N N . CYS C 1 254 ? -20.804 -29.930 46.108 1.00 27.07 333 CYS C N 1
ATOM 5670 C CA . CYS C 1 254 ? -21.151 -30.251 47.506 1.00 31.98 333 CYS C CA 1
ATOM 5671 C C . CYS C 1 254 ? -21.588 -31.721 47.693 1.00 33.05 333 CYS C C 1
ATOM 5672 O O . CYS C 1 254 ? -21.136 -32.376 48.625 1.00 33.97 333 CYS C O 1
ATOM 5675 N N . ASN C 1 255 ? -22.433 -32.212 46.790 1.00 34.23 334 ASN C N 1
ATOM 5676 C CA . ASN C 1 255 ? -22.751 -33.624 46.723 1.00 35.27 334 ASN C CA 1
ATOM 5677 C C . ASN C 1 255 ? -21.536 -34.566 46.647 1.00 36.95 334 ASN C C 1
ATOM 5678 O O . ASN C 1 255 ? -21.453 -35.540 47.385 1.00 35.01 334 ASN C O 1
ATOM 5683 N N . VAL C 1 256 ? -20.584 -34.259 45.779 1.00 35.30 335 VAL C N 1
ATOM 5684 C CA . VAL C 1 256 ? -19.390 -35.077 45.651 1.00 33.29 335 VAL C CA 1
ATOM 5685 C C . VAL C 1 256 ? -18.604 -34.972 46.921 1.00 37.89 335 VAL C C 1
ATOM 5686 O O . VAL C 1 256 ? -18.066 -35.971 47.431 1.00 35.87 335 VAL C O 1
ATOM 5690 N N . LEU C 1 257 ? -18.524 -33.761 47.450 1.00 37.29 336 LEU C N 1
ATOM 5691 C CA . LEU C 1 257 ? -17.670 -33.538 48.617 1.00 40.92 336 LEU C CA 1
ATOM 5692 C C . LEU C 1 257 ? -18.218 -34.282 49.830 1.00 40.88 336 LEU C C 1
ATOM 5693 O O . LEU C 1 257 ? -17.447 -34.792 50.672 1.00 43.78 336 LEU C O 1
ATOM 5698 N N . GLN C 1 258 ? -19.544 -34.345 49.922 1.00 41.95 337 GLN C N 1
ATOM 5699 C CA . GLN C 1 258 ? -20.205 -35.102 51.012 1.00 46.14 337 GLN C CA 1
ATOM 5700 C C . GLN C 1 258 ? -19.694 -36.558 51.061 1.00 46.85 337 GLN C C 1
ATOM 5701 O O . GLN C 1 258 ? -19.237 -37.027 52.119 1.00 47.39 337 GLN C O 1
ATOM 5707 N N . GLY C 1 259 ? -19.721 -37.228 49.902 1.00 42.92 338 GLY C N 1
ATOM 5708 C CA . GLY C 1 259 ? -19.082 -38.532 49.703 1.00 42.82 338 GLY C CA 1
ATOM 5709 C C . GLY C 1 259 ? -17.620 -38.603 50.181 1.00 49.43 338 GLY C C 1
ATOM 5710 O O . GLY C 1 259 ? -17.281 -39.507 50.947 1.00 45.39 338 GLY C O 1
ATOM 5711 N N . ARG C 1 260 ? -16.749 -37.670 49.724 1.00 46.65 339 ARG C N 1
ATOM 5712 C CA . ARG C 1 260 ? -15.293 -37.692 50.043 1.00 44.32 339 ARG C CA 1
ATOM 5713 C C . ARG C 1 260 ? -15.011 -37.633 51.534 1.00 45.45 339 ARG C C 1
ATOM 5714 O O . ARG C 1 260 ? -14.064 -38.257 51.996 1.00 45.08 339 ARG C O 1
ATOM 5722 N N . TRP C 1 261 ? -15.815 -36.851 52.252 1.00 45.98 340 TRP C N 1
ATOM 5723 C CA . TRP C 1 261 ? -15.723 -36.718 53.704 1.00 48.41 340 TRP C CA 1
ATOM 5724 C C . TRP C 1 261 ? -15.925 -38.061 54.395 1.00 49.56 340 TRP C C 1
ATOM 5725 O O . TRP C 1 261 ? -15.247 -38.316 55.365 1.00 50.74 340 TRP C O 1
ATOM 5736 N N . LEU C 1 262 ? -16.820 -38.900 53.867 1.00 48.06 341 LEU C N 1
ATOM 5737 C CA . LEU C 1 262 ? -17.096 -40.252 54.394 1.00 52.73 341 LEU C CA 1
ATOM 5738 C C . LEU C 1 262 ? -16.096 -41.317 53.918 1.00 55.64 341 LEU C C 1
ATOM 5739 O O . LEU C 1 262 ? -16.155 -42.455 54.358 1.00 55.07 341 LEU C O 1
ATOM 5744 N N . SER C 1 263 ? -15.163 -40.943 53.046 1.00 54.40 342 SER C N 1
ATOM 5745 C CA . SER C 1 263 ? -14.195 -41.887 52.492 1.00 49.09 342 SER C CA 1
ATOM 5746 C C . SER C 1 263 ? -13.006 -42.121 53.421 1.00 48.00 342 SER C C 1
ATOM 5747 O O . SER C 1 263 ? -12.606 -41.241 54.182 1.00 48.89 342 SER C O 1
ATOM 5750 N N . ASP C 1 264 ? -12.407 -43.298 53.262 1.00 49.06 343 ASP C N 1
ATOM 5751 C CA . ASP C 1 264 ? -11.196 -43.696 53.971 1.00 54.72 343 ASP C CA 1
ATOM 5752 C C . ASP C 1 264 ? -9.955 -42.850 53.659 1.00 54.58 343 ASP C C 1
ATOM 5753 O O . ASP C 1 264 ? -9.135 -42.629 54.564 1.00 59.31 343 ASP C O 1
ATOM 5758 N N . GLU C 1 265 ? -9.787 -42.404 52.398 1.00 51.64 344 GLU C N 1
ATOM 5759 C CA . GLU C 1 265 ? -8.701 -41.475 52.061 1.00 49.96 344 GLU C CA 1
ATOM 5760 C C . GLU C 1 265 ? -8.846 -40.140 52.783 1.00 53.65 344 GLU C C 1
ATOM 5761 O O . GLU C 1 265 ? -7.842 -39.508 53.142 1.00 59.02 344 GLU C O 1
ATOM 5767 N N . CYS C 1 266 ? -10.083 -39.659 52.927 1.00 47.70 345 CYS C N 1
ATOM 5768 C CA . CYS C 1 266 ? -10.248 -38.413 53.630 1.00 52.64 345 CYS C CA 1
ATOM 5769 C C . CYS C 1 266 ? -9.853 -38.632 55.121 1.00 56.12 345 CYS C C 1
ATOM 5770 O O . CYS C 1 266 ? -9.047 -37.866 55.658 1.00 52.67 345 CYS C O 1
ATOM 5773 N N . THR C 1 267 ? -10.336 -39.710 55.753 1.00 56.63 346 THR C N 1
ATOM 5774 C CA . THR C 1 267 ? -9.961 -39.992 57.166 1.00 62.89 346 THR C CA 1
ATOM 5775 C C . THR C 1 267 ? -8.447 -40.144 57.410 1.00 70.57 346 THR C C 1
ATOM 5776 O O . THR C 1 267 ? -7.908 -39.474 58.308 1.00 70.61 346 THR C O 1
ATOM 5780 N N . ASN C 1 268 ? -7.771 -41.021 56.642 1.00 71.23 347 ASN C N 1
ATOM 5781 C CA . ASN C 1 268 ? -6.305 -41.225 56.798 1.00 70.65 347 ASN C CA 1
ATOM 5782 C C . ASN C 1 268 ? -5.512 -39.910 56.623 1.00 71.30 347 ASN C C 1
ATOM 5783 O O . ASN C 1 268 ? -4.618 -39.608 57.417 1.00 65.39 347 ASN C O 1
ATOM 5788 N N . ALA C 1 269 ? -5.883 -39.127 55.604 1.00 73.19 348 ALA C N 1
ATOM 5789 C CA . ALA C 1 269 ? -5.434 -37.732 55.434 1.00 70.75 348 ALA C CA 1
ATOM 5790 C C . ALA C 1 269 ? -6.177 -36.792 56.374 1.00 74.70 348 ALA C C 1
ATOM 5791 O O . ALA C 1 269 ? -5.891 -36.743 57.563 1.00 78.85 348 ALA C O 1
#

Foldseek 3Di:
DLDDDQWDDADQWTWGADLLEIETEGHPVVQLSAAEPRNLVVVLSSLVRVLPDRRLEYEYAYPDAFRYQYHDPVNDDDADPVGVLVVLVVVLVSQLVSLLSLLPRQHQYEYQGLAEDEALRQLLLLSHNAYEYEQRYKYWYQQVLLQFAHASLSVPRQCVQQNPVVSCCRGVVTDMGGPVNCCVRRSHVYYDHNVCSVVVVVVVVSVVRPPPRVVNRVVVCVVRVVCSVVSSVSNSVRSVRRSVSCPDPSNVVSD/DDDDQWDWDDDLLEIEIEGHPVVQLSAQEPRNLVVVLVSLVVVLPDRRLEYEYAYPDAFRYQYHDLVYDDVPLLVRLVVVLVSLLVSLLSLLPRQHQYEYQGLAEDEALRQLLLLSHDAYEEEQRYKYWYQQVLLQFAHASLLVPRQCVQQNPVVSCCHGPVTDMGGPVNCCVRRSHVYYHHNVCSVVVVVVVVSVVRPPDRVCRRVVVCVVRVVCSVVSSVSNSVRSVRRSVSCVDPSNVVSSVVVVVD/DADQWDWDDDLQEIETEGHPVVQLSAQEPSNLVVVLVNLVCNLPDRHLEYEYAYPDAFRYAYHDPDDDDVDLLVVLVVVLVSQLVSLLSLLPRQHQYEYQTLAEDEALRQLLLLSHPAYEYAQRYKYWYPQQQLQFAHASLSVPRQCVQQNPVVSCCRGNVTDMGTPVNCCVRRSHVYYDHNVCSVVVVVVVVSVVRVPDRVVRSVVSCVVRVVCSVVSSVSNSVRSVRRSVSSPDPSNVVD

B-factor: mean 38.61, std 14.08, range [20.33, 112.81]

CATH classification: 3.90.226.10 (+1 more: 1.10.12.10)

GO terms:
  GO:0005782 peroxisomal matrix (C, EXP)
  GO:0005739 mitochondrion (C, HTP)
  GO:0005782 peroxisomal matrix (C, TAS)
  GO:0005829 cytosol (C, TAS)
  GO:0005739 mitochondrion (C, IDA)
  GO:0005515 protein binding (F, IPI)
  GO:0005777 peroxisome (C, IDA)
  GO:0016020 membrane (C, HDA)
  GO:0005782 peroxisomal matrix (C, IDA)
  GO:0004165 delta(3)-delta(2)-enoyl-CoA isomerase activity (F, IDA)
  GO:0009062 fatty acid catabolic process (P, IDA)

Sequence (747 aa):
ENLYFQSMGFETLVVTSEDGITKIMFNRPKKKNAINTEMYHEIMRALKAASKDDSIITVLTGNGDYYSSGNDLTNFTDIPPGGVEEKAKNNAVLLREFVGCFIDFPKPLIAVVNGPAVGISVTLLGLFDAVYASDRATFHTPFSSHHLGQSPEGCSSYTFPKIMSPAKATEMLIFGKKLTAGEACAQGLVTEVFPDSTFQKEVWTRLKAFAKLPPNALRISKEVIRKREREKLHAVNAEECNNVLQGRWLSDECTNAAMGFETLVVTSEDGITKIMFNRPKKKNAINTEMYHEIMRALKAASKDDSIITVLTGNGDYYSSGNDLTNPPGGVEEKAKNNAVLLREFVGCFIDFPKPLIAVVNGPAVGISVTLLGLFDAVYASDRATFHTPFSHLGQSPEGCSSYTFPKIMSPAKATEMLIFGKKLTAGEACAQGLVTEVFPDSTFQKEVWTRLKAFAKLPPNALRRISKEVIRKREREKLHAVNAEECNVLQGRWLSDECTNAAVNFLSRGFETLVVTSEDGITKIMFNRPKKKNAINTEMYHEIMRALKAASKDDSIITVLTGNGDYYSSGNDLTNPPGGVEEKAKNNAVLLREFVGCFIDFPKPLIAVVNGPAVGISVTLLGLFDAVYASDRATFHTPFSHLGQSPEGCSSYTFPKIMSPAKATEMLIFGKKLTAGEACAQGLVTEVFPDSTFQKEVWTRLKAFAKLPPNALRISKEVIRKREREKLHAVNAEECNVLQGRWLSDECTNA

InterPro domains:
  IPR000582 Acyl-CoA-binding protein, ACBP [PF00887] (40-115)
  IPR000582 Acyl-CoA-binding protein, ACBP [PR00689] (40-55)
  IPR000582 Acyl-CoA-binding protein, ACBP [PR00689] (57-75)
  IPR000582 Acyl-CoA-binding protein, ACBP [PR00689] (80-95)
  IPR000582 Acyl-CoA-binding protein, ACBP [PR00689] (101-118)
  IPR000582 Acyl-CoA-binding protein, ACBP [PS51228] (39-124)
  IPR001753 Enoyl-CoA hydratase/isomerase-like domain [PF00378] (147-388)
  IPR014352 FERM/acyl-CoA-binding protein superfamily [G3DSA:1.20.80.10] (34-126)
  IPR014748 Enoyl-CoA hydratase, C-terminal [G3DSA:1.10.12.10] (339-390)
  IPR022408 Acyl-CoA-binding protein, ACBP, conserved site [PS00880] (57-75)
  IPR029045 ClpP/crotonase-like domain superfamily [SSF52096] (139-383)
  IPR035984 Acyl-CoA binding protein superfamily [SSF47027] (40-121)
  IPR051053 Enoyl-CoA hydratase/isomerase and chromodomain-containing protein [PTHR43684] (20-394)

Radius of gyration: 26.68 Å; Cα contacts (8 Å, |Δi|>4): 1641; chains: 3; bounding box: 61×72×75 Å

Solvent-accessible surface area: 29360 Å² total; per-residue (Å²): 199,31,146,47,166,108,66,20,68,30,142,6,6,53,1,36,28,121,92,29,4,0,56,0,27,3,48,44,57,200,100,100,0,7,2,22,59,80,0,21,91,12,1,23,109,0,4,120,1,0,23,138,33,137,8,36,0,0,0,6,5,6,49,44,93,66,1,0,31,0,75,11,98,84,61,178,75,129,105,35,146,43,25,83,105,62,49,5,100,82,65,5,95,31,16,128,100,1,0,10,36,1,0,70,5,33,7,0,0,0,0,0,0,11,0,31,0,41,10,4,6,0,0,6,6,9,2,5,4,0,1,0,0,0,80,96,1,30,0,43,0,20,12,0,75,54,0,31,0,0,13,0,0,0,2,27,11,0,20,76,28,9,7,39,6,29,1,7,9,0,0,1,6,8,61,116,2,71,1,44,60,0,27,89,28,8,4,0,8,52,42,9,77,66,107,60,3,89,158,67,0,47,88,62,0,91,56,24,9,172,33,27,64,78,0,0,92,50,0,1,57,5,19,24,118,46,45,32,149,72,10,61,58,2,3,26,56,0,5,104,37,4,44,44,16,66,78,20,112,25,17,95,125,38,109,224,58,65,134,5,5,57,49,61,66,121,92,25,5,3,62,0,29,4,46,40,56,190,114,101,0,8,2,26,66,72,0,14,94,10,2,38,96,1,2,120,55,2,18,154,51,131,6,36,0,0,0,4,7,6,46,49,95,58,2,0,31,0,66,20,77,128,62,126,115,38,34,100,114,63,75,5,107,71,51,7,68,26,12,123,93,1,0,11,30,2,0,71,5,31,8,1,0,0,0,1,0,10,0,31,0,38,10,5,5,0,0,7,5,10,2,4,4,0,1,1,0,0,83,97,1,32,0,39,0,15,8,1,73,27,0,31,0,0,14,0,0,0,1,28,10,0,19,66,27,10,7,41,6,32,2,8,10,1,0,1,13,20,68,114,3,77,2,44,57,0,27,89,23,8,3,0,8,54,38,8,76,66,111,55,3,91,166,74,1,39,85,60,0,89,56,19,11,169,21,28,61,74,0,0,98,42,0,1,58,4,16,26,121,47,37,29,151,77,14,64,59,1,2,22,50,0,2,100,44,2,46,40,17,68,76,22,123,32,12,82,85,7,35,81,75,46,123,102,200,101,55,127,6,7,59,49,76,67,133,128,18,20,3,61,0,37,5,50,40,58,200,121,93,0,10,4,29,57,84,0,18,98,10,3,10,112,1,2,105,57,2,34,173,51,138,6,29,0,0,0,3,4,6,44,43,83,41,3,0,35,1,69,21,159,112,118,103,154,45,23,98,120,65,68,2,105,76,41,6,98,24,12,126,91,1,0,10,16,1,0,68,4,38,16,0,0,0,0,0,0,7,0,25,0,37,10,2,6,0,0,8,5,10,2,6,4,0,0,0,0,0,83,89,1,32,0,41,0,24,14,0,79,70,0,35,1,0,9,0,0,0,2,26,11,0,19,67,27,9,7,36,7,29,1,6,12,0,0,2,6,7,68,109,4,73,2,44,65,0,26,91,29,8,2,0,6,54,39,9,75,60,114,56,3,84,151,76,0,49,88,54,0,126,47,19,15,167,21,28,61,59,0,0,96,38,0,0,51,4,18,27,115,49,50,28,151,78,12,65,62,1,3,22,50,1,4,99,41,7,45,34,33,64,68,18,116,31,22,108,133,63